Protein AF-A0A965RVK5-F1 (afdb_monomer)

Radius of gyration: 43.65 Å; Cα contacts (8 Å, |Δi|>4): 3429; chains: 1; bounding box: 87×87×124 Å

Foldseek 3Di:
DPPVVVVVVVVVVVVVCVVDQQPFQADPAPAPDDDPDDPDDDDDRAEAEWDDDLPWWTKHKHAAAAWDAQVSYFHKYFYDDNVDTDVQKIWFFQEPAAEADAPDKAAFPDRGFTFIDRDDHDTYTYHTHHHQKMWMKIWGDDNGTIIIHIHIDSDQAWTFNDWDWDQDFLRKIKIKTFTPWWGDPLKWKWKWKDQPPPQDIDIDTWDDTIGITIDIGDDDQHKMFIWMFIFSDDPVSLVVCCVVHNRCSVRNRGNTIRQRSNPGDIDTGDHEQKWKEACDAPCHSNIDYAHAQADPPGHPQNVVVVLHHHFEAMEMEGEEEHEFQQHHAREDDPRYDAYEYEYDAEYEYEYAYPALEERYHHALAERYEYEQPPPPRGGYEQEHQHAYQHAHQEHYEDEQQHEHYEYYRYEQAYQHAHAFPGHYAHYGQEEDHPWAGVEQYEYYNYEFAHDPPRAYLEHYEYDYDALDVRTGAHEHYEYEQYEQERHRDQEHEGEHYHAEGSYAHYEHEQYEAEYLDEYHHPYQYEYEHHAHHYQEHAYEAYNYEYFANDPVRHAGRHYEYAENHAYEHAHALHYYAPDAHEAANYEYWRYEYEYAYADDDVSAREEPHEHQEYHYAAQPPHAYEYYDQADAQRYEAEHQHLAAHEYEPHEYAYQEAYHHEQYEYWRYEYEHPYNYAYEYEHYEYNENHAAEYYNYEAHHPDACRDEYHHPYQQHAYEHYDYDQPYAHAYAAAHYEHENYEYAHHQDDQLSARYEDARARYAYEAHEAEHYEFAHYEYEHAAHQHEHEHERDDYAEDYEHENYEYEHYEYNYQEQNHEYEDYEYPEYEYEYAHYEYAYAAPYQAQHHHADFLQGQTGYEPYSAEYYQYEYAHYEFEYEDEHQAHAHEHEPHEHNDQAHAYEHFLYEFYYAYAYPNYQYAYESEEDEDAAQGHNYHAEHYEFEYHYHNYFHYHYPGDTQRDDVSVCVRRVHHPLYYYDDQCFPASPDPRGTRDGDPVDDDSSPPSGDDDPDDDD

Solvent-accessible surface area (backbone atoms only — not comparable to full-atom values): 45951 Å² total; per-residue (Å²): 136,73,73,67,62,56,56,54,54,53,50,52,54,58,52,54,61,67,72,57,68,75,48,57,55,48,82,75,65,52,77,61,63,93,76,97,76,68,102,71,82,82,95,73,87,34,65,42,61,63,42,76,46,70,79,65,30,25,37,41,53,37,41,36,78,55,68,39,58,46,88,73,45,46,40,32,34,32,41,66,46,96,91,55,66,37,64,64,46,28,30,25,10,71,42,72,84,24,66,48,56,68,76,40,84,35,52,64,86,42,56,61,19,42,28,43,36,68,86,70,61,29,63,21,26,35,47,65,42,51,50,64,25,28,44,36,39,22,34,49,70,53,88,38,64,12,37,28,18,37,40,68,37,85,52,83,82,50,36,45,72,45,78,48,76,43,77,37,72,51,38,10,35,40,36,42,37,32,36,73,45,59,61,55,97,64,50,41,43,34,39,40,35,23,67,58,92,55,79,50,69,49,76,42,71,44,53,70,59,66,38,47,32,37,35,72,48,72,60,49,100,46,51,34,39,31,37,38,34,28,19,72,61,53,73,68,59,47,53,52,40,28,72,74,69,33,73,64,36,60,62,39,48,48,70,21,36,32,28,70,60,52,76,38,44,71,52,70,40,71,73,52,29,29,26,30,24,15,72,24,44,84,35,39,70,39,51,44,60,23,73,34,54,20,42,80,88,62,7,49,25,49,47,51,63,68,41,50,47,45,9,35,51,32,37,35,37,34,61,43,69,32,75,43,54,32,73,39,55,31,46,56,57,93,43,38,66,30,39,42,36,34,41,56,36,69,31,40,41,31,33,61,20,54,82,33,34,24,41,40,36,28,46,19,28,48,36,37,33,43,37,8,73,65,51,96,66,18,25,28,35,40,32,16,58,40,73,33,62,43,58,37,16,23,23,36,32,33,19,42,32,19,24,51,25,35,44,28,38,28,36,41,17,10,13,15,50,37,38,68,94,50,59,28,7,21,38,22,40,44,40,70,27,90,64,38,17,39,22,48,27,36,42,27,53,23,42,36,35,34,32,80,89,37,50,9,7,22,41,30,26,35,35,24,61,32,71,43,78,89,34,25,11,21,26,57,28,36,40,35,46,27,40,41,36,44,56,43,45,43,72,43,32,18,18,41,35,30,38,26,50,9,37,26,53,32,39,41,29,48,28,37,38,28,27,78,56,78,44,61,41,78,34,52,32,46,39,29,39,38,33,31,45,14,62,66,22,30,39,38,41,30,48,28,38,38,32,5,30,39,96,85,72,44,68,52,19,38,37,34,33,26,54,51,12,27,44,24,50,36,28,34,64,17,25,7,72,88,50,55,27,37,39,27,39,28,39,39,32,25,31,37,41,31,38,44,33,24,21,50,76,97,47,24,29,36,25,51,34,36,31,53,32,35,20,38,39,32,10,77,88,35,36,27,35,39,34,27,48,80,50,80,72,20,26,36,40,40,24,55,23,67,48,53,26,29,36,31,48,31,36,35,42,16,56,38,55,37,40,46,16,42,29,38,34,15,5,36,41,39,36,32,82,31,62,10,26,45,35,40,29,37,39,33,46,68,41,45,23,32,38,41,34,35,48,26,33,38,30,15,86,40,78,58,9,29,30,42,43,40,76,16,51,71,16,24,36,28,37,34,38,43,51,56,89,30,72,33,38,35,38,43,31,49,27,40,33,28,18,37,30,20,48,38,12,49,25,60,81,95,46,22,8,25,27,37,35,34,41,31,26,61,16,45,54,34,36,43,30,47,27,39,32,32,44,36,36,33,66,31,55,61,52,38,36,22,34,32,39,34,36,39,28,40,33,42,72,23,39,41,29,47,29,38,34,34,50,48,30,52,53,22,64,20,50,68,13,32,39,28,38,34,34,35,69,29,27,28,36,39,38,31,49,28,38,29,39,38,37,46,87,23,51,42,24,26,7,34,61,88,48,61,88,59,79,40,8,42,19,34,30,33,36,55,44,42,40,32,36,40,35,49,27,41,26,40,28,33,39,54,18,47,32,50,48,7,18,35,22,17,29,37,33,46,48,44,69,50,47,33,36,47,30,38,26,38,22,25,9,47,28,24,47,64,71,26,72,24,45,21,19,12,36,33,49,37,41,62,60,56,29,50,46,59,44,50,34,23,30,35,34,27,52,74,19,51,48,41,35,44,26,35,43,70,82,38,83,25,81,41,66,72,56,39,31,62,53,42,60,46,39,84,64,39,48,78,50,74,65,62,48,71,36,67,84,44,99,75,60,32,77,52,68,43,93,86,56,89,56,71,74,87,77,50,62,69,95,55,106,63,80,92,130

Sequence (1013 aa):
MNSFKIKFFLSFFLLLQIVFGNMVFGQTPTVLYTSLTSTTPSPSNSRYTLNAMSGTFRQYRFQANQTVGSSGSTWAFHQGTTASPSYTNSWRPYTSNNLLSVNTYIPIGFANGARYNNNGGTDGQLPAITSGNYYTFNVSNNTGDNVMQLLETTYNPVTVSTVTQAVGSYGSRTITITTSTTPNASENIYVRYSTNSYTASTIVQATGSGTTWTATIPWQSSAVSFYVYTSNKTLSQINGDVTSYGQTAHDMSTLNLNNSGGSNYNWTPPTGAIIVTSSGGSAANTPTAYPAFNTASTGLFAVLNTGTVHQGTVTALVTADITETGSVALANSSNWTSLLVNPNGARTISGAAAAGAPLIDFNGADNVTFNGLNSGGNSLTISNTTVSPNSGTSTIQFRNDATSNTITNCTVLGSATMAVGTNGGNIFFGAGSATTGNDNNTISNCNIGPAGSNIPSKLMHFGGTSNTDPGTANSGNTINNNNFYDWFSAGSASAAIDINSGSTNFTISNNRFYQTATRTHTSGVTHSGIYMNNSSGYLTISGNTFGFSSSTGTGTYTFVGVSGSRFIPININGCGTATATSIQGNTIAGIAVSGAMSGTSSSSPFMGVYVSTGLTTIGNVTGNTIGSLSTTGSITYTTSSTSATDVHGMYNFGSSIWTANNNNLGSISCTNSSTGSIVFYGFRTGTSANFSASSNSIGGTISNSIQVSSSSTSSQVIGYGMNSTYPSPSTFTSNIIRNLTNNNGTGTTSSASVIGINLISTSVNHTIGQNQIFNLSNTNATAATIVTGIQITGSTANIVERNFIYGLTSSTTSASAEVNGIRVAGGTTTYRNNMIVLGAGISNAIGAVASNTGQTGINGFNGALGTDNFWHNSIYIGGTATAGTGASYAFNGTQTVNTRSFRNNIFVNARTNSGATGKHYAIKINGAPNPSGLTLNNNIYFTSGTGGVFGYASAADVANLAAWQTAVGQDANSYSSNPQFIAPTAATPDLHLSASNATLAEGNGSATAVTMI

Secondary structure (DSSP, 8-state):
--SHHHHHHHHHHHHHHHHS----B-PPP----S--------SSSSEEEPEEETTTEEEEEEE-SS-B-TTS-EEEEEEEETTEEEEEEEEE-SSTT-B--BT-EE-TT-TTSEEEESS---PEEPPPB-TT-EEEEEEE--SSEE-EEEEEESSPPPPEEEEEEEE-GGG-EEEEEEESSPPPTT-EEEEEEESSTTSS-EEEE-EEETTEEEEEEPP-SS-EEEEEEEESS-HHHHHHHHHHH-THHHHHT-SSEE-GGGT-EEE----SSEEEEEEESTTBT--EEES-SS-TTTSHHHHHHHTSSSEEEEEEEE-S-EE-----PEEP-TTEEEEEEEESSEEEEEE-PPTTSEEEEEEB--SEEEE---STT-EEEEEE---B-STT-EEEEEESS--S-EEESEEEEE-B-PPTTSS-EEEEE----SSS-S-S-EEES-EEEEBTTB--SEEEEE--S-S-TTTTSB-S-EEES-EEE----SSS-EEEEEE-TTB-SEEEES-EEE-SS-EE-SSS-EEEEEEE--TT--EEEES-EE-SSSTTS-S-EEEEE-TT-EEEEEEES---SSSPEEEES-EE-SEEEEES--B-GGG-SEEEEEE-SS-EEESSSS--EEE-SSSS-SEEEEE--SS-EEEEEEEE--SS-EEE-S-EEE-EEEEESSS--EEEEEEEE-SS--EEEES-EES-SSTTSEEEE-S-TT-EEEEEEE-TT----EEEES-EEEEEEES-----GGG-SEEEEEEE---S--EEES-EEEEEEE--SSS--EEEEEEEE-SSSEEEES-EEE--EE----TT-EEEEEEEEES-EEEES-EEEE-TT--EE-SPPP-TT---EEEEEEE-SS--EEES-EEEE--EE-EE---EEEEEE---SS-EEEES-EEEE--EESS----EEEEE--SSSS-TTEEEES-EEEE-STTEEEEEETTEEE-SHHHHHHHHS--TT-EE----EEETTSSS-EEEEPTTS--STTT----BSB---

Mean predicted aligned error: 11.01 Å

pLDDT: mean 90.8, std 13.3, range [31.05, 98.94]

Nearest PDB structures (foldseek):
  3wih-assembly2_B  TM=5.843E-01  e=8.163E-01  Homo sapiens
  5mya-assembly1_B  TM=3.873E-01  e=1.393E-01  Homo sapiens
  3se4-assembly1_C  TM=4.427E-01  e=4.595E-01  Homo sapiens
  4bqb-assembly1_A  TM=3.127E-01  e=8.163E-01  Mus musculus
  4bqb-assembly2_B  TM=3.110E-01  e=1.162E+00  Mus musculus

Structure (mmCIF, N/CA/C/O backbone):
data_AF-A0A965RVK5-F1
#
_entry.id   AF-A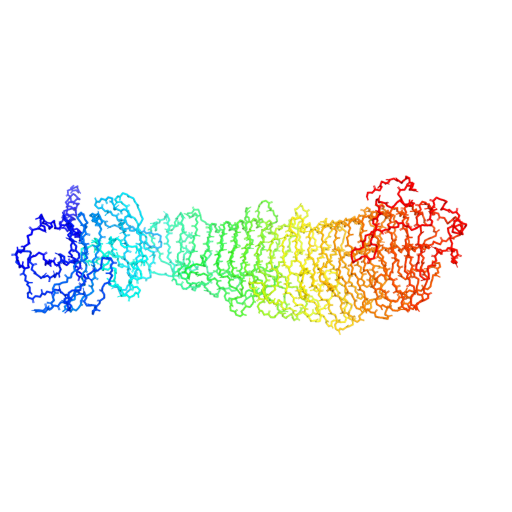0A965RVK5-F1
#
loop_
_atom_site.group_PDB
_atom_site.id
_atom_site.type_symbol
_atom_site.label_atom_id
_atom_site.label_alt_id
_atom_site.label_comp_id
_atom_site.label_asym_id
_atom_site.label_entity_id
_atom_site.label_seq_id
_atom_site.pdbx_PDB_ins_code
_atom_site.Cartn_x
_atom_site.Cartn_y
_atom_site.Cartn_z
_atom_site.occupancy
_atom_site.B_iso_or_equiv
_atom_site.auth_seq_id
_atom_site.auth_comp_id
_atom_site.auth_asym_id
_atom_site.auth_atom_id
_atom_site.pdbx_PDB_model_num
ATOM 1 N N . MET A 1 1 ? -27.140 16.514 76.977 1.00 42.62 1 MET A N 1
ATOM 2 C CA . MET A 1 1 ? -27.890 15.247 77.175 1.00 42.62 1 MET A CA 1
ATOM 3 C C . MET A 1 1 ? -27.865 14.281 75.966 1.00 42.62 1 MET A C 1
ATOM 5 O O . MET A 1 1 ? -28.632 13.330 75.963 1.00 42.62 1 MET A O 1
ATOM 9 N N . ASN A 1 2 ? -26.942 14.413 74.993 1.00 43.78 2 ASN A N 1
ATOM 10 C CA . ASN A 1 2 ? -26.933 13.592 73.758 1.00 43.78 2 ASN A CA 1
ATOM 11 C C . ASN A 1 2 ? -25.825 12.519 73.659 1.00 43.78 2 ASN A C 1
ATOM 13 O O . ASN A 1 2 ? -25.769 11.796 72.673 1.00 43.78 2 ASN A O 1
ATOM 17 N N . SER A 1 3 ? -24.978 12.351 74.681 1.00 38.91 3 SER A N 1
ATOM 18 C CA . SER A 1 3 ? -23.918 11.320 74.681 1.00 38.91 3 SER A CA 1
ATOM 19 C C . SER A 1 3 ? -24.412 9.937 75.155 1.00 38.91 3 SER A C 1
ATOM 21 O O . SER A 1 3 ? -23.838 8.905 74.815 1.00 38.91 3 SER A O 1
ATOM 23 N N . PHE A 1 4 ? -25.540 9.883 75.877 1.00 41.00 4 PHE A N 1
ATOM 24 C CA . PHE A 1 4 ? -26.053 8.635 76.461 1.00 41.00 4 PHE A CA 1
ATOM 25 C C . PHE A 1 4 ? -26.949 7.813 75.513 1.00 41.00 4 PHE A C 1
ATOM 27 O O . PHE A 1 4 ? -27.077 6.606 75.689 1.00 41.00 4 PHE A O 1
ATOM 34 N N . LYS A 1 5 ? -27.519 8.426 74.462 1.00 42.88 5 LYS A N 1
ATOM 35 C CA . LYS A 1 5 ? -28.355 7.716 73.471 1.00 42.88 5 LYS A CA 1
ATOM 36 C C . LYS A 1 5 ? -27.548 7.015 72.369 1.00 42.88 5 LYS A C 1
ATOM 38 O O . LYS A 1 5 ? -28.005 6.007 71.843 1.00 42.88 5 LYS A O 1
ATOM 43 N N . ILE A 1 6 ? -26.328 7.477 72.076 1.00 45.25 6 ILE A N 1
ATOM 44 C CA . ILE A 1 6 ? -25.462 6.874 71.044 1.00 45.25 6 ILE A CA 1
ATOM 45 C C . ILE A 1 6 ? -24.772 5.602 71.559 1.00 45.25 6 ILE A C 1
ATOM 47 O O . ILE A 1 6 ? -24.665 4.628 70.820 1.00 45.25 6 ILE A O 1
ATOM 51 N N . LYS A 1 7 ? -24.398 5.538 72.846 1.00 43.31 7 LYS A N 1
ATOM 52 C CA . LYS A 1 7 ? -23.832 4.311 73.438 1.00 43.31 7 LYS A CA 1
ATOM 53 C C . LYS A 1 7 ? -24.864 3.193 73.624 1.00 43.31 7 LYS A C 1
ATOM 55 O O . LYS A 1 7 ? -24.504 2.030 73.506 1.00 43.31 7 LYS A O 1
ATOM 60 N N . PHE A 1 8 ? -26.139 3.521 73.843 1.00 44.47 8 PHE A N 1
ATOM 61 C CA . PHE A 1 8 ? -27.191 2.504 73.961 1.00 44.47 8 PHE A CA 1
ATOM 62 C C . PHE A 1 8 ? -27.571 1.898 72.596 1.00 44.47 8 PHE A C 1
ATOM 64 O O . PHE A 1 8 ? -27.820 0.701 72.515 1.00 44.47 8 PHE A O 1
ATOM 71 N N . PHE A 1 9 ? -27.517 2.678 71.508 1.00 45.12 9 PHE A N 1
ATOM 72 C CA . PHE A 1 9 ? -27.747 2.170 70.147 1.00 45.12 9 PHE A CA 1
ATOM 73 C C . PHE A 1 9 ? -26.560 1.372 69.582 1.00 45.12 9 PHE A C 1
ATOM 75 O O . PHE A 1 9 ? -26.778 0.367 68.907 1.00 45.12 9 PHE A O 1
ATOM 82 N N . LEU A 1 10 ? -25.314 1.753 69.900 1.00 43.56 10 LEU A N 1
ATOM 83 C CA . LEU A 1 10 ? -24.128 0.992 69.482 1.00 43.56 10 LEU A CA 1
ATOM 84 C C . LEU A 1 10 ? -24.013 -0.349 70.222 1.00 43.56 10 LEU A C 1
ATOM 86 O O . LEU A 1 10 ? -23.681 -1.360 69.610 1.00 43.56 10 LEU A O 1
ATOM 90 N N . SER A 1 11 ? -24.356 -0.383 71.514 1.00 40.12 11 SER A N 1
ATOM 91 C CA . SER A 1 11 ? -24.375 -1.629 72.286 1.00 40.12 11 SER A CA 1
ATOM 92 C C . SER A 1 11 ? -25.546 -2.541 71.915 1.00 40.12 11 SER A C 1
ATOM 94 O O . SER A 1 11 ? -25.388 -3.752 71.989 1.00 40.12 11 SER A O 1
ATOM 96 N N . PHE A 1 12 ? -26.688 -2.014 71.455 1.00 40.47 12 PHE A N 1
ATOM 97 C CA . PHE A 1 12 ? -27.803 -2.851 70.985 1.00 40.47 12 PHE A CA 1
ATOM 98 C C . PHE A 1 12 ? -27.509 -3.508 69.623 1.00 40.47 12 PHE A C 1
ATOM 100 O O . PHE A 1 12 ? -27.890 -4.654 69.409 1.00 40.47 12 PHE A O 1
ATOM 107 N N . PHE A 1 13 ? -26.754 -2.846 68.733 1.00 40.56 13 PHE A N 1
ATOM 108 C CA . PHE A 1 13 ? -26.289 -3.449 67.473 1.00 40.56 13 PHE A CA 1
ATOM 109 C C . PHE A 1 13 ? -25.149 -4.457 67.679 1.00 40.56 13 PHE A C 1
ATOM 111 O O . PHE A 1 13 ? -25.153 -5.515 67.055 1.00 40.56 13 PHE A O 1
ATOM 118 N N . LEU A 1 14 ? -24.216 -4.178 68.597 1.00 37.78 14 LEU A N 1
ATOM 119 C CA . LEU A 1 14 ? -23.123 -5.104 68.911 1.00 37.78 14 LEU A CA 1
ATOM 120 C C . LEU A 1 14 ? -23.619 -6.347 69.673 1.00 37.78 14 LEU A C 1
ATOM 122 O O . LEU A 1 14 ? -23.088 -7.437 69.481 1.00 37.78 14 LEU A O 1
ATOM 126 N N . LEU A 1 15 ? -24.672 -6.212 70.489 1.00 32.53 15 LEU A N 1
ATOM 127 C CA . LEU A 1 15 ? -25.278 -7.337 71.207 1.00 32.53 15 LEU A CA 1
ATOM 128 C C . LEU A 1 15 ? -26.200 -8.181 70.307 1.00 32.53 15 LEU A C 1
ATOM 130 O O . LEU A 1 15 ? -26.266 -9.392 70.488 1.00 32.53 15 LEU A O 1
ATOM 134 N N . LEU A 1 16 ? -26.845 -7.598 69.286 1.00 31.58 16 LEU A N 1
ATOM 135 C CA . LEU A 1 16 ? -27.650 -8.365 68.322 1.00 31.58 16 LEU A CA 1
ATOM 136 C C . LEU A 1 16 ? -26.779 -9.201 67.362 1.00 31.58 16 LEU A C 1
ATOM 138 O O . LEU A 1 16 ? -27.186 -10.279 66.934 1.00 31.58 16 LEU A O 1
ATOM 142 N N . GLN A 1 17 ? -25.548 -8.757 67.089 1.00 33.16 17 GLN A N 1
ATOM 143 C CA . GLN A 1 17 ? -24.581 -9.476 66.249 1.00 33.16 17 GLN A CA 1
ATOM 144 C C . GLN A 1 17 ? -23.893 -10.653 66.970 1.00 33.16 17 GLN A C 1
ATOM 146 O O . GLN A 1 17 ? -23.306 -11.512 66.319 1.00 33.16 17 GLN A O 1
ATOM 151 N N . ILE A 1 18 ? -24.001 -10.723 68.302 1.00 34.28 18 ILE A N 1
ATOM 152 C CA . ILE A 1 18 ? -23.495 -11.839 69.121 1.00 34.28 18 ILE A CA 1
ATOM 153 C C . ILE A 1 18 ? -24.573 -12.925 69.329 1.00 34.28 18 ILE A C 1
ATOM 155 O O . ILE A 1 18 ? -24.240 -14.063 69.649 1.00 34.28 18 ILE A O 1
ATOM 159 N N . VAL A 1 19 ? -25.857 -12.622 69.090 1.00 32.78 19 VAL A N 1
ATOM 160 C CA . VAL A 1 19 ? -26.976 -13.564 69.320 1.00 32.78 19 VAL A CA 1
ATOM 161 C C . VAL A 1 19 ? -27.408 -14.323 68.055 1.00 32.78 19 VAL A C 1
ATOM 163 O O . VAL A 1 19 ? -27.968 -15.411 68.164 1.00 32.78 19 VAL A O 1
ATOM 166 N N . PHE A 1 20 ? -27.058 -13.851 66.856 1.00 35.81 20 PHE A N 1
ATOM 167 C CA . PHE A 1 20 ? -27.122 -14.664 65.635 1.00 35.81 20 PHE A CA 1
ATOM 168 C C . PHE A 1 20 ? -25.711 -15.066 65.223 1.00 35.81 20 PHE A C 1
ATOM 170 O O . PHE A 1 20 ? -25.083 -14.430 64.378 1.00 35.81 20 PHE A O 1
ATOM 177 N N . GLY A 1 21 ? -25.197 -16.133 65.839 1.00 33.69 21 GLY A N 1
ATOM 178 C CA . GLY A 1 21 ? -24.017 -16.806 65.314 1.00 33.69 21 GLY A CA 1
ATOM 179 C C . GLY A 1 21 ? -24.256 -17.126 63.839 1.00 33.69 21 GLY A C 1
ATOM 180 O O . GLY A 1 21 ? -25.223 -17.813 63.508 1.00 33.69 21 GLY A O 1
ATOM 181 N N . ASN A 1 22 ? -23.400 -16.608 62.951 1.00 36.88 22 ASN A N 1
ATOM 182 C CA . ASN A 1 22 ? -23.285 -17.129 61.594 1.00 36.88 22 ASN A CA 1
ATOM 183 C C . ASN A 1 22 ? -23.154 -18.646 61.739 1.00 36.88 22 ASN A C 1
ATOM 185 O O . ASN A 1 22 ? -22.153 -19.115 62.281 1.00 36.88 22 ASN A O 1
ATOM 189 N N . MET A 1 23 ? -24.180 -19.406 61.353 1.00 41.12 23 MET A N 1
ATOM 190 C CA . MET A 1 23 ? -24.117 -20.860 61.430 1.00 41.12 23 MET A CA 1
ATOM 191 C C . MET A 1 23 ? -23.065 -21.321 60.420 1.00 41.12 23 MET A C 1
ATOM 193 O O . MET A 1 23 ? -23.325 -21.428 59.223 1.00 41.12 23 MET A O 1
ATOM 197 N N . VAL A 1 24 ? -21.842 -21.517 60.910 1.00 45.25 24 VAL A N 1
ATOM 198 C CA . VAL A 1 24 ? -20.769 -22.205 60.204 1.00 45.25 24 VAL A CA 1
ATOM 199 C C . VAL A 1 24 ? -21.186 -23.671 60.151 1.00 45.25 24 VAL A C 1
ATOM 201 O O . VAL A 1 24 ? -21.175 -24.359 61.170 1.00 45.25 24 VAL A O 1
ATOM 204 N N . PHE A 1 25 ? -21.575 -24.162 58.974 1.00 47.72 25 PHE A N 1
ATOM 205 C CA . PHE A 1 25 ? -21.811 -25.589 58.750 1.00 47.72 25 PHE A CA 1
ATOM 206 C C . PHE A 1 25 ? -20.464 -26.272 58.487 1.00 47.72 25 PHE A C 1
ATOM 208 O O . PHE A 1 25 ? -20.132 -26.676 57.375 1.00 47.72 25 PHE A O 1
ATOM 215 N N . GLY A 1 26 ? -19.646 -26.336 59.534 1.00 44.81 26 GLY A N 1
ATOM 216 C CA . GLY A 1 26 ? -18.466 -27.184 59.603 1.00 44.81 26 GLY A CA 1
ATOM 217 C C . GLY A 1 26 ? -18.719 -28.210 60.690 1.00 44.81 26 GLY A C 1
ATOM 218 O O . GLY A 1 26 ? -18.795 -27.850 61.863 1.00 44.81 26 GLY A O 1
ATOM 219 N N . GLN A 1 27 ? -18.901 -29.476 60.318 1.00 45.66 27 GLN A N 1
ATOM 220 C CA . GLN A 1 27 ? -19.052 -30.519 61.320 1.00 45.66 27 GLN A CA 1
ATOM 221 C C . GLN A 1 27 ? -17.706 -30.685 62.035 1.00 45.66 27 GLN A C 1
ATOM 223 O O . GLN A 1 27 ? -16.706 -31.049 61.409 1.00 45.66 27 GLN A O 1
ATOM 228 N N . THR A 1 28 ? -17.664 -30.423 63.342 1.00 43.69 28 THR A N 1
ATOM 229 C CA . THR A 1 28 ? -16.547 -30.859 64.185 1.00 43.69 28 THR A CA 1
ATOM 230 C C . THR A 1 28 ? -16.459 -32.379 64.034 1.00 43.69 28 THR A C 1
ATOM 232 O O . THR A 1 28 ? -17.481 -33.042 64.253 1.00 43.69 28 THR A O 1
ATOM 235 N N . PRO A 1 29 ? -15.314 -32.954 63.616 1.00 48.53 29 PRO A N 1
ATOM 236 C CA . PRO A 1 29 ? -15.211 -34.391 63.422 1.00 48.53 29 PRO A CA 1
ATOM 237 C C . PRO A 1 29 ? -15.656 -35.091 64.700 1.00 48.53 29 PRO A C 1
ATOM 239 O O . PRO A 1 29 ? -15.109 -34.845 65.776 1.00 48.53 29 PRO A O 1
ATOM 242 N N . THR A 1 30 ? -16.670 -35.945 64.603 1.00 48.91 30 THR A N 1
ATOM 243 C CA . THR A 1 30 ? -16.951 -36.862 65.700 1.00 48.91 30 THR A CA 1
ATOM 244 C C . THR A 1 30 ? -15.832 -37.894 65.629 1.00 48.91 30 THR A C 1
ATOM 246 O O . THR A 1 30 ? -15.753 -38.645 64.658 1.00 48.91 30 THR A O 1
ATOM 249 N N . VAL A 1 31 ? -14.895 -37.873 66.579 1.00 41.22 31 VAL A N 1
ATOM 250 C CA . VAL A 1 31 ? -13.846 -38.899 66.655 1.00 41.22 31 VAL A CA 1
ATOM 251 C C . VAL A 1 31 ? -14.544 -40.224 66.947 1.00 41.22 31 VAL A C 1
ATOM 253 O O . VAL A 1 31 ? -14.919 -40.491 68.087 1.00 41.22 31 VAL A O 1
ATOM 256 N N . LEU A 1 32 ? -14.768 -41.043 65.917 1.00 41.88 32 LEU A N 1
ATOM 257 C CA . LEU A 1 32 ? -15.269 -42.398 66.098 1.00 41.88 32 LEU A CA 1
ATOM 258 C C . LEU A 1 32 ? -14.102 -43.359 66.345 1.00 41.88 32 LEU A C 1
ATOM 260 O O . LEU A 1 32 ? -13.489 -43.887 65.426 1.00 41.88 32 LEU A O 1
ATOM 264 N N . TYR A 1 33 ? -13.892 -43.570 67.645 1.00 48.12 33 TYR A N 1
ATOM 265 C CA . TYR A 1 33 ? -13.584 -44.840 68.309 1.00 48.12 33 TYR A CA 1
ATOM 266 C C . TYR A 1 33 ? -12.211 -45.477 68.155 1.00 48.12 33 TYR A C 1
ATOM 268 O O . TYR A 1 33 ? -11.884 -46.090 67.150 1.00 48.12 33 TYR A O 1
ATOM 276 N N . THR A 1 34 ? -11.480 -45.496 69.271 1.00 33.34 34 THR A N 1
ATOM 277 C CA . THR A 1 34 ? -10.462 -46.492 69.635 1.00 33.34 34 THR A CA 1
ATOM 278 C C . THR A 1 34 ? -10.967 -47.934 69.436 1.00 33.34 34 THR A C 1
ATOM 280 O O . THR A 1 34 ? -11.873 -48.377 70.137 1.00 33.34 34 THR A O 1
ATOM 283 N N . SER A 1 35 ? -10.302 -48.674 68.544 1.00 34.50 35 SER A N 1
ATOM 284 C CA . SER A 1 35 ? -10.353 -50.133 68.318 1.00 34.50 35 SER A CA 1
ATOM 285 C C . SER A 1 35 ? -11.392 -50.700 67.336 1.00 34.50 35 SER A C 1
ATOM 287 O O . SER A 1 35 ? -12.562 -50.892 67.648 1.00 34.50 35 SER A O 1
ATOM 289 N N . LEU A 1 36 ? -10.895 -51.077 66.151 1.00 40.62 36 LEU A N 1
ATOM 290 C CA . LEU A 1 36 ? -11.526 -51.958 65.161 1.00 40.62 36 LEU A CA 1
ATOM 291 C C . LEU A 1 36 ? -11.012 -53.399 65.341 1.00 40.62 36 LEU A C 1
ATOM 293 O O . LEU A 1 36 ? -10.662 -54.093 64.392 1.00 40.62 36 LEU A O 1
ATOM 297 N N . THR A 1 37 ? -10.957 -53.861 66.590 1.00 39.75 37 THR A N 1
ATOM 298 C CA . THR A 1 37 ? -10.610 -55.248 66.914 1.00 39.75 37 THR A CA 1
ATOM 299 C C . THR A 1 37 ? -11.601 -55.811 67.923 1.00 39.75 37 THR A C 1
ATOM 301 O O . THR A 1 37 ? -11.326 -55.866 69.118 1.00 39.75 37 THR A O 1
ATOM 304 N N . SER A 1 38 ? -12.742 -56.304 67.450 1.00 33.22 38 SER A N 1
ATOM 305 C CA . SER A 1 38 ? -13.263 -57.538 68.034 1.00 33.22 38 SER A CA 1
ATOM 306 C C . SER A 1 38 ? -13.780 -58.434 66.921 1.00 33.22 38 SER A C 1
ATOM 308 O O . SER A 1 38 ? -14.686 -58.110 66.153 1.00 33.22 38 SER A O 1
ATOM 310 N N . THR A 1 39 ? -13.137 -59.584 66.797 1.00 35.72 39 THR A N 1
ATOM 311 C CA . THR A 1 39 ? -13.582 -60.707 65.987 1.00 35.72 39 THR A CA 1
ATOM 312 C C . THR A 1 39 ? -14.854 -61.306 66.611 1.00 35.72 39 THR A C 1
ATOM 314 O O . THR A 1 39 ? -14.763 -62.362 67.229 1.00 35.72 39 THR A O 1
ATOM 317 N N . THR A 1 40 ? -16.009 -60.627 66.413 1.00 31.05 40 THR A N 1
ATOM 318 C CA . THR A 1 40 ? -17.448 -60.900 66.763 1.00 31.05 40 THR A CA 1
ATOM 319 C C . THR A 1 40 ? -18.044 -60.007 67.882 1.00 31.05 40 THR A C 1
ATOM 321 O O . THR A 1 40 ? -17.258 -59.606 68.746 1.00 31.05 40 THR A O 1
ATOM 324 N N . PRO A 1 41 ? -19.381 -59.698 67.956 1.00 43.25 41 PRO A N 1
ATOM 325 C CA . PRO A 1 41 ? -20.553 -59.957 67.067 1.00 43.25 41 PRO A CA 1
ATOM 326 C C . PRO A 1 41 ? -21.491 -58.723 66.776 1.00 43.25 41 PRO A C 1
ATOM 328 O O . PRO A 1 41 ? -21.500 -57.766 67.533 1.00 43.25 41 PRO A O 1
ATOM 331 N N . SER A 1 42 ? -22.391 -58.805 65.771 1.00 33.22 42 SER A N 1
ATOM 332 C CA . SER A 1 42 ? -23.605 -57.952 65.538 1.00 33.22 42 SER A CA 1
ATOM 333 C C . SER A 1 42 ? -23.421 -56.420 65.289 1.00 33.22 42 SER A C 1
ATOM 335 O O . SER A 1 42 ? -22.552 -55.784 65.873 1.00 33.22 42 SER A O 1
ATOM 337 N N . PRO A 1 43 ? -24.199 -55.771 64.390 1.00 41.78 43 PRO A N 1
ATOM 338 C CA . PRO A 1 43 ? -23.751 -54.584 63.662 1.00 41.78 43 PRO A CA 1
ATOM 339 C C . PRO A 1 43 ? -24.109 -53.275 64.380 1.00 41.78 43 PRO A C 1
ATOM 341 O O . PRO A 1 43 ? -25.217 -52.762 64.221 1.00 41.78 43 PRO A O 1
ATOM 344 N N . SER A 1 44 ? -23.174 -52.685 65.125 1.00 43.84 44 SER A N 1
ATOM 345 C CA . SER A 1 44 ? -23.342 -51.316 65.650 1.00 43.84 44 SER A CA 1
ATOM 346 C C . SER A 1 44 ? -22.334 -50.296 65.116 1.00 43.84 44 SER A C 1
ATOM 348 O O . SER A 1 44 ? -22.508 -49.107 65.359 1.00 43.84 44 SER A O 1
ATOM 350 N N . ASN A 1 45 ? -21.322 -50.715 64.349 1.00 49.56 45 ASN A N 1
ATOM 351 C CA . ASN A 1 45 ? -20.189 -49.840 64.000 1.00 49.56 45 ASN A CA 1
ATOM 352 C C . ASN A 1 45 ? -20.209 -49.347 62.537 1.00 49.56 45 ASN A C 1
ATOM 354 O O . ASN A 1 45 ? -19.315 -48.618 62.120 1.00 49.56 45 ASN A O 1
ATOM 358 N N . SER A 1 46 ? -21.236 -49.725 61.769 1.00 54.72 46 SER A N 1
ATOM 359 C CA . SER A 1 46 ? -21.403 -49.426 60.339 1.00 54.72 46 SER A CA 1
ATOM 360 C C . SER A 1 46 ? -22.470 -48.371 60.044 1.00 54.72 46 SER A C 1
ATOM 362 O O . SER A 1 46 ? -22.861 -48.201 58.893 1.00 54.72 46 SER A O 1
ATOM 364 N N . ARG A 1 47 ? -23.024 -47.699 61.063 1.00 70.69 47 ARG A N 1
ATOM 365 C CA . ARG A 1 47 ? -24.239 -46.888 60.902 1.00 70.69 47 ARG A CA 1
ATOM 366 C C . ARG A 1 47 ? -24.028 -45.448 61.348 1.00 70.69 47 ARG A C 1
ATOM 368 O O . ARG A 1 47 ? -23.714 -45.199 62.505 1.00 70.69 47 ARG A O 1
ATOM 375 N N . TYR A 1 48 ? -24.225 -44.510 60.427 1.00 75.19 48 TYR A N 1
ATOM 376 C CA . TYR A 1 48 ? -23.901 -43.099 60.610 1.00 75.19 48 TYR A CA 1
ATOM 377 C C . TYR A 1 48 ? -25.160 -42.227 60.666 1.00 75.19 48 TYR A C 1
ATOM 379 O O . TYR A 1 48 ? -26.119 -42.429 59.917 1.00 75.19 48 TYR A O 1
ATOM 387 N N . THR A 1 49 ? -25.152 -41.218 61.536 1.00 76.00 49 THR A N 1
ATOM 388 C CA . THR A 1 49 ? -26.211 -40.203 61.582 1.00 76.00 49 THR A CA 1
ATOM 389 C C . THR A 1 49 ? -25.887 -39.082 60.600 1.00 76.00 49 THR A C 1
ATOM 391 O O . THR A 1 49 ? -24.909 -38.359 60.777 1.00 76.00 49 THR A O 1
ATOM 394 N N . LEU A 1 50 ? -26.715 -38.921 59.568 1.00 79.00 50 LEU A N 1
ATOM 395 C CA . LEU A 1 50 ? -26.563 -37.856 58.578 1.00 79.00 50 LEU A CA 1
ATOM 396 C C . LEU A 1 50 ? -27.094 -36.522 59.113 1.00 79.00 50 LEU A C 1
ATOM 398 O O . LEU A 1 50 ? -28.294 -36.376 59.365 1.00 79.00 50 LEU A O 1
ATOM 402 N N . ASN A 1 51 ? -26.215 -35.527 59.214 1.00 78.94 51 ASN A N 1
ATOM 403 C CA . ASN A 1 51 ? -26.578 -34.179 59.641 1.00 78.94 51 ASN A CA 1
ATOM 404 C C . ASN A 1 51 ? -27.035 -33.357 58.442 1.00 78.94 51 ASN A C 1
ATOM 406 O O . ASN A 1 51 ? -26.432 -33.425 57.374 1.00 78.94 51 ASN A O 1
ATOM 410 N N . ALA A 1 52 ? -28.105 -32.581 58.608 1.00 77.88 52 ALA A N 1
ATOM 411 C CA . ALA A 1 52 ? -28.563 -31.683 57.559 1.00 77.88 52 ALA A CA 1
ATOM 412 C C . ALA A 1 52 ? -27.522 -30.579 57.319 1.00 77.88 52 ALA A C 1
ATOM 414 O O . ALA A 1 52 ? -27.166 -29.847 58.241 1.00 77.88 52 ALA A O 1
ATOM 415 N N . MET A 1 53 ? -27.071 -30.447 56.074 1.00 74.94 53 MET A N 1
ATOM 416 C CA . MET A 1 53 ? -26.235 -29.347 55.610 1.00 74.94 53 MET A CA 1
ATOM 417 C C . MET A 1 53 ? -27.143 -28.368 54.879 1.00 74.94 53 MET A C 1
ATOM 419 O O . MET A 1 53 ? -27.643 -28.678 53.799 1.00 74.94 53 MET A O 1
ATOM 423 N N . SER A 1 54 ? -27.439 -27.244 55.540 1.00 63.25 54 SER A N 1
ATOM 424 C CA . SER A 1 54 ? -28.190 -26.100 55.000 1.00 63.25 54 SER A CA 1
ATOM 425 C C . SER A 1 54 ? -29.508 -26.394 54.247 1.00 63.25 54 SER A C 1
ATOM 427 O O . SER A 1 54 ? -29.999 -25.545 53.509 1.00 63.25 54 SER A O 1
ATOM 429 N N . GLY A 1 55 ? -30.117 -27.567 54.460 1.00 62.75 55 GLY A N 1
ATOM 430 C CA . GLY A 1 55 ? -31.389 -27.989 53.861 1.00 62.75 55 GLY A CA 1
ATOM 431 C C . GLY A 1 55 ? -31.289 -28.710 52.506 1.00 62.75 55 GLY A C 1
ATOM 432 O O . GLY A 1 55 ? -32.253 -29.379 52.131 1.00 62.75 55 GLY A O 1
ATOM 433 N N . THR A 1 56 ? -30.151 -28.653 51.802 1.00 70.62 56 THR A N 1
ATOM 434 C CA . THR A 1 56 ? -29.993 -29.184 50.427 1.00 70.62 56 THR A CA 1
ATOM 435 C C . THR A 1 56 ? -29.433 -30.607 50.366 1.00 70.62 56 THR A C 1
ATOM 437 O O . THR A 1 56 ? -29.882 -31.419 49.555 1.00 70.62 56 THR A O 1
ATOM 440 N N . PHE A 1 57 ? -28.492 -30.955 51.243 1.00 88.00 57 PHE A N 1
ATOM 441 C CA . PHE A 1 57 ? -27.939 -32.306 51.351 1.00 88.00 57 PHE A CA 1
ATOM 442 C C . PHE A 1 57 ? -27.637 -32.649 52.810 1.00 88.00 57 PHE A C 1
ATOM 444 O O . PHE A 1 57 ? -27.863 -31.853 53.724 1.00 88.00 57 PHE A O 1
ATOM 451 N N . ARG A 1 58 ? -27.170 -33.868 53.056 1.00 86.94 58 ARG A N 1
ATOM 452 C CA . ARG A 1 58 ? -26.759 -34.316 54.379 1.00 86.94 58 ARG A CA 1
ATOM 453 C C . ARG A 1 58 ? -25.324 -34.798 54.364 1.00 86.94 58 ARG A C 1
ATOM 455 O O . ARG A 1 58 ? -24.881 -35.391 53.382 1.00 86.94 58 ARG A O 1
ATOM 462 N N . GLN A 1 59 ? -24.628 -34.570 55.470 1.00 88.69 59 GLN A N 1
ATOM 463 C CA . GLN A 1 59 ? -23.223 -34.909 55.604 1.00 88.69 59 GLN A CA 1
ATOM 464 C C . GLN A 1 59 ? -22.931 -35.673 56.890 1.00 88.69 59 GLN A C 1
ATOM 466 O O . GLN A 1 59 ? -23.569 -35.478 57.931 1.00 88.69 59 GLN A O 1
ATOM 471 N N . TYR A 1 60 ? -21.928 -36.536 56.803 1.00 86.06 60 TYR A N 1
ATOM 472 C CA . TYR A 1 60 ? -21.279 -37.124 57.958 1.00 86.06 60 TYR A CA 1
ATOM 473 C C . TYR A 1 60 ? -19.775 -37.252 57.719 1.00 86.06 60 TYR A C 1
ATOM 475 O O . TYR A 1 60 ? -19.359 -37.804 56.699 1.00 86.06 60 TYR A O 1
ATOM 483 N N . ARG A 1 61 ? -18.963 -36.769 58.664 1.00 86.69 61 ARG A N 1
ATOM 484 C CA . ARG A 1 61 ? -17.501 -36.895 58.642 1.00 86.69 61 ARG A CA 1
ATOM 485 C C . ARG A 1 61 ? -16.977 -37.669 59.847 1.00 86.69 61 ARG A C 1
ATOM 487 O O . ARG A 1 61 ? -17.359 -37.387 60.981 1.00 86.69 61 ARG A O 1
ATOM 494 N N . PHE A 1 62 ? -16.006 -38.546 59.599 1.00 83.06 62 PHE A N 1
ATOM 495 C CA . PHE A 1 62 ? -15.196 -39.185 60.637 1.00 83.06 62 PHE A CA 1
ATOM 496 C C . PHE A 1 62 ? -13.702 -39.154 60.286 1.00 83.06 62 PHE A C 1
ATOM 498 O O . PHE A 1 62 ? -13.333 -39.049 59.115 1.00 83.06 62 PHE A O 1
ATOM 505 N N . GLN A 1 63 ? -12.848 -39.251 61.308 1.00 86.88 63 GLN A N 1
ATOM 506 C CA . GLN A 1 63 ? -11.424 -39.549 61.153 1.00 86.88 63 GLN A CA 1
ATOM 507 C C . GLN A 1 63 ? -11.196 -41.025 61.479 1.00 86.88 63 GLN A C 1
ATOM 509 O O . GLN A 1 63 ? -11.634 -41.497 62.528 1.00 86.88 63 GLN A O 1
ATOM 514 N N . ALA A 1 64 ? -10.509 -41.747 60.603 1.00 81.62 64 ALA A N 1
ATOM 515 C CA . ALA A 1 64 ? -10.081 -43.108 60.877 1.00 81.62 64 ALA A CA 1
ATOM 516 C C . ALA A 1 64 ? -8.889 -43.103 61.841 1.00 81.62 64 ALA A C 1
ATOM 518 O O . ALA A 1 64 ? -7.961 -42.313 61.692 1.00 81.62 64 ALA A O 1
ATOM 519 N N . ASN A 1 65 ? -8.872 -44.014 62.806 1.00 75.44 65 ASN A N 1
ATOM 520 C CA . ASN A 1 65 ? -7.751 -44.186 63.735 1.00 75.44 65 ASN A CA 1
ATOM 521 C C . ASN A 1 65 ? -7.063 -45.555 63.615 1.00 75.44 65 ASN A C 1
ATOM 523 O O . ASN A 1 65 ? -6.153 -45.855 64.386 1.00 75.44 65 ASN A O 1
ATOM 527 N N . GLN A 1 66 ? -7.533 -46.389 62.683 1.00 75.00 66 GLN A N 1
ATOM 528 C CA . GLN A 1 66 ? -6.965 -47.680 62.319 1.00 75.00 66 GLN A CA 1
ATOM 529 C C . GLN A 1 66 ? -7.151 -47.915 60.822 1.00 75.00 66 GLN A C 1
ATOM 531 O O . GLN A 1 66 ? -8.077 -47.386 60.206 1.00 75.00 66 GLN A O 1
ATOM 536 N N . THR A 1 67 ? -6.255 -48.712 60.246 1.00 81.31 67 THR A N 1
ATOM 537 C CA . THR A 1 67 ? -6.323 -49.123 58.843 1.00 81.31 67 THR A CA 1
ATOM 538 C C . THR A 1 67 ? -7.157 -50.398 58.721 1.00 81.31 67 THR A C 1
ATOM 540 O O . THR A 1 67 ? -6.903 -51.360 59.443 1.00 81.31 67 THR A O 1
ATOM 543 N N . VAL A 1 68 ? -8.128 -50.425 57.804 1.00 79.75 68 VAL A N 1
ATOM 544 C CA . VAL A 1 68 ? -9.020 -51.572 57.561 1.00 79.75 68 VAL A CA 1
ATOM 545 C C . VAL A 1 68 ? -9.083 -51.884 56.067 1.00 79.75 68 VAL A C 1
ATOM 547 O O . VAL A 1 68 ? -9.258 -50.985 55.247 1.00 79.75 68 VAL A O 1
ATOM 550 N N . GLY A 1 69 ? -8.961 -53.163 55.699 1.00 76.06 69 GLY A N 1
ATOM 551 C CA . GLY A 1 69 ? -9.151 -53.617 54.316 1.00 76.06 69 GLY A CA 1
ATOM 552 C C . GLY A 1 69 ? -10.602 -53.467 53.834 1.00 76.06 69 GLY A C 1
ATOM 553 O O . GLY A 1 69 ? -11.526 -53.372 54.638 1.00 76.06 69 GLY A O 1
ATOM 554 N N . SER A 1 70 ? -10.820 -53.498 52.518 1.00 71.31 70 SER A N 1
ATOM 555 C CA . SER A 1 70 ? -12.129 -53.253 51.876 1.00 71.31 70 SER A CA 1
ATOM 556 C C . SER A 1 70 ? -13.261 -54.210 52.288 1.00 71.31 70 SER A C 1
ATOM 558 O O . SER A 1 70 ? -14.432 -53.895 52.105 1.00 71.31 70 SER A O 1
ATOM 560 N N . SER A 1 71 ? -12.948 -55.372 52.867 1.00 65.12 71 SER A N 1
ATOM 561 C CA . SER A 1 71 ? -13.936 -56.335 53.375 1.00 65.12 71 SER A CA 1
ATOM 562 C C . SER A 1 71 ? -14.272 -56.167 54.864 1.00 65.12 71 SER A C 1
ATOM 564 O O . SER A 1 71 ? -15.119 -56.899 55.370 1.00 65.12 71 SER A O 1
ATOM 566 N N . GLY A 1 72 ? -13.593 -55.264 55.584 1.00 64.75 72 GLY A N 1
ATOM 567 C CA . GLY A 1 72 ? -13.670 -55.160 57.047 1.00 64.75 72 GLY A CA 1
ATOM 568 C C . GLY A 1 72 ? -14.604 -54.076 57.595 1.00 64.75 72 GLY A C 1
ATOM 569 O O . GLY A 1 72 ? -14.869 -54.082 58.795 1.00 64.75 72 GLY A O 1
ATOM 570 N N . SER A 1 73 ? -15.123 -53.178 56.749 1.00 73.25 73 SER A N 1
ATOM 571 C CA . SER A 1 73 ? -15.966 -52.051 57.178 1.00 73.25 73 SER A CA 1
ATOM 572 C C . SER A 1 73 ? -17.152 -51.836 56.238 1.00 73.25 73 SER A C 1
ATOM 574 O O . SER A 1 73 ? -17.001 -51.841 55.014 1.00 73.25 73 SER A O 1
ATOM 576 N N . THR A 1 74 ? -18.333 -51.601 56.808 1.00 78.75 74 THR A N 1
ATOM 577 C CA . THR A 1 74 ? -19.564 -51.319 56.058 1.00 78.75 74 THR A CA 1
ATOM 578 C C . THR A 1 74 ? -20.179 -49.975 56.445 1.00 78.75 74 THR A C 1
ATOM 580 O O . THR A 1 74 ? -19.811 -49.385 57.459 1.00 78.75 74 THR A O 1
ATOM 583 N N . TRP A 1 75 ? -21.114 -49.480 55.633 1.00 82.81 75 TRP A N 1
ATOM 584 C CA . TRP A 1 75 ? -21.842 -48.237 55.857 1.00 82.81 75 TRP A CA 1
ATOM 585 C C . TRP A 1 75 ? -23.353 -48.401 55.683 1.00 82.81 75 TRP A C 1
ATOM 587 O O . TRP A 1 75 ? -23.846 -49.131 54.823 1.00 82.81 75 TRP A O 1
ATOM 597 N N . ALA A 1 76 ? -24.090 -47.652 56.487 1.00 81.88 76 ALA A N 1
ATOM 598 C CA . ALA A 1 76 ? -25.514 -47.398 56.383 1.00 81.88 76 ALA A CA 1
ATOM 599 C C . ALA A 1 76 ? -25.810 -46.078 57.101 1.00 81.88 76 ALA A C 1
ATOM 601 O O . ALA A 1 76 ? -25.091 -45.701 58.025 1.00 81.88 76 ALA A O 1
ATOM 602 N N . PHE A 1 77 ? -26.882 -45.382 56.734 1.00 83.00 77 PHE A N 1
ATOM 603 C CA . PHE A 1 77 ? -27.289 -44.166 57.443 1.00 83.00 77 PHE A CA 1
ATOM 604 C C . PHE A 1 77 ? -28.633 -44.342 58.145 1.00 83.00 77 PHE A C 1
ATOM 606 O O . PHE A 1 77 ? -29.500 -45.068 57.654 1.00 83.00 77 PHE A O 1
ATOM 613 N N . HIS A 1 78 ? -28.811 -43.678 59.286 1.00 77.62 78 HIS A N 1
ATOM 614 C CA . HIS A 1 78 ? -30.045 -43.709 60.074 1.00 77.62 78 HIS A CA 1
ATOM 615 C C . HIS A 1 78 ? -30.479 -42.305 60.511 1.00 77.62 78 HIS A C 1
ATOM 617 O O . HIS A 1 78 ? -29.704 -41.348 60.443 1.00 77.62 78 HIS A O 1
ATOM 623 N N . GLN A 1 79 ? -31.732 -42.186 60.957 1.00 74.12 79 GLN A N 1
ATOM 624 C CA . GLN A 1 79 ? -32.263 -40.975 61.592 1.00 74.12 79 GLN A CA 1
ATOM 625 C C . GLN A 1 79 ? -32.132 -41.067 63.124 1.00 74.12 79 GLN A C 1
ATOM 627 O O . GLN A 1 79 ? -31.784 -42.118 63.661 1.00 74.12 79 GLN A O 1
ATOM 632 N N . GLY A 1 80 ? -32.416 -39.984 63.849 1.00 68.12 80 GLY A N 1
ATOM 633 C CA . GLY A 1 80 ? -32.255 -39.924 65.311 1.00 68.12 80 GLY A CA 1
ATOM 634 C C . GLY A 1 80 ? -30.846 -39.510 65.739 1.00 68.12 80 GLY A C 1
ATOM 635 O O . GLY A 1 80 ? -30.056 -39.059 64.917 1.00 68.12 80 GLY A O 1
ATOM 636 N N . THR A 1 81 ? -30.538 -39.615 67.030 1.00 65.12 81 THR A N 1
ATOM 637 C CA . THR A 1 81 ? -29.202 -39.300 67.566 1.00 65.12 81 THR A CA 1
ATOM 638 C C . THR A 1 81 ? -28.392 -40.579 67.737 1.00 65.12 81 THR A C 1
ATOM 640 O O . THR A 1 81 ? -28.952 -41.671 67.782 1.00 65.12 81 THR A O 1
ATOM 643 N N . THR A 1 82 ? -27.076 -40.468 67.916 1.00 59.03 82 THR A N 1
ATOM 644 C CA . THR A 1 82 ? -26.224 -41.621 68.256 1.00 59.03 82 THR A CA 1
ATOM 645 C C . THR A 1 82 ? -26.703 -42.350 69.522 1.00 59.03 82 THR A C 1
ATOM 647 O O . THR A 1 82 ? -26.540 -43.559 69.632 1.00 59.03 82 THR A O 1
ATOM 650 N N . ALA A 1 83 ? -27.328 -41.631 70.463 1.00 61.47 83 ALA A N 1
ATOM 651 C CA . ALA A 1 83 ? -27.868 -42.186 71.706 1.00 61.47 83 ALA A CA 1
ATOM 652 C C . ALA A 1 83 ? -29.269 -42.816 71.553 1.00 61.47 83 ALA A C 1
ATOM 654 O O . ALA A 1 83 ? -29.698 -43.564 72.426 1.00 61.47 83 ALA A O 1
ATOM 655 N N . SER A 1 84 ? -29.989 -42.509 70.471 1.00 67.69 84 SER A N 1
ATOM 656 C CA . SER A 1 84 ? -31.310 -43.066 70.162 1.00 67.69 84 SER A CA 1
ATOM 657 C C . SER A 1 84 ? -31.494 -43.142 68.638 1.00 67.69 84 SER A C 1
ATOM 659 O O . SER A 1 84 ? -32.147 -42.279 68.034 1.00 67.69 84 SER A O 1
ATOM 661 N N . PRO A 1 85 ? -30.840 -44.118 67.978 1.00 69.81 85 PRO A N 1
ATOM 662 C CA . PRO A 1 85 ? -30.919 -44.268 66.535 1.00 69.81 85 PRO A CA 1
ATOM 663 C C . PRO A 1 85 ? -32.298 -44.805 66.127 1.00 69.81 85 PRO A C 1
ATOM 665 O O . PRO A 1 85 ? -32.747 -45.845 66.602 1.00 69.81 85 PRO A O 1
ATOM 668 N N . SER A 1 86 ? -32.963 -44.118 65.198 1.00 74.19 86 SER A N 1
ATOM 669 C CA . SER A 1 86 ? -34.176 -44.596 64.534 1.00 74.19 86 SER A CA 1
ATOM 670 C C . SER A 1 86 ? -33.814 -45.197 63.181 1.00 74.19 86 SER A C 1
ATOM 672 O O . SER A 1 86 ? -33.449 -44.489 62.239 1.00 74.19 86 SER A O 1
ATOM 674 N N . TYR A 1 87 ? -33.934 -46.520 63.088 1.00 72.94 87 TYR A N 1
ATOM 675 C CA . TYR A 1 87 ? -33.727 -47.276 61.849 1.00 72.94 87 TYR A CA 1
ATOM 676 C C . TYR A 1 87 ? -35.001 -47.446 61.020 1.00 72.94 87 TYR A C 1
ATOM 678 O O . TYR A 1 87 ? -34.943 -48.062 59.961 1.00 72.94 87 TYR A O 1
ATOM 686 N N . THR A 1 88 ? -36.124 -46.882 61.478 1.00 73.06 88 THR A N 1
ATOM 687 C CA . THR A 1 88 ? -37.412 -46.900 60.764 1.00 73.06 88 THR A CA 1
ATOM 688 C C . THR A 1 88 ? -37.272 -46.369 59.342 1.00 73.06 88 THR A C 1
ATOM 690 O O . THR A 1 88 ? -37.936 -46.860 58.444 1.00 73.06 88 THR A O 1
ATOM 693 N N . ASN A 1 89 ? -36.373 -45.401 59.152 1.00 74.44 89 ASN A N 1
ATOM 694 C CA . ASN A 1 89 ? -35.945 -44.899 57.858 1.00 74.44 89 ASN A CA 1
ATOM 695 C C . ASN A 1 89 ? -34.417 -45.025 57.787 1.00 74.44 89 ASN A C 1
ATOM 697 O O . ASN A 1 89 ? -33.715 -44.509 58.665 1.00 74.44 89 ASN A O 1
ATOM 701 N N . SER A 1 90 ? -33.890 -45.692 56.763 1.00 78.75 90 SER A N 1
ATOM 702 C CA . SER A 1 90 ? -32.445 -45.867 56.584 1.00 78.75 90 SER A CA 1
ATOM 703 C C . SER A 1 90 ? -32.011 -45.629 55.143 1.00 78.75 90 SER A C 1
ATOM 705 O O . SER A 1 90 ? -32.810 -45.789 54.222 1.00 78.75 90 SER A O 1
ATOM 707 N N . TRP A 1 91 ? -30.747 -45.240 54.954 1.00 86.06 91 TRP A N 1
ATOM 708 C CA . TRP A 1 91 ? -30.142 -45.116 53.627 1.00 86.06 91 TRP A CA 1
ATOM 709 C C . TRP A 1 91 ? -29.068 -46.183 53.433 1.00 86.06 91 TRP A C 1
ATOM 711 O O . TRP A 1 91 ? -28.066 -46.182 54.156 1.00 86.06 91 TRP A O 1
ATOM 721 N N . ARG A 1 92 ? -29.292 -47.099 52.484 1.00 84.19 92 ARG A N 1
ATOM 722 C CA . ARG A 1 92 ? -28.421 -48.255 52.191 1.00 84.19 92 ARG A CA 1
ATOM 723 C C . ARG A 1 92 ? -28.443 -48.614 50.694 1.00 84.19 92 ARG A C 1
ATOM 725 O O . ARG A 1 92 ? -29.395 -48.225 50.018 1.00 84.19 92 ARG A O 1
ATOM 732 N N . PRO A 1 93 ? -27.451 -49.365 50.186 1.00 84.88 93 PRO A N 1
ATOM 733 C CA . PRO A 1 93 ? -27.458 -49.942 48.839 1.00 84.88 93 PRO A CA 1
ATOM 734 C C . PRO A 1 93 ? -28.625 -50.880 48.523 1.00 84.88 93 PRO A C 1
ATOM 736 O O . PRO A 1 93 ? -29.268 -51.448 49.411 1.00 84.88 93 PRO A O 1
ATOM 739 N N . TYR A 1 94 ? -28.831 -51.099 47.221 1.00 77.88 94 TYR A N 1
ATOM 740 C CA . TYR A 1 94 ? -29.837 -52.012 46.671 1.00 77.88 94 TYR A CA 1
ATOM 741 C C . TYR A 1 94 ? -29.514 -53.493 46.901 1.00 77.88 94 TYR A C 1
ATOM 743 O O . TYR A 1 94 ? -30.414 -54.285 47.178 1.00 77.88 94 TYR A O 1
ATOM 751 N N . THR A 1 95 ? -28.241 -53.864 46.766 1.00 81.00 95 THR A N 1
ATOM 752 C CA . THR A 1 95 ? -27.752 -55.247 46.862 1.00 81.00 95 THR A CA 1
ATOM 753 C C . THR A 1 95 ? -26.521 -55.337 47.768 1.00 81.00 95 THR A C 1
ATOM 755 O O . THR A 1 95 ? -25.885 -54.327 48.083 1.00 81.00 95 THR A O 1
ATOM 758 N N . SER A 1 96 ? -26.168 -56.549 48.200 1.00 78.12 96 SER A N 1
ATOM 759 C CA . SER A 1 96 ? -24.964 -56.800 49.005 1.00 78.12 96 SER A CA 1
ATOM 760 C C . SER A 1 96 ? -23.675 -56.625 48.195 1.00 78.12 96 SER A C 1
ATOM 762 O O . SER A 1 96 ? -23.696 -56.726 46.971 1.00 78.12 96 SER A O 1
ATOM 764 N N . ASN A 1 97 ? -22.540 -56.446 48.883 1.00 73.94 97 ASN A N 1
ATOM 765 C CA . ASN A 1 97 ? -21.180 -56.386 48.309 1.00 73.94 97 ASN A CA 1
ATOM 766 C C . ASN A 1 97 ? -20.916 -55.213 47.345 1.00 73.94 97 ASN A C 1
ATOM 768 O O . ASN A 1 97 ? -20.057 -55.283 46.469 1.00 73.94 97 ASN A O 1
ATOM 772 N N . ASN A 1 98 ? -21.653 -54.119 47.510 1.00 80.75 98 ASN A N 1
ATOM 773 C CA . ASN A 1 98 ? -21.458 -52.893 46.750 1.00 80.75 98 ASN A CA 1
ATOM 774 C C . ASN A 1 98 ? -20.338 -52.041 47.367 1.00 80.75 98 ASN A C 1
ATOM 776 O O . ASN A 1 98 ? -20.574 -51.299 48.324 1.00 80.75 98 ASN A O 1
ATOM 780 N N . LEU A 1 99 ? -19.123 -52.169 46.825 1.00 86.69 99 LEU A N 1
ATOM 781 C CA . LEU A 1 99 ? -17.945 -51.410 47.249 1.00 86.69 99 LEU A CA 1
ATOM 782 C C . LEU A 1 99 ? -18.029 -49.946 46.786 1.00 86.69 99 LEU A C 1
ATOM 784 O O . LEU A 1 99 ? -18.265 -49.664 45.608 1.00 86.69 99 LEU A O 1
ATOM 788 N N . LEU A 1 100 ? -17.822 -49.006 47.710 1.00 88.31 100 LEU A N 1
ATOM 789 C CA . LEU A 1 100 ? -17.670 -47.589 47.383 1.00 88.31 100 LEU A CA 1
ATOM 790 C C . LEU A 1 100 ? -16.258 -47.273 46.881 1.00 88.31 100 LEU A C 1
ATOM 792 O O . LEU A 1 100 ? -15.270 -47.833 47.351 1.00 88.31 100 LEU A O 1
ATOM 796 N N . SER A 1 101 ? -16.166 -46.298 45.981 1.00 90.62 101 SER A N 1
ATOM 797 C CA . SER A 1 101 ? -14.905 -45.662 45.595 1.00 90.62 101 SER A CA 1
ATOM 798 C C . SER A 1 101 ? -14.849 -44.252 46.169 1.00 90.62 101 SER A C 1
ATOM 800 O O . SER A 1 101 ? -15.824 -43.501 46.093 1.00 90.62 101 SER A O 1
ATOM 802 N N . VAL A 1 102 ? -13.705 -43.881 46.742 1.00 92.19 102 VAL A N 1
ATOM 803 C CA . VAL A 1 102 ? -13.484 -42.510 47.211 1.00 92.19 102 VAL A CA 1
ATOM 804 C C . VAL A 1 102 ? -13.459 -41.535 46.032 1.00 92.19 102 VAL A C 1
ATOM 806 O O . VAL A 1 102 ? -13.098 -41.890 44.908 1.00 92.19 102 VAL A O 1
ATOM 809 N N . ASN A 1 103 ? -13.848 -40.290 46.289 1.00 94.50 103 ASN A N 1
ATOM 810 C CA . ASN A 1 103 ? -13.794 -39.148 45.373 1.00 94.50 103 ASN A CA 1
ATOM 811 C C . ASN A 1 103 ? -14.564 -39.337 44.052 1.00 94.50 103 ASN A C 1
ATOM 813 O O . ASN A 1 103 ? -14.362 -38.577 43.100 1.00 94.50 103 ASN A O 1
ATOM 817 N N . THR A 1 104 ? -15.469 -40.315 44.013 1.00 93.06 104 THR A N 1
ATOM 818 C CA . THR A 1 104 ? -16.256 -40.701 42.838 1.00 93.06 104 THR A CA 1
ATOM 819 C C . THR A 1 104 ? -17.728 -40.386 43.079 1.00 93.06 104 THR A C 1
ATOM 821 O O . THR A 1 104 ? -18.283 -40.793 44.100 1.00 93.06 104 THR A O 1
ATOM 824 N N . TYR A 1 105 ? -18.350 -39.652 42.155 1.00 93.25 105 TYR A N 1
ATOM 825 C CA . TYR A 1 105 ? -19.769 -39.314 42.232 1.00 93.25 105 TYR A CA 1
ATOM 826 C C . TYR A 1 105 ? -20.632 -40.549 41.955 1.00 93.25 105 TYR A C 1
ATOM 828 O O . TYR A 1 105 ? -20.388 -41.277 40.993 1.00 93.25 105 TYR A O 1
ATOM 836 N N . ILE A 1 106 ? -21.652 -40.776 42.782 1.00 92.12 106 ILE A N 1
ATOM 837 C CA . ILE A 1 106 ? -22.565 -41.915 42.662 1.00 92.12 106 ILE A CA 1
ATOM 838 C C . ILE A 1 106 ? -23.964 -41.388 42.310 1.00 92.12 106 ILE A C 1
ATOM 840 O O . ILE A 1 106 ? -24.587 -40.725 43.148 1.00 92.12 106 ILE A O 1
ATOM 844 N N . PRO A 1 107 ? -24.467 -41.653 41.088 1.00 89.31 107 PRO A N 1
ATOM 845 C CA . PRO A 1 107 ? -25.766 -41.166 40.632 1.00 89.31 107 PRO A CA 1
ATOM 846 C C . PRO A 1 107 ? -26.939 -41.980 41.204 1.00 89.31 107 PRO A C 1
ATOM 848 O O . PRO A 1 107 ? -26.768 -43.050 41.791 1.00 89.31 107 PRO A O 1
ATOM 851 N N . ILE A 1 108 ? -28.159 -41.479 40.989 1.00 85.69 108 ILE A N 1
ATOM 852 C CA . ILE A 1 108 ? -29.404 -42.193 41.316 1.00 85.69 108 ILE A CA 1
ATOM 853 C C . ILE A 1 108 ? -29.448 -43.534 40.568 1.00 85.69 108 ILE A C 1
ATOM 855 O O . ILE A 1 108 ? -29.067 -43.613 39.402 1.00 85.69 108 ILE A O 1
ATOM 859 N N . GLY A 1 109 ? -29.930 -44.585 41.237 1.00 75.50 109 GLY A N 1
ATOM 860 C CA . GLY A 1 109 ? -30.104 -45.916 40.647 1.00 75.50 109 GLY A CA 1
ATOM 861 C C . GLY A 1 109 ? -28.827 -46.758 40.544 1.00 75.50 109 GLY A C 1
ATOM 862 O O . GLY A 1 109 ? -28.896 -47.904 40.104 1.00 75.50 109 GLY A O 1
ATOM 863 N N . PHE A 1 110 ? -27.666 -46.243 40.967 1.00 79.50 110 PHE A N 1
ATOM 864 C CA . PHE A 1 110 ? -26.452 -47.054 41.050 1.00 79.50 110 PHE A CA 1
ATOM 865 C C . PHE A 1 110 ? -26.546 -48.054 42.210 1.00 79.50 110 PHE A C 1
ATOM 867 O O . PHE A 1 110 ? -27.047 -47.730 43.290 1.00 79.50 110 PHE A O 1
ATOM 874 N N . ALA A 1 111 ? -26.044 -49.276 42.005 1.00 78.75 111 ALA A N 1
ATOM 875 C CA . ALA A 1 111 ? -26.217 -50.373 42.961 1.00 78.75 111 ALA A CA 1
ATOM 876 C C . ALA A 1 111 ? -25.654 -50.049 44.359 1.00 78.75 111 ALA A C 1
ATOM 878 O O . ALA A 1 111 ? -26.243 -50.451 45.362 1.00 78.75 111 ALA A O 1
ATOM 879 N N . ASN A 1 112 ? -24.574 -49.261 44.419 1.00 77.06 112 ASN A N 1
ATOM 880 C CA . ASN A 1 112 ? -23.901 -48.813 45.640 1.00 77.06 112 ASN A CA 1
ATOM 881 C C . ASN A 1 112 ? -24.397 -47.456 46.189 1.00 77.06 112 ASN A C 1
ATOM 883 O O . ASN A 1 112 ? -23.763 -46.912 47.087 1.00 77.06 112 ASN A O 1
ATOM 887 N N . GLY A 1 113 ? -25.499 -46.903 45.670 1.00 82.31 113 GLY A N 1
ATOM 888 C CA . GLY A 1 113 ? -26.050 -45.612 46.093 1.00 82.31 113 GLY A CA 1
ATOM 889 C C . GLY A 1 113 ? -26.836 -45.649 47.410 1.00 82.31 113 GLY A C 1
ATOM 890 O O . GLY A 1 113 ? -27.247 -46.701 47.902 1.00 82.31 113 GLY A O 1
ATOM 891 N N . ALA A 1 114 ? -27.076 -44.471 47.990 1.00 86.25 114 ALA A N 1
ATOM 892 C CA . ALA A 1 114 ? -27.803 -44.306 49.248 1.00 86.25 114 ALA A CA 1
ATOM 893 C C . ALA A 1 114 ? -29.327 -44.257 49.019 1.00 86.25 114 ALA A C 1
ATOM 895 O O . ALA A 1 114 ? -29.920 -43.193 48.841 1.00 86.25 114 ALA A O 1
ATOM 896 N N . ARG A 1 115 ? -30.009 -45.404 49.055 1.00 85.25 115 ARG A N 1
ATOM 897 C CA . ARG A 1 115 ? -31.472 -45.455 48.904 1.00 85.25 115 ARG A CA 1
ATOM 898 C C . ARG A 1 115 ? -32.192 -45.272 50.231 1.00 85.25 115 ARG A C 1
ATOM 900 O O . ARG A 1 115 ? -32.006 -46.092 51.126 1.00 85.25 115 ARG A O 1
ATOM 907 N N . TYR A 1 116 ? -33.071 -44.273 50.321 1.00 84.69 116 TYR A N 1
ATOM 908 C CA . TYR A 1 116 ? -33.999 -44.130 51.443 1.00 84.69 116 TYR A CA 1
ATOM 909 C C . TYR A 1 116 ? -35.052 -45.242 51.416 1.00 84.69 116 TYR A C 1
ATOM 911 O O . TYR A 1 116 ? -35.748 -45.423 50.414 1.00 84.69 116 TYR A O 1
ATOM 919 N N . ASN A 1 117 ? -35.182 -46.000 52.502 1.00 79.12 117 ASN A N 1
ATOM 920 C CA . ASN A 1 117 ? -36.219 -47.020 52.631 1.00 79.12 117 ASN A CA 1
ATOM 921 C C . ASN A 1 117 ? -36.591 -47.307 54.097 1.00 79.12 117 ASN A C 1
ATOM 923 O O . ASN A 1 117 ? -35.850 -46.948 55.017 1.00 79.12 117 ASN A O 1
ATOM 927 N N . ASN A 1 118 ? -37.721 -48.002 54.289 1.00 72.06 118 ASN A N 1
ATOM 928 C CA . ASN A 1 118 ? -38.324 -48.219 55.608 1.00 72.06 118 ASN A CA 1
ATOM 929 C C . ASN A 1 118 ? -38.133 -49.629 56.206 1.00 72.06 118 ASN A C 1
ATOM 931 O O . ASN A 1 118 ? -38.787 -49.912 57.202 1.00 72.06 118 ASN A O 1
ATOM 935 N N . ASN A 1 119 ? -37.327 -50.518 55.588 1.00 63.62 119 ASN A N 1
ATOM 936 C CA . ASN A 1 119 ? -36.900 -51.845 56.116 1.00 63.62 119 ASN A CA 1
ATOM 937 C C . ASN A 1 119 ? -36.174 -52.741 55.064 1.00 63.62 119 ASN A C 1
ATOM 939 O O . ASN A 1 119 ? -36.138 -53.961 55.214 1.00 63.62 119 ASN A O 1
ATOM 943 N N . GLY A 1 120 ? -35.619 -52.189 53.975 1.00 69.69 120 GLY A N 1
ATOM 944 C CA . GLY A 1 120 ? -35.019 -52.957 52.865 1.00 69.69 120 GLY A CA 1
ATOM 945 C C . GLY A 1 120 ? -33.534 -52.648 52.604 1.00 69.69 120 GLY A C 1
ATOM 946 O O . GLY A 1 120 ? -33.016 -51.621 53.026 1.00 69.69 120 GLY A O 1
ATOM 947 N N . GLY A 1 121 ? -32.831 -53.524 51.878 1.00 73.50 121 GLY A N 1
ATOM 948 C CA . GLY A 1 121 ? -31.425 -53.327 51.476 1.00 73.50 121 GLY A CA 1
ATOM 949 C C . GLY A 1 121 ? -30.381 -53.901 52.447 1.00 73.50 121 GLY A C 1
ATOM 950 O O . GLY A 1 121 ? -30.707 -54.472 53.487 1.00 73.50 121 GLY A O 1
ATOM 951 N N . THR A 1 122 ? -29.103 -53.764 52.091 1.00 79.50 122 THR A N 1
ATOM 952 C CA . THR A 1 122 ? -27.949 -54.324 52.827 1.00 79.50 122 THR A CA 1
ATOM 953 C C . THR A 1 122 ? -26.911 -53.245 53.093 1.00 79.50 122 THR A C 1
ATOM 955 O O . THR A 1 122 ? -26.747 -52.375 52.247 1.00 79.50 122 THR A O 1
ATOM 958 N N . ASP A 1 123 ? -26.193 -53.301 54.218 1.00 80.56 123 ASP A N 1
ATOM 959 C CA . ASP A 1 123 ? -25.103 -52.355 54.503 1.00 80.56 123 ASP A CA 1
ATOM 960 C C . ASP A 1 123 ? -24.069 -52.376 53.352 1.00 80.56 123 ASP A C 1
ATOM 962 O O . ASP A 1 123 ? -23.677 -53.444 52.870 1.00 80.56 123 ASP A O 1
ATOM 966 N N . GLY A 1 124 ? -23.660 -51.199 52.878 1.00 81.44 124 GLY A N 1
ATOM 967 C CA . GLY A 1 124 ? -22.702 -51.067 51.780 1.00 81.44 124 GLY A CA 1
ATOM 968 C C . GLY A 1 124 ? -21.266 -51.270 52.236 1.00 81.44 124 GLY A C 1
ATOM 969 O O . GLY A 1 124 ? -20.976 -51.131 53.416 1.00 81.44 124 GLY A O 1
ATOM 970 N N . GLN A 1 125 ? -20.347 -51.587 51.325 1.00 85.31 125 GLN A N 1
ATOM 971 C CA . GLN A 1 125 ? -18.938 -51.795 51.675 1.00 85.31 125 GLN A CA 1
ATOM 972 C C . GLN A 1 125 ? -18.130 -50.512 51.492 1.00 85.31 125 GLN A C 1
ATOM 974 O O . GLN A 1 125 ? -18.289 -49.798 50.498 1.00 85.31 125 GLN A O 1
ATOM 979 N N . LEU A 1 126 ? -17.262 -50.213 52.458 1.00 84.19 126 LEU A N 1
ATOM 980 C CA . LEU A 1 126 ? -16.319 -49.104 52.356 1.00 84.19 126 LEU A CA 1
ATOM 981 C C . LEU A 1 126 ? -15.062 -49.506 51.579 1.00 84.19 126 LEU A C 1
ATOM 983 O O . LEU A 1 126 ? -14.659 -50.668 51.635 1.00 84.19 126 LEU A O 1
ATOM 987 N N . PRO A 1 127 ? -14.411 -48.556 50.883 1.00 88.00 127 PRO A N 1
ATOM 988 C CA . PRO A 1 127 ? -13.064 -48.766 50.366 1.00 88.00 127 PRO A CA 1
ATOM 989 C C . PRO A 1 127 ? -12.095 -49.069 51.515 1.00 88.00 127 PRO A C 1
ATOM 991 O O . PRO A 1 127 ? -12.434 -48.904 52.688 1.00 88.00 127 PRO A O 1
ATOM 994 N N . ALA A 1 128 ? -10.873 -49.492 51.182 1.00 88.06 128 ALA A N 1
ATOM 995 C CA . ALA A 1 128 ? -9.821 -49.613 52.185 1.00 88.06 128 ALA A CA 1
ATOM 996 C C . ALA A 1 128 ? -9.671 -48.281 52.945 1.00 88.06 128 ALA A C 1
ATOM 998 O O . ALA A 1 128 ? -9.475 -47.230 52.336 1.00 88.06 128 ALA A O 1
ATOM 999 N N . ILE A 1 129 ? -9.804 -48.339 54.268 1.00 85.62 129 ILE A N 1
ATOM 1000 C CA . ILE A 1 129 ? -9.736 -47.187 55.165 1.00 85.62 129 ILE A CA 1
ATOM 1001 C C . ILE A 1 129 ? -8.325 -47.114 55.734 1.00 85.62 129 ILE A C 1
ATOM 1003 O O . ILE A 1 129 ? -7.792 -48.124 56.186 1.00 85.62 129 ILE A O 1
ATOM 1007 N N . THR A 1 130 ? -7.726 -45.927 55.745 1.00 89.62 130 THR A N 1
ATOM 1008 C CA . THR A 1 130 ? -6.362 -45.701 56.236 1.00 89.62 130 THR A CA 1
ATOM 1009 C C . THR A 1 130 ? -6.387 -44.902 57.531 1.00 89.62 130 THR A C 1
ATOM 1011 O O . THR A 1 130 ? -7.036 -43.859 57.609 1.00 89.62 130 THR A O 1
ATOM 1014 N N . SER A 1 131 ? -5.652 -45.365 58.547 1.00 86.69 131 SER A N 1
ATOM 1015 C CA . SER A 1 131 ? -5.502 -44.639 59.812 1.00 86.69 131 SER A CA 1
ATOM 1016 C C . SER A 1 131 ? -4.977 -43.217 59.590 1.00 86.69 131 SER A C 1
ATOM 1018 O O . SER A 1 131 ? -3.999 -43.015 58.876 1.00 86.69 131 SER A O 1
ATOM 1020 N N . GLY A 1 132 ? -5.596 -42.238 60.243 1.00 84.62 132 GLY A N 1
ATOM 1021 C CA . GLY A 1 132 ? -5.263 -40.818 60.158 1.00 84.62 132 GLY A CA 1
ATOM 1022 C C . GLY A 1 132 ? -6.065 -40.044 59.109 1.00 84.62 132 GLY A C 1
ATOM 1023 O O . GLY A 1 132 ? -6.246 -38.838 59.292 1.00 84.62 132 GLY A O 1
ATOM 1024 N N . ASN A 1 133 ? -6.592 -40.716 58.077 1.00 90.50 133 ASN A N 1
ATOM 1025 C CA . ASN A 1 133 ? -7.393 -40.084 57.027 1.00 90.50 133 ASN A CA 1
ATOM 1026 C C . ASN A 1 133 ? -8.802 -39.730 57.518 1.00 90.50 133 ASN A C 1
ATOM 1028 O O . ASN A 1 133 ? -9.348 -40.331 58.445 1.00 90.50 133 ASN A O 1
ATOM 1032 N N . TYR A 1 134 ? -9.404 -38.751 56.856 1.00 91.12 134 TYR A N 1
ATOM 1033 C CA . TYR A 1 134 ? -10.756 -38.278 57.091 1.00 91.12 134 TYR A CA 1
ATOM 1034 C C . TYR A 1 134 ? -11.638 -38.670 55.917 1.00 91.12 134 TYR A C 1
ATOM 1036 O O . TYR A 1 134 ? -11.247 -38.554 54.756 1.00 91.12 134 TYR A O 1
ATOM 1044 N N . TYR A 1 135 ? -12.853 -39.089 56.237 1.00 89.94 135 TYR A N 1
ATOM 1045 C CA . TYR A 1 135 ? -13.828 -39.574 55.275 1.00 89.94 135 TYR A CA 1
ATOM 1046 C C . TYR A 1 135 ? -15.124 -38.796 55.465 1.00 89.94 135 TYR A C 1
ATOM 1048 O O . TYR A 1 135 ? -15.681 -38.761 56.564 1.00 89.94 135 TYR A O 1
ATOM 1056 N N . THR A 1 136 ? -15.579 -38.132 54.405 1.00 91.38 136 THR A N 1
ATOM 1057 C CA . THR A 1 136 ? -16.782 -37.291 54.411 1.00 91.38 136 THR A CA 1
ATOM 1058 C C . THR A 1 136 ? -17.806 -37.867 53.445 1.00 91.38 136 THR A C 1
ATOM 1060 O O . THR A 1 136 ? -17.582 -37.871 52.237 1.00 91.38 136 THR A O 1
ATOM 1063 N N . PHE A 1 137 ? -18.936 -38.336 53.966 1.00 91.12 137 PHE A N 1
ATOM 1064 C CA . PHE A 1 137 ? -20.093 -38.696 53.154 1.00 91.12 137 PHE A CA 1
ATOM 1065 C C . PHE A 1 137 ? -20.936 -37.471 52.879 1.00 91.12 137 PHE A C 1
ATOM 1067 O O . PHE A 1 137 ? -21.377 -36.825 53.825 1.00 91.12 137 PHE A O 1
ATOM 1074 N N . ASN A 1 138 ? -21.238 -37.236 51.611 1.00 92.38 138 ASN A N 1
ATOM 1075 C CA . ASN A 1 138 ? -22.303 -36.342 51.184 1.00 92.38 138 ASN A CA 1
ATOM 1076 C C . ASN A 1 138 ? -23.404 -37.181 50.544 1.00 92.38 138 ASN A C 1
ATOM 1078 O O . ASN A 1 138 ? -23.115 -38.050 49.723 1.00 92.38 138 ASN A O 1
ATOM 1082 N N . VAL A 1 139 ? -24.652 -36.941 50.937 1.00 90.38 139 VAL A N 1
ATOM 1083 C CA . VAL A 1 139 ? -25.834 -37.651 50.431 1.00 90.38 139 VAL A CA 1
ATOM 1084 C C . VAL A 1 139 ? -26.936 -36.628 50.182 1.00 90.38 139 VAL A C 1
ATOM 1086 O O . VAL A 1 139 ? -27.185 -35.790 51.049 1.00 90.38 139 VAL A O 1
ATOM 1089 N N . SER A 1 140 ? -27.605 -36.659 49.027 1.00 89.44 140 SER A N 1
ATOM 1090 C CA . SER A 1 140 ? -28.740 -35.754 48.783 1.00 89.44 140 SER A CA 1
ATOM 1091 C C . SER A 1 140 ? -29.865 -35.943 49.811 1.00 89.44 140 SER A C 1
ATOM 1093 O O . SER A 1 140 ? -29.962 -36.972 50.477 1.00 89.44 140 SER A O 1
ATOM 1095 N N . ASN A 1 141 ? -30.721 -34.935 49.974 1.00 84.12 141 ASN A N 1
ATOM 1096 C CA . ASN A 1 141 ? -31.785 -34.936 50.980 1.00 84.12 141 ASN A CA 1
ATOM 1097 C C . ASN A 1 141 ? -33.155 -35.349 50.396 1.00 84.12 141 ASN A C 1
ATOM 1099 O O . ASN A 1 141 ? -34.138 -34.636 50.583 1.00 84.12 141 ASN A O 1
ATOM 1103 N N . ASN A 1 142 ? -33.229 -36.484 49.687 1.00 79.62 142 ASN A N 1
ATOM 1104 C CA . ASN A 1 142 ? -34.472 -36.993 49.088 1.00 79.62 142 ASN A CA 1
ATOM 1105 C C . ASN A 1 142 ? -35.080 -38.147 49.906 1.00 79.62 142 ASN A C 1
ATOM 1107 O O . ASN A 1 142 ? -34.374 -38.918 50.560 1.00 79.62 142 ASN A O 1
ATOM 1111 N N . THR A 1 143 ? -36.401 -38.315 49.797 1.00 77.19 143 THR A N 1
ATOM 1112 C CA . THR A 1 143 ? -37.175 -39.431 50.379 1.00 77.19 143 THR A CA 1
ATOM 1113 C C . THR A 1 143 ? -37.176 -40.700 49.510 1.00 77.19 143 THR A C 1
ATOM 1115 O O . THR A 1 143 ? -37.905 -41.643 49.801 1.00 77.19 143 THR A O 1
ATOM 1118 N N . GLY A 1 144 ? -36.371 -40.738 48.444 1.00 80.19 144 GLY A N 1
ATOM 1119 C CA . GLY A 1 144 ? -36.188 -41.888 47.551 1.00 80.19 144 GLY A CA 1
ATOM 1120 C C . GLY A 1 144 ? -34.710 -42.242 47.377 1.00 80.19 144 GLY A C 1
ATOM 1121 O O . GLY A 1 144 ? -33.925 -42.166 48.324 1.00 80.19 144 GLY A O 1
ATOM 1122 N N . ASP A 1 145 ? -34.312 -42.618 46.165 1.00 86.38 145 ASP A N 1
ATOM 1123 C CA . ASP A 1 145 ? -32.899 -42.805 45.834 1.00 86.38 145 ASP A CA 1
ATOM 1124 C C . ASP A 1 145 ? -32.132 -41.486 45.914 1.00 86.38 145 ASP A C 1
ATOM 1126 O O . ASP A 1 145 ? -32.613 -40.436 45.475 1.00 86.38 145 ASP A O 1
ATOM 1130 N N . ASN A 1 146 ? -30.922 -41.547 46.466 1.00 88.44 146 ASN A N 1
ATOM 1131 C CA . ASN A 1 146 ? -30.063 -40.383 46.612 1.00 88.44 146 ASN A CA 1
ATOM 1132 C C . ASN A 1 146 ? -28.800 -40.525 45.784 1.00 88.44 146 ASN A C 1
ATOM 1134 O O . ASN A 1 146 ? -28.255 -41.618 45.624 1.00 88.44 146 ASN A O 1
ATOM 1138 N N . VAL A 1 147 ? -28.320 -39.375 45.328 1.00 91.25 147 VAL A N 1
ATOM 1139 C CA . VAL A 1 147 ? -26.936 -39.244 44.888 1.00 91.25 147 VAL A CA 1
ATOM 1140 C C . VAL A 1 147 ? -26.045 -39.159 46.116 1.00 91.25 147 VAL A C 1
ATOM 1142 O O . VAL A 1 147 ? -26.468 -38.672 47.172 1.00 91.25 147 VAL A O 1
ATOM 1145 N N . MET A 1 148 ? -24.820 -39.651 45.993 1.00 92.31 148 MET A N 1
ATOM 1146 C CA . MET A 1 148 ? -23.868 -39.613 47.093 1.00 92.31 148 MET A CA 1
ATOM 1147 C C . MET A 1 148 ? -22.428 -39.535 46.611 1.00 92.31 148 MET A C 1
ATOM 1149 O O . MET A 1 148 ? -22.119 -39.824 45.457 1.00 92.31 148 MET A O 1
ATOM 1153 N N . GLN A 1 149 ? -21.535 -39.186 47.526 1.00 93.88 149 GLN A N 1
ATOM 1154 C CA . GLN A 1 149 ? -20.101 -39.269 47.307 1.00 93.88 149 GLN A CA 1
ATOM 1155 C C . GLN A 1 149 ? -19.371 -39.412 48.640 1.00 93.88 149 GLN A C 1
ATOM 1157 O O . GLN A 1 149 ? -19.743 -38.794 49.639 1.00 93.88 149 GLN A O 1
ATOM 1162 N N . LEU A 1 150 ? -18.324 -40.235 48.639 1.00 92.88 150 LEU A N 1
ATOM 1163 C CA . LEU A 1 150 ? -17.398 -40.388 49.755 1.00 92.88 150 LEU A CA 1
ATOM 1164 C C . LEU A 1 150 ? -16.108 -39.641 49.426 1.00 92.88 150 LEU A C 1
ATOM 1166 O O . LEU A 1 150 ? -15.376 -40.058 48.535 1.00 92.88 150 LEU A O 1
ATOM 1170 N N . LEU A 1 151 ? -15.824 -38.545 50.122 1.00 95.62 151 LEU A N 1
ATOM 1171 C CA . LEU A 1 151 ? -14.582 -37.787 49.968 1.00 95.62 151 LEU A CA 1
ATOM 1172 C C . LEU A 1 151 ? -13.541 -38.269 50.975 1.00 95.62 151 LEU A C 1
ATOM 1174 O O . LEU A 1 151 ? -13.867 -38.437 52.149 1.00 95.62 151 LEU A O 1
ATOM 1178 N N . GLU A 1 152 ? -12.298 -38.438 50.532 1.00 95.25 152 GLU A N 1
ATOM 1179 C CA . GLU A 1 152 ? -11.168 -38.819 51.387 1.00 95.25 152 GLU A CA 1
ATOM 1180 C C . GLU A 1 152 ? -10.097 -37.725 51.424 1.00 95.25 152 GLU A C 1
ATOM 1182 O O . GLU A 1 152 ? -9.657 -37.237 50.379 1.00 95.25 152 GLU A O 1
ATOM 1187 N N . THR A 1 153 ? -9.638 -37.371 52.626 1.00 95.44 153 THR A N 1
ATOM 1188 C CA . THR A 1 153 ? -8.533 -36.427 52.838 1.00 95.44 153 THR A CA 1
ATOM 1189 C C . THR A 1 153 ? -7.525 -36.959 53.854 1.00 95.44 153 THR A C 1
ATOM 1191 O O . THR A 1 153 ? -7.887 -37.575 54.850 1.00 95.44 153 THR A O 1
ATOM 1194 N N . THR A 1 154 ? -6.239 -36.674 53.652 1.00 94.94 154 THR A N 1
ATOM 1195 C CA . THR A 1 154 ? -5.158 -36.989 54.614 1.00 94.94 154 THR A CA 1
ATOM 1196 C C . THR A 1 154 ? -5.011 -35.928 55.713 1.00 94.94 154 THR A C 1
ATOM 1198 O O . THR A 1 154 ? -4.100 -35.968 56.535 1.00 94.94 154 THR A O 1
ATOM 1201 N N . TYR A 1 155 ? -5.903 -34.942 55.709 1.00 93.00 155 TYR A N 1
ATOM 1202 C CA . TYR A 1 155 ? -5.900 -33.764 56.562 1.00 93.00 155 TYR A CA 1
ATOM 1203 C C . TYR A 1 155 ? -7.320 -33.490 57.053 1.00 93.00 155 TYR A C 1
ATOM 1205 O O . TYR A 1 155 ? -8.292 -33.860 56.388 1.00 93.00 155 TYR A O 1
ATOM 1213 N N . ASN A 1 156 ? -7.436 -32.813 58.196 1.00 90.12 156 ASN A N 1
ATOM 1214 C CA . ASN A 1 156 ? -8.721 -32.321 58.678 1.00 90.12 156 ASN A CA 1
ATOM 1215 C C . ASN A 1 156 ? -9.145 -31.113 57.827 1.00 90.12 156 ASN A C 1
ATOM 1217 O O . ASN A 1 156 ? -8.415 -30.118 57.840 1.00 90.12 156 ASN A O 1
ATOM 1221 N N . PRO A 1 157 ? -10.272 -31.170 57.097 1.00 92.31 157 PRO A N 1
ATOM 1222 C CA . PRO A 1 157 ? -10.702 -30.061 56.255 1.00 92.31 157 PRO A CA 1
ATOM 1223 C C . PRO A 1 157 ? -10.948 -28.785 57.063 1.00 92.31 157 PRO A C 1
ATOM 1225 O O . PRO A 1 157 ? -11.614 -28.817 58.105 1.00 92.31 157 PRO A O 1
ATOM 1228 N N . VAL A 1 158 ? -10.453 -27.649 56.577 1.00 91.75 158 VAL A N 1
ATOM 1229 C CA . VAL A 1 158 ? -10.602 -26.367 57.278 1.00 91.75 158 VAL A CA 1
ATOM 1230 C C . VAL A 1 158 ? -12.039 -25.865 57.230 1.00 91.75 158 VAL A C 1
ATOM 1232 O O . VAL A 1 158 ? -12.730 -25.980 56.218 1.00 91.75 158 VAL A O 1
ATOM 1235 N N . THR A 1 159 ? -12.506 -25.256 58.317 1.00 90.06 159 THR A N 1
ATOM 1236 C CA . THR A 1 159 ? -13.818 -24.595 58.309 1.00 90.06 159 THR A CA 1
ATOM 1237 C C . THR A 1 159 ? -13.709 -23.218 57.657 1.00 90.06 159 THR A C 1
ATOM 1239 O O . THR A 1 159 ? -12.701 -22.528 57.822 1.00 90.06 159 THR A O 1
ATOM 1242 N N . VAL A 1 160 ? -14.749 -22.805 56.928 1.00 90.62 160 VAL A N 1
ATOM 1243 C CA . VAL A 1 160 ? -14.862 -21.447 56.378 1.00 90.62 160 VAL A CA 1
ATOM 1244 C C . VAL A 1 160 ? -15.504 -20.557 57.441 1.00 90.62 160 VAL A C 1
ATOM 1246 O O . VAL A 1 160 ? -16.728 -20.529 57.590 1.00 90.62 160 VAL A O 1
ATOM 1249 N N . SER A 1 161 ? -14.669 -19.872 58.221 1.00 89.19 161 SER A N 1
ATOM 1250 C CA . SER A 1 161 ? -15.080 -19.140 59.421 1.00 89.19 161 SER A CA 1
ATOM 1251 C C . SER A 1 161 ? -15.829 -17.854 59.089 1.00 89.19 161 SER A C 1
ATOM 1253 O O . SER A 1 161 ? -16.852 -17.565 59.710 1.00 89.19 161 SER A O 1
ATOM 1255 N N . THR A 1 162 ? -15.375 -17.105 58.084 1.00 91.88 162 THR A N 1
ATOM 1256 C CA . THR A 1 162 ? -16.067 -15.902 57.611 1.00 91.88 162 THR A CA 1
ATOM 1257 C C . THR A 1 162 ? -16.042 -15.808 56.092 1.00 91.88 162 THR A C 1
ATOM 1259 O O . THR A 1 162 ? -15.095 -16.223 55.422 1.00 91.88 162 THR A O 1
ATOM 1262 N N . VAL A 1 163 ? -17.114 -15.241 55.547 1.00 94.62 163 VAL A N 1
ATOM 1263 C CA . VAL A 1 163 ? -17.210 -14.837 54.147 1.00 94.62 163 VAL A CA 1
ATOM 1264 C C . VAL A 1 163 ? -17.741 -13.415 54.143 1.00 94.62 163 VAL A C 1
ATOM 1266 O O . VAL A 1 163 ? -18.804 -13.129 54.697 1.00 94.62 163 VAL A O 1
ATOM 1269 N N . THR A 1 164 ? -16.980 -12.515 53.538 1.00 94.75 164 THR A N 1
ATOM 1270 C CA . THR A 1 164 ? -17.362 -11.118 53.339 1.00 94.75 164 THR A CA 1
ATOM 1271 C C . THR A 1 164 ? -17.294 -10.787 51.857 1.00 94.75 164 THR A C 1
ATOM 1273 O O . THR A 1 164 ? -16.585 -11.441 51.095 1.00 94.75 164 THR A O 1
ATOM 1276 N N . GLN A 1 165 ? -18.060 -9.786 51.431 1.00 92.94 165 GLN A N 1
ATOM 1277 C CA . GLN A 1 165 ? -18.072 -9.336 50.045 1.00 92.94 165 GLN A CA 1
ATOM 1278 C C . GLN A 1 165 ? -17.859 -7.829 49.972 1.00 92.94 165 GLN A C 1
ATOM 1280 O O . GLN A 1 165 ? -18.506 -7.067 50.691 1.00 92.94 165 GLN A O 1
ATOM 1285 N N . ALA A 1 166 ? -16.990 -7.399 49.066 1.00 91.62 166 ALA A N 1
ATOM 1286 C CA . ALA A 1 166 ? -16.771 -5.996 48.742 1.00 91.62 166 ALA A CA 1
ATOM 1287 C C . ALA A 1 166 ? -17.256 -5.713 47.317 1.00 91.62 166 ALA A C 1
ATOM 1289 O O . ALA A 1 166 ? -17.189 -6.582 46.444 1.00 91.62 166 ALA A O 1
ATOM 1290 N N . VAL A 1 167 ? -17.799 -4.512 47.094 1.00 88.00 167 VAL A N 1
ATOM 1291 C CA . VAL A 1 167 ? -18.151 -4.051 45.744 1.00 88.00 167 VAL A CA 1
ATOM 1292 C C . VAL A 1 167 ? -16.855 -3.904 44.949 1.00 88.00 167 VAL A C 1
ATOM 1294 O O . VAL A 1 167 ? -15.937 -3.222 45.396 1.00 88.00 167 VAL A O 1
ATOM 1297 N N . GLY A 1 168 ? -16.779 -4.570 43.802 1.00 86.19 168 GLY A N 1
ATOM 1298 C CA . GLY A 1 168 ? -15.714 -4.404 42.820 1.00 86.19 168 GLY A CA 1
ATOM 1299 C C . GLY A 1 168 ? -16.172 -3.566 41.626 1.00 86.19 168 GLY A C 1
ATOM 1300 O O . GLY A 1 168 ? -17.305 -3.075 41.574 1.00 86.19 168 GLY A O 1
ATOM 1301 N N . SER A 1 169 ? -15.300 -3.440 40.625 1.00 84.06 169 SER A N 1
ATOM 1302 C CA . SER A 1 169 ? -15.599 -2.709 39.388 1.00 84.06 169 SER A CA 1
ATOM 1303 C C . SER A 1 169 ? -16.881 -3.214 38.723 1.00 84.06 169 SER A C 1
ATOM 1305 O O . SER A 1 169 ? -17.193 -4.408 38.760 1.00 84.06 169 SER A O 1
ATOM 1307 N N . TYR A 1 170 ? -17.648 -2.295 38.140 1.00 86.62 170 TYR A N 1
ATOM 1308 C CA . TYR A 1 170 ? -18.940 -2.548 37.489 1.00 86.62 170 TYR A CA 1
ATOM 1309 C C . TYR A 1 170 ? -20.017 -3.210 38.365 1.00 86.62 170 TYR A C 1
ATOM 1311 O O . TYR A 1 170 ? -21.033 -3.644 37.844 1.00 86.62 170 TYR A O 1
ATOM 1319 N N . GLY A 1 171 ? -19.832 -3.336 39.682 1.00 85.31 171 GLY A N 1
ATOM 1320 C CA . GLY A 1 171 ? -20.756 -4.094 40.537 1.00 85.31 171 GLY A CA 1
ATOM 1321 C C . GLY A 1 171 ? -20.501 -5.602 40.558 1.00 85.31 171 GLY A C 1
ATOM 1322 O O . GLY A 1 171 ? -21.364 -6.367 40.999 1.00 85.31 171 GLY A O 1
ATOM 1323 N N . SER A 1 172 ? -19.308 -6.021 40.122 1.00 90.12 172 SER A N 1
ATOM 1324 C CA . SER A 1 172 ? -18.727 -7.315 40.498 1.00 90.12 172 SER A CA 1
ATOM 1325 C C . SER A 1 172 ? -18.536 -7.409 42.019 1.00 90.12 172 SER A C 1
ATOM 1327 O O . SER A 1 172 ? -18.634 -6.410 42.741 1.00 90.12 172 SER A O 1
ATOM 1329 N N . ARG A 1 173 ? -18.268 -8.614 42.530 1.00 92.69 173 ARG A N 1
ATOM 1330 C CA . ARG A 1 173 ? -17.994 -8.830 43.955 1.00 92.69 173 ARG A CA 1
ATOM 1331 C C . ARG A 1 173 ? -16.675 -9.542 44.160 1.00 92.69 173 ARG A C 1
ATOM 1333 O O . ARG A 1 173 ? -16.485 -10.650 43.665 1.00 92.69 173 ARG A O 1
ATOM 1340 N N . THR A 1 174 ? -15.805 -8.925 44.952 1.00 94.56 174 THR A N 1
ATOM 1341 C CA . THR A 1 174 ? -14.656 -9.615 45.538 1.00 94.56 174 THR A CA 1
ATOM 1342 C C . THR A 1 174 ? -15.114 -10.264 46.830 1.00 94.56 174 THR A C 1
ATOM 1344 O O . THR A 1 174 ? -15.581 -9.585 47.746 1.00 94.56 174 THR A O 1
ATOM 1347 N N . ILE A 1 175 ? -15.013 -11.585 46.876 1.00 96.75 175 ILE A N 1
ATOM 1348 C CA . ILE A 1 175 ? -15.382 -12.417 48.011 1.00 96.75 175 ILE A CA 1
ATOM 1349 C C . ILE A 1 175 ? -14.115 -12.692 48.807 1.00 96.75 175 ILE A C 1
ATOM 1351 O O . ILE A 1 175 ? -13.204 -13.338 48.294 1.00 96.75 175 ILE A O 1
ATOM 1355 N N . THR A 1 176 ? -14.062 -12.207 50.044 1.00 96.81 176 THR A N 1
ATOM 1356 C CA . THR A 1 176 ? -12.971 -12.476 50.985 1.00 96.81 176 THR A CA 1
ATOM 1357 C C . THR A 1 176 ? -13.406 -13.571 51.941 1.00 96.81 176 THR A C 1
ATOM 1359 O O . THR A 1 176 ? -14.450 -13.477 52.590 1.00 96.81 176 THR A O 1
ATOM 1362 N N . ILE A 1 177 ? -12.590 -14.610 52.015 1.00 97.19 177 ILE A N 1
ATOM 1363 C CA . ILE A 1 177 ? -12.871 -15.865 52.693 1.00 97.19 177 ILE A CA 1
ATOM 1364 C C . ILE A 1 177 ? -11.805 -16.043 53.766 1.00 97.19 177 ILE A C 1
ATOM 1366 O O . ILE A 1 177 ? -10.612 -16.019 53.459 1.00 97.19 177 ILE A O 1
ATOM 1370 N N . THR A 1 178 ? -12.223 -16.243 55.011 1.00 96.31 178 THR A N 1
ATOM 1371 C CA . THR A 1 178 ? -11.319 -16.630 56.094 1.00 96.31 178 THR A CA 1
ATOM 1372 C C . THR A 1 178 ? -11.576 -18.076 56.483 1.00 96.31 178 THR A C 1
ATOM 1374 O O . THR A 1 178 ? -12.723 -18.495 56.654 1.00 96.31 178 THR A O 1
ATOM 1377 N N . THR A 1 179 ? -10.506 -18.850 56.617 1.00 94.88 179 THR A N 1
ATOM 1378 C CA . THR A 1 179 ? -10.546 -20.235 57.092 1.00 94.88 179 THR A CA 1
ATOM 1379 C C . THR A 1 179 ? -10.075 -20.330 58.543 1.00 94.88 179 THR A C 1
ATOM 1381 O O . THR A 1 179 ? -9.375 -19.448 59.040 1.00 94.88 179 THR A O 1
ATOM 1384 N N . SER A 1 180 ? -10.456 -21.393 59.258 1.00 92.38 180 SER A N 1
ATOM 1385 C CA . SER A 1 180 ? -10.050 -21.594 60.663 1.00 92.38 180 SER A CA 1
ATOM 1386 C C . SER A 1 180 ? -8.540 -21.735 60.853 1.00 92.38 180 SER A C 1
ATOM 1388 O O . SER A 1 180 ? -8.006 -21.339 61.883 1.00 92.38 180 SER A O 1
ATOM 1390 N N . THR A 1 181 ? -7.862 -22.312 59.865 1.00 93.00 181 THR A N 1
ATOM 1391 C CA . THR A 1 181 ? -6.408 -22.500 59.795 1.00 93.00 181 THR A CA 1
ATOM 1392 C C . THR A 1 181 ? -5.980 -22.442 58.331 1.00 93.00 181 THR A C 1
ATOM 1394 O O . THR A 1 181 ? -6.832 -22.417 57.438 1.00 93.00 181 THR A O 1
ATOM 1397 N N . THR A 1 182 ? -4.675 -22.429 58.064 1.00 95.44 182 THR A N 1
ATOM 1398 C CA . THR A 1 182 ? -4.160 -22.560 56.695 1.00 95.44 182 THR A CA 1
ATOM 1399 C C . THR A 1 182 ? -4.662 -23.869 56.066 1.00 95.44 182 THR A C 1
ATOM 1401 O O . THR A 1 182 ? -4.431 -24.924 56.666 1.00 95.44 182 THR A O 1
ATOM 1404 N N . PRO A 1 183 ? -5.354 -23.831 54.908 1.00 94.94 183 PRO A N 1
ATOM 1405 C CA . PRO A 1 183 ? -5.784 -25.038 54.203 1.00 94.94 183 PRO A CA 1
ATOM 1406 C C . PRO A 1 183 ? -4.595 -25.902 53.782 1.00 94.94 183 PRO A C 1
ATOM 1408 O O . PRO A 1 183 ? -3.507 -25.391 53.502 1.00 94.94 183 PRO A O 1
ATOM 1411 N N . ASN A 1 184 ? -4.801 -27.217 53.704 1.00 96.00 184 ASN A N 1
ATOM 1412 C CA . ASN A 1 184 ? -3.813 -28.100 53.090 1.00 96.00 184 ASN A CA 1
ATOM 1413 C C . ASN A 1 184 ? -3.671 -27.763 51.594 1.00 96.00 184 ASN A C 1
ATOM 1415 O O . ASN A 1 184 ? -4.641 -27.359 50.961 1.00 96.00 184 ASN A O 1
ATOM 1419 N N . ALA A 1 185 ? -2.496 -27.988 51.000 1.00 93.50 185 ALA A N 1
ATOM 1420 C CA . ALA A 1 185 ? -2.273 -27.751 49.569 1.00 93.50 185 ALA A CA 1
ATOM 1421 C C . ALA A 1 185 ? -3.224 -28.548 48.651 1.00 93.50 185 ALA A C 1
ATOM 1423 O O . ALA A 1 185 ? -3.451 -28.149 47.514 1.00 93.50 185 ALA A O 1
ATOM 1424 N N . SER A 1 186 ? -3.778 -29.663 49.139 1.00 94.62 186 SER A N 1
ATOM 1425 C CA . SER A 1 186 ? -4.778 -30.466 48.422 1.00 94.62 186 SER A CA 1
ATOM 1426 C C . SER A 1 186 ? -6.231 -30.059 48.721 1.00 94.62 186 SER A C 1
ATOM 1428 O O . SER A 1 186 ? -7.150 -30.659 48.168 1.00 94.62 186 SER A O 1
ATOM 1430 N N . GLU A 1 187 ? -6.465 -29.058 49.578 1.00 96.62 187 GLU A N 1
ATOM 1431 C CA . GLU A 1 187 ? -7.796 -28.525 49.876 1.00 96.62 187 GLU A CA 1
ATOM 1432 C C . GLU A 1 187 ? -8.066 -27.250 49.074 1.00 96.62 187 GLU A C 1
ATOM 1434 O O . GLU A 1 187 ? -7.501 -26.189 49.329 1.00 96.62 187 GLU A O 1
ATOM 1439 N N . ASN A 1 188 ? -8.971 -27.351 48.106 1.00 97.50 188 ASN A N 1
ATOM 1440 C CA . ASN A 1 188 ? -9.404 -26.238 47.278 1.00 97.50 188 ASN A CA 1
ATOM 1441 C C . ASN A 1 188 ? -10.580 -25.505 47.927 1.00 97.50 188 ASN A C 1
ATOM 1443 O O . ASN A 1 188 ? -11.437 -26.120 48.562 1.00 97.50 188 ASN A O 1
ATOM 1447 N N . ILE A 1 189 ? -10.660 -24.195 47.706 1.00 97.56 189 ILE A N 1
ATOM 1448 C CA . ILE A 1 189 ? -11.769 -23.349 48.153 1.00 97.56 189 ILE A CA 1
ATOM 1449 C C . ILE A 1 189 ? -12.484 -22.814 46.915 1.00 97.56 189 ILE A C 1
ATOM 1451 O O . ILE A 1 189 ? -11.851 -22.236 46.031 1.00 97.56 189 ILE A O 1
ATOM 1455 N N . TYR A 1 190 ? -13.802 -22.984 46.860 1.00 98.00 190 TYR A N 1
ATOM 1456 C CA . TYR A 1 190 ? -14.636 -22.572 45.739 1.00 98.00 190 TYR A CA 1
ATOM 1457 C C . TYR A 1 190 ? -15.736 -21.619 46.185 1.00 98.00 190 TYR A C 1
ATOM 1459 O O . TYR A 1 190 ? -16.403 -21.836 47.194 1.00 98.00 190 TYR A O 1
ATOM 1467 N N . VAL A 1 191 ? -15.964 -20.588 45.378 1.00 97.62 191 VAL A N 1
ATOM 1468 C CA . VAL A 1 191 ? -17.160 -19.749 45.442 1.00 97.62 191 VAL A CA 1
ATOM 1469 C C . VAL A 1 191 ? -18.123 -20.225 44.368 1.00 97.62 191 VAL A C 1
ATOM 1471 O O . VAL A 1 191 ? -17.819 -20.105 43.183 1.00 97.62 191 VAL A O 1
ATOM 1474 N N . ARG A 1 192 ? -19.280 -20.755 44.771 1.00 95.81 192 ARG A N 1
ATOM 1475 C CA . ARG A 1 192 ? -20.360 -21.153 43.859 1.00 95.81 192 ARG A CA 1
ATOM 1476 C C . ARG A 1 192 ? -21.405 -20.058 43.807 1.00 95.81 192 ARG A C 1
ATOM 1478 O O . ARG A 1 192 ? -21.961 -19.708 44.846 1.00 95.81 192 ARG A O 1
ATOM 1485 N N . TYR A 1 193 ? -21.718 -19.564 42.617 1.00 96.31 193 TYR A N 1
ATOM 1486 C CA . TYR A 1 193 ? -22.721 -18.522 42.427 1.00 96.31 193 TYR A CA 1
ATOM 1487 C C . TYR A 1 193 ? -23.725 -18.872 41.328 1.00 96.31 193 TYR A C 1
ATOM 1489 O O . TYR A 1 193 ? -23.455 -19.683 40.443 1.00 96.31 193 TYR A O 1
ATOM 1497 N N . SER A 1 194 ? -24.902 -18.261 41.408 1.00 95.31 194 SER A N 1
ATOM 1498 C CA . SER A 1 194 ? -26.026 -18.480 40.503 1.00 95.31 194 SER A CA 1
ATOM 1499 C C . SER A 1 194 ? -26.857 -17.205 40.354 1.00 95.31 194 SER A C 1
ATOM 1501 O O . SER A 1 194 ? -27.022 -16.450 41.312 1.00 95.31 194 SER A O 1
ATOM 1503 N N . THR A 1 195 ? -27.463 -17.035 39.180 1.00 94.94 195 THR A N 1
ATOM 1504 C CA . THR A 1 195 ? -28.449 -15.985 38.869 1.00 94.94 195 THR A CA 1
ATOM 1505 C C . THR A 1 195 ? -29.880 -16.513 38.709 1.00 94.94 195 THR A C 1
ATOM 1507 O O . THR A 1 195 ? -30.795 -15.736 38.460 1.00 94.94 195 THR A O 1
ATOM 1510 N N . ASN A 1 196 ? -30.100 -17.827 38.843 1.00 93.19 196 ASN A N 1
ATOM 1511 C CA . ASN A 1 196 ? -31.379 -18.489 38.548 1.00 93.19 196 ASN A CA 1
ATOM 1512 C C . ASN A 1 196 ? -31.757 -19.557 39.594 1.00 93.19 196 ASN A C 1
ATOM 1514 O O . ASN A 1 196 ? -32.183 -20.669 39.261 1.00 93.19 196 ASN A O 1
ATOM 1518 N N . SER A 1 197 ? -31.569 -19.225 40.874 1.00 89.81 197 SER A N 1
ATOM 1519 C CA . SER A 1 197 ? -31.894 -20.114 42.001 1.00 89.81 197 SER A CA 1
ATOM 1520 C C . SER A 1 197 ? -31.228 -21.499 41.915 1.00 89.81 197 SER A C 1
ATOM 1522 O O . SER A 1 197 ? -31.813 -22.498 42.315 1.00 89.81 197 SER A O 1
ATOM 1524 N N . TYR A 1 198 ? -29.997 -21.554 41.393 1.00 90.44 198 TYR A N 1
ATOM 1525 C CA . TYR A 1 198 ? -29.151 -22.742 41.242 1.00 90.44 198 TYR A CA 1
ATOM 1526 C C . TYR A 1 198 ? -29.687 -23.811 40.281 1.00 90.44 198 TYR A C 1
ATOM 1528 O O . TYR A 1 198 ? -29.171 -24.929 40.262 1.00 90.44 198 TYR A O 1
ATOM 1536 N N . THR A 1 199 ? -30.638 -23.455 39.406 1.00 91.81 199 THR A N 1
ATOM 1537 C CA . THR A 1 199 ? -30.976 -24.287 38.234 1.00 91.81 199 THR A CA 1
ATOM 1538 C C . THR A 1 199 ? -29.739 -24.480 37.348 1.00 91.81 199 THR A C 1
ATOM 1540 O O . THR A 1 199 ? -29.498 -25.564 36.822 1.00 91.81 199 THR A O 1
ATOM 1543 N N . ALA A 1 200 ? -28.912 -23.435 37.242 1.00 92.50 200 ALA A N 1
ATOM 1544 C CA . ALA A 1 200 ? -27.531 -23.505 36.787 1.00 92.50 200 ALA A CA 1
ATOM 1545 C C . ALA A 1 200 ? -26.639 -22.720 37.759 1.00 92.50 200 ALA A C 1
ATOM 1547 O O . ALA A 1 200 ? -27.095 -21.811 38.449 1.00 92.50 200 ALA A O 1
ATOM 1548 N N . SER A 1 201 ? -25.357 -23.059 37.836 1.00 94.38 201 SER A N 1
ATOM 1549 C CA . SER A 1 201 ? -24.413 -22.314 38.668 1.00 94.38 201 SER A CA 1
ATOM 1550 C C . SER A 1 201 ? -22.993 -22.430 38.137 1.00 94.38 201 SER A C 1
ATOM 1552 O O . SER A 1 201 ? -22.689 -23.333 37.358 1.00 94.38 201 SER A O 1
ATOM 1554 N N . THR A 1 202 ? -22.139 -21.522 38.592 1.00 94.31 202 THR A N 1
ATOM 1555 C CA . THR A 1 202 ? -20.724 -21.458 38.228 1.00 94.31 202 THR A CA 1
ATOM 1556 C C . THR A 1 202 ? -19.882 -21.468 39.496 1.00 94.31 202 THR A C 1
ATOM 1558 O O . THR A 1 202 ? -20.269 -20.874 40.504 1.00 94.31 202 THR A O 1
ATOM 1561 N N . ILE A 1 203 ? -18.714 -22.112 39.446 1.00 95.81 203 ILE A N 1
ATOM 1562 C CA . ILE A 1 203 ? -17.715 -22.060 40.518 1.00 95.81 203 ILE A CA 1
ATOM 1563 C C . ILE A 1 203 ? -16.471 -21.287 40.090 1.00 95.81 203 ILE A C 1
ATOM 1565 O O . ILE A 1 203 ? -15.998 -21.414 38.963 1.00 95.81 203 ILE A O 1
ATOM 1569 N N . VAL A 1 204 ? -15.930 -20.506 41.021 1.00 96.81 204 VAL A N 1
ATOM 1570 C CA . VAL A 1 204 ? -14.636 -19.827 40.901 1.00 96.81 204 VAL A CA 1
ATOM 1571 C C . VAL A 1 204 ? -13.735 -20.346 42.010 1.00 96.81 204 VAL A C 1
ATOM 1573 O O . VAL A 1 204 ? -14.145 -20.384 43.171 1.00 96.81 204 VAL A O 1
ATOM 1576 N N . GLN A 1 205 ? -12.519 -20.762 41.664 1.00 97.44 205 GLN A N 1
ATOM 1577 C CA . GLN A 1 205 ? -11.524 -21.152 42.659 1.00 97.44 205 GLN A CA 1
ATOM 1578 C C . GLN A 1 205 ? -10.960 -19.909 43.347 1.00 97.44 205 GLN A C 1
ATOM 1580 O O . GLN A 1 205 ? -10.544 -18.968 42.673 1.00 97.44 205 GLN A O 1
ATOM 1585 N N . ALA A 1 206 ? -10.940 -19.909 44.676 1.00 97.31 206 ALA A N 1
ATOM 1586 C CA . ALA A 1 206 ? -10.319 -18.843 45.442 1.00 97.31 206 ALA A CA 1
ATOM 1587 C C . ALA A 1 206 ? -8.795 -19.003 45.476 1.00 97.31 206 ALA A C 1
ATOM 1589 O O . ALA A 1 206 ? -8.266 -20.114 45.531 1.00 97.31 206 ALA A O 1
ATOM 1590 N N . THR A 1 207 ? -8.092 -17.876 45.494 1.00 96.50 207 THR A N 1
ATOM 1591 C CA . THR A 1 207 ? -6.633 -17.791 45.604 1.00 96.50 207 THR A CA 1
ATOM 1592 C C . THR A 1 207 ? -6.248 -16.987 46.839 1.00 96.50 207 THR A C 1
ATOM 1594 O O . THR A 1 207 ? -6.903 -15.994 47.167 1.00 96.50 207 THR A O 1
ATOM 1597 N N . GLY A 1 208 ? -5.191 -17.398 47.535 1.00 93.62 208 GLY A N 1
ATOM 1598 C CA . GLY A 1 208 ? -4.764 -16.771 48.781 1.00 93.62 208 GLY A CA 1
ATOM 1599 C C . GLY A 1 208 ? -3.634 -17.528 49.464 1.00 93.62 208 GLY A C 1
ATOM 1600 O O . GLY A 1 208 ? -3.041 -18.439 48.886 1.00 93.62 208 GLY A O 1
ATOM 1601 N N . SER A 1 209 ? -3.327 -17.130 50.695 1.00 91.50 209 SER A N 1
ATOM 1602 C CA . SER A 1 209 ? -2.320 -17.778 51.533 1.00 91.50 209 SER A CA 1
ATOM 1603 C C . SER A 1 209 ? -2.668 -17.636 53.014 1.00 91.50 209 SER A C 1
ATOM 1605 O O . SER A 1 209 ? -3.459 -16.777 53.417 1.00 91.50 209 SER A O 1
ATOM 1607 N N . GLY A 1 210 ? -2.098 -18.516 53.842 1.00 95.00 210 GLY A N 1
ATOM 1608 C CA . GLY A 1 210 ? -2.467 -18.596 55.252 1.00 95.00 210 GLY A CA 1
ATOM 1609 C C . GLY A 1 210 ? -3.968 -18.855 55.403 1.00 95.00 210 GLY A C 1
ATOM 1610 O O . GLY A 1 210 ? -4.524 -19.755 54.771 1.00 95.00 210 GLY A O 1
ATOM 1611 N N . THR A 1 211 ? -4.633 -18.041 56.217 1.00 95.88 211 THR A N 1
ATOM 1612 C CA . THR A 1 211 ? -6.070 -18.152 56.497 1.00 95.88 211 THR A CA 1
ATOM 1613 C C . THR A 1 211 ? -6.954 -17.265 55.621 1.00 95.88 211 THR A C 1
ATOM 1615 O O . THR A 1 211 ? -8.169 -17.334 55.772 1.00 95.88 211 THR A O 1
ATOM 1618 N N . THR A 1 212 ? -6.401 -16.450 54.713 1.00 96.75 212 THR A N 1
ATOM 1619 C CA . THR A 1 212 ? -7.172 -15.458 53.939 1.00 96.75 212 THR A CA 1
ATOM 1620 C C . THR A 1 212 ? -7.104 -15.737 52.443 1.00 96.75 212 THR A C 1
ATOM 1622 O O . THR A 1 212 ? -6.029 -15.802 51.847 1.00 96.75 212 THR A O 1
ATOM 1625 N N . TRP A 1 213 ? -8.278 -15.857 51.829 1.00 97.50 213 TRP A N 1
ATOM 1626 C CA . TRP A 1 213 ? -8.462 -16.241 50.434 1.00 97.50 213 TRP A CA 1
ATOM 1627 C C . TRP A 1 213 ? -9.448 -15.308 49.743 1.00 97.50 213 TRP A C 1
ATOM 1629 O O . TRP A 1 213 ? -10.319 -14.724 50.385 1.00 97.50 213 TRP A O 1
ATOM 1639 N N . THR A 1 214 ? -9.315 -15.157 48.428 1.00 97.31 214 THR A N 1
ATOM 1640 C CA . THR A 1 214 ? -10.162 -14.259 47.638 1.00 97.31 214 THR A CA 1
ATOM 1641 C C . THR A 1 214 ? -10.615 -14.902 46.336 1.00 97.31 214 THR A C 1
ATOM 1643 O O . THR A 1 214 ? -9.876 -15.672 45.728 1.00 97.31 214 THR A O 1
ATOM 1646 N N . ALA A 1 215 ? -11.829 -14.580 45.900 1.00 97.25 215 ALA A N 1
ATOM 1647 C CA . ALA A 1 215 ? -12.339 -14.903 44.569 1.00 97.25 215 ALA A CA 1
ATOM 1648 C C . ALA A 1 215 ? -13.205 -13.750 44.055 1.00 97.25 215 ALA A C 1
ATOM 1650 O O . ALA A 1 215 ? -13.849 -13.064 44.847 1.00 97.25 215 ALA A O 1
ATOM 1651 N N . THR A 1 216 ? -13.272 -13.555 42.741 1.00 95.19 216 THR A N 1
ATOM 1652 C CA . THR A 1 216 ? -14.112 -12.510 42.141 1.00 95.19 216 THR A CA 1
ATOM 1653 C C . THR A 1 216 ? -15.263 -13.136 41.371 1.00 95.19 216 THR A C 1
ATOM 1655 O O . THR A 1 216 ? -15.046 -13.945 40.471 1.00 95.19 216 THR A O 1
ATOM 1658 N N . ILE A 1 217 ? -16.490 -12.726 41.694 1.00 94.81 217 ILE A N 1
ATOM 1659 C CA . ILE A 1 217 ? -17.655 -12.988 40.852 1.00 94.81 217 ILE A CA 1
ATOM 1660 C C . ILE A 1 217 ? -17.832 -11.773 39.926 1.00 94.81 217 ILE A C 1
ATOM 1662 O O . ILE A 1 217 ? -18.025 -10.660 40.433 1.00 94.81 217 ILE A O 1
ATOM 1666 N N . PRO A 1 218 ? -17.747 -11.937 38.591 1.00 90.88 218 PRO A N 1
ATOM 1667 C CA . PRO A 1 218 ? -17.921 -10.829 37.654 1.00 90.88 218 PRO A CA 1
ATOM 1668 C C . PRO A 1 218 ? -19.356 -10.288 37.700 1.00 90.88 218 PRO A C 1
ATOM 1670 O O . PRO A 1 218 ? -20.263 -10.967 38.188 1.00 90.88 218 PRO A O 1
ATOM 1673 N N . TRP A 1 219 ? -19.572 -9.074 37.179 1.00 91.00 219 TRP A N 1
ATOM 1674 C CA . TRP A 1 219 ? -20.917 -8.495 37.074 1.00 91.00 219 TRP A CA 1
ATOM 1675 C C . TRP A 1 219 ? -21.885 -9.463 36.378 1.00 91.00 219 TRP A C 1
ATOM 1677 O O . TRP A 1 219 ? -21.507 -10.167 35.441 1.00 91.00 219 TRP A O 1
ATOM 1687 N N . GLN A 1 220 ? -23.128 -9.483 36.854 1.00 90.75 220 GLN A N 1
ATOM 1688 C CA . GLN A 1 220 ? -24.217 -10.289 36.314 1.00 90.75 220 GLN A CA 1
ATOM 1689 C C . GLN A 1 220 ? -25.409 -9.383 36.000 1.00 90.75 220 GLN A C 1
ATOM 1691 O O . GLN A 1 220 ? -25.636 -8.390 36.686 1.00 90.75 220 GLN A O 1
ATOM 1696 N N . SER A 1 221 ? -26.218 -9.757 35.014 1.00 86.88 221 SER A N 1
ATOM 1697 C CA . SER A 1 221 ? -27.417 -9.004 34.614 1.00 86.88 221 SER A CA 1
ATOM 1698 C C . SER A 1 221 ? -28.624 -9.208 35.536 1.00 86.88 221 SER A C 1
ATOM 1700 O O . SER A 1 221 ? -29.714 -8.713 35.262 1.00 86.88 221 SER A O 1
ATOM 1702 N N . SER A 1 222 ? -28.478 -9.988 36.603 1.00 90.44 222 SER A N 1
ATOM 1703 C CA . SER A 1 222 ? -29.561 -10.382 37.506 1.00 90.44 222 SER A CA 1
ATOM 1704 C C . SER A 1 222 ? -29.033 -10.556 38.924 1.00 90.44 222 SER A C 1
ATOM 1706 O O . SER A 1 222 ? -27.821 -10.609 39.140 1.00 90.44 222 SER A O 1
ATOM 1708 N N . ALA A 1 223 ? -29.949 -10.641 39.892 1.00 93.44 223 ALA A N 1
ATOM 1709 C CA . ALA A 1 223 ? -29.598 -10.896 41.283 1.00 93.44 223 ALA A CA 1
ATOM 1710 C C . ALA A 1 223 ? -28.753 -12.171 41.400 1.00 93.44 223 ALA A C 1
ATOM 1712 O O . ALA A 1 223 ? -29.086 -13.207 40.823 1.00 93.44 223 ALA A O 1
ATOM 1713 N N . VAL A 1 224 ? -27.656 -12.078 42.146 1.00 95.25 224 VAL A N 1
ATOM 1714 C CA . VAL A 1 224 ? -26.721 -13.182 42.332 1.00 95.25 224 VAL A CA 1
ATOM 1715 C C . VAL A 1 224 ? -26.870 -13.723 43.739 1.00 95.25 224 VAL A C 1
ATOM 1717 O O . VAL A 1 224 ? -26.867 -12.965 44.708 1.00 95.25 224 VAL A O 1
ATOM 1720 N N . SER A 1 225 ? -26.958 -15.042 43.845 1.00 95.31 225 SER A N 1
ATOM 1721 C CA . SER A 1 225 ? -26.822 -15.784 45.093 1.00 95.31 225 SER A CA 1
ATOM 1722 C C . SER A 1 225 ? -25.526 -16.589 45.048 1.00 95.31 225 SER A C 1
ATOM 1724 O O . SER A 1 225 ? -25.201 -17.160 44.005 1.00 95.31 225 SER A O 1
ATOM 1726 N N . PHE A 1 226 ? -24.759 -16.610 46.138 1.00 96.00 226 PHE A N 1
ATOM 1727 C CA . PHE A 1 226 ? -23.516 -17.369 46.231 1.00 96.00 226 PHE A CA 1
ATOM 1728 C C . PHE A 1 226 ? -23.267 -17.954 47.624 1.00 96.00 226 PHE A C 1
ATOM 1730 O O . PHE A 1 226 ? -23.788 -17.487 48.638 1.00 96.00 226 PHE A O 1
ATOM 1737 N N . TYR A 1 227 ? -22.412 -18.967 47.674 1.00 93.69 227 TYR A N 1
ATOM 1738 C CA . TYR A 1 227 ? -21.843 -19.498 48.907 1.00 93.69 227 TYR A CA 1
ATOM 1739 C C . TYR A 1 227 ? -20.439 -20.045 48.654 1.00 93.69 227 TYR A C 1
ATOM 1741 O O . TYR A 1 227 ? -19.995 -20.157 47.508 1.00 93.69 227 TYR A O 1
ATOM 1749 N N . VAL A 1 228 ? -19.730 -20.363 49.733 1.00 95.81 228 VAL A N 1
ATOM 1750 C CA . VAL A 1 228 ? -18.350 -20.851 49.676 1.00 95.81 228 VAL A CA 1
ATOM 1751 C C . VAL A 1 228 ? -18.297 -22.271 50.205 1.00 95.81 228 VAL A C 1
ATOM 1753 O O . VAL A 1 228 ? -18.914 -22.563 51.229 1.00 95.81 228 VAL A O 1
ATOM 1756 N N . TYR A 1 229 ? -17.558 -23.148 49.533 1.00 94.50 229 TYR A N 1
ATOM 1757 C CA . TYR A 1 229 ? -17.288 -24.491 50.031 1.00 94.50 229 TYR A CA 1
ATOM 1758 C C . TYR A 1 229 ? -15.845 -24.922 49.770 1.00 94.50 229 TYR A C 1
ATOM 1760 O O . TYR A 1 229 ? -15.200 -24.430 48.844 1.00 94.50 229 TYR A O 1
ATOM 1768 N N . THR A 1 230 ? -15.329 -25.835 50.591 1.00 95.69 230 THR A N 1
ATOM 1769 C CA . THR A 1 230 ? -14.022 -26.469 50.382 1.00 95.69 230 THR A CA 1
ATOM 1770 C C . THR A 1 230 ? -14.179 -27.853 49.767 1.00 95.69 230 THR A C 1
ATOM 1772 O O . THR A 1 230 ? -15.202 -28.511 49.953 1.00 95.69 230 THR A O 1
ATOM 1775 N N . SER A 1 231 ? -13.190 -28.305 49.000 1.00 96.56 231 SER A N 1
ATOM 1776 C CA . SER A 1 231 ? -13.194 -29.619 48.357 1.00 96.56 231 SER A CA 1
ATOM 1777 C C . SER A 1 231 ? -11.779 -30.146 48.171 1.00 96.56 231 SER A C 1
ATOM 1779 O O . SER A 1 231 ? -10.855 -29.385 47.903 1.00 96.56 231 SER A O 1
ATOM 1781 N N . ASN A 1 232 ? -11.606 -31.461 48.244 1.00 96.75 232 ASN A N 1
ATOM 1782 C CA . ASN A 1 232 ? -10.373 -32.127 47.820 1.00 96.75 232 ASN A CA 1
ATOM 1783 C C . ASN A 1 232 ? -10.330 -32.383 46.302 1.00 96.75 232 ASN A C 1
ATOM 1785 O O . ASN A 1 232 ? -9.310 -32.824 45.778 1.00 96.75 232 ASN A O 1
ATOM 1789 N N . LYS A 1 233 ? -11.430 -32.126 45.582 1.00 97.25 233 LYS A N 1
ATOM 1790 C CA . LYS A 1 233 ? -11.492 -32.251 44.123 1.00 97.25 233 LYS A CA 1
ATOM 1791 C C . LYS A 1 233 ? -11.055 -30.957 43.455 1.00 97.25 233 LYS A C 1
ATOM 1793 O O . LYS A 1 233 ? -11.316 -29.865 43.955 1.00 97.25 233 LYS A O 1
ATOM 1798 N N . THR A 1 234 ? -10.401 -31.101 42.309 1.00 96.75 234 THR A N 1
ATOM 1799 C CA . THR A 1 234 ? -9.995 -29.983 41.452 1.00 96.75 234 THR A CA 1
ATOM 1800 C C . THR A 1 234 ? -11.183 -29.407 40.677 1.00 96.75 234 THR A C 1
ATOM 1802 O O . THR A 1 234 ? -12.196 -30.081 40.466 1.00 96.75 234 THR A O 1
ATOM 1805 N N . LEU A 1 235 ? -11.022 -28.182 40.165 1.00 95.50 235 LEU A N 1
ATOM 1806 C CA . LEU A 1 235 ? -12.031 -27.486 39.359 1.00 95.50 235 LEU A CA 1
ATOM 1807 C C . LEU A 1 235 ? -12.463 -28.320 38.140 1.00 95.50 235 LEU A C 1
ATOM 1809 O O . LEU A 1 235 ? -13.651 -28.417 37.841 1.00 95.50 235 LEU A O 1
ATOM 1813 N N . SER A 1 236 ? -11.500 -28.964 37.473 1.00 96.56 236 SER A N 1
ATOM 1814 C CA . SER A 1 236 ? -11.747 -29.826 36.310 1.00 96.56 236 SER A CA 1
ATOM 1815 C C . SER A 1 236 ? -12.588 -31.055 36.669 1.00 96.56 236 SER A C 1
ATOM 1817 O O . SER A 1 236 ? -13.568 -31.351 35.989 1.00 96.56 236 SER A O 1
ATOM 1819 N N . GLN A 1 237 ? -12.268 -31.732 37.778 1.00 96.50 237 GLN A N 1
ATOM 1820 C CA . GLN A 1 237 ? -13.021 -32.908 38.226 1.00 96.50 237 GLN A CA 1
ATOM 1821 C C . GLN A 1 237 ? -14.466 -32.556 38.591 1.00 96.50 237 GLN A C 1
ATOM 1823 O O . GLN A 1 237 ? -15.381 -33.270 38.195 1.00 96.50 237 GLN A O 1
ATOM 1828 N N . ILE A 1 238 ? -14.681 -31.449 39.311 1.00 96.56 238 ILE A N 1
ATOM 1829 C CA . ILE A 1 238 ? -16.032 -31.010 39.689 1.00 96.56 238 ILE A CA 1
ATOM 1830 C C . ILE A 1 238 ? -16.837 -30.629 38.441 1.00 96.56 238 ILE A C 1
ATOM 1832 O O . ILE A 1 238 ? -17.969 -31.076 38.293 1.00 96.56 238 ILE A O 1
ATOM 1836 N N . ASN A 1 239 ? -16.261 -29.856 37.515 1.00 95.19 239 ASN A N 1
ATOM 1837 C CA . ASN A 1 239 ? -16.951 -29.487 36.274 1.00 95.19 239 ASN A CA 1
ATOM 1838 C C . ASN A 1 239 ? -17.276 -30.712 35.399 1.00 95.19 239 ASN A C 1
ATOM 1840 O O . ASN A 1 239 ? -18.333 -30.746 34.766 1.00 95.19 239 ASN A O 1
ATOM 1844 N N . GLY A 1 240 ? -16.410 -31.732 35.389 1.00 96.25 240 GLY A N 1
ATOM 1845 C CA . GLY A 1 240 ? -16.676 -33.013 34.730 1.00 96.25 240 GLY A CA 1
ATOM 1846 C C . GLY A 1 240 ? -17.873 -33.752 35.336 1.00 96.25 240 GLY A C 1
ATOM 1847 O O . GLY A 1 240 ? -18.765 -34.187 34.602 1.00 96.25 240 GLY A O 1
ATOM 1848 N N . ASP A 1 241 ? -17.946 -33.819 36.669 1.00 95.38 241 ASP A N 1
ATOM 1849 C CA . ASP A 1 241 ? -19.085 -34.419 37.371 1.00 95.38 241 ASP A CA 1
ATOM 1850 C C . ASP A 1 241 ? -20.378 -33.624 37.125 1.00 95.38 241 ASP A C 1
ATOM 1852 O O . ASP A 1 241 ? -21.418 -34.215 36.860 1.00 95.38 241 ASP A O 1
ATOM 1856 N N . VAL A 1 242 ? -20.328 -32.287 37.140 1.00 95.56 242 VAL A N 1
ATOM 1857 C CA . VAL A 1 242 ? -21.498 -31.424 36.875 1.00 95.56 242 VAL A CA 1
ATOM 1858 C C . VAL A 1 242 ? -22.007 -31.589 35.447 1.00 95.56 242 VAL A C 1
ATOM 1860 O O . VAL A 1 242 ? -23.215 -31.640 35.227 1.00 95.56 242 VAL A O 1
ATOM 1863 N N . THR A 1 243 ? -21.100 -31.712 34.476 1.00 95.69 243 THR A N 1
ATOM 1864 C CA . THR A 1 243 ? -21.460 -31.968 33.073 1.00 95.69 243 THR A CA 1
ATOM 1865 C C . THR A 1 243 ? -22.153 -33.322 32.920 1.00 95.69 243 THR A C 1
ATOM 1867 O O . THR A 1 243 ? -23.099 -33.444 32.147 1.00 95.69 243 THR A O 1
ATOM 1870 N N . SER A 1 244 ? -21.706 -34.330 33.673 1.00 95.12 244 SER A N 1
ATOM 1871 C CA . SER A 1 244 ? -22.205 -35.706 33.566 1.00 95.12 244 SER A CA 1
ATOM 1872 C C . SER A 1 244 ? -23.482 -35.953 34.376 1.00 95.12 244 SER A C 1
ATOM 1874 O O . SER A 1 244 ? -24.343 -36.719 33.953 1.00 95.12 244 SER A O 1
ATOM 1876 N N . TYR A 1 245 ? -23.608 -35.316 35.543 1.00 92.38 245 TYR A N 1
ATOM 1877 C CA . TYR A 1 245 ? -24.610 -35.660 36.560 1.00 92.38 245 TYR A CA 1
ATOM 1878 C C . TYR A 1 245 ? -25.441 -34.466 37.053 1.00 92.38 245 TYR A C 1
ATOM 1880 O O . TYR A 1 245 ? -26.350 -34.634 37.866 1.00 92.38 245 TYR A O 1
ATOM 1888 N N . GLY A 1 246 ? -25.172 -33.256 36.560 1.00 92.75 246 GLY A N 1
ATOM 1889 C CA . GLY A 1 246 ? -25.920 -32.050 36.898 1.00 92.75 246 GLY A CA 1
ATOM 1890 C C . GLY A 1 246 ? -25.464 -31.348 38.182 1.00 92.75 246 GLY A C 1
ATOM 1891 O O . GLY A 1 246 ? -24.424 -31.629 38.776 1.00 92.75 246 GLY A O 1
ATOM 1892 N N . GLN A 1 247 ? -26.263 -30.370 38.615 1.00 92.25 247 GLN A N 1
ATOM 1893 C CA . GLN A 1 247 ? -25.868 -29.361 39.608 1.00 92.25 247 GLN A CA 1
ATOM 1894 C C . GLN A 1 247 ? -25.647 -29.894 41.035 1.00 92.25 247 GLN A C 1
ATOM 1896 O O . GLN A 1 247 ? -24.994 -29.221 41.834 1.00 92.25 247 GLN A O 1
ATOM 1901 N N . THR A 1 248 ? -26.146 -31.086 41.369 1.00 90.75 248 THR A N 1
ATOM 1902 C CA . THR A 1 248 ? -25.947 -31.712 42.690 1.00 90.75 248 THR A CA 1
ATOM 1903 C C . THR A 1 248 ? -24.511 -32.214 42.895 1.00 90.75 248 THR A C 1
ATOM 1905 O O . THR A 1 248 ? -24.097 -32.441 44.030 1.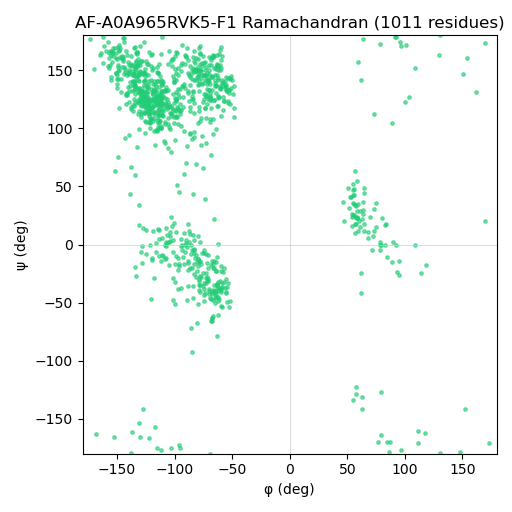00 90.75 248 THR A O 1
ATOM 1908 N N . ALA A 1 249 ? -23.713 -32.339 41.826 1.00 94.19 249 ALA A N 1
ATOM 1909 C CA . ALA A 1 249 ? -22.293 -32.702 41.892 1.00 94.19 249 ALA A CA 1
ATOM 1910 C C . ALA A 1 249 ? -21.434 -31.716 42.696 1.00 94.19 249 ALA A C 1
ATOM 1912 O O . ALA A 1 249 ? -20.483 -32.129 43.366 1.00 94.19 249 ALA A O 1
ATOM 1913 N N . HIS A 1 250 ? -21.797 -30.431 42.705 1.00 93.69 250 HIS A N 1
ATOM 1914 C CA . HIS A 1 250 ? -21.153 -29.443 43.571 1.00 93.69 250 HIS A CA 1
ATOM 1915 C C . HIS A 1 250 ? -21.336 -29.790 45.054 1.00 93.69 250 HIS A C 1
ATOM 1917 O O . HIS A 1 250 ? -20.369 -29.816 45.816 1.00 93.69 250 HIS A O 1
ATOM 1923 N N . ASP A 1 251 ? -22.565 -30.120 45.450 1.00 91.69 251 ASP A N 1
ATOM 1924 C CA . ASP A 1 251 ? -22.904 -30.436 46.839 1.00 91.69 251 ASP A CA 1
ATOM 1925 C C . ASP A 1 251 ? -22.231 -31.744 47.274 1.00 91.69 251 ASP A C 1
ATOM 1927 O O . ASP A 1 251 ? -21.639 -31.823 48.349 1.00 91.69 251 ASP A O 1
ATOM 1931 N N . MET A 1 252 ? -22.201 -32.750 46.394 1.00 93.94 252 MET A N 1
ATOM 1932 C CA . MET A 1 252 ? -21.517 -34.023 46.660 1.00 93.94 252 MET A CA 1
ATOM 1933 C C . MET A 1 252 ? -19.989 -33.888 46.759 1.00 93.94 252 MET A C 1
ATOM 1935 O O . MET A 1 252 ? -19.334 -34.714 47.394 1.00 93.94 252 MET A O 1
ATOM 1939 N N . SER A 1 253 ? -19.418 -32.812 46.219 1.00 95.69 253 SER A N 1
ATOM 1940 C CA . SER A 1 253 ? -17.986 -32.504 46.307 1.00 95.69 253 SER A CA 1
ATOM 1941 C C . SER A 1 253 ? -17.607 -31.657 47.530 1.00 95.69 253 SER A C 1
ATOM 1943 O O . SER A 1 253 ? -16.445 -31.277 47.669 1.00 95.69 253 SER A O 1
ATOM 1945 N N . THR A 1 254 ? -18.551 -31.348 48.422 1.00 94.00 254 THR A N 1
ATOM 1946 C CA . THR A 1 254 ? -18.341 -30.414 49.537 1.00 94.00 254 THR A CA 1
ATOM 1947 C C . THR A 1 254 ? -17.697 -31.079 50.759 1.00 94.00 254 THR A C 1
ATOM 1949 O O . THR A 1 254 ? -18.227 -32.038 51.311 1.00 94.00 254 THR A O 1
ATOM 1952 N N . LEU A 1 255 ? -16.580 -30.535 51.244 1.00 93.50 255 LEU A N 1
ATOM 1953 C CA . LEU A 1 255 ? -16.026 -30.845 52.562 1.00 93.50 255 LEU A CA 1
ATOM 1954 C C . LEU A 1 255 ? -16.681 -29.944 53.614 1.00 93.50 255 LEU A C 1
ATOM 1956 O O . LEU A 1 255 ? -17.508 -30.425 54.380 1.00 93.50 255 LEU A O 1
ATOM 1960 N N . ASN A 1 256 ? -16.367 -28.652 53.656 1.00 90.38 256 ASN A N 1
ATOM 1961 C CA . ASN A 1 256 ? -17.043 -27.683 54.530 1.00 90.38 256 ASN A CA 1
ATOM 1962 C C . ASN A 1 256 ? -17.724 -26.603 53.691 1.00 90.38 256 ASN A C 1
ATOM 1964 O O . ASN A 1 256 ? -17.245 -26.296 52.603 1.00 90.38 256 ASN A O 1
ATOM 1968 N N . LEU A 1 257 ? -18.806 -25.998 54.192 1.00 90.31 257 LEU A N 1
ATOM 1969 C CA . LEU A 1 257 ? -19.466 -24.880 53.513 1.00 90.31 257 LEU A CA 1
ATOM 1970 C C . LEU A 1 257 ? -19.799 -23.735 54.463 1.00 90.31 257 LEU A C 1
ATOM 1972 O O . LEU A 1 257 ? -20.068 -23.931 55.648 1.00 90.31 257 LEU A O 1
ATOM 1976 N N . ASN A 1 258 ? -19.842 -22.532 53.907 1.00 90.62 258 ASN A N 1
ATOM 1977 C CA . ASN A 1 258 ? -20.418 -21.365 54.547 1.00 90.62 258 ASN A CA 1
ATOM 1978 C C . ASN A 1 258 ? -21.370 -20.678 53.569 1.00 90.62 258 ASN A C 1
ATOM 1980 O O . ASN A 1 258 ? -20.966 -20.167 52.521 1.00 90.62 258 ASN A O 1
ATOM 1984 N N . ASN A 1 259 ? -22.649 -20.685 53.931 1.00 89.06 259 ASN A N 1
ATOM 1985 C CA . ASN A 1 259 ? -23.731 -20.152 53.123 1.00 89.06 259 ASN A CA 1
ATOM 1986 C C . ASN A 1 259 ? -24.658 -19.217 53.918 1.00 89.06 259 ASN A C 1
ATOM 1988 O O . ASN A 1 259 ? -25.866 -19.192 53.692 1.00 89.06 259 ASN A O 1
ATOM 1992 N N . SER A 1 260 ? -24.101 -18.460 54.869 1.00 86.50 260 SER A N 1
ATOM 1993 C CA . SER A 1 260 ? -24.859 -17.495 55.682 1.00 86.50 260 SER A CA 1
ATOM 1994 C C . SER A 1 260 ? -26.056 -18.127 56.418 1.00 86.50 260 SER A C 1
ATOM 1996 O O . SER A 1 260 ? -27.161 -17.593 56.441 1.00 86.50 260 SER A O 1
ATOM 1998 N N . GLY A 1 261 ? -25.860 -19.316 56.996 1.00 79.25 261 GLY A N 1
ATOM 1999 C CA . GLY A 1 261 ? -26.894 -19.991 57.784 1.00 79.25 261 GLY A CA 1
ATOM 2000 C C . GLY A 1 261 ? -28.095 -20.518 56.991 1.00 79.25 261 GLY A C 1
ATOM 2001 O O . GLY A 1 261 ? -29.153 -20.717 57.578 1.00 79.25 261 GLY A O 1
ATOM 2002 N N . GLY A 1 262 ? -27.939 -20.771 55.687 1.00 80.81 262 GLY A N 1
ATOM 2003 C CA . GLY A 1 262 ? -28.975 -21.369 54.833 1.00 80.81 262 GLY A CA 1
ATOM 2004 C C . GLY A 1 262 ? -29.515 -20.440 53.748 1.00 80.81 262 GLY A C 1
ATOM 2005 O O . GLY A 1 262 ? -29.953 -20.921 52.709 1.00 80.81 262 GLY A O 1
ATOM 2006 N N . SER A 1 263 ? -29.431 -19.124 53.944 1.00 84.25 263 SER A N 1
ATOM 2007 C CA . SER A 1 263 ? -30.004 -18.131 53.020 1.00 84.25 263 SER A CA 1
ATOM 2008 C C . SER A 1 263 ? -29.148 -17.853 51.782 1.00 84.25 263 SER A C 1
ATOM 2010 O O . SER A 1 263 ? -29.631 -17.224 50.841 1.00 84.25 263 SER A O 1
ATOM 2012 N N . ASN A 1 264 ? -27.891 -18.309 51.782 1.00 91.25 264 ASN A N 1
ATOM 2013 C CA . ASN A 1 264 ? -26.827 -17.894 50.870 1.00 91.25 264 ASN A CA 1
ATOM 2014 C C . ASN A 1 264 ? -26.530 -16.386 50.948 1.00 91.25 264 ASN A C 1
ATOM 2016 O O . ASN A 1 264 ? -27.353 -15.555 51.339 1.00 91.25 264 ASN A O 1
ATOM 2020 N N . TYR A 1 265 ? -25.322 -16.010 50.546 1.00 94.25 265 TYR A N 1
ATOM 2021 C CA . TYR A 1 265 ? -24.995 -14.607 50.336 1.00 94.25 265 TYR A CA 1
ATOM 2022 C C . TYR A 1 265 ? -25.649 -14.135 49.042 1.00 94.25 265 TYR A C 1
ATOM 2024 O O . TYR A 1 265 ? -25.781 -14.904 48.090 1.00 94.25 265 TYR A O 1
ATOM 2032 N N . ASN A 1 266 ? -26.075 -12.878 48.986 1.00 94.19 266 ASN A N 1
ATOM 2033 C CA . ASN A 1 266 ? -26.684 -12.330 47.784 1.00 94.19 266 ASN A CA 1
ATOM 2034 C C . ASN A 1 266 ? -26.337 -10.855 47.582 1.00 94.19 266 ASN A C 1
ATOM 2036 O O . ASN A 1 266 ? -25.947 -10.148 48.517 1.00 94.19 266 ASN A O 1
ATOM 2040 N N . TRP A 1 267 ? -26.448 -10.410 46.335 1.00 93.56 267 TRP A N 1
ATOM 2041 C CA . TRP A 1 267 ? -26.535 -8.999 45.987 1.00 93.56 267 TRP A CA 1
ATOM 2042 C C . TRP A 1 267 ? -27.268 -8.838 44.657 1.00 93.56 267 TRP A C 1
ATOM 2044 O O . TRP A 1 267 ? -27.279 -9.740 43.818 1.00 93.56 267 TRP A O 1
ATOM 2054 N N . THR A 1 268 ? -27.835 -7.655 44.448 1.00 90.69 268 THR A N 1
ATOM 2055 C CA . THR A 1 268 ? -28.394 -7.260 43.156 1.00 90.69 268 THR A CA 1
ATOM 2056 C C . THR A 1 268 ? -27.411 -6.306 42.483 1.00 90.69 268 THR A C 1
ATOM 2058 O O . THR A 1 268 ? -27.172 -5.219 43.017 1.00 90.69 268 THR A O 1
ATOM 2061 N N . PRO A 1 269 ? -26.784 -6.700 41.361 1.00 88.50 269 PRO A N 1
ATOM 2062 C CA . PRO A 1 269 ? -25.974 -5.791 40.562 1.00 88.50 269 PRO A CA 1
ATOM 2063 C C . PRO A 1 269 ? -26.824 -4.636 40.006 1.00 88.50 269 PRO A C 1
ATOM 2065 O O . PRO A 1 269 ? -28.029 -4.806 39.799 1.00 88.50 269 PRO A O 1
ATOM 2068 N N . PRO A 1 270 ? -26.224 -3.470 39.720 1.00 86.44 270 PRO A N 1
ATOM 2069 C CA . PRO A 1 270 ? -26.928 -2.415 39.006 1.00 86.44 270 PRO A CA 1
ATOM 2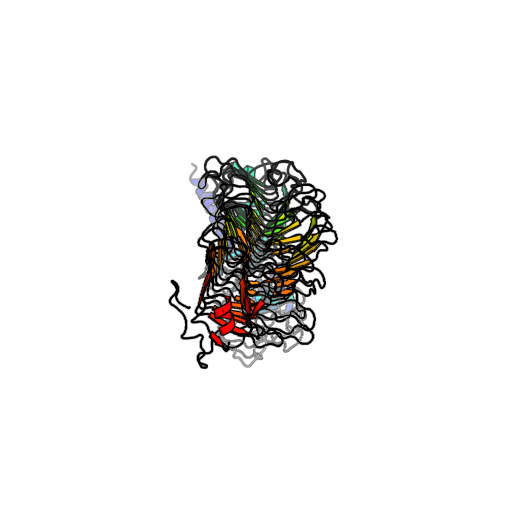070 C C . PRO A 1 270 ? -27.274 -2.876 37.590 1.00 86.44 270 PRO A C 1
ATOM 2072 O O . PRO A 1 270 ? -26.512 -3.615 36.960 1.00 86.44 270 PRO A O 1
ATOM 2075 N N . THR A 1 271 ? -28.424 -2.417 37.100 1.00 85.56 271 THR A N 1
ATOM 2076 C CA . THR A 1 271 ? -28.947 -2.731 35.767 1.00 85.56 271 THR A CA 1
ATOM 2077 C C . THR A 1 271 ? -28.996 -1.470 34.913 1.00 85.56 271 THR A C 1
ATOM 2079 O O . THR A 1 271 ? -29.319 -0.389 35.400 1.00 85.56 271 THR A O 1
ATOM 2082 N N . GLY A 1 272 ? -28.649 -1.604 33.636 1.00 89.12 272 GLY A N 1
ATOM 2083 C CA . GLY A 1 272 ? -28.650 -0.512 32.668 1.00 89.12 272 GLY A CA 1
ATOM 2084 C C . GLY A 1 272 ? -27.656 -0.760 31.543 1.00 89.12 272 GLY A C 1
ATOM 2085 O O . GLY A 1 272 ? -26.746 -1.572 31.687 1.00 89.12 272 GLY A O 1
ATOM 2086 N N . ALA A 1 273 ? -27.839 -0.062 30.424 1.00 94.62 273 ALA A N 1
ATOM 2087 C CA . ALA A 1 273 ? -27.052 -0.264 29.211 1.00 94.62 273 ALA A CA 1
ATOM 2088 C C . ALA A 1 273 ? -25.547 -0.036 29.418 1.00 94.62 273 ALA A C 1
ATOM 2090 O O . ALA A 1 273 ? -24.736 -0.790 28.879 1.00 94.62 273 ALA A O 1
ATOM 2091 N N . ILE A 1 274 ? -25.180 0.952 30.236 1.00 96.88 274 ILE A N 1
ATOM 2092 C CA . ILE A 1 274 ? -23.798 1.242 30.615 1.00 96.88 274 ILE A CA 1
ATOM 2093 C C . ILE A 1 274 ? -23.692 1.224 32.136 1.00 96.88 274 ILE A C 1
ATOM 2095 O O . ILE A 1 274 ? -24.406 1.969 32.803 1.00 96.88 274 ILE A O 1
ATOM 2099 N N . ILE A 1 275 ? -22.786 0.418 32.688 1.00 96.56 275 ILE A N 1
ATOM 2100 C CA . ILE A 1 275 ? -22.487 0.387 34.125 1.00 96.56 275 ILE A CA 1
ATOM 2101 C C . ILE A 1 275 ? -21.115 1.004 34.368 1.00 96.56 275 ILE A C 1
ATOM 2103 O O . ILE A 1 275 ? -20.118 0.531 33.828 1.00 96.56 275 ILE A O 1
ATOM 2107 N N . VAL A 1 276 ? -21.054 2.047 35.190 1.00 96.25 276 VAL A N 1
ATOM 2108 C CA . VAL A 1 276 ? -19.858 2.872 35.376 1.00 96.25 276 VAL A CA 1
ATOM 2109 C C . VAL A 1 276 ? -19.365 2.801 36.808 1.00 96.25 276 VAL A C 1
ATOM 2111 O O . VAL A 1 276 ? -20.144 2.956 37.743 1.00 96.25 276 VAL A O 1
ATOM 2114 N N . THR A 1 277 ? -18.060 2.616 36.982 1.00 95.00 277 THR A N 1
ATOM 2115 C CA . THR A 1 277 ? -17.363 2.735 38.267 1.00 95.00 277 THR A CA 1
ATOM 2116 C C . THR A 1 277 ? -16.196 3.704 38.154 1.00 95.00 277 THR A C 1
ATOM 2118 O O . THR A 1 277 ? -15.479 3.691 37.153 1.00 95.00 277 THR A O 1
ATOM 2121 N N . SER A 1 278 ? -15.981 4.521 39.186 1.00 95.44 278 SER A N 1
ATOM 2122 C CA . SER A 1 278 ? -14.885 5.493 39.245 1.00 95.44 278 SER A CA 1
ATOM 2123 C C . SER A 1 278 ? -14.126 5.435 40.570 1.00 95.44 278 SER A C 1
ATOM 2125 O O . SER A 1 278 ? -14.692 5.041 41.590 1.00 95.44 278 SER A O 1
ATOM 2127 N N . SER A 1 279 ? -12.854 5.843 40.576 1.00 95.25 279 SER A N 1
ATOM 2128 C CA . SER A 1 279 ? -12.035 5.876 41.799 1.00 95.25 279 SER A CA 1
ATOM 2129 C C . SER A 1 279 ? -12.298 7.104 42.681 1.00 95.25 279 SER A C 1
ATOM 2131 O O . SER A 1 279 ? -11.948 7.096 43.859 1.00 95.25 279 SER A O 1
ATOM 2133 N N . GLY A 1 280 ? -12.906 8.157 42.127 1.00 94.69 280 GLY A N 1
ATOM 2134 C CA . GLY A 1 280 ? -13.285 9.380 42.833 1.00 94.69 280 GLY A CA 1
ATOM 2135 C C . GLY A 1 280 ? -14.672 9.895 42.434 1.00 94.69 280 GLY A C 1
ATOM 2136 O O . GLY A 1 280 ? -15.352 9.308 41.584 1.00 94.69 280 GLY A O 1
ATOM 2137 N N . GLY A 1 281 ? -15.065 11.018 43.040 1.00 95.31 281 GLY A N 1
ATOM 2138 C CA . GLY A 1 281 ? -16.363 11.669 42.841 1.00 95.31 281 GLY A CA 1
ATOM 2139 C C . GLY A 1 281 ? -17.421 11.221 43.844 1.00 95.31 281 GLY A C 1
ATOM 2140 O O . GLY A 1 281 ? -17.160 10.384 44.709 1.00 95.31 281 GLY A O 1
ATOM 2141 N N . SER A 1 282 ? -18.627 11.781 43.748 1.00 95.50 282 SER A N 1
ATOM 2142 C CA . SER A 1 282 ? -19.723 11.409 44.658 1.00 95.50 282 SER A CA 1
ATOM 2143 C C . SER A 1 282 ? -20.192 9.957 44.483 1.00 95.50 282 SER A C 1
ATOM 2145 O O . SER A 1 282 ? -20.753 9.394 45.418 1.00 95.50 282 SER A O 1
ATOM 2147 N N . ALA A 1 283 ? -19.912 9.333 43.332 1.00 92.25 283 ALA A N 1
ATOM 2148 C CA . ALA A 1 283 ? -20.147 7.913 43.067 1.00 92.25 283 ALA A CA 1
ATOM 2149 C C . ALA A 1 283 ? -18.857 7.065 43.119 1.00 92.25 283 ALA A C 1
ATOM 2151 O O . ALA A 1 283 ? -18.793 5.993 42.514 1.00 92.25 283 ALA A O 1
ATOM 2152 N N . ALA A 1 284 ? -17.813 7.517 43.830 1.00 92.44 284 ALA A N 1
ATOM 2153 C CA . ALA A 1 284 ? -16.578 6.748 43.990 1.00 92.44 284 ALA A CA 1
ATOM 2154 C C . ALA A 1 284 ? -16.865 5.324 44.498 1.00 92.44 284 ALA A C 1
ATOM 2156 O O . ALA A 1 284 ? -17.596 5.131 45.473 1.00 92.44 284 ALA A O 1
ATOM 2157 N N . ASN A 1 285 ? -16.291 4.324 43.825 1.00 88.31 285 ASN A N 1
ATOM 2158 C CA . ASN A 1 285 ? -16.466 2.892 44.102 1.00 88.31 285 ASN A CA 1
ATOM 2159 C C . ASN A 1 285 ? -17.934 2.419 44.142 1.00 88.31 285 ASN A C 1
ATOM 2161 O O . ASN A 1 285 ? -18.226 1.329 44.635 1.00 88.31 285 ASN A O 1
ATOM 2165 N N . THR A 1 286 ? -18.856 3.225 43.612 1.00 90.75 286 THR A N 1
ATOM 2166 C CA . THR A 1 286 ? -20.288 2.943 43.570 1.00 90.75 286 THR A CA 1
ATOM 2167 C C . THR A 1 286 ? -20.697 2.790 42.109 1.00 90.75 286 THR A C 1
ATOM 2169 O O . THR A 1 286 ? -20.632 3.759 41.355 1.00 90.75 286 THR A O 1
ATOM 2172 N N . PRO A 1 287 ? -21.075 1.580 41.668 1.00 92.06 287 PRO A N 1
ATOM 2173 C CA . PRO A 1 287 ? -21.452 1.368 40.284 1.00 92.06 287 PRO A CA 1
ATOM 2174 C C . PRO A 1 287 ? -22.781 2.061 39.954 1.00 92.06 287 PRO A C 1
ATOM 2176 O O . PRO A 1 287 ? -23.792 1.817 40.615 1.00 92.06 287 PRO A O 1
ATOM 2179 N N . THR A 1 288 ? -22.780 2.880 38.905 1.00 94.12 288 THR A N 1
ATOM 2180 C CA . THR A 1 288 ? -23.924 3.698 38.473 1.00 94.12 288 THR A CA 1
ATOM 2181 C C . THR A 1 288 ? -24.305 3.356 37.038 1.00 94.12 288 THR A C 1
ATOM 2183 O O . THR A 1 288 ? -23.433 3.126 36.202 1.00 94.12 288 THR A O 1
ATOM 2186 N N . ALA A 1 289 ? -25.604 3.305 36.746 1.00 94.25 289 ALA A N 1
ATOM 2187 C CA . ALA A 1 289 ? -26.119 2.946 35.431 1.00 94.25 289 ALA A CA 1
ATOM 2188 C C . ALA A 1 289 ? -26.487 4.176 34.590 1.00 94.25 289 ALA A C 1
ATOM 2190 O O . ALA A 1 289 ? -27.080 5.123 35.106 1.00 94.25 289 ALA A O 1
ATOM 2191 N N . TYR A 1 290 ? -26.208 4.115 33.287 1.00 95.31 290 TYR A N 1
ATOM 2192 C CA . TYR A 1 290 ? -26.605 5.121 32.301 1.00 95.31 290 TYR A CA 1
ATOM 2193 C C . TYR A 1 290 ? -27.262 4.463 31.079 1.00 95.31 290 TYR A C 1
ATOM 2195 O O . TYR A 1 290 ? -26.886 3.346 30.705 1.00 95.31 290 TYR A O 1
ATOM 2203 N N . PRO A 1 291 ? -28.245 5.130 30.446 1.00 94.50 291 PRO A N 1
ATOM 2204 C CA . PRO A 1 291 ? -28.957 4.582 29.292 1.00 94.50 291 PRO A CA 1
ATOM 2205 C C . PRO A 1 291 ? -28.158 4.672 27.982 1.00 94.50 291 PRO A C 1
ATOM 2207 O O . PRO A 1 291 ? -28.377 3.858 27.092 1.00 94.50 291 PRO A O 1
ATOM 2210 N N . ALA A 1 292 ? -27.257 5.652 27.861 1.00 95.81 292 ALA A N 1
ATOM 2211 C CA . ALA A 1 292 ? -26.492 5.954 26.650 1.00 95.81 292 ALA A CA 1
ATOM 2212 C C . ALA A 1 292 ? -25.247 6.799 26.980 1.00 95.81 292 ALA A C 1
ATOM 2214 O O . ALA A 1 292 ? -25.100 7.305 28.099 1.00 95.81 292 ALA A O 1
ATOM 2215 N N . PHE A 1 293 ? -24.359 6.988 26.008 1.00 97.25 293 PHE A N 1
ATOM 2216 C CA . PHE A 1 293 ? -23.189 7.854 26.117 1.00 97.25 293 PHE A CA 1
ATOM 2217 C C . PHE A 1 293 ? -23.555 9.326 25.925 1.00 97.25 293 PHE A C 1
ATOM 2219 O O . PHE A 1 293 ? -23.210 10.143 26.779 1.00 97.25 293 PHE A O 1
ATOM 2226 N N . ASN A 1 294 ? -24.268 9.681 24.849 1.00 93.81 294 ASN A N 1
ATOM 2227 C CA . ASN A 1 294 ? -24.373 11.074 24.392 1.00 93.81 294 ASN A CA 1
ATOM 2228 C C . ASN A 1 294 ? -25.777 11.698 24.480 1.00 93.81 294 ASN A C 1
ATOM 2230 O O . ASN A 1 294 ? -26.009 12.777 23.931 1.00 93.81 294 ASN A O 1
ATOM 2234 N N . THR A 1 295 ? -26.713 11.065 25.192 1.00 89.44 295 THR A N 1
ATOM 2235 C CA . THR A 1 295 ? -28.033 11.663 25.448 1.00 89.44 295 THR A CA 1
ATOM 2236 C C . THR A 1 295 ? -27.908 12.883 26.364 1.00 89.44 295 THR A C 1
ATOM 2238 O O . THR A 1 295 ? -27.254 12.833 27.409 1.00 89.44 295 THR A O 1
ATOM 2241 N N . ALA A 1 296 ? -28.563 13.988 26.003 1.00 87.44 296 ALA A N 1
ATOM 2242 C CA . ALA A 1 296 ? -28.557 15.207 26.806 1.00 87.44 296 ALA A CA 1
ATOM 2243 C C . ALA A 1 296 ? -29.053 14.943 28.238 1.00 87.44 296 ALA A C 1
ATOM 2245 O O . ALA A 1 296 ? -30.050 14.248 28.440 1.00 87.44 296 ALA A O 1
ATOM 2246 N N . SER A 1 297 ? -28.374 15.521 29.234 1.00 85.06 297 SER A N 1
ATOM 2247 C CA . SER A 1 297 ? -28.658 15.453 30.685 1.00 85.06 297 SER A CA 1
ATOM 2248 C C . SER A 1 297 ? -28.601 14.078 31.373 1.00 85.06 297 SER A C 1
ATOM 2250 O O . SER A 1 297 ? -28.354 14.034 32.573 1.00 85.06 297 SER A O 1
ATOM 2252 N N . THR A 1 298 ? -28.788 12.971 30.651 1.00 89.75 298 THR A N 1
ATOM 2253 C CA . THR A 1 298 ? -28.863 11.611 31.227 1.00 89.75 298 THR A CA 1
ATOM 2254 C C . THR A 1 298 ? -27.781 10.662 30.715 1.00 89.75 298 THR A C 1
ATOM 2256 O O . THR A 1 298 ? -27.584 9.598 31.297 1.00 89.75 298 THR A O 1
ATOM 2259 N N . GLY A 1 299 ? -27.071 11.029 29.645 1.00 94.50 299 GLY A N 1
ATOM 2260 C CA . GLY A 1 299 ? -25.969 10.247 29.097 1.00 94.50 299 GLY A CA 1
ATOM 2261 C C . GLY A 1 299 ? -24.675 10.397 29.896 1.00 94.50 299 GLY A C 1
ATOM 2262 O O . GLY A 1 299 ? -24.433 11.420 30.544 1.00 94.50 299 GLY A O 1
ATOM 2263 N N . LEU A 1 300 ? -23.811 9.385 29.803 1.00 96.56 300 LEU A N 1
ATOM 2264 C CA . LEU A 1 300 ? -22.531 9.348 30.513 1.00 96.56 300 LEU A CA 1
ATOM 2265 C C . LEU A 1 300 ? -21.649 10.575 30.222 1.00 96.56 300 LEU A C 1
ATOM 2267 O O . LEU A 1 300 ? -21.049 11.126 31.142 1.00 96.56 300 LEU A O 1
ATOM 2271 N N . PHE A 1 301 ? -21.581 11.044 28.973 1.00 97.19 301 PHE A N 1
ATOM 2272 C CA . PHE A 1 301 ? -20.738 12.190 28.611 1.00 97.19 301 PHE A CA 1
ATOM 2273 C C . PHE A 1 301 ? -21.215 13.485 29.264 1.00 97.19 301 PHE A C 1
ATOM 2275 O O . PHE A 1 301 ? -20.396 14.241 29.781 1.00 97.19 301 PHE A O 1
ATOM 2282 N N . ALA A 1 302 ? -22.530 13.714 29.334 1.00 95.31 302 ALA A N 1
ATOM 2283 C CA . ALA A 1 302 ? -23.073 14.872 30.039 1.00 95.31 302 ALA A CA 1
ATOM 2284 C C . ALA A 1 302 ? -22.660 14.861 31.519 1.00 95.31 302 ALA A C 1
ATOM 2286 O O . ALA A 1 302 ? -22.276 15.896 32.055 1.00 95.31 302 ALA A O 1
ATOM 2287 N N . VAL A 1 303 ? -22.675 13.685 32.156 1.00 95.44 303 VAL A N 1
ATOM 2288 C CA . VAL A 1 303 ? -22.276 13.521 33.559 1.00 95.44 303 VAL A CA 1
ATOM 2289 C C . VAL A 1 303 ? -20.776 13.730 33.758 1.00 95.44 303 VAL A C 1
ATOM 2291 O O . VAL A 1 303 ? -20.386 14.477 34.660 1.00 95.44 303 VAL A O 1
ATOM 2294 N N . LEU A 1 304 ? -19.933 13.132 32.912 1.00 96.81 304 LEU A N 1
ATOM 2295 C CA . LEU A 1 304 ? -18.476 13.297 32.977 1.00 96.81 304 LEU A CA 1
ATOM 2296 C C . LEU A 1 304 ? -18.049 14.750 32.761 1.00 96.81 304 LEU A C 1
ATOM 2298 O O . LEU A 1 304 ? -17.170 15.234 33.471 1.00 96.81 304 LEU A O 1
ATOM 2302 N N . ASN A 1 305 ? -18.726 15.473 31.867 1.00 95.69 305 ASN A N 1
ATOM 2303 C CA . ASN A 1 305 ? -18.460 16.889 31.615 1.00 95.69 305 ASN A CA 1
ATOM 2304 C C . ASN A 1 305 ? -18.749 17.782 32.833 1.00 95.69 305 ASN A C 1
ATOM 2306 O O . ASN A 1 305 ? -18.177 18.864 32.932 1.00 95.69 305 ASN A O 1
ATOM 2310 N N . THR A 1 306 ? -19.595 17.351 33.781 1.00 93.25 306 THR A N 1
ATOM 2311 C CA . THR A 1 306 ? -19.789 18.101 35.037 1.00 93.25 306 THR A CA 1
ATOM 2312 C C . THR A 1 306 ? -18.624 17.943 36.013 1.00 93.25 306 THR A C 1
ATOM 2314 O O . THR A 1 306 ? -18.457 18.784 36.890 1.00 93.25 306 THR A O 1
ATOM 2317 N N . GLY A 1 307 ? -17.850 16.853 35.914 1.00 91.06 307 GLY A N 1
ATOM 2318 C CA . GLY A 1 307 ? -16.725 16.568 36.807 1.00 91.06 307 GLY A CA 1
ATOM 2319 C C . GLY A 1 307 ? -17.088 16.251 38.263 1.00 91.06 307 GLY A C 1
ATOM 2320 O O . GLY A 1 307 ? -16.206 16.219 39.116 1.00 91.06 307 GLY A O 1
ATOM 2321 N N . THR A 1 308 ? -18.366 16.029 38.584 1.00 92.94 308 THR A N 1
ATOM 2322 C CA . THR A 1 308 ? -18.817 15.875 39.982 1.00 92.94 308 THR A CA 1
ATOM 2323 C C . THR A 1 308 ? -19.013 14.415 40.399 1.00 92.94 308 THR A C 1
ATOM 2325 O O . THR A 1 308 ? -18.476 13.984 41.423 1.00 92.94 308 THR A O 1
ATOM 2328 N N . VAL A 1 309 ? -19.762 13.645 39.602 1.00 95.38 309 VAL A N 1
ATOM 2329 C CA . VAL A 1 309 ? -20.210 12.283 39.947 1.00 95.38 309 VAL A CA 1
ATOM 2330 C C . VAL A 1 309 ? -19.082 11.263 39.850 1.00 95.38 309 VAL A C 1
ATOM 2332 O O . VAL A 1 309 ? -18.866 10.491 40.784 1.00 95.38 309 VAL A O 1
ATOM 2335 N N . HIS A 1 310 ? -18.348 11.290 38.740 1.00 95.44 310 HIS A N 1
ATOM 2336 C CA . HIS A 1 310 ? -17.239 10.386 38.466 1.00 95.44 310 HIS A CA 1
ATOM 2337 C C . HIS A 1 310 ? -15.951 11.193 38.304 1.00 95.44 310 HIS A C 1
ATOM 2339 O O . HIS A 1 310 ? -15.889 12.103 37.480 1.00 95.44 310 HIS A O 1
ATOM 2345 N N . GLN A 1 311 ? -14.941 10.859 39.106 1.00 95.94 311 GLN A N 1
ATOM 2346 C CA . GLN A 1 311 ? -13.611 11.475 39.101 1.00 95.94 311 GLN A CA 1
ATOM 2347 C C . GLN A 1 311 ? -12.523 10.391 39.154 1.00 95.94 311 GLN A C 1
ATOM 2349 O O . GLN A 1 311 ? -12.813 9.219 39.412 1.00 95.94 311 GLN A O 1
ATOM 2354 N N . GLY A 1 312 ? -11.263 10.775 38.954 1.00 96.00 312 GLY A N 1
ATOM 2355 C CA . GLY A 1 312 ? -10.136 9.843 38.880 1.00 96.00 312 GLY A CA 1
ATOM 2356 C C . GLY A 1 312 ? -10.262 8.864 37.707 1.00 96.00 312 GLY A C 1
ATOM 2357 O O . GLY A 1 312 ? -10.702 9.247 36.626 1.00 96.00 312 GLY A O 1
ATOM 2358 N N . THR A 1 313 ? -9.881 7.601 37.897 1.00 96.12 313 THR A N 1
ATOM 2359 C CA . THR A 1 313 ? -10.010 6.572 36.855 1.00 96.12 313 THR A CA 1
ATOM 2360 C C . THR A 1 313 ? -11.470 6.166 36.715 1.00 96.12 313 THR A C 1
ATOM 2362 O O . THR A 1 313 ? -12.079 5.735 37.695 1.00 96.12 313 THR A O 1
ATOM 2365 N N . VAL A 1 314 ? -12.019 6.257 35.504 1.00 97.25 314 VAL A N 1
ATOM 2366 C CA . VAL A 1 314 ? -13.394 5.874 35.178 1.00 97.25 314 VAL A CA 1
ATOM 2367 C C . VAL A 1 314 ? -13.388 4.636 34.290 1.00 97.25 314 VAL A C 1
ATOM 2369 O O . VAL A 1 314 ? -12.606 4.495 33.354 1.00 97.25 314 VAL A O 1
ATOM 2372 N N . THR A 1 315 ? -14.293 3.716 34.584 1.00 96.94 315 THR A N 1
ATOM 2373 C CA . THR A 1 315 ? -14.478 2.472 33.842 1.00 96.94 315 THR A CA 1
ATOM 2374 C C . THR A 1 315 ? -15.957 2.310 33.521 1.00 96.94 315 THR A C 1
ATOM 2376 O O . THR A 1 315 ? -16.792 2.505 34.400 1.00 96.94 315 THR A O 1
ATOM 2379 N N . ALA A 1 316 ? -16.288 1.943 32.288 1.00 97.44 316 ALA A N 1
ATOM 2380 C CA . ALA A 1 316 ? -17.643 1.727 31.802 1.00 97.44 316 ALA A CA 1
ATOM 2381 C C . ALA A 1 316 ? -17.770 0.345 31.143 1.00 97.44 316 ALA A C 1
ATOM 2383 O O . ALA A 1 316 ? -16.985 -0.019 30.268 1.00 97.44 316 ALA A O 1
ATOM 2384 N N . LEU A 1 317 ? -18.782 -0.416 31.552 1.00 96.88 317 LEU A N 1
ATOM 2385 C CA . LEU A 1 317 ? -19.139 -1.707 30.977 1.00 96.88 317 LEU A CA 1
ATOM 2386 C C . LEU A 1 317 ? -20.426 -1.563 30.166 1.00 96.88 317 LEU A C 1
ATOM 2388 O O . LEU A 1 317 ? -21.469 -1.221 30.723 1.00 96.88 317 LEU A O 1
ATOM 2392 N N . VAL A 1 318 ? -20.365 -1.846 28.867 1.00 97.62 318 VAL A N 1
ATOM 2393 C CA . VAL A 1 318 ? -21.535 -1.883 27.982 1.00 97.62 318 VAL A CA 1
ATOM 2394 C C . VAL A 1 318 ? -22.202 -3.246 28.125 1.00 97.62 318 VAL A C 1
ATOM 2396 O O . VAL A 1 318 ? -21.624 -4.268 27.757 1.00 97.62 318 VAL A O 1
ATOM 2399 N N . THR A 1 319 ? -23.412 -3.279 28.678 1.00 95.88 319 THR A N 1
ATOM 2400 C CA . THR A 1 319 ? -24.120 -4.526 29.008 1.00 95.88 319 THR A CA 1
ATOM 2401 C C . THR A 1 319 ? -25.332 -4.802 28.122 1.00 95.88 319 THR A C 1
ATOM 2403 O O . THR A 1 319 ? -25.810 -5.937 28.116 1.00 95.88 319 THR A O 1
ATOM 2406 N N . ALA A 1 320 ? -25.751 -3.839 27.298 1.00 96.38 320 ALA A N 1
ATOM 2407 C CA . ALA A 1 320 ? -26.794 -3.975 26.280 1.00 96.38 320 ALA A CA 1
ATOM 2408 C C . ALA A 1 320 ? -26.429 -3.184 25.013 1.00 96.38 320 ALA A C 1
ATOM 2410 O O . ALA A 1 320 ? -25.506 -2.370 25.046 1.00 96.38 320 ALA A O 1
ATOM 2411 N N . ASP A 1 321 ? -27.132 -3.437 23.908 1.00 97.94 321 ASP A N 1
ATOM 2412 C CA . ASP A 1 321 ? -27.018 -2.602 22.709 1.00 97.94 321 ASP A CA 1
ATOM 2413 C C . ASP A 1 321 ? -27.583 -1.202 22.981 1.00 97.94 321 ASP A C 1
ATOM 2415 O O . ASP A 1 321 ? -28.553 -1.039 23.725 1.00 97.94 321 ASP A O 1
ATOM 2419 N N . ILE A 1 322 ? -26.959 -0.189 22.386 1.00 97.56 322 ILE A N 1
ATOM 2420 C CA . ILE A 1 322 ? -27.215 1.222 22.668 1.00 97.56 322 ILE A CA 1
ATOM 2421 C C . ILE A 1 322 ? -27.580 1.942 21.379 1.00 97.56 322 ILE A C 1
ATOM 2423 O O . ILE A 1 322 ? -26.907 1.795 20.355 1.00 97.56 322 ILE A O 1
ATOM 2427 N N . THR A 1 323 ? -28.638 2.750 21.453 1.00 95.81 323 THR A N 1
ATOM 2428 C CA . THR A 1 323 ? -28.979 3.715 20.407 1.00 95.81 323 THR A CA 1
ATOM 2429 C C . THR A 1 323 ? -28.472 5.100 20.799 1.00 95.81 323 THR A C 1
ATOM 2431 O O . THR A 1 323 ? -28.836 5.609 21.854 1.00 95.81 323 THR A O 1
ATOM 2434 N N . GLU A 1 324 ? -27.651 5.709 19.951 1.00 94.88 324 GLU A N 1
ATOM 2435 C CA . GLU A 1 324 ? -27.045 7.027 20.160 1.00 94.88 324 GLU A CA 1
ATOM 2436 C C . GLU A 1 324 ? -27.557 8.045 19.133 1.00 94.88 324 GLU A C 1
ATOM 2438 O O . GLU A 1 324 ? -27.806 7.709 17.976 1.00 94.88 324 GLU A O 1
ATOM 2443 N N . THR A 1 325 ? -27.661 9.316 19.529 1.00 86.38 325 THR A N 1
ATOM 2444 C CA . THR A 1 325 ? -28.091 10.413 18.637 1.00 86.38 325 THR A CA 1
ATOM 2445 C C . THR A 1 325 ? -26.958 11.366 18.256 1.00 86.38 325 THR A C 1
ATOM 2447 O O . THR A 1 325 ? -27.128 12.179 17.348 1.00 86.38 325 THR A O 1
ATOM 2450 N N . GLY A 1 326 ? -25.803 11.282 18.926 1.00 82.69 326 GLY A N 1
ATOM 2451 C CA . GLY A 1 326 ? -24.635 12.136 18.667 1.00 82.69 326 GLY A CA 1
ATOM 2452 C C . GLY A 1 326 ? -24.731 13.527 19.300 1.00 82.69 326 GLY A C 1
ATOM 2453 O O . GLY A 1 326 ? -24.130 14.470 18.800 1.00 82.69 326 GLY A O 1
ATOM 2454 N N . SER A 1 327 ? -25.537 13.704 20.354 1.00 87.56 327 SER A N 1
ATOM 2455 C CA . SER A 1 327 ? -25.959 15.045 20.801 1.00 87.56 327 SER A CA 1
ATOM 2456 C C . SER A 1 327 ? -25.028 15.733 21.806 1.00 87.56 327 SER A C 1
ATOM 2458 O O . SER A 1 327 ? -25.074 16.955 21.929 1.00 87.56 327 SER A O 1
ATOM 2460 N N . VAL A 1 328 ? -24.202 14.984 22.539 1.00 95.75 328 VAL A N 1
ATOM 2461 C CA . VAL A 1 328 ? -23.288 15.517 23.564 1.00 95.75 328 VAL A CA 1
ATOM 2462 C C . VAL A 1 328 ? -21.875 15.005 23.313 1.00 95.75 328 VAL A C 1
ATOM 2464 O O . VAL A 1 328 ? -21.660 13.798 23.261 1.00 95.75 328 VAL A O 1
ATOM 2467 N N . ALA A 1 329 ? -20.913 15.920 23.201 1.00 96.69 329 ALA A N 1
ATOM 2468 C CA . ALA A 1 329 ? -19.491 15.596 23.115 1.00 96.69 329 ALA A CA 1
ATOM 2469 C C . ALA A 1 329 ? -18.886 15.337 24.499 1.00 96.69 329 ALA A C 1
ATOM 2471 O O . ALA A 1 329 ? -19.312 15.950 25.479 1.00 96.69 329 ALA A O 1
ATOM 2472 N N . LEU A 1 330 ? -17.862 14.491 24.582 1.00 97.38 330 LEU A N 1
ATOM 2473 C CA . LEU A 1 330 ? -17.030 14.361 25.776 1.00 97.38 330 LEU A CA 1
ATOM 2474 C C . LEU A 1 330 ? -15.962 15.459 25.755 1.00 97.38 330 LEU A C 1
ATOM 2476 O O . LEU A 1 330 ? -15.202 15.556 24.794 1.00 97.38 330 LEU A O 1
ATOM 2480 N N . ALA A 1 331 ? -15.937 16.300 26.784 1.00 94.81 331 ALA A N 1
ATOM 2481 C CA . ALA A 1 331 ? -14.991 17.402 26.914 1.00 94.81 331 ALA A CA 1
ATOM 2482 C C . ALA A 1 331 ? -13.716 16.974 27.659 1.00 94.81 331 ALA A C 1
ATOM 2484 O O . ALA A 1 331 ? -13.741 15.996 28.412 1.00 94.81 331 ALA A O 1
ATOM 2485 N N . ASN A 1 332 ? -12.632 17.747 27.523 1.00 89.44 332 ASN A N 1
ATOM 2486 C CA . ASN A 1 332 ? -11.503 17.631 28.450 1.00 89.44 332 ASN A CA 1
ATOM 2487 C C . ASN A 1 332 ? -11.967 17.892 29.894 1.00 89.44 332 ASN A C 1
ATOM 2489 O O . ASN A 1 332 ? -12.775 18.791 30.144 1.00 89.44 332 ASN A O 1
ATOM 2493 N N . SER A 1 333 ? -11.438 17.143 30.860 1.00 89.25 333 SER A N 1
ATOM 2494 C CA . SER A 1 333 ? -11.686 17.379 32.279 1.00 89.25 333 SER A CA 1
ATOM 2495 C C . SER A 1 333 ? -10.467 17.014 33.111 1.00 89.25 333 SER A C 1
ATOM 2497 O O . SER A 1 333 ? -9.969 15.901 33.031 1.00 89.25 333 SER A O 1
ATOM 2499 N N . SER A 1 334 ? -10.062 17.905 34.013 1.00 91.38 334 SER A N 1
ATOM 2500 C CA . SER A 1 334 ? -9.058 17.595 35.037 1.00 91.38 334 SER A CA 1
ATOM 2501 C C . SER A 1 334 ? -9.607 16.745 36.191 1.00 91.38 334 SER A C 1
ATOM 2503 O O . SER A 1 334 ? -8.847 16.321 37.060 1.00 91.38 334 SER A O 1
ATOM 2505 N N . ASN A 1 335 ? -10.923 16.506 36.231 1.00 92.56 335 ASN A N 1
ATOM 2506 C CA . ASN A 1 335 ? -11.571 15.781 37.325 1.00 92.56 335 ASN A CA 1
ATOM 2507 C C . ASN A 1 335 ? -11.441 14.260 37.181 1.00 92.56 335 ASN A C 1
ATOM 2509 O O . ASN A 1 335 ? -11.445 13.545 38.181 1.00 92.56 335 ASN A O 1
ATOM 2513 N N . TRP A 1 336 ? -11.319 13.742 35.961 1.00 94.69 336 TRP A N 1
ATOM 2514 C CA . TRP A 1 336 ? -11.071 12.326 35.703 1.00 94.69 336 TRP A CA 1
ATOM 2515 C C . TRP A 1 336 ? -9.758 12.149 34.937 1.00 94.69 336 TRP A C 1
ATOM 2517 O O . TRP A 1 336 ? -9.320 13.042 34.226 1.00 94.69 336 TRP A O 1
ATOM 2527 N N . THR A 1 337 ? -9.084 11.017 35.143 1.00 95.38 337 THR A N 1
ATOM 2528 C CA . THR A 1 337 ? -7.734 10.754 34.613 1.00 95.38 337 THR A CA 1
ATOM 2529 C C . THR A 1 337 ? -7.746 9.869 33.376 1.00 95.38 337 THR A C 1
ATOM 2531 O O . THR A 1 337 ? -6.835 9.938 32.560 1.00 95.38 337 THR A O 1
ATOM 2534 N N . SER A 1 338 ? -8.742 8.990 33.259 1.00 97.19 338 SER A N 1
ATOM 2535 C CA . SER A 1 338 ? -8.941 8.107 32.107 1.00 97.19 338 SER A CA 1
ATOM 2536 C C . SER A 1 338 ? -10.367 7.568 32.083 1.00 97.19 338 SER A C 1
ATOM 2538 O O . SER A 1 338 ? -11.014 7.468 33.131 1.00 97.19 338 SER A O 1
ATOM 2540 N N . LEU A 1 339 ? -10.832 7.181 30.895 1.00 98.19 339 LEU A N 1
ATOM 2541 C CA . LEU A 1 339 ? -12.084 6.455 30.695 1.00 98.19 339 LEU A CA 1
ATOM 2542 C C . LEU A 1 339 ? -11.802 5.164 29.924 1.00 98.19 339 LEU A C 1
ATOM 2544 O O . LEU A 1 339 ? -11.392 5.222 28.772 1.00 98.19 339 LEU A O 1
ATOM 2548 N N . LEU A 1 340 ? -12.069 4.004 30.522 1.00 98.50 340 LEU A N 1
ATOM 2549 C CA . LEU A 1 340 ? -12.025 2.709 29.833 1.00 98.50 340 LEU A CA 1
ATOM 2550 C C . LEU A 1 340 ? -13.439 2.189 29.574 1.00 98.50 340 LEU A C 1
ATOM 2552 O O . LEU A 1 340 ? -14.190 1.973 30.520 1.00 98.50 340 LEU A O 1
ATOM 2556 N N . VAL A 1 341 ? -13.775 1.924 28.316 1.00 98.62 341 VAL A N 1
ATOM 2557 C CA . VAL A 1 341 ? -15.047 1.348 27.876 1.00 98.62 341 VAL A CA 1
ATOM 2558 C C . VAL A 1 341 ? -14.816 -0.067 27.351 1.00 98.62 341 VAL A C 1
ATOM 2560 O O . VAL A 1 341 ? -14.098 -0.250 26.369 1.00 98.62 341 VAL A O 1
ATOM 2563 N N . ASN A 1 342 ? -15.465 -1.052 27.974 1.00 97.50 342 ASN A N 1
ATOM 2564 C CA . ASN A 1 342 ? -15.432 -2.459 27.564 1.00 97.50 342 ASN A CA 1
ATOM 2565 C C . ASN A 1 342 ? -16.854 -2.999 27.339 1.00 97.50 342 ASN A C 1
ATOM 2567 O O . ASN A 1 342 ? -17.768 -2.615 28.071 1.00 97.50 342 ASN A O 1
ATOM 2571 N N . PRO A 1 343 ? -17.073 -3.929 26.397 1.00 97.19 343 PRO A N 1
ATOM 2572 C CA . PRO A 1 343 ? -18.332 -4.654 26.286 1.00 97.19 343 PRO A CA 1
ATOM 2573 C C . PRO A 1 343 ? -18.400 -5.847 27.255 1.00 97.19 343 PRO A C 1
ATOM 2575 O O . PRO A 1 343 ? -17.382 -6.415 27.653 1.00 97.19 343 PRO A O 1
ATOM 2578 N N . ASN A 1 344 ? -19.621 -6.256 27.597 1.00 94.12 344 ASN A N 1
ATOM 2579 C CA . ASN A 1 344 ? -19.937 -7.549 28.197 1.00 94.12 344 ASN A CA 1
ATOM 2580 C C . ASN A 1 344 ? -20.772 -8.361 27.197 1.00 94.12 344 ASN A C 1
ATOM 2582 O O . ASN A 1 344 ? -21.943 -8.064 26.987 1.00 94.12 344 ASN A O 1
ATOM 2586 N N . GLY A 1 345 ? -20.171 -9.365 26.563 1.00 94.38 345 GLY A N 1
ATOM 2587 C CA . GLY A 1 345 ? -20.726 -10.044 25.392 1.00 94.38 345 GLY A CA 1
ATOM 2588 C C . GLY A 1 345 ? -20.576 -9.226 24.104 1.00 94.38 345 GLY A C 1
ATOM 2589 O O . GLY A 1 345 ? -19.862 -8.225 24.061 1.00 94.38 345 GLY A O 1
ATOM 2590 N N . ALA A 1 346 ? -21.229 -9.666 23.031 1.00 97.50 346 ALA A N 1
ATOM 2591 C CA . ALA A 1 346 ? -21.284 -8.915 21.780 1.00 97.50 346 ALA A CA 1
ATOM 2592 C C . ALA A 1 346 ? -22.247 -7.733 21.920 1.00 97.50 346 ALA A C 1
ATOM 2594 O O . ALA A 1 346 ? -23.409 -7.939 22.277 1.00 97.50 346 ALA A O 1
ATOM 2595 N N . ARG A 1 347 ? -21.763 -6.511 21.686 1.00 98.12 347 ARG A N 1
ATOM 2596 C CA . ARG A 1 347 ? -22.528 -5.276 21.887 1.00 98.12 347 ARG A CA 1
ATOM 2597 C C . ARG A 1 347 ? -22.375 -4.307 20.729 1.00 98.12 347 ARG A C 1
ATOM 2599 O O . ARG A 1 347 ? -21.308 -4.207 20.123 1.00 98.12 347 ARG A O 1
ATOM 2606 N N . THR A 1 348 ? -23.439 -3.563 20.469 1.00 98.44 348 THR A N 1
ATOM 2607 C CA . THR A 1 348 ? -23.515 -2.557 19.414 1.00 98.44 348 THR A CA 1
ATOM 2608 C C . THR A 1 348 ? -23.926 -1.209 19.988 1.00 98.44 348 THR A C 1
ATOM 2610 O O . THR A 1 348 ? -24.961 -1.088 20.631 1.00 98.44 348 THR A O 1
ATOM 2613 N N . ILE A 1 349 ? -23.135 -0.180 19.708 1.00 98.44 349 ILE A N 1
ATOM 2614 C CA . ILE A 1 349 ? -23.468 1.232 19.892 1.00 98.44 349 ILE A CA 1
ATOM 2615 C C . ILE A 1 349 ? -23.779 1.774 18.500 1.00 98.44 349 ILE A C 1
ATOM 2617 O O . ILE A 1 349 ? -22.901 1.805 17.640 1.00 98.44 349 ILE A O 1
ATOM 2621 N N . SER A 1 350 ? -25.019 2.159 18.223 1.00 97.56 350 SER A N 1
ATOM 2622 C CA . SER A 1 350 ? -25.403 2.568 16.868 1.00 97.56 350 SER A CA 1
ATOM 2623 C C . SER A 1 350 ? -26.429 3.682 16.839 1.00 97.56 350 SER A C 1
ATOM 2625 O O . SER A 1 350 ? -27.115 3.928 17.819 1.00 97.56 350 SER A O 1
ATOM 2627 N N . GLY A 1 351 ? -26.550 4.361 15.706 1.00 96.25 351 GLY A N 1
ATOM 2628 C CA . GLY A 1 351 ? -27.607 5.340 15.504 1.00 96.25 351 GLY A CA 1
ATOM 2629 C C . GLY A 1 351 ? -27.413 6.166 14.246 1.00 96.25 351 GLY A C 1
ATOM 2630 O O . GLY A 1 351 ? -26.387 6.067 13.571 1.00 96.25 351 GLY A O 1
ATOM 2631 N N . ALA A 1 352 ? -28.419 6.981 13.943 1.00 95.69 352 ALA A N 1
ATOM 2632 C CA . ALA A 1 352 ? -28.370 7.964 12.872 1.00 95.69 352 ALA A CA 1
ATOM 2633 C C . ALA A 1 352 ? -28.071 9.339 13.483 1.00 95.69 352 ALA A C 1
ATOM 2635 O O . ALA A 1 352 ? -28.987 10.067 13.870 1.00 95.69 352 ALA A O 1
ATOM 2636 N N . ALA A 1 353 ? -26.787 9.683 13.606 1.00 95.75 353 ALA A N 1
ATOM 2637 C CA . ALA A 1 353 ? -26.390 11.019 14.052 1.00 95.75 353 ALA A CA 1
ATOM 2638 C C . ALA A 1 353 ? -26.862 12.085 13.047 1.00 95.75 353 ALA A C 1
ATOM 2640 O O . ALA A 1 353 ? -27.018 11.802 11.856 1.00 95.75 353 ALA A O 1
ATOM 2641 N N . ALA A 1 354 ? -27.068 13.326 13.489 1.00 96.69 354 ALA A N 1
ATOM 2642 C CA . ALA A 1 354 ? -27.436 14.406 12.574 1.00 96.69 354 ALA A CA 1
ATOM 2643 C C . ALA A 1 354 ? -26.402 14.552 11.436 1.00 96.69 354 ALA A C 1
ATOM 2645 O O . ALA A 1 354 ? -25.196 14.437 11.653 1.00 96.69 354 ALA A O 1
ATOM 2646 N N . ALA A 1 355 ? -26.861 14.809 10.209 1.00 97.12 355 ALA A N 1
ATOM 2647 C CA . ALA A 1 355 ? -25.964 15.027 9.077 1.00 97.12 355 ALA A CA 1
ATOM 2648 C C . ALA A 1 355 ? -25.010 16.201 9.362 1.00 97.12 355 ALA A C 1
ATOM 2650 O O . ALA A 1 355 ? -25.454 17.301 9.682 1.00 97.12 355 ALA A O 1
ATOM 2651 N N . GLY A 1 356 ? -23.707 15.971 9.212 1.00 96.69 356 GLY A N 1
ATOM 2652 C CA . GLY A 1 356 ? -22.653 16.919 9.577 1.00 96.69 356 GLY A CA 1
ATOM 2653 C C . GLY A 1 356 ? -22.137 16.790 11.016 1.00 96.69 356 GLY A C 1
ATOM 2654 O O . GLY A 1 356 ? -21.261 17.557 11.402 1.00 96.69 356 GLY A O 1
ATOM 2655 N N . ALA A 1 357 ? -22.632 15.822 11.794 1.00 96.31 357 ALA A N 1
ATOM 2656 C CA . ALA A 1 357 ? -22.181 15.554 13.157 1.00 96.31 357 ALA A CA 1
ATOM 2657 C C . ALA A 1 357 ? -21.619 14.124 13.331 1.00 96.31 357 ALA A C 1
ATOM 2659 O O . ALA A 1 357 ? -21.994 13.202 12.591 1.00 96.31 357 ALA A O 1
ATOM 2660 N N . PRO A 1 358 ? -20.716 13.922 14.306 1.00 97.44 358 PRO A N 1
ATOM 2661 C CA . PRO A 1 358 ? -20.263 12.599 14.734 1.00 97.44 358 PRO A CA 1
ATOM 2662 C C . PRO A 1 358 ? -21.313 11.840 15.565 1.00 97.44 358 PRO A C 1
ATOM 2664 O O . PRO A 1 358 ? -22.154 12.447 16.226 1.00 97.44 358 PRO A O 1
ATOM 2667 N N . LEU A 1 359 ? -21.221 10.504 15.608 1.00 97.94 359 LEU A N 1
ATOM 2668 C CA . LEU A 1 359 ? -21.956 9.691 16.591 1.00 97.94 359 LEU A CA 1
ATOM 2669 C C . LEU A 1 359 ? -21.282 9.740 17.975 1.00 97.94 359 LEU A C 1
ATOM 2671 O O . LEU A 1 359 ? -21.964 9.855 18.985 1.00 97.94 359 LEU A O 1
ATOM 2675 N N . ILE A 1 360 ? -19.951 9.684 18.031 1.00 98.44 360 ILE A N 1
ATOM 2676 C CA . ILE A 1 360 ? -19.140 9.847 19.246 1.00 98.44 360 ILE A CA 1
ATOM 2677 C C . ILE A 1 360 ? -18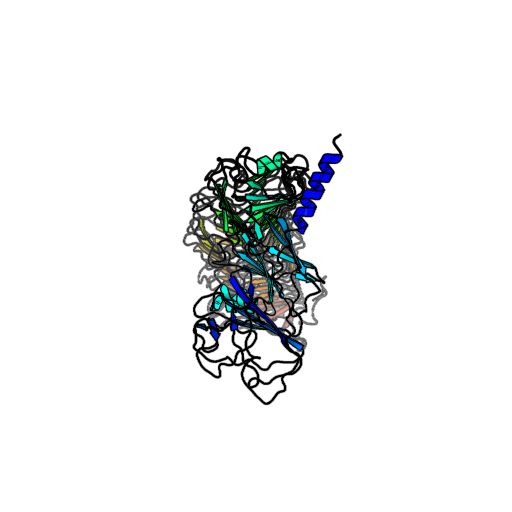.159 11.003 19.014 1.00 98.44 360 ILE A C 1
ATOM 2679 O O . ILE A 1 360 ? -17.379 10.950 18.067 1.00 98.44 360 ILE A O 1
ATOM 2683 N N . ASP A 1 361 ? -18.191 12.039 19.855 1.00 97.81 361 ASP A N 1
ATOM 2684 C CA . ASP A 1 361 ? -17.349 13.241 19.722 1.00 97.81 361 ASP A CA 1
ATOM 2685 C C . ASP A 1 361 ? -16.424 13.401 20.932 1.00 97.81 361 ASP A C 1
ATOM 2687 O O . ASP A 1 361 ? -16.892 13.643 22.048 1.00 97.81 361 ASP A O 1
ATOM 2691 N N . PHE A 1 362 ? -15.118 13.281 20.707 1.00 97.81 362 PHE A N 1
ATOM 2692 C CA . PHE A 1 362 ? -14.079 13.627 21.666 1.00 97.81 362 PHE A CA 1
ATOM 2693 C C . PHE A 1 362 ? -13.610 15.055 21.397 1.00 97.81 362 PHE A C 1
ATOM 2695 O O . PHE A 1 362 ? -12.842 15.329 20.475 1.00 97.81 362 PHE A O 1
ATOM 2702 N N . ASN A 1 363 ? -14.090 15.970 22.232 1.00 95.94 363 ASN A N 1
ATOM 2703 C CA . ASN A 1 363 ? -13.834 17.399 22.159 1.00 95.94 363 ASN A CA 1
ATOM 2704 C C . ASN A 1 363 ? -12.802 17.801 23.223 1.00 95.94 363 ASN A C 1
ATOM 2706 O O . ASN A 1 363 ? -13.159 18.277 24.301 1.00 95.94 363 ASN A O 1
ATOM 2710 N N . GLY A 1 364 ? -11.529 17.556 22.926 1.00 95.06 364 GLY A N 1
ATOM 2711 C CA . GLY A 1 364 ? -10.413 17.689 23.862 1.00 95.06 364 GLY A CA 1
ATOM 2712 C C . GLY A 1 364 ? -10.361 16.593 24.920 1.00 95.06 364 GLY A C 1
ATOM 2713 O O . GLY A 1 364 ? -9.665 16.737 25.911 1.00 95.06 364 GLY A O 1
ATOM 2714 N N . ALA A 1 365 ? -11.146 15.523 24.776 1.00 96.31 365 ALA A N 1
ATOM 2715 C CA . ALA A 1 365 ? -11.103 14.420 25.725 1.00 96.31 365 ALA A CA 1
ATOM 2716 C C . ALA A 1 365 ? -9.783 13.651 25.588 1.00 96.31 365 ALA A C 1
ATOM 2718 O O . ALA A 1 365 ? -9.413 13.265 24.477 1.00 96.31 365 ALA A O 1
ATOM 2719 N N . ASP A 1 366 ? -9.144 13.381 26.725 1.00 96.62 366 ASP A N 1
ATOM 2720 C CA . ASP A 1 366 ? -7.846 12.714 26.794 1.00 96.62 366 ASP A CA 1
ATOM 2721 C C . ASP A 1 366 ? -7.948 11.357 27.491 1.00 96.62 366 ASP A C 1
ATOM 2723 O O . ASP A 1 366 ? -8.796 11.153 28.360 1.00 96.62 366 ASP A O 1
ATOM 2727 N N . ASN A 1 367 ? -7.049 10.425 27.166 1.00 97.56 367 ASN A N 1
ATOM 2728 C CA . ASN A 1 367 ? -6.943 9.120 27.840 1.00 97.56 367 ASN A CA 1
ATOM 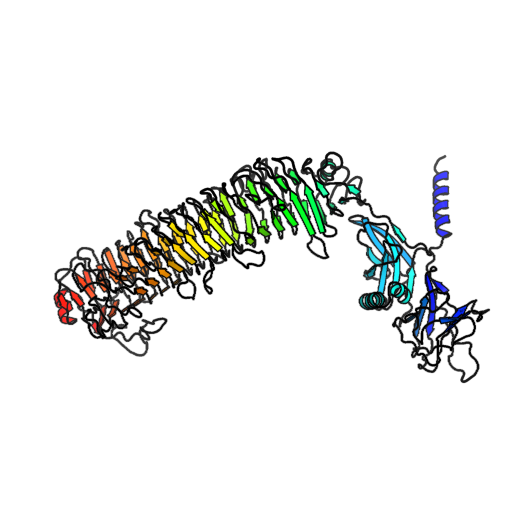2729 C C . ASN A 1 367 ? -8.246 8.288 27.831 1.00 97.56 367 ASN A C 1
ATOM 2731 O O . ASN A 1 367 ? -8.548 7.549 28.780 1.00 97.56 367 ASN A O 1
ATOM 2735 N N . VAL A 1 368 ? -9.031 8.391 26.757 1.00 98.69 368 VAL A N 1
ATOM 2736 C CA . VAL A 1 368 ? -10.238 7.589 26.542 1.00 98.69 368 VAL A CA 1
ATOM 2737 C C . VAL A 1 368 ? -9.892 6.337 25.749 1.00 98.69 368 VAL A C 1
ATOM 2739 O O . VAL A 1 368 ? -9.328 6.406 24.663 1.00 98.69 368 VAL A O 1
ATOM 2742 N N . THR A 1 369 ? -10.263 5.171 26.268 1.00 98.81 369 THR A N 1
ATOM 2743 C CA . THR A 1 369 ? -10.083 3.876 25.613 1.00 98.81 369 THR A CA 1
ATOM 2744 C C . THR A 1 369 ? -11.427 3.208 25.360 1.00 98.81 369 THR A C 1
ATOM 2746 O O . THR A 1 369 ? -12.132 2.876 26.307 1.00 98.81 369 THR A O 1
ATOM 2749 N N . PHE A 1 370 ? -11.753 2.927 24.099 1.00 98.81 370 PHE A N 1
ATOM 2750 C CA . PHE A 1 370 ? -12.787 1.957 23.732 1.00 98.81 370 PHE A CA 1
ATOM 2751 C C . PHE A 1 370 ? -12.097 0.660 23.322 1.00 98.81 370 PHE A C 1
ATOM 2753 O O . PHE A 1 370 ? -11.367 0.638 22.330 1.00 98.81 370 PHE A O 1
ATOM 2760 N N . ASN A 1 371 ? -12.318 -0.414 24.080 1.00 98.75 371 ASN A N 1
ATOM 2761 C CA . ASN A 1 371 ? -11.716 -1.715 23.823 1.00 98.75 371 ASN A CA 1
ATOM 2762 C C . ASN A 1 371 ? -12.797 -2.781 23.635 1.00 98.75 371 ASN A C 1
ATOM 2764 O O . ASN A 1 371 ? -13.497 -3.144 24.576 1.00 98.75 371 ASN A O 1
ATOM 2768 N N . GLY A 1 372 ? -12.912 -3.324 22.423 1.00 98.19 372 GLY A N 1
ATOM 2769 C CA . GLY A 1 372 ? -13.878 -4.383 22.123 1.00 98.19 372 GLY A CA 1
ATOM 2770 C C . GLY A 1 372 ? -13.531 -5.758 22.706 1.00 98.19 372 GLY A C 1
ATOM 2771 O O . GLY A 1 372 ? -14.376 -6.649 22.664 1.00 98.19 372 GLY A O 1
ATOM 2772 N N . LEU A 1 373 ? -12.329 -5.931 23.276 1.00 96.12 373 LEU A N 1
ATOM 2773 C CA . LEU A 1 373 ? -11.751 -7.155 23.863 1.00 96.12 373 LEU A CA 1
ATOM 2774 C C . LEU A 1 373 ? -11.566 -8.344 22.900 1.00 96.12 373 LEU A C 1
ATOM 2776 O O . LEU A 1 373 ? -10.547 -9.025 22.996 1.00 96.12 373 LEU A O 1
ATOM 2780 N N . ASN A 1 374 ? -12.532 -8.619 22.016 1.00 91.62 374 ASN A N 1
ATOM 2781 C CA . ASN A 1 374 ? -12.546 -9.704 21.021 1.00 91.62 374 ASN A CA 1
ATOM 2782 C C . ASN A 1 374 ? -12.122 -11.079 21.566 1.00 91.62 374 ASN A C 1
ATOM 2784 O O . ASN A 1 374 ? -11.454 -11.866 20.897 1.00 91.62 374 ASN A O 1
ATOM 2788 N N . SER A 1 375 ? -12.505 -11.379 22.805 1.00 92.44 375 SER A N 1
ATOM 2789 C CA . SER A 1 375 ? -12.179 -12.628 23.496 1.00 92.44 375 SER A CA 1
ATOM 2790 C C . SER A 1 375 ? -13.301 -13.015 24.457 1.00 92.44 375 SER A C 1
ATOM 2792 O O . SER A 1 375 ? -14.031 -12.157 24.957 1.00 92.44 375 SER A O 1
ATOM 2794 N N . GLY A 1 376 ? -13.493 -14.319 24.687 1.00 87.88 376 GLY A N 1
ATOM 2795 C CA . GLY A 1 376 ? -14.533 -14.820 25.599 1.00 87.88 376 GLY A CA 1
ATOM 2796 C C . GLY A 1 376 ? -15.970 -14.454 25.195 1.00 87.88 376 GLY A C 1
ATOM 2797 O O . GLY A 1 376 ? -16.815 -14.289 26.066 1.00 87.88 376 GLY A O 1
ATOM 2798 N N . GLY A 1 377 ? -16.240 -14.278 23.893 1.00 92.25 377 GLY A N 1
ATOM 2799 C CA . GLY A 1 377 ? -17.549 -13.862 23.364 1.00 92.25 377 GLY A CA 1
ATOM 2800 C C . GLY A 1 377 ? -17.813 -12.349 23.392 1.00 92.25 377 GLY A C 1
ATOM 2801 O O . GLY A 1 377 ? -18.873 -11.910 22.949 1.00 92.25 377 GLY A O 1
ATOM 2802 N N . ASN A 1 378 ? -16.865 -11.546 23.885 1.00 95.94 378 ASN A N 1
ATOM 2803 C CA . ASN A 1 378 ? -16.961 -10.088 23.886 1.00 95.94 378 ASN A CA 1
ATOM 2804 C C . ASN A 1 378 ? -16.635 -9.510 22.505 1.00 95.94 378 ASN A C 1
ATOM 2806 O O . ASN A 1 378 ? -15.678 -9.945 21.867 1.00 95.94 378 ASN A O 1
ATOM 2810 N N . SER A 1 379 ? -17.408 -8.519 22.063 1.00 98.25 379 SER A N 1
ATOM 2811 C CA . SER A 1 379 ? -17.088 -7.678 20.901 1.00 98.25 379 SER A CA 1
ATOM 2812 C C . SER A 1 379 ? -17.832 -6.348 21.002 1.00 98.25 379 SER A C 1
ATOM 2814 O O . SER A 1 379 ? -18.902 -6.286 21.611 1.00 98.25 379 SER A O 1
ATOM 2816 N N . LEU A 1 380 ? -17.276 -5.285 20.415 1.00 98.81 380 LEU A N 1
ATOM 2817 C CA . LEU A 1 380 ? -17.913 -3.968 20.379 1.00 98.81 380 LEU A CA 1
ATOM 2818 C C . LEU A 1 380 ? -17.988 -3.436 18.948 1.00 98.81 380 LEU A C 1
ATOM 2820 O O . LEU A 1 380 ? -16.960 -3.239 18.298 1.00 98.81 380 LEU A O 1
ATOM 2824 N N . THR A 1 381 ? -19.206 -3.171 18.485 1.00 98.81 381 THR A N 1
ATOM 2825 C CA . THR A 1 381 ? -19.480 -2.473 17.225 1.00 98.81 381 THR A CA 1
ATOM 2826 C C . THR A 1 381 ? -19.942 -1.049 17.514 1.00 98.81 381 THR A C 1
ATOM 2828 O O . THR A 1 381 ? -20.808 -0.850 18.358 1.00 98.81 381 THR A O 1
ATOM 2831 N N . ILE A 1 382 ? -19.391 -0.060 16.814 1.00 98.88 382 ILE A N 1
ATOM 2832 C CA . ILE A 1 382 ? -19.794 1.349 16.867 1.00 98.88 382 ILE A CA 1
ATOM 2833 C C . ILE A 1 382 ? -20.199 1.748 15.447 1.00 98.88 382 ILE A C 1
ATOM 2835 O O . ILE A 1 382 ? -19.367 1.674 14.545 1.00 98.88 382 ILE A O 1
ATOM 2839 N N . SER A 1 383 ? -21.462 2.111 15.216 1.00 98.56 383 SER A N 1
ATOM 2840 C CA . SER A 1 383 ? -22.020 2.224 13.861 1.00 98.56 383 SER A CA 1
ATOM 2841 C C . SER A 1 383 ? -22.865 3.478 13.646 1.00 98.56 383 SER A C 1
ATOM 2843 O O . SER A 1 383 ? -23.960 3.582 14.198 1.00 98.56 383 SER A O 1
ATOM 2845 N N . ASN A 1 384 ? -22.421 4.381 12.766 1.00 98.31 384 ASN A N 1
ATOM 2846 C CA . ASN A 1 384 ? -23.239 5.500 12.290 1.00 98.31 384 ASN A CA 1
ATOM 2847 C C . ASN A 1 384 ? -23.905 5.171 10.941 1.00 98.31 384 ASN A C 1
ATOM 2849 O O . ASN A 1 384 ? -23.236 4.978 9.921 1.00 98.31 384 ASN A O 1
ATOM 2853 N N . THR A 1 385 ? -25.237 5.139 10.924 1.00 97.44 385 THR A N 1
ATOM 2854 C CA . THR A 1 385 ? -26.038 4.804 9.735 1.00 97.44 385 THR A CA 1
ATOM 2855 C C . THR A 1 385 ? -26.384 6.012 8.858 1.00 97.44 385 THR A C 1
ATOM 2857 O O . THR A 1 385 ? -26.989 5.842 7.800 1.00 97.44 385 THR A O 1
ATOM 2860 N N . THR A 1 386 ? -25.991 7.228 9.251 1.00 97.56 386 THR A N 1
ATOM 2861 C CA . THR A 1 386 ? -26.300 8.463 8.516 1.00 97.56 386 THR A CA 1
ATOM 2862 C C . THR A 1 386 ? -25.552 8.550 7.189 1.00 97.56 386 THR A C 1
ATOM 2864 O O . THR A 1 386 ? -24.360 8.859 7.140 1.00 97.56 386 THR A O 1
ATOM 2867 N N . VAL A 1 387 ? -26.279 8.329 6.092 1.00 98.00 387 VAL A N 1
ATOM 2868 C CA . VAL A 1 387 ? -25.792 8.538 4.722 1.00 98.00 387 VAL A CA 1
ATOM 2869 C C . VAL A 1 387 ? -25.822 10.028 4.404 1.00 98.00 387 VAL A C 1
ATOM 2871 O O . VAL A 1 387 ? -26.889 10.603 4.196 1.00 98.00 387 VAL A O 1
ATOM 2874 N N . SER A 1 388 ? -24.662 10.681 4.371 1.00 97.50 388 SER A N 1
ATOM 2875 C CA . SER A 1 388 ? -24.604 12.115 4.078 1.00 97.50 388 SER A CA 1
ATOM 2876 C C . SER A 1 388 ? -23.256 12.548 3.502 1.00 97.50 388 SER A C 1
ATOM 2878 O O . SER A 1 388 ? -22.222 12.047 3.954 1.00 97.50 388 SER A O 1
ATOM 2880 N N . PRO A 1 389 ? -23.248 13.512 2.556 1.00 97.00 389 PRO A N 1
ATOM 2881 C CA . PRO A 1 389 ? -22.048 14.209 2.110 1.00 97.00 389 PRO A CA 1
ATOM 2882 C C . PRO A 1 389 ? -21.716 15.442 2.976 1.00 97.00 389 PRO A C 1
ATOM 2884 O O . PRO A 1 389 ? -20.772 16.168 2.669 1.00 97.00 389 PRO A O 1
ATOM 2887 N N . ASN A 1 390 ? -22.485 15.735 4.030 1.00 97.69 390 ASN A N 1
ATOM 2888 C CA . ASN A 1 390 ? -22.264 16.934 4.835 1.00 97.69 390 ASN A CA 1
ATOM 2889 C C . ASN A 1 390 ? -20.958 16.820 5.628 1.00 97.69 390 ASN A C 1
ATOM 2891 O O . ASN A 1 390 ? -20.728 15.828 6.329 1.00 97.69 390 ASN A O 1
ATOM 2895 N N . SER A 1 391 ? -20.134 17.866 5.534 1.00 97.19 391 SER A N 1
ATOM 2896 C CA . SER A 1 391 ? -18.882 18.018 6.281 1.00 97.19 391 SER A CA 1
ATOM 2897 C C . SER A 1 391 ? -19.093 17.748 7.774 1.00 97.19 391 SER A C 1
ATOM 2899 O O . SER A 1 391 ? -20.016 18.301 8.364 1.00 97.19 391 SER A O 1
ATOM 2901 N N . GLY A 1 392 ? -18.259 16.889 8.367 1.00 96.00 392 GLY A N 1
ATOM 2902 C CA . GLY A 1 392 ? -18.324 16.506 9.785 1.00 96.00 392 GLY A CA 1
ATOM 2903 C C . GLY A 1 392 ? -19.098 15.215 10.082 1.00 96.00 392 GLY A C 1
ATOM 2904 O O . GLY A 1 392 ? -18.915 14.640 11.156 1.00 96.00 392 GLY A O 1
ATOM 2905 N N . THR A 1 393 ? -19.887 14.692 9.130 1.00 98.06 393 THR A N 1
ATOM 2906 C CA . THR A 1 393 ? -20.578 13.398 9.300 1.00 98.06 393 THR A CA 1
ATOM 2907 C C . THR A 1 393 ? -19.556 12.298 9.577 1.00 98.06 393 THR A C 1
ATOM 2909 O O . THR A 1 393 ? -18.713 12.000 8.723 1.00 98.06 393 THR A O 1
ATOM 2912 N N . SER A 1 394 ? -19.615 11.702 10.768 1.00 98.31 394 SER A N 1
ATOM 2913 C CA . SER A 1 394 ? -18.641 10.688 11.174 1.00 98.31 394 SER A CA 1
ATOM 2914 C C . SER A 1 394 ? -19.139 9.725 12.246 1.00 98.31 394 SER A C 1
ATOM 2916 O O . SER A 1 394 ? -20.193 9.930 12.841 1.00 98.31 394 SER A O 1
ATOM 2918 N N . THR A 1 395 ? -18.432 8.615 12.469 1.00 98.75 395 THR A N 1
ATOM 2919 C CA . THR A 1 395 ? -18.781 7.677 13.557 1.00 98.75 395 THR A CA 1
ATOM 2920 C C . THR A 1 395 ? -18.082 8.074 14.848 1.00 98.75 395 THR A C 1
ATOM 2922 O O . THR A 1 395 ? -18.732 8.181 15.881 1.00 98.75 395 THR A O 1
ATOM 2925 N N . ILE A 1 396 ? -16.783 8.354 14.781 1.00 98.81 396 ILE A N 1
ATOM 2926 C CA . ILE A 1 396 ? -15.980 8.829 15.910 1.00 98.81 396 ILE A CA 1
ATOM 2927 C C . ILE A 1 396 ? -15.193 10.056 15.452 1.00 98.81 396 ILE A C 1
ATOM 2929 O O . ILE A 1 396 ? -14.532 9.998 14.414 1.00 98.81 396 ILE A O 1
ATOM 2933 N N . GLN A 1 397 ? -15.242 11.140 16.222 1.00 98.31 397 GLN A N 1
ATOM 2934 C CA . GLN A 1 397 ? -14.470 12.354 15.979 1.00 98.31 397 GLN A CA 1
ATOM 2935 C C . GLN A 1 397 ? -13.507 12.653 17.132 1.00 98.31 397 GLN A C 1
ATOM 2937 O O . GLN A 1 397 ? -13.864 12.506 18.296 1.00 98.31 397 GLN A O 1
ATOM 2942 N N . PHE A 1 398 ? -12.310 13.121 16.780 1.00 98.38 398 PHE A N 1
ATOM 2943 C CA . PHE A 1 398 ? -11.304 13.713 17.659 1.00 98.38 398 PHE A CA 1
ATOM 2944 C C . PHE A 1 398 ? -11.106 15.169 17.238 1.00 98.38 398 PHE A C 1
ATOM 2946 O O . PHE A 1 398 ? -10.867 15.437 16.057 1.00 98.38 398 PHE A O 1
ATOM 2953 N N . ARG A 1 399 ? -11.229 16.118 18.161 1.00 96.00 399 ARG A N 1
ATOM 2954 C CA . ARG A 1 399 ? -10.991 17.544 17.895 1.00 96.00 399 ARG A CA 1
ATOM 2955 C C . ARG A 1 399 ? -10.572 18.275 19.162 1.00 96.00 399 ARG A C 1
ATOM 2957 O O . ARG A 1 399 ? -10.846 17.799 20.258 1.00 96.00 399 ARG A O 1
ATOM 2964 N N . ASN A 1 400 ? -10.032 19.482 18.992 1.00 94.25 400 ASN A N 1
ATOM 2965 C CA . ASN A 1 400 ? -9.644 20.377 20.084 1.00 94.25 400 ASN A CA 1
ATOM 2966 C C . ASN A 1 400 ? -8.673 19.734 21.086 1.00 94.25 400 ASN A C 1
ATOM 2968 O O . ASN A 1 400 ? -8.930 19.799 22.283 1.00 94.25 400 ASN A O 1
ATOM 2972 N N . ASP A 1 401 ? -7.570 19.165 20.587 1.00 94.12 401 ASP A N 1
ATOM 2973 C CA . ASP A 1 401 ? -6.533 18.517 21.407 1.00 94.12 401 ASP A CA 1
ATOM 2974 C C . ASP A 1 401 ? -7.046 17.274 22.149 1.00 94.12 401 ASP A C 1
ATOM 2976 O O . ASP A 1 401 ? -6.832 17.109 23.340 1.00 94.12 401 ASP A O 1
ATOM 2980 N N . ALA A 1 402 ? -7.801 16.416 21.457 1.00 96.62 402 ALA A N 1
ATOM 2981 C CA . ALA A 1 402 ? -8.133 15.101 21.991 1.00 96.62 402 ALA A CA 1
ATOM 2982 C C . ALA A 1 402 ? -6.906 14.192 21.845 1.00 96.62 402 ALA A C 1
ATOM 2984 O O . ALA A 1 402 ? -6.563 13.789 20.727 1.00 96.62 402 ALA A O 1
ATOM 2985 N N . THR A 1 403 ? -6.261 13.868 22.962 1.00 95.75 403 THR A N 1
ATOM 2986 C CA . THR A 1 403 ? -4.905 13.317 22.984 1.00 95.75 403 THR A CA 1
ATOM 2987 C C . THR A 1 403 ? -4.808 12.013 23.790 1.00 95.75 403 THR A C 1
ATOM 2989 O O . THR A 1 403 ? -5.505 11.778 24.777 1.00 95.75 403 THR A O 1
ATOM 2992 N N . SER A 1 404 ? -3.915 11.111 23.367 1.00 97.12 404 SER A N 1
ATOM 2993 C CA . SER A 1 404 ? -3.669 9.813 24.034 1.00 97.12 404 SER A CA 1
ATOM 2994 C C . SER A 1 404 ? -4.901 8.899 24.153 1.00 97.12 404 SER A C 1
ATOM 2996 O O . SER A 1 404 ? -5.006 8.071 25.060 1.00 97.12 404 SER A O 1
ATOM 2998 N N . ASN A 1 405 ? -5.849 9.014 23.224 1.00 98.75 405 ASN A N 1
ATOM 2999 C CA . ASN A 1 405 ? -7.020 8.145 23.172 1.00 98.75 405 ASN A CA 1
ATOM 3000 C C . ASN A 1 405 ? -6.735 6.860 22.390 1.00 98.75 405 ASN A C 1
ATOM 3002 O O . ASN A 1 405 ? -5.904 6.828 21.484 1.00 98.75 405 ASN A O 1
ATOM 3006 N N . THR A 1 406 ? -7.461 5.788 22.701 1.00 98.88 406 THR A N 1
ATOM 3007 C CA . THR A 1 406 ? -7.303 4.475 22.069 1.00 98.88 406 THR A CA 1
ATOM 3008 C C . THR A 1 406 ? -8.644 3.894 21.629 1.00 98.88 406 THR A C 1
ATOM 3010 O O . THR A 1 406 ? -9.538 3.678 22.440 1.00 98.88 406 THR A O 1
ATOM 3013 N N . ILE A 1 407 ? -8.770 3.545 20.350 1.00 98.94 407 ILE A N 1
ATOM 3014 C CA . ILE A 1 407 ? -9.853 2.693 19.843 1.00 98.94 407 ILE A CA 1
ATOM 3015 C C . ILE A 1 407 ? -9.225 1.370 19.425 1.00 98.94 407 ILE A C 1
ATOM 3017 O O . ILE A 1 407 ? -8.441 1.330 18.473 1.00 98.94 407 ILE A O 1
ATOM 3021 N N . THR A 1 408 ? -9.529 0.291 20.148 1.00 98.88 408 THR A N 1
ATOM 3022 C CA . THR A 1 408 ? -8.903 -1.010 19.903 1.00 98.88 408 THR A CA 1
ATOM 3023 C C . THR A 1 408 ? -9.875 -2.178 19.927 1.00 98.88 408 THR A C 1
ATOM 3025 O O . THR A 1 408 ? -10.841 -2.183 20.685 1.00 98.88 408 THR A O 1
ATOM 3028 N N . ASN A 1 409 ? -9.620 -3.193 19.099 1.00 98.75 409 ASN A N 1
ATOM 3029 C CA . ASN A 1 409 ? -10.438 -4.409 19.015 1.00 98.75 409 ASN A CA 1
ATOM 3030 C C . ASN A 1 409 ? -11.924 -4.132 18.696 1.00 98.75 409 ASN A C 1
ATOM 3032 O O . ASN A 1 409 ? -12.788 -4.937 19.030 1.00 98.75 409 ASN A O 1
ATOM 3036 N N . CYS A 1 410 ? -12.245 -3.000 18.069 1.00 98.88 410 CYS A N 1
ATOM 3037 C CA . CYS A 1 410 ? -13.619 -2.594 17.773 1.00 98.88 410 CYS A CA 1
ATOM 3038 C C . CYS A 1 410 ? -13.979 -2.835 16.303 1.00 98.88 410 CYS A C 1
ATOM 3040 O O . CYS A 1 410 ? -13.121 -2.873 15.423 1.00 98.88 410 CYS A O 1
ATOM 3042 N N . THR A 1 411 ? -15.273 -2.914 16.011 1.00 98.88 411 THR A N 1
ATOM 3043 C CA . THR A 1 411 ? -15.793 -2.760 14.647 1.00 98.88 411 THR A CA 1
ATOM 3044 C C . THR A 1 411 ? -16.386 -1.357 14.513 1.00 98.88 411 THR A C 1
ATOM 3046 O O . THR A 1 411 ? -17.311 -1.022 15.242 1.00 98.88 411 THR A O 1
ATOM 3049 N N . VAL A 1 412 ? -15.851 -0.513 13.627 1.00 98.94 412 VAL A N 1
ATOM 3050 C CA . VAL A 1 412 ? -16.269 0.889 13.444 1.00 98.94 412 VAL A CA 1
ATOM 3051 C C . VAL A 1 412 ? -16.878 1.076 12.056 1.00 98.94 412 VAL A C 1
ATOM 3053 O O . VAL A 1 412 ? -16.173 1.081 11.042 1.00 98.94 412 VAL A O 1
ATOM 3056 N N . LEU A 1 413 ? -18.197 1.236 12.009 1.00 98.88 413 LEU A N 1
ATOM 3057 C CA . LEU A 1 413 ? -18.979 1.264 10.777 1.00 98.88 413 LEU A CA 1
ATOM 3058 C C . LEU A 1 413 ? -19.567 2.649 10.516 1.00 98.88 413 LEU A C 1
ATOM 3060 O O . LEU A 1 413 ? -20.064 3.298 11.432 1.00 98.88 413 LEU A O 1
ATOM 3064 N N . GLY A 1 414 ? -19.548 3.091 9.263 1.00 98.38 414 GLY A N 1
ATOM 3065 C CA . GLY A 1 414 ? -20.002 4.426 8.882 1.00 98.38 414 GLY A CA 1
ATOM 3066 C C . GLY A 1 414 ? -20.611 4.472 7.486 1.00 98.38 414 GLY A C 1
ATOM 3067 O O . GLY A 1 414 ? -20.493 3.528 6.711 1.00 98.38 414 GLY A O 1
ATOM 3068 N N . SER A 1 415 ? -21.277 5.588 7.184 1.00 98.31 415 SER A N 1
ATOM 3069 C CA . SER A 1 415 ? -22.042 5.801 5.942 1.00 98.31 415 SER A CA 1
ATOM 3070 C C . SER A 1 415 ? -21.711 7.137 5.244 1.00 98.31 415 SER A C 1
ATOM 3072 O O . SER A 1 415 ? -22.477 7.627 4.420 1.00 98.31 415 SER A O 1
ATOM 3074 N N . ALA A 1 416 ? -20.589 7.770 5.597 1.00 97.44 416 ALA A N 1
ATOM 3075 C CA . ALA A 1 416 ? -20.190 9.097 5.120 1.00 97.44 416 ALA A CA 1
ATOM 3076 C C . ALA A 1 416 ? -19.813 9.101 3.620 1.00 97.44 416 ALA A C 1
ATOM 3078 O O . ALA A 1 416 ? -18.962 8.320 3.204 1.00 97.44 416 ALA A O 1
ATOM 3079 N N . THR A 1 417 ? -20.392 9.996 2.803 1.00 97.44 417 THR A N 1
ATOM 3080 C CA . THR A 1 417 ? -20.268 9.947 1.323 1.00 97.44 417 THR A CA 1
ATOM 3081 C C . THR A 1 417 ? -19.487 11.102 0.676 1.00 97.44 417 THR A C 1
ATOM 3083 O O . THR A 1 417 ? -19.398 11.183 -0.551 1.00 97.44 417 THR A O 1
ATOM 3086 N N . MET A 1 418 ? -18.889 12.003 1.460 1.00 97.06 418 MET A N 1
ATOM 3087 C CA . MET A 1 418 ? -18.156 13.165 0.937 1.00 97.06 418 MET A CA 1
ATOM 3088 C C . MET A 1 418 ? -16.770 12.804 0.398 1.00 97.06 418 MET A C 1
ATOM 3090 O O . MET A 1 418 ? -16.079 11.949 0.954 1.00 97.06 418 MET A O 1
ATOM 3094 N N . ALA A 1 419 ? -16.342 13.461 -0.679 1.00 95.88 419 ALA A N 1
ATOM 3095 C CA . ALA A 1 419 ? -15.074 13.171 -1.352 1.00 95.88 419 ALA A CA 1
ATOM 3096 C C . ALA A 1 419 ? -13.845 13.398 -0.447 1.00 95.88 419 ALA A C 1
ATOM 3098 O O . ALA A 1 419 ? -13.930 14.057 0.596 1.00 95.88 419 ALA A O 1
ATOM 3099 N N . VAL A 1 420 ? -12.691 12.857 -0.849 1.00 96.19 420 VAL A N 1
ATOM 3100 C CA . VAL A 1 420 ? -11.395 13.157 -0.206 1.00 96.19 420 VAL A CA 1
ATOM 3101 C C . VAL A 1 420 ? -11.161 14.672 -0.106 1.00 96.19 420 VAL A C 1
ATOM 3103 O O . VAL A 1 420 ? -11.577 15.428 -0.984 1.00 96.19 420 VAL A O 1
ATOM 3106 N N . GLY A 1 421 ? -10.551 15.123 0.989 1.00 94.94 421 GLY A N 1
ATOM 3107 C CA . GLY A 1 421 ? -10.322 16.540 1.298 1.00 94.94 421 GLY A CA 1
ATOM 3108 C C . GLY A 1 421 ? -11.492 17.272 1.974 1.00 94.94 421 GLY A C 1
ATOM 3109 O O . GLY A 1 421 ? -11.298 18.374 2.473 1.00 94.94 421 GLY A O 1
ATOM 3110 N N . THR A 1 422 ? -12.694 16.685 2.040 1.00 96.00 422 THR A N 1
ATOM 3111 C CA . THR A 1 422 ? -13.823 17.233 2.827 1.00 96.00 422 THR A CA 1
ATOM 3112 C C . THR A 1 422 ? -13.935 16.519 4.173 1.00 96.00 422 THR A C 1
ATOM 3114 O O . THR A 1 422 ? -13.971 15.290 4.193 1.00 96.00 422 THR A O 1
ATOM 3117 N N . ASN A 1 423 ? -14.056 17.255 5.279 1.00 96.75 423 ASN A N 1
ATOM 3118 C CA . ASN A 1 423 ? -14.102 16.694 6.637 1.00 96.75 423 ASN A CA 1
ATOM 3119 C C . ASN A 1 423 ? -15.208 15.634 6.819 1.00 96.75 423 ASN A C 1
ATOM 3121 O O . ASN A 1 423 ? -16.348 15.839 6.397 1.00 96.75 423 ASN A O 1
ATOM 3125 N N . GLY A 1 424 ? -14.898 14.532 7.504 1.00 96.81 424 GLY A N 1
ATOM 3126 C CA . GLY A 1 424 ? -15.831 13.430 7.791 1.00 96.81 424 GLY A CA 1
ATOM 3127 C C . GLY A 1 424 ? -15.249 12.056 7.448 1.00 96.81 424 GLY A C 1
ATOM 3128 O O . GLY A 1 424 ? -14.114 11.959 6.999 1.00 96.81 424 GLY A O 1
ATOM 3129 N N . GLY A 1 425 ? -16.015 10.986 7.649 1.00 97.75 425 GLY A N 1
ATOM 3130 C CA . GLY A 1 425 ? -15.557 9.592 7.495 1.00 97.75 425 GLY A CA 1
ATOM 3131 C C . GLY A 1 425 ? -15.930 8.751 8.714 1.00 97.75 425 GLY A C 1
ATOM 3132 O O . GLY A 1 425 ? -16.525 9.265 9.651 1.00 97.75 425 GLY A O 1
ATOM 3133 N N . ASN A 1 426 ? -15.602 7.463 8.764 1.00 98.69 426 ASN A N 1
ATOM 3134 C CA . ASN A 1 426 ? -15.915 6.666 9.957 1.00 98.69 426 ASN A CA 1
ATOM 3135 C C . ASN A 1 426 ? -15.170 7.206 11.185 1.00 98.69 426 ASN A C 1
ATOM 3137 O O . ASN A 1 426 ? -15.788 7.441 12.220 1.00 98.69 426 ASN A O 1
ATOM 3141 N N . ILE A 1 427 ? -13.868 7.452 11.051 1.00 98.88 427 ILE A N 1
ATOM 3142 C CA . ILE A 1 427 ? -13.030 8.039 12.098 1.00 98.88 427 ILE A CA 1
ATOM 3143 C C . ILE A 1 427 ? -12.450 9.358 11.585 1.00 98.88 427 ILE A C 1
ATOM 3145 O O . ILE A 1 427 ? -11.804 9.391 10.540 1.00 98.88 427 ILE A O 1
ATOM 3149 N N . PHE A 1 428 ? -12.676 10.449 12.307 1.00 98.44 428 PHE A N 1
ATOM 3150 C CA . PHE A 1 428 ? -12.306 11.790 11.869 1.00 98.44 428 PHE A CA 1
ATOM 3151 C C . PHE A 1 428 ? -11.460 12.515 12.921 1.00 98.44 428 PHE A C 1
ATOM 3153 O O . PHE A 1 428 ? -11.929 12.786 14.018 1.00 98.44 428 PHE A O 1
ATOM 3160 N N . PHE A 1 429 ? -10.236 12.891 12.561 1.00 98.00 429 PHE A N 1
ATOM 3161 C CA . PHE A 1 429 ? -9.396 13.814 13.324 1.00 98.00 429 PHE A CA 1
ATOM 3162 C C . PHE A 1 429 ? -9.497 15.215 12.719 1.00 98.00 429 PHE A C 1
ATOM 3164 O O . PHE A 1 429 ? -9.053 15.443 11.590 1.00 98.00 429 PHE A O 1
ATOM 3171 N N . GLY A 1 430 ? -10.127 16.128 13.453 1.00 95.31 430 GLY A N 1
ATOM 3172 C CA . GLY A 1 430 ? -10.421 17.492 13.028 1.00 95.31 430 GLY A CA 1
ATOM 3173 C C . GLY A 1 430 ? -9.395 18.533 13.470 1.00 95.31 430 GLY A C 1
ATOM 3174 O O . GLY A 1 430 ? -8.356 18.224 14.047 1.00 95.31 430 GLY A O 1
ATOM 3175 N N . ALA A 1 431 ? -9.714 19.793 13.178 1.00 89.56 431 ALA A N 1
ATOM 3176 C CA . ALA A 1 431 ? -8.948 20.969 13.584 1.00 89.56 431 ALA A CA 1
ATOM 3177 C C . ALA A 1 431 ? -9.537 21.597 14.866 1.00 89.56 431 ALA A C 1
ATOM 3179 O O . ALA A 1 431 ? -10.449 21.038 15.477 1.00 89.56 431 ALA A O 1
ATOM 3180 N N . GLY A 1 432 ? -9.033 22.772 15.257 1.00 84.62 432 GLY A N 1
ATOM 3181 C CA . GLY A 1 432 ? -9.556 23.568 16.381 1.00 84.62 432 GLY A CA 1
ATOM 3182 C C . GLY A 1 432 ? -8.654 23.596 17.619 1.00 84.62 432 GLY A C 1
ATOM 3183 O O . GLY A 1 432 ? -8.943 24.287 18.591 1.00 84.62 432 GLY A O 1
ATOM 3184 N N . SER A 1 433 ? -7.517 22.909 17.552 1.00 84.50 433 SER A N 1
ATOM 3185 C CA . SER A 1 433 ? -6.450 22.955 18.547 1.00 84.50 433 SER A CA 1
ATOM 3186 C C . SER A 1 433 ? -5.826 24.347 18.695 1.00 84.50 433 SER A C 1
ATOM 3188 O O . SER A 1 433 ? -5.378 24.923 17.700 1.00 84.50 433 SER A O 1
ATOM 3190 N N . ALA A 1 434 ? -5.757 24.856 19.931 1.00 83.50 434 ALA A N 1
ATOM 3191 C CA . ALA A 1 434 ? -5.148 26.151 20.257 1.00 83.50 434 ALA A CA 1
ATOM 3192 C C . ALA A 1 434 ? -3.638 26.058 20.552 1.00 83.50 434 ALA A C 1
ATOM 3194 O O . ALA A 1 434 ? -2.892 26.966 20.190 1.00 83.50 434 ALA A O 1
ATOM 3195 N N . THR A 1 435 ? -3.189 24.969 21.184 1.00 87.75 435 THR A N 1
ATOM 3196 C CA . THR A 1 435 ? -1.789 24.751 21.604 1.00 87.75 435 THR A CA 1
ATOM 3197 C C . THR A 1 435 ? -1.173 23.509 20.968 1.00 87.75 435 THR A C 1
ATOM 3199 O O . THR A 1 435 ? -0.075 23.585 20.420 1.00 87.75 435 THR A O 1
ATOM 3202 N N . THR A 1 436 ? -1.904 22.398 21.003 1.00 92.12 436 THR A N 1
ATOM 3203 C CA . THR A 1 436 ? -1.449 21.036 20.681 1.00 92.12 436 THR A CA 1
ATOM 3204 C C . THR A 1 436 ? -2.490 20.330 19.823 1.00 92.12 436 THR A C 1
ATOM 3206 O O . THR A 1 436 ? -3.685 20.583 19.991 1.00 92.12 436 THR A O 1
ATOM 3209 N N . GLY A 1 437 ? -2.062 19.556 18.825 1.00 94.19 437 GLY A N 1
ATOM 3210 C CA . GLY A 1 437 ? -2.950 18.845 17.907 1.00 94.19 437 GLY A CA 1
ATOM 3211 C C . GLY A 1 437 ? -3.706 17.708 18.586 1.00 94.19 437 GLY A C 1
ATOM 3212 O O . GLY A 1 437 ? -3.558 17.464 19.772 1.00 94.19 437 GLY A O 1
ATOM 3213 N N . ASN A 1 438 ? -4.544 16.991 17.841 1.00 96.88 438 ASN A N 1
ATOM 3214 C CA . ASN A 1 438 ? -5.091 15.731 18.348 1.00 96.88 438 ASN A CA 1
ATOM 3215 C C . ASN A 1 438 ? -3.996 14.671 18.248 1.00 96.88 438 ASN A C 1
ATOM 3217 O O . ASN A 1 438 ? -3.835 14.050 17.189 1.00 96.88 438 ASN A O 1
ATOM 3221 N N . ASP A 1 439 ? -3.240 14.498 19.327 1.00 96.31 439 ASP A N 1
ATOM 3222 C CA . ASP A 1 439 ? -1.927 13.867 19.267 1.00 96.31 439 ASP A CA 1
ATOM 3223 C C . ASP A 1 439 ? -1.886 12.522 19.994 1.00 96.31 439 ASP A C 1
ATOM 3225 O O . ASP A 1 439 ? -2.656 12.235 20.912 1.00 96.31 439 ASP A O 1
ATOM 3229 N N . ASN A 1 440 ? -0.948 11.663 19.594 1.00 97.31 440 ASN A N 1
ATOM 3230 C CA . ASN A 1 440 ? -0.658 10.395 20.280 1.00 97.31 440 ASN A CA 1
ATOM 3231 C C . ASN A 1 440 ? -1.868 9.451 20.438 1.00 97.31 440 ASN A C 1
ATOM 3233 O O . ASN A 1 440 ? -1.898 8.606 21.334 1.00 97.31 440 ASN A O 1
ATOM 3237 N N . ASN A 1 441 ? -2.874 9.562 19.571 1.00 98.69 441 ASN A N 1
ATOM 3238 C CA . ASN A 1 441 ? -4.019 8.663 19.578 1.00 98.69 441 ASN A CA 1
ATOM 3239 C C . ASN A 1 441 ? -3.694 7.366 18.829 1.00 98.69 441 ASN A C 1
ATOM 3241 O O . ASN A 1 441 ? -2.925 7.347 17.865 1.00 98.69 441 ASN A O 1
ATOM 3245 N N . THR A 1 442 ? -4.319 6.267 19.246 1.00 98.88 442 THR A N 1
ATOM 3246 C CA . THR A 1 442 ? -4.103 4.934 18.678 1.00 98.88 442 THR A CA 1
ATOM 3247 C C . THR A 1 442 ? -5.405 4.324 18.175 1.00 98.88 442 THR A C 1
ATOM 3249 O O . THR A 1 442 ? -6.348 4.121 18.935 1.00 98.88 442 THR A O 1
ATOM 3252 N N . ILE A 1 443 ? -5.433 3.935 16.902 1.00 98.94 443 ILE A N 1
ATOM 3253 C CA . ILE A 1 443 ? -6.484 3.098 16.315 1.00 98.94 443 ILE A CA 1
ATOM 3254 C C . ILE A 1 443 ? -5.861 1.747 15.970 1.00 98.94 443 ILE A C 1
ATOM 3256 O O . ILE A 1 443 ? -4.967 1.682 15.119 1.00 98.94 443 ILE A O 1
ATOM 3260 N N . SER A 1 444 ? -6.283 0.664 16.631 1.00 98.88 444 SER A N 1
ATOM 3261 C CA . SER A 1 444 ? -5.635 -0.641 16.446 1.00 98.88 444 SER A CA 1
ATOM 3262 C C . SER A 1 444 ? -6.546 -1.859 16.471 1.00 98.88 444 SER A C 1
ATOM 3264 O O . SER A 1 444 ? -7.520 -1.902 17.209 1.00 98.88 444 SER A O 1
ATOM 3266 N N . ASN A 1 445 ? -6.204 -2.903 15.713 1.00 98.81 445 ASN A N 1
ATOM 3267 C CA . ASN A 1 445 ? -6.947 -4.173 15.706 1.00 98.81 445 ASN A CA 1
ATOM 3268 C C . ASN A 1 445 ? -8.452 -4.012 15.395 1.00 98.81 445 ASN A C 1
ATOM 3270 O O . ASN A 1 445 ? -9.268 -4.827 15.832 1.00 98.81 445 ASN A O 1
ATOM 3274 N N . CYS A 1 446 ? -8.834 -2.947 14.686 1.00 98.94 446 CYS A N 1
ATOM 3275 C CA . CYS A 1 446 ? -10.227 -2.641 14.385 1.00 98.94 446 CYS A CA 1
ATOM 3276 C C . CYS A 1 446 ? -10.639 -3.125 12.990 1.00 98.94 446 CYS A C 1
ATOM 3278 O O . CYS A 1 446 ? -9.833 -3.153 12.060 1.00 98.94 446 CYS A O 1
ATOM 3280 N N . ASN A 1 447 ? -11.927 -3.426 12.824 1.00 98.88 447 ASN A N 1
ATOM 3281 C CA . ASN A 1 447 ? -12.568 -3.583 11.517 1.00 98.88 447 ASN A CA 1
ATOM 3282 C C . ASN A 1 447 ? -13.284 -2.277 11.158 1.00 98.88 447 ASN A C 1
ATOM 3284 O O . ASN A 1 447 ? -14.197 -1.878 11.872 1.00 98.88 447 ASN A O 1
ATOM 3288 N N . ILE A 1 448 ? -12.898 -1.613 10.070 1.00 98.94 448 ILE A N 1
ATOM 3289 C CA . ILE A 1 448 ? -13.410 -0.293 9.685 1.00 98.94 448 ILE A CA 1
ATOM 3290 C C . ILE A 1 448 ? -14.017 -0.387 8.281 1.00 98.94 448 ILE A C 1
ATOM 3292 O O . ILE A 1 448 ? -13.300 -0.681 7.325 1.00 98.94 448 ILE A O 1
ATOM 3296 N N . GLY A 1 449 ? -15.327 -0.156 8.163 1.00 98.75 449 GLY A N 1
ATOM 3297 C CA . GLY A 1 449 ? -16.063 -0.380 6.912 1.00 98.75 449 GLY A CA 1
ATOM 3298 C C . GLY A 1 449 ? -17.483 0.204 6.890 1.00 98.75 449 GLY A C 1
ATOM 3299 O O . GLY A 1 449 ? -17.803 1.079 7.697 1.00 98.75 449 GLY A O 1
ATOM 3300 N N . PRO A 1 450 ? -18.348 -0.220 5.959 1.00 98.69 450 PRO A N 1
ATOM 3301 C CA . PRO A 1 450 ? -19.689 0.333 5.795 1.00 98.69 450 PRO A CA 1
ATOM 3302 C C . PRO A 1 450 ? -20.656 -0.076 6.909 1.00 98.69 450 PRO A C 1
ATOM 3304 O O . PRO A 1 450 ? -20.636 -1.208 7.390 1.00 98.69 450 PRO A O 1
ATOM 3307 N N . ALA A 1 451 ? -21.568 0.826 7.275 1.00 98.31 451 ALA A N 1
ATOM 3308 C CA . ALA A 1 451 ? -22.738 0.458 8.068 1.00 98.31 451 ALA A CA 1
ATOM 3309 C C . ALA A 1 451 ? -23.803 -0.166 7.150 1.00 98.31 451 ALA A C 1
ATOM 3311 O O . ALA A 1 451 ? -24.482 0.523 6.386 1.00 98.31 451 ALA A O 1
ATOM 3312 N N . GLY A 1 452 ? -23.941 -1.493 7.206 1.00 95.12 452 GLY A N 1
ATOM 3313 C CA . GLY A 1 452 ? -24.826 -2.231 6.304 1.00 95.12 452 GLY A CA 1
ATOM 3314 C C . GLY A 1 452 ? -24.380 -2.095 4.843 1.00 95.12 452 GLY A C 1
ATOM 3315 O O . GLY A 1 452 ? -23.210 -2.281 4.527 1.00 95.12 452 GLY A O 1
ATOM 3316 N N . SER A 1 453 ? -25.306 -1.760 3.942 1.00 94.31 453 SER A N 1
ATOM 3317 C CA . SER A 1 453 ? -25.024 -1.548 2.512 1.00 94.31 453 SER A CA 1
ATOM 3318 C C . SER A 1 453 ? -24.553 -0.128 2.166 1.00 94.31 453 SER A C 1
ATOM 3320 O O . SER A 1 453 ? -24.324 0.173 0.994 1.00 94.31 453 SER A O 1
ATOM 3322 N N . ASN A 1 454 ? -24.445 0.763 3.152 1.00 95.12 454 ASN A N 1
ATOM 3323 C CA . ASN A 1 454 ? -24.117 2.168 2.935 1.00 95.12 454 ASN A CA 1
ATOM 3324 C C . ASN A 1 454 ? -22.604 2.345 2.818 1.00 95.12 454 ASN A C 1
ATOM 3326 O O . ASN A 1 454 ? -21.908 2.494 3.818 1.00 95.12 454 ASN A O 1
ATOM 3330 N N . ILE A 1 455 ? -22.095 2.307 1.589 1.00 97.62 455 ILE A N 1
ATOM 3331 C CA . ILE A 1 455 ? -20.657 2.367 1.325 1.00 97.62 455 ILE A CA 1
ATOM 3332 C C . ILE A 1 455 ? -20.123 3.790 1.556 1.00 97.62 455 ILE A C 1
ATOM 3334 O O . ILE A 1 455 ? -20.533 4.708 0.838 1.00 97.62 455 ILE A O 1
ATOM 3338 N N . PRO A 1 456 ? -19.203 3.999 2.515 1.00 98.31 456 PRO A N 1
ATOM 3339 C CA . PRO A 1 456 ? -18.580 5.292 2.714 1.00 98.31 456 PRO A CA 1
ATOM 3340 C C . PRO A 1 456 ? -17.559 5.580 1.608 1.00 98.31 456 PRO A C 1
ATOM 3342 O O . PRO A 1 456 ? -16.851 4.692 1.134 1.00 98.31 456 PRO A O 1
ATOM 3345 N N . SER A 1 457 ? -17.420 6.843 1.216 1.00 98.12 457 SER A N 1
ATOM 3346 C CA . SER A 1 457 ? -16.390 7.282 0.258 1.00 98.12 457 SER A CA 1
ATOM 3347 C C . SER A 1 457 ? -14.986 7.289 0.873 1.00 98.12 457 SER A C 1
ATOM 3349 O O . SER A 1 457 ? -13.993 7.183 0.148 1.00 98.12 457 SER A O 1
ATOM 3351 N N . LYS A 1 458 ? -14.900 7.421 2.202 1.00 98.12 458 LYS A N 1
ATOM 3352 C CA . LYS A 1 458 ? -13.666 7.317 2.981 1.00 98.12 458 LYS A CA 1
ATOM 3353 C C . LYS A 1 458 ? -13.910 6.824 4.400 1.00 98.12 458 LYS A C 1
ATOM 3355 O O . LYS A 1 458 ? -14.945 7.121 4.992 1.00 98.12 458 LYS A O 1
ATOM 3360 N N . LEU A 1 459 ? -12.945 6.090 4.950 1.00 98.81 459 LEU A N 1
ATOM 3361 C CA . LEU A 1 459 ? -13.068 5.469 6.273 1.00 98.81 459 LEU A CA 1
ATOM 3362 C C . LEU A 1 459 ? -12.420 6.313 7.363 1.00 98.81 459 LEU A C 1
ATOM 3364 O O . LEU A 1 459 ? -12.959 6.415 8.459 1.00 98.81 459 LEU A O 1
ATOM 3368 N N . MET A 1 460 ? -11.289 6.942 7.070 1.00 98.69 460 MET A N 1
ATOM 3369 C CA . MET A 1 460 ? -10.581 7.780 8.022 1.00 98.69 460 MET A CA 1
ATOM 3370 C C . MET A 1 460 ? -10.152 9.088 7.371 1.00 98.69 460 MET A C 1
ATOM 3372 O O . MET A 1 460 ? -9.664 9.083 6.242 1.00 98.69 460 MET A O 1
ATOM 3376 N N . HIS A 1 461 ? -10.327 10.196 8.085 1.00 98.38 461 HIS A N 1
ATOM 3377 C CA . HIS A 1 461 ? -9.909 11.518 7.633 1.00 98.38 461 HIS A CA 1
ATOM 3378 C C . HIS A 1 461 ? -9.112 12.239 8.713 1.00 98.38 461 HIS A C 1
ATOM 3380 O O . HIS A 1 461 ? -9.478 12.211 9.888 1.00 98.38 461 HIS A O 1
ATOM 3386 N N . PHE A 1 462 ? -8.069 12.939 8.283 1.00 97.19 462 PHE A N 1
ATOM 3387 C CA . PHE A 1 462 ? -7.242 13.792 9.118 1.00 97.19 462 PHE A CA 1
ATOM 3388 C C . PHE A 1 462 ? -7.107 15.174 8.482 1.00 97.19 462 PHE A C 1
ATOM 3390 O O . PHE A 1 462 ? -6.625 15.296 7.354 1.00 97.19 462 PHE A O 1
ATOM 3397 N N . GLY A 1 463 ? -7.498 16.206 9.223 1.00 94.25 463 GLY A N 1
ATOM 3398 C CA . GLY A 1 463 ? -7.273 17.603 8.871 1.00 94.25 463 GLY A CA 1
ATOM 3399 C C . GLY A 1 463 ? -7.106 18.420 10.144 1.00 94.25 463 GLY A C 1
ATOM 3400 O O . GLY A 1 463 ? -8.025 18.463 10.955 1.00 94.25 463 GLY A O 1
ATOM 3401 N N . GLY A 1 464 ? -5.935 19.025 10.342 1.00 90.06 464 GLY A N 1
ATOM 3402 C CA . GLY A 1 464 ? -5.600 19.749 11.577 1.00 90.06 464 GLY A CA 1
ATOM 3403 C C . GLY A 1 464 ? -5.470 21.259 11.390 1.00 90.06 464 GLY A C 1
ATOM 3404 O O . GLY A 1 464 ? -5.692 21.788 10.301 1.00 90.06 464 GLY A O 1
ATOM 3405 N N . THR A 1 465 ? -5.109 21.965 12.465 1.00 91.69 465 THR A N 1
ATOM 3406 C CA . THR A 1 465 ? -5.076 23.439 12.494 1.00 91.69 465 THR A CA 1
ATOM 3407 C C . THR A 1 465 ? -3.883 24.028 11.730 1.00 91.69 465 THR A C 1
ATOM 3409 O O . THR A 1 465 ? -4.042 25.005 11.001 1.00 91.69 465 THR A O 1
ATOM 3412 N N . SER A 1 466 ? -2.681 23.464 11.886 1.00 91.69 466 SER A N 1
ATOM 3413 C CA . SER A 1 466 ? -1.460 23.905 11.188 1.00 91.69 466 SER A CA 1
ATOM 3414 C C . SER A 1 466 ? -0.479 22.746 11.007 1.00 91.69 466 SER A C 1
ATOM 3416 O O . SER A 1 466 ? -0.671 21.701 11.608 1.00 91.69 466 SER A O 1
ATOM 3418 N N . ASN A 1 467 ? 0.581 22.913 10.210 1.00 90.38 467 ASN A N 1
ATOM 3419 C CA . ASN A 1 467 ? 1.622 21.888 10.015 1.00 90.38 467 ASN A CA 1
ATOM 3420 C C . ASN A 1 467 ? 2.773 21.946 11.039 1.00 90.38 467 ASN A C 1
ATOM 3422 O O . ASN A 1 467 ? 3.806 21.315 10.825 1.00 90.38 467 ASN A O 1
ATOM 3426 N N . THR A 1 468 ? 2.632 22.717 12.117 1.00 91.44 468 THR A N 1
ATOM 3427 C CA . THR A 1 468 ? 3.679 22.873 13.134 1.00 91.44 468 THR A CA 1
ATOM 3428 C C . THR A 1 468 ? 3.699 21.669 14.079 1.00 91.44 468 THR A C 1
ATOM 3430 O O . THR A 1 468 ? 2.745 21.469 14.828 1.00 91.44 468 THR A O 1
ATOM 3433 N N . ASP A 1 469 ? 4.792 20.902 14.055 1.00 90.12 469 ASP A N 1
ATOM 3434 C CA . ASP A 1 469 ? 5.045 19.728 14.904 1.00 90.12 469 ASP A CA 1
ATOM 3435 C C . ASP A 1 469 ? 6.435 19.851 15.571 1.00 90.12 469 ASP A C 1
ATOM 3437 O O . ASP A 1 469 ? 7.433 19.947 14.845 1.00 90.12 469 ASP A O 1
ATOM 3441 N N . PRO A 1 470 ? 6.529 19.888 16.918 1.00 89.12 470 PRO A N 1
ATOM 3442 C CA . PRO A 1 470 ? 5.415 19.875 17.873 1.00 89.12 470 PRO A CA 1
ATOM 3443 C C . PRO A 1 470 ? 4.624 21.194 17.846 1.00 89.12 470 PRO A C 1
ATOM 3445 O O . PRO A 1 470 ? 5.190 22.265 17.620 1.00 89.12 470 PRO A O 1
ATOM 3448 N N . GLY A 1 471 ? 3.314 21.132 18.084 1.00 91.38 471 GLY A N 1
ATOM 3449 C CA . GLY A 1 471 ? 2.431 22.297 18.031 1.00 91.38 471 GLY A CA 1
ATOM 3450 C C . GLY A 1 471 ? 1.005 21.900 17.674 1.00 91.38 471 GLY A C 1
ATOM 3451 O O . GLY A 1 471 ? 0.523 20.867 18.109 1.00 91.38 471 GLY A O 1
ATOM 3452 N N . THR A 1 472 ? 0.320 22.705 16.864 1.00 93.94 472 THR A N 1
ATOM 3453 C CA . THR A 1 472 ? -1.109 22.512 16.552 1.00 93.94 472 THR A CA 1
ATOM 3454 C C . THR A 1 472 ? -1.390 21.568 15.374 1.00 93.94 472 THR A C 1
ATOM 3456 O O . THR A 1 472 ? -2.533 21.500 14.905 1.00 93.94 472 THR A O 1
ATOM 3459 N N . ALA A 1 473 ? -0.373 20.871 14.859 1.00 95.06 473 ALA A N 1
ATOM 3460 C CA . ALA A 1 473 ? -0.568 19.769 13.922 1.00 95.06 473 ALA A CA 1
ATOM 3461 C C . ALA A 1 473 ? -1.049 18.532 14.666 1.00 95.06 473 ALA A C 1
ATOM 3463 O O . ALA A 1 473 ? -0.476 18.201 15.689 1.00 95.06 473 ALA A O 1
ATOM 3464 N N . ASN A 1 474 ? -2.017 17.805 14.105 1.00 96.38 474 ASN A N 1
ATOM 3465 C CA . ASN A 1 474 ? -2.281 16.442 14.556 1.00 96.38 474 ASN A CA 1
ATOM 3466 C C . ASN A 1 474 ? -1.011 15.620 14.289 1.00 96.38 474 ASN A C 1
ATOM 3468 O O . ASN A 1 474 ? -0.602 15.505 13.125 1.00 96.38 474 ASN A O 1
ATOM 3472 N N . SER A 1 475 ? -0.393 15.058 15.327 1.00 96.19 475 SER A N 1
ATOM 3473 C CA . SER A 1 475 ? 0.887 14.356 15.242 1.00 96.19 475 SER A CA 1
ATOM 3474 C C . SER A 1 475 ? 1.011 13.161 16.196 1.00 96.19 475 SER A C 1
ATOM 3476 O O . SER A 1 475 ? 0.184 12.932 17.075 1.00 96.19 475 SER A O 1
ATOM 3478 N N . GLY A 1 476 ? 1.972 12.269 15.938 1.00 96.19 476 GLY A N 1
ATOM 3479 C CA . GLY A 1 476 ? 2.216 11.086 16.777 1.00 96.19 476 GLY A CA 1
ATOM 3480 C C . GLY A 1 476 ? 1.110 10.018 16.756 1.00 96.19 476 GLY A C 1
ATOM 3481 O O . GLY A 1 476 ? 1.187 9.034 17.491 1.00 96.19 476 GLY A O 1
ATOM 3482 N N . ASN A 1 477 ? 0.077 10.169 15.922 1.00 98.31 477 ASN A N 1
ATOM 3483 C CA . ASN A 1 477 ? -1.026 9.212 15.854 1.00 98.31 477 ASN A CA 1
ATOM 3484 C C . ASN A 1 477 ? -0.596 7.884 15.207 1.00 98.31 477 ASN A C 1
ATOM 3486 O O . ASN A 1 477 ? 0.147 7.850 14.219 1.00 98.31 477 ASN A O 1
ATOM 3490 N N . THR A 1 478 ? -1.114 6.779 15.746 1.00 98.81 478 THR A N 1
ATOM 3491 C CA . THR A 1 478 ? -0.796 5.410 15.320 1.00 98.81 478 THR A CA 1
ATOM 3492 C C . THR A 1 478 ? -2.034 4.682 14.803 1.00 98.81 478 THR A C 1
ATOM 3494 O O . THR A 1 478 ? -3.033 4.532 15.503 1.00 98.81 478 THR A O 1
ATOM 3497 N N . ILE A 1 479 ? -1.950 4.174 13.575 1.00 98.94 479 ILE A N 1
ATOM 3498 C CA . ILE A 1 479 ? -2.976 3.382 12.901 1.00 98.94 479 ILE A CA 1
ATOM 3499 C C . ILE A 1 479 ? -2.361 2.010 12.624 1.00 98.94 479 ILE A C 1
ATOM 3501 O O . ILE A 1 479 ? -1.621 1.854 11.652 1.00 98.94 479 ILE A O 1
ATOM 3505 N N . ASN A 1 480 ? -2.626 1.024 13.486 1.00 98.88 480 ASN A N 1
ATOM 3506 C CA . ASN A 1 480 ? -1.907 -0.253 13.470 1.00 98.88 480 ASN A CA 1
ATOM 3507 C C . ASN A 1 480 ? -2.807 -1.498 13.413 1.00 98.88 480 ASN A C 1
ATOM 3509 O O . ASN A 1 480 ? -3.695 -1.665 14.241 1.00 98.88 480 ASN A O 1
ATOM 3513 N N . ASN A 1 481 ? -2.503 -2.441 12.520 1.00 98.81 481 ASN A N 1
ATOM 3514 C CA . ASN A 1 481 ? -3.158 -3.756 12.452 1.00 98.81 481 ASN A CA 1
ATOM 3515 C C . ASN A 1 481 ? -4.693 -3.696 12.298 1.00 98.81 481 ASN A C 1
ATOM 3517 O O . ASN A 1 481 ? -5.419 -4.518 12.852 1.00 98.81 481 ASN A O 1
ATOM 3521 N N . ASN A 1 482 ? -5.206 -2.707 11.566 1.00 98.94 482 ASN A N 1
ATOM 3522 C CA . ASN A 1 482 ? -6.634 -2.579 11.274 1.00 98.94 482 ASN A CA 1
ATOM 3523 C C . ASN A 1 482 ? -6.992 -3.212 9.922 1.00 98.94 482 ASN A C 1
ATOM 3525 O O . ASN A 1 482 ? -6.175 -3.267 9.001 1.00 98.94 482 ASN A O 1
ATOM 3529 N N . ASN A 1 483 ? -8.248 -3.625 9.783 1.00 98.94 483 ASN A N 1
ATOM 3530 C CA . ASN A 1 483 ? -8.861 -4.029 8.524 1.00 98.94 483 ASN A CA 1
ATOM 3531 C C . ASN A 1 483 ? -9.711 -2.872 7.981 1.00 98.94 483 ASN A C 1
ATOM 3533 O O . ASN A 1 483 ? -10.775 -2.589 8.525 1.00 98.94 483 ASN A O 1
ATOM 3537 N N . PHE A 1 484 ? -9.270 -2.238 6.900 1.00 98.94 484 PHE A N 1
ATOM 3538 C CA . PHE A 1 484 ? -10.040 -1.270 6.122 1.00 98.94 484 PHE A CA 1
ATOM 3539 C C . PHE A 1 484 ? -10.701 -1.992 4.951 1.00 98.94 484 PHE A C 1
ATOM 3541 O O . PHE A 1 484 ? -10.008 -2.597 4.127 1.00 98.94 484 PHE A O 1
ATOM 3548 N N . TYR A 1 485 ? -12.028 -1.940 4.877 1.00 98.81 485 TYR A N 1
ATOM 3549 C CA . TYR A 1 485 ? -12.775 -2.630 3.833 1.00 98.81 485 TYR A CA 1
ATOM 3550 C C . TYR A 1 485 ? -13.939 -1.804 3.313 1.00 98.81 485 TYR A C 1
ATOM 3552 O O . TYR A 1 485 ? -14.551 -1.030 4.044 1.00 98.81 485 TYR A O 1
ATOM 3560 N N . ASP A 1 486 ? -14.233 -1.976 2.028 1.00 98.56 486 ASP A N 1
ATOM 3561 C CA . ASP A 1 486 ? -15.459 -1.476 1.412 1.00 98.56 486 ASP A CA 1
ATOM 3562 C C . ASP A 1 486 ? -15.674 0.038 1.513 1.00 98.56 486 ASP A C 1
ATOM 3564 O O . ASP A 1 486 ? -16.723 0.505 1.945 1.00 98.56 486 ASP A O 1
ATOM 3568 N N . TRP A 1 487 ? -14.686 0.808 1.043 1.00 98.56 487 TRP A N 1
ATOM 3569 C CA . TRP A 1 487 ? -14.808 2.250 0.802 1.00 98.56 487 TRP A CA 1
ATOM 3570 C C . TRP A 1 487 ? -14.866 2.543 -0.694 1.00 98.56 487 TRP A C 1
ATOM 3572 O O . TRP A 1 487 ? -14.057 2.018 -1.463 1.00 98.56 487 TRP A O 1
ATOM 3582 N N . PHE A 1 488 ? -15.816 3.360 -1.140 1.00 98.62 488 PHE A N 1
ATOM 3583 C CA . PHE A 1 488 ? -15.987 3.648 -2.559 1.00 98.62 488 PHE A CA 1
ATOM 3584 C C . PHE A 1 488 ? -16.966 4.798 -2.827 1.00 98.62 488 PHE A C 1
ATOM 3586 O O . PHE A 1 488 ? -17.939 4.990 -2.106 1.00 98.62 488 PHE A O 1
ATOM 3593 N N . SER A 1 489 ? -16.760 5.516 -3.931 1.00 97.56 489 SER A N 1
ATOM 3594 C CA . SER A 1 489 ? -17.794 6.338 -4.562 1.00 97.56 489 SER A CA 1
ATOM 3595 C C . SER A 1 489 ? -17.688 6.206 -6.077 1.00 97.56 489 SER A C 1
ATOM 3597 O O . SER A 1 489 ? -16.595 6.252 -6.633 1.00 97.56 489 SER A O 1
ATOM 3599 N N . ALA A 1 490 ? -18.824 6.038 -6.757 1.00 97.62 490 ALA A N 1
ATOM 3600 C CA . ALA A 1 490 ? -18.841 5.830 -8.203 1.00 97.62 490 ALA A CA 1
ATOM 3601 C C . ALA A 1 490 ? -18.499 7.104 -8.994 1.00 97.62 490 ALA A C 1
ATOM 3603 O O . ALA A 1 490 ? -17.962 7.013 -10.098 1.00 97.62 490 ALA A O 1
ATOM 3604 N N . GLY A 1 491 ? -18.843 8.282 -8.467 1.00 96.94 491 GLY A N 1
ATOM 3605 C CA . GLY A 1 491 ? -18.702 9.568 -9.163 1.00 96.94 491 GLY A CA 1
ATOM 3606 C C . GLY A 1 491 ? -17.673 10.521 -8.552 1.00 96.94 491 GLY A C 1
ATOM 3607 O O . GLY A 1 491 ? -17.351 11.527 -9.177 1.00 96.94 491 GLY A O 1
ATOM 3608 N N . SER A 1 492 ? -17.151 10.211 -7.361 1.00 97.00 492 SER A N 1
ATOM 3609 C CA . SER A 1 492 ? -16.258 11.084 -6.590 1.00 97.00 492 SER A CA 1
ATOM 3610 C C . SER A 1 492 ? -15.009 10.339 -6.132 1.00 97.00 492 SER A C 1
ATOM 3612 O O . SER A 1 492 ? -15.025 9.124 -5.948 1.00 97.00 492 SER A O 1
ATOM 3614 N N . ALA A 1 493 ? -13.923 11.076 -5.899 1.00 97.88 493 ALA A N 1
ATOM 3615 C CA . ALA A 1 493 ? -12.694 10.486 -5.387 1.00 97.88 493 ALA A CA 1
ATOM 3616 C C . ALA A 1 493 ? -12.890 9.865 -3.989 1.00 97.88 493 ALA A C 1
ATOM 3618 O O . ALA A 1 493 ? -13.619 10.408 -3.153 1.00 97.88 493 ALA A O 1
ATOM 3619 N N . SER A 1 494 ? -12.223 8.737 -3.741 1.00 98.62 494 SER A N 1
ATOM 3620 C CA . SER A 1 494 ? -12.350 7.933 -2.516 1.00 98.62 494 SER A CA 1
ATOM 3621 C C . SER A 1 494 ? -10.987 7.477 -1.989 1.00 98.62 494 SER A C 1
ATOM 3623 O O . SER A 1 494 ? -10.061 7.235 -2.765 1.00 98.62 494 SER A O 1
ATOM 3625 N N . ALA A 1 495 ? -10.854 7.363 -0.666 1.00 98.62 495 ALA A N 1
ATOM 3626 C CA . ALA A 1 495 ? -9.646 6.856 -0.011 1.00 98.62 495 ALA A CA 1
ATOM 3627 C C . ALA A 1 495 ? -9.984 6.155 1.308 1.00 98.62 495 ALA A C 1
ATOM 3629 O O . ALA A 1 495 ? -10.852 6.636 2.027 1.00 98.62 495 ALA A O 1
ATOM 3630 N N . ALA A 1 496 ? -9.310 5.059 1.669 1.00 98.88 496 ALA A N 1
ATOM 3631 C CA . ALA A 1 496 ? -9.533 4.457 2.986 1.00 98.88 496 ALA A CA 1
ATOM 3632 C C . ALA A 1 496 ? -9.045 5.410 4.081 1.00 98.88 496 ALA A C 1
ATOM 3634 O O . ALA A 1 496 ? -9.780 5.690 5.025 1.00 98.88 496 ALA A O 1
ATOM 3635 N N . ILE A 1 497 ? -7.835 5.946 3.912 1.00 98.88 497 ILE A N 1
ATOM 3636 C CA . ILE A 1 497 ? -7.238 6.949 4.791 1.00 98.88 497 ILE A CA 1
ATOM 3637 C C . ILE A 1 497 ? -6.932 8.206 3.971 1.00 98.88 497 ILE A C 1
ATOM 3639 O O . ILE A 1 497 ? -6.163 8.153 3.012 1.00 98.88 497 ILE A O 1
ATOM 3643 N N . ASP A 1 498 ? -7.532 9.326 4.362 1.00 98.56 498 ASP A N 1
ATOM 3644 C CA . ASP A 1 498 ? -7.416 10.645 3.736 1.00 98.56 498 ASP A CA 1
ATOM 3645 C C . ASP A 1 498 ? -6.711 11.623 4.692 1.00 98.56 498 ASP A C 1
ATOM 3647 O O . ASP A 1 498 ? -7.281 12.039 5.699 1.00 98.56 498 ASP A O 1
ATOM 3651 N N . ILE A 1 499 ? -5.457 11.970 4.401 1.00 97.75 499 ILE A N 1
ATOM 3652 C CA . ILE A 1 499 ? -4.603 12.822 5.240 1.00 97.75 499 ILE A CA 1
ATOM 3653 C C . ILE A 1 499 ? -4.392 14.149 4.532 1.00 97.75 499 ILE A C 1
ATOM 3655 O O . ILE A 1 499 ? -3.818 14.186 3.446 1.00 97.75 499 ILE A O 1
ATOM 3659 N N . ASN A 1 500 ? -4.809 15.243 5.156 1.00 96.19 500 ASN A N 1
ATOM 3660 C CA . ASN A 1 500 ? -4.709 16.587 4.599 1.00 96.19 500 ASN A CA 1
ATOM 3661 C C . ASN A 1 500 ? -3.768 17.465 5.434 1.00 96.19 500 ASN A C 1
ATOM 3663 O O . ASN A 1 500 ? -3.092 17.000 6.356 1.00 96.19 500 ASN A O 1
ATOM 3667 N N . SER A 1 501 ? -3.689 18.746 5.071 1.00 93.75 501 SER A N 1
ATOM 3668 C CA . SER A 1 501 ? -2.927 19.743 5.820 1.00 93.75 501 SER A CA 1
ATOM 3669 C C . SER A 1 501 ? -3.292 19.734 7.308 1.00 93.75 501 SER A C 1
ATOM 3671 O O . SER A 1 501 ? -4.433 19.504 7.708 1.00 93.75 501 SER A O 1
ATOM 3673 N N . GLY A 1 502 ? -2.290 19.998 8.132 1.00 93.38 502 GLY A N 1
ATOM 3674 C CA . GLY A 1 502 ? -2.368 19.981 9.582 1.00 93.38 502 GLY A CA 1
ATOM 3675 C C . GLY A 1 502 ? -2.234 18.600 10.216 1.00 93.38 502 GLY A C 1
ATOM 3676 O O . GLY A 1 502 ? -2.634 18.405 11.357 1.00 93.38 502 GLY A O 1
ATOM 3677 N N . SER A 1 503 ? -1.729 17.611 9.478 1.00 95.25 503 SER A N 1
ATOM 3678 C CA . SER A 1 503 ? -1.549 16.239 9.965 1.00 95.25 503 SER A CA 1
ATOM 3679 C C . SER A 1 503 ? -0.207 15.669 9.508 1.00 95.25 503 SER A C 1
ATOM 3681 O O . SER A 1 503 ? 0.060 15.587 8.308 1.00 95.25 503 SER A O 1
ATOM 3683 N N . THR A 1 504 ? 0.663 15.322 10.454 1.00 95.50 504 THR A N 1
ATOM 3684 C CA . THR A 1 504 ? 2.056 14.913 10.202 1.00 95.50 504 THR A CA 1
ATOM 3685 C C . THR A 1 504 ? 2.523 13.888 11.233 1.00 95.50 504 THR A C 1
ATOM 3687 O O . THR A 1 504 ? 1.850 13.669 12.226 1.00 95.50 504 THR A O 1
ATOM 3690 N N . ASN A 1 505 ? 3.675 13.256 11.023 1.00 95.50 505 ASN A N 1
ATOM 3691 C CA . ASN A 1 505 ? 4.296 12.329 11.967 1.00 95.50 505 ASN A CA 1
ATOM 3692 C C . ASN A 1 505 ? 3.373 11.173 12.397 1.00 95.50 505 ASN A C 1
ATOM 3694 O O . ASN A 1 505 ? 3.274 10.829 13.574 1.00 95.50 505 ASN A O 1
ATOM 3698 N N . PHE A 1 506 ? 2.645 10.590 11.443 1.00 95.81 506 PHE A N 1
ATOM 3699 C CA . PHE A 1 506 ? 1.805 9.422 11.719 1.00 95.81 506 PHE A CA 1
ATOM 3700 C C . PHE A 1 506 ? 2.532 8.126 11.412 1.00 95.81 506 PHE A C 1
ATOM 3702 O O . PHE A 1 506 ? 3.312 8.040 10.460 1.00 95.81 506 PHE A O 1
ATOM 3709 N N . THR A 1 507 ? 2.176 7.091 12.166 1.00 98.69 507 THR A N 1
ATOM 3710 C CA . THR A 1 507 ? 2.544 5.709 11.866 1.00 98.69 507 THR A CA 1
ATOM 3711 C C . THR A 1 507 ? 1.319 4.957 11.364 1.00 98.69 507 THR A C 1
ATOM 3713 O O . THR A 1 507 ? 0.356 4.769 12.099 1.00 98.69 507 THR A O 1
ATOM 3716 N N . ILE A 1 508 ? 1.357 4.504 10.112 1.00 98.94 508 ILE A N 1
ATOM 3717 C CA . ILE A 1 508 ? 0.328 3.664 9.493 1.00 98.94 508 ILE A CA 1
ATOM 3718 C C . ILE A 1 508 ? 0.969 2.313 9.220 1.00 98.94 508 ILE A C 1
ATOM 3720 O O . ILE A 1 508 ? 1.727 2.171 8.255 1.00 98.94 508 ILE A O 1
ATOM 3724 N N . SER A 1 509 ? 0.702 1.334 10.082 1.00 98.88 509 SER A N 1
ATOM 3725 C CA . SER A 1 509 ? 1.423 0.067 10.071 1.00 98.88 509 SER A CA 1
ATOM 3726 C C . SER A 1 509 ? 0.554 -1.186 10.114 1.00 98.88 509 SER A C 1
ATOM 3728 O O . SER A 1 509 ? -0.487 -1.236 10.760 1.00 98.88 509 SER A O 1
ATOM 3730 N N . ASN A 1 510 ? 0.990 -2.242 9.427 1.00 98.81 510 ASN A N 1
ATOM 3731 C CA . ASN A 1 510 ? 0.390 -3.583 9.492 1.00 98.81 510 ASN A CA 1
ATOM 3732 C C . ASN A 1 510 ? -1.111 -3.652 9.143 1.00 98.81 510 ASN A C 1
ATOM 3734 O O . ASN A 1 510 ? -1.781 -4.626 9.483 1.00 98.81 510 ASN A O 1
ATOM 3738 N N . ASN A 1 511 ? -1.670 -2.632 8.487 1.00 98.94 511 ASN A N 1
ATOM 3739 C CA . ASN A 1 511 ? -3.089 -2.593 8.148 1.00 98.94 511 ASN A CA 1
ATOM 3740 C C . ASN A 1 511 ? -3.371 -3.371 6.858 1.00 98.94 511 ASN A C 1
ATOM 3742 O O . ASN A 1 511 ? -2.493 -3.541 6.008 1.00 98.94 511 ASN A O 1
ATOM 3746 N N . ARG A 1 512 ? -4.621 -3.801 6.681 1.00 98.88 512 ARG A N 1
ATOM 3747 C CA . ARG A 1 512 ? -5.119 -4.441 5.456 1.00 98.88 512 ARG A CA 1
ATOM 3748 C C . ARG A 1 512 ? -6.158 -3.561 4.773 1.00 98.88 512 ARG A C 1
ATOM 3750 O O . ARG A 1 512 ? -7.054 -3.063 5.442 1.00 98.88 512 ARG A O 1
ATOM 3757 N N . PHE A 1 513 ? -6.057 -3.421 3.455 1.00 98.94 513 PHE A N 1
ATOM 3758 C CA . PHE A 1 513 ? -6.931 -2.600 2.615 1.00 98.94 513 PHE A CA 1
ATOM 3759 C C . PHE A 1 513 ? -7.504 -3.456 1.480 1.00 98.94 513 PHE A C 1
ATOM 3761 O O . PHE A 1 513 ? -6.776 -3.772 0.537 1.00 98.94 513 PHE A O 1
ATOM 3768 N N . TYR A 1 514 ? -8.786 -3.823 1.552 1.00 98.88 514 TYR A N 1
ATOM 3769 C CA . TYR A 1 514 ? -9.409 -4.761 0.604 1.00 98.88 514 TYR A CA 1
ATOM 3770 C C . TYR A 1 514 ? -10.848 -4.377 0.227 1.00 98.88 514 TYR A C 1
ATOM 3772 O O . TYR A 1 514 ? -11.491 -3.578 0.904 1.00 98.88 514 TYR A O 1
ATOM 3780 N N . GLN A 1 515 ? -11.368 -4.954 -0.859 1.00 98.62 515 GLN A N 1
ATOM 3781 C CA . GLN A 1 515 ? -12.772 -4.797 -1.263 1.00 98.62 515 GLN A CA 1
ATOM 3782 C C . GLN A 1 515 ? -13.443 -6.153 -1.367 1.00 98.62 515 GLN A C 1
ATOM 3784 O O . GLN A 1 515 ? -12.972 -7.023 -2.093 1.00 98.62 515 GLN A O 1
ATOM 3789 N N . THR A 1 516 ? -14.576 -6.323 -0.700 1.00 98.00 516 THR A N 1
ATOM 3790 C CA . THR A 1 516 ? -15.333 -7.580 -0.730 1.00 98.00 516 THR A CA 1
ATOM 3791 C C . THR A 1 516 ? -16.166 -7.737 -2.006 1.00 98.00 516 THR A C 1
ATOM 3793 O O . THR A 1 516 ? -16.600 -8.840 -2.331 1.00 98.00 516 THR A O 1
ATOM 3796 N N . ALA A 1 517 ? -16.359 -6.649 -2.759 1.00 97.81 517 ALA A N 1
ATOM 3797 C CA . ALA A 1 517 ? -17.133 -6.609 -3.995 1.00 97.81 517 ALA A CA 1
ATOM 3798 C C . ALA A 1 517 ? -16.449 -5.767 -5.084 1.00 97.81 517 ALA A C 1
ATOM 3800 O O . ALA A 1 517 ? -15.586 -4.932 -4.807 1.00 97.81 517 ALA A O 1
ATOM 3801 N N . THR A 1 518 ? -16.875 -5.958 -6.336 1.00 98.44 518 THR A N 1
ATOM 3802 C CA . THR A 1 518 ? -16.384 -5.170 -7.478 1.00 98.44 518 THR A CA 1
ATOM 3803 C C . THR A 1 518 ? -16.757 -3.696 -7.332 1.00 98.44 518 THR A C 1
ATOM 3805 O O . THR A 1 518 ? -17.890 -3.363 -6.978 1.00 98.44 518 THR A O 1
ATOM 3808 N N . ARG A 1 519 ? -15.809 -2.806 -7.640 1.00 98.25 519 ARG A N 1
ATOM 3809 C CA . ARG A 1 519 ? -15.992 -1.350 -7.603 1.00 98.25 519 ARG A CA 1
ATOM 3810 C C . ARG A 1 519 ? -15.955 -0.759 -9.008 1.00 98.25 519 ARG A C 1
ATOM 3812 O O . ARG A 1 519 ? -14.983 -0.968 -9.722 1.00 98.25 519 ARG A O 1
ATOM 3819 N N . THR A 1 520 ? -16.997 -0.024 -9.399 1.00 98.44 520 THR A N 1
ATOM 3820 C CA . THR A 1 520 ? -17.169 0.488 -10.771 1.00 98.44 520 THR A CA 1
ATOM 3821 C C . THR A 1 520 ? -17.374 1.996 -10.781 1.00 98.44 520 THR A C 1
ATOM 3823 O O . THR A 1 520 ? -18.386 2.489 -10.281 1.00 98.44 520 THR A O 1
ATOM 3826 N N . HIS A 1 521 ? -16.415 2.743 -11.329 1.00 98.38 521 HIS A N 1
ATOM 3827 C CA . HIS A 1 521 ? -16.557 4.186 -11.510 1.00 98.38 521 HIS A CA 1
ATOM 3828 C C . HIS A 1 521 ? -17.526 4.517 -12.650 1.00 98.38 521 HIS A C 1
ATOM 3830 O O . HIS A 1 521 ? -17.627 3.812 -13.649 1.00 98.38 521 HIS A O 1
ATOM 3836 N N . THR A 1 522 ? -18.180 5.662 -12.500 1.00 98.06 522 THR A N 1
ATOM 3837 C CA . THR A 1 522 ? -19.026 6.324 -13.505 1.00 98.06 522 THR A CA 1
ATOM 3838 C C . THR A 1 522 ? -18.414 7.637 -14.005 1.00 98.06 522 THR A C 1
ATOM 3840 O O . THR A 1 522 ? -18.807 8.127 -15.058 1.00 98.06 522 THR A O 1
ATOM 3843 N N . SER A 1 523 ? -17.402 8.159 -13.299 1.00 97.31 523 SER A N 1
ATOM 3844 C CA . SER A 1 523 ? -16.657 9.379 -13.638 1.00 97.31 523 SER A CA 1
ATOM 3845 C C . SER A 1 523 ? -15.147 9.160 -13.508 1.00 97.31 523 SER A C 1
ATOM 3847 O O . SER A 1 523 ? -14.692 8.279 -12.778 1.00 97.31 523 SER A O 1
ATOM 3849 N N . GLY A 1 524 ? -14.349 9.978 -14.198 1.00 97.12 524 GLY A N 1
ATOM 3850 C CA . GLY A 1 524 ? -12.889 9.952 -14.100 1.00 97.12 524 GLY A CA 1
ATOM 3851 C C . GLY A 1 524 ? -12.384 10.522 -12.774 1.00 97.12 524 GLY A C 1
ATOM 3852 O O . GLY A 1 524 ? -12.119 11.717 -12.680 1.00 97.12 524 GLY A O 1
ATOM 3853 N N . VAL A 1 525 ? -12.277 9.678 -11.745 1.00 97.44 525 VAL A N 1
ATOM 3854 C CA . VAL A 1 525 ? -11.846 10.069 -10.391 1.00 97.44 525 VAL A CA 1
ATOM 3855 C C . VAL A 1 525 ? -10.790 9.125 -9.814 1.00 97.44 525 VAL A C 1
ATOM 3857 O O . VAL A 1 525 ? -10.558 8.026 -10.325 1.00 97.44 525 VAL A O 1
ATOM 3860 N N . THR A 1 526 ? -10.131 9.565 -8.740 1.00 98.06 526 THR A N 1
ATOM 3861 C CA . THR A 1 526 ? -9.076 8.806 -8.056 1.00 98.06 526 THR A CA 1
ATOM 3862 C C . THR A 1 526 ? -9.643 7.939 -6.935 1.00 98.06 526 THR A C 1
ATOM 3864 O O . THR A 1 526 ? -10.409 8.418 -6.100 1.00 98.06 526 THR A O 1
ATOM 3867 N N . HIS A 1 527 ? -9.203 6.688 -6.877 1.00 98.75 527 HIS A N 1
ATOM 3868 C CA . HIS A 1 527 ? -9.440 5.761 -5.782 1.00 98.75 527 HIS A CA 1
ATOM 3869 C C . HIS A 1 527 ? -8.103 5.349 -5.149 1.00 98.75 527 HIS A C 1
ATOM 3871 O O . HIS A 1 527 ? -7.223 4.841 -5.851 1.00 98.75 527 HIS A O 1
ATOM 3877 N N . SER A 1 528 ? -7.960 5.540 -3.835 1.00 98.81 528 SER A N 1
ATOM 3878 C CA . SER A 1 528 ? -6.723 5.238 -3.104 1.00 98.81 528 SER A CA 1
ATOM 3879 C C . SER A 1 528 ? -6.948 4.362 -1.870 1.00 98.81 528 SER A C 1
ATOM 3881 O O . SER A 1 528 ? -8.035 4.332 -1.299 1.00 98.81 528 SER A O 1
ATOM 3883 N N . GLY A 1 529 ? -5.900 3.677 -1.410 1.00 98.75 529 GLY A N 1
ATOM 3884 C CA . GLY A 1 529 ? -5.862 3.131 -0.051 1.00 98.75 529 GLY A CA 1
ATOM 3885 C C . GLY A 1 529 ? -5.486 4.236 0.934 1.00 98.75 529 GLY A C 1
ATOM 3886 O O . GLY A 1 529 ? -6.320 4.706 1.703 1.00 98.75 529 GLY A O 1
ATOM 3887 N N . ILE A 1 530 ? -4.248 4.717 0.832 1.00 98.88 530 ILE A N 1
ATOM 3888 C CA . ILE A 1 530 ? -3.751 5.886 1.564 1.00 98.88 530 ILE A CA 1
ATOM 3889 C C . ILE A 1 530 ? -3.623 7.051 0.587 1.00 98.88 530 ILE A C 1
ATOM 3891 O O . ILE A 1 530 ? -2.942 6.938 -0.433 1.00 98.88 530 ILE A O 1
ATOM 3895 N N . TYR A 1 531 ? -4.256 8.173 0.908 1.00 98.62 531 TYR A N 1
ATOM 3896 C CA . TYR A 1 531 ? -4.117 9.438 0.202 1.00 98.62 531 TYR A CA 1
ATOM 3897 C C . TYR A 1 531 ? -3.558 10.490 1.157 1.00 98.62 531 TYR A C 1
ATOM 3899 O O . TYR A 1 531 ? -4.179 10.805 2.167 1.00 98.62 531 TYR A O 1
ATOM 3907 N N . MET A 1 532 ? -2.382 11.023 0.837 1.00 97.12 532 MET A N 1
ATOM 3908 C CA . MET A 1 532 ? -1.749 12.114 1.570 1.00 97.12 532 MET A CA 1
ATOM 3909 C C . MET A 1 532 ? -1.714 13.371 0.709 1.00 97.12 532 MET A C 1
ATOM 3911 O O . MET A 1 532 ? -1.244 13.338 -0.423 1.00 97.12 532 MET A O 1
ATOM 3915 N N . ASN A 1 533 ? -2.156 14.485 1.272 1.00 95.81 533 ASN A N 1
ATOM 3916 C CA . ASN A 1 533 ? -2.159 15.804 0.663 1.00 95.81 533 ASN A CA 1
ATOM 3917 C C . ASN A 1 533 ? -1.713 16.847 1.697 1.00 95.81 533 ASN A C 1
ATOM 3919 O O . ASN A 1 533 ? -2.500 17.676 2.157 1.00 95.81 533 ASN A O 1
ATOM 3923 N N . ASN A 1 534 ? -0.446 16.761 2.110 1.00 93.56 534 ASN A N 1
ATOM 3924 C CA . ASN A 1 534 ? 0.149 17.695 3.058 1.00 93.56 534 ASN A CA 1
ATOM 3925 C C . ASN A 1 534 ? 1.612 17.989 2.702 1.00 93.56 534 ASN A C 1
ATOM 3927 O O . ASN A 1 534 ? 2.518 17.326 3.196 1.00 93.56 534 ASN A O 1
ATOM 3931 N N . SER A 1 535 ? 1.858 19.034 1.910 1.00 92.00 535 SER A N 1
ATOM 3932 C CA . SER A 1 535 ? 3.195 19.431 1.433 1.00 92.00 535 SER A CA 1
ATOM 3933 C C . SER A 1 535 ? 4.205 19.839 2.518 1.00 92.00 535 SER A C 1
ATOM 3935 O O . SER A 1 535 ? 5.333 20.193 2.185 1.00 92.00 535 SER A O 1
ATOM 3937 N N . SER A 1 536 ? 3.838 19.814 3.801 1.00 91.12 536 SER A N 1
ATOM 3938 C CA . SER A 1 536 ? 4.763 20.030 4.923 1.00 91.12 536 SER A CA 1
ATOM 3939 C C . SER A 1 536 ? 4.845 18.836 5.878 1.00 91.12 536 SER A C 1
ATOM 3941 O O . SER A 1 536 ? 5.737 18.808 6.720 1.00 91.12 536 SER A O 1
ATOM 3943 N N . GLY A 1 537 ? 3.944 17.857 5.756 1.00 93.44 537 GLY A N 1
ATOM 3944 C CA . GLY A 1 537 ? 3.875 16.706 6.652 1.00 93.44 537 GLY A CA 1
ATOM 3945 C C . GLY A 1 537 ? 4.716 15.519 6.187 1.00 93.44 537 GLY A C 1
ATOM 3946 O O . GLY A 1 537 ? 5.070 15.409 5.015 1.00 93.44 537 GLY A O 1
ATOM 3947 N N . TYR A 1 538 ? 5.003 14.594 7.094 1.00 95.75 538 TYR A N 1
ATOM 3948 C CA . TYR A 1 538 ? 5.689 13.333 6.798 1.00 95.75 538 TYR A CA 1
ATOM 3949 C C . TYR A 1 538 ? 4.982 12.158 7.479 1.00 95.75 538 TYR A C 1
ATOM 3951 O O . TYR A 1 538 ? 4.316 12.346 8.493 1.00 95.75 538 TYR A O 1
ATOM 3959 N N . LEU A 1 539 ? 5.104 10.950 6.923 1.00 97.62 539 LEU A N 1
ATOM 3960 C CA . LEU A 1 539 ? 4.491 9.731 7.472 1.00 97.62 539 LEU A CA 1
ATOM 3961 C C . LEU A 1 539 ? 5.499 8.583 7.552 1.00 97.62 539 LEU A C 1
ATOM 3963 O O . LEU A 1 539 ? 6.474 8.541 6.803 1.00 97.62 539 LEU A O 1
ATOM 3967 N N . THR A 1 540 ? 5.186 7.598 8.389 1.00 98.56 540 THR A N 1
ATOM 3968 C CA . THR A 1 540 ? 5.733 6.241 8.308 1.00 98.56 540 THR A CA 1
ATOM 3969 C C . THR A 1 540 ? 4.629 5.289 7.861 1.00 98.56 540 THR A C 1
ATOM 3971 O O . THR A 1 540 ? 3.652 5.086 8.576 1.00 98.56 540 THR A O 1
ATOM 3974 N N . ILE A 1 541 ? 4.779 4.693 6.678 1.00 98.88 541 ILE A N 1
ATOM 3975 C CA . ILE A 1 541 ? 3.840 3.730 6.091 1.00 98.88 541 ILE A CA 1
ATOM 3976 C C . ILE A 1 541 ? 4.553 2.382 6.003 1.00 98.88 541 ILE A C 1
ATOM 3978 O O . ILE A 1 541 ? 5.414 2.200 5.135 1.00 98.88 541 ILE A O 1
ATOM 3982 N N . SER A 1 542 ? 4.231 1.437 6.893 1.00 98.88 542 SER A N 1
ATOM 3983 C CA . SER A 1 542 ? 4.995 0.188 6.993 1.00 98.88 542 SER A CA 1
ATOM 3984 C C . SER A 1 542 ? 4.192 -1.103 7.141 1.00 98.88 542 SER A C 1
ATOM 3986 O O . SER A 1 542 ? 3.208 -1.169 7.861 1.00 98.88 542 SER A O 1
ATOM 3988 N N . GLY A 1 543 ? 4.605 -2.179 6.469 1.00 98.75 543 GLY A N 1
ATOM 3989 C CA . GLY A 1 543 ? 3.996 -3.507 6.661 1.00 98.75 543 GLY A CA 1
ATOM 3990 C C . GLY A 1 543 ? 2.518 -3.620 6.254 1.00 98.75 543 GLY A C 1
ATOM 3991 O O . GLY A 1 543 ? 1.863 -4.605 6.587 1.00 98.75 543 GLY A O 1
ATOM 3992 N N . ASN A 1 544 ? 1.954 -2.625 5.562 1.00 98.94 544 ASN A N 1
ATOM 3993 C CA . ASN A 1 544 ? 0.551 -2.649 5.157 1.00 98.94 544 ASN A CA 1
ATOM 3994 C C . ASN A 1 544 ? 0.346 -3.548 3.934 1.00 98.94 544 ASN A C 1
ATOM 3996 O O . ASN A 1 544 ? 1.227 -3.661 3.083 1.00 98.94 544 ASN A O 1
ATOM 4000 N N . THR A 1 545 ? -0.839 -4.144 3.814 1.00 98.88 545 THR A N 1
ATOM 4001 C CA . THR A 1 545 ? -1.241 -4.975 2.673 1.00 98.88 545 THR A CA 1
ATOM 4002 C C . THR A 1 545 ? -2.410 -4.338 1.927 1.00 98.88 545 THR A C 1
ATOM 4004 O O . THR A 1 545 ? -3.456 -4.089 2.521 1.00 98.88 545 THR A O 1
ATOM 4007 N N . PHE A 1 546 ? -2.256 -4.113 0.623 1.00 98.88 546 PHE A N 1
ATOM 4008 C CA . PHE A 1 546 ? -3.274 -3.551 -0.264 1.00 98.88 546 PHE A CA 1
ATOM 4009 C C . PHE A 1 546 ? -3.683 -4.560 -1.335 1.00 98.88 546 PHE A C 1
ATOM 4011 O O . PHE A 1 546 ? -2.822 -5.131 -2.006 1.00 98.88 546 PHE A O 1
ATOM 4018 N N . GLY A 1 547 ? -4.992 -4.703 -1.533 1.00 98.44 547 GLY A N 1
ATOM 4019 C CA . GLY A 1 547 ? -5.601 -5.604 -2.507 1.00 98.44 547 GLY A CA 1
ATOM 4020 C C . GLY A 1 547 ? -6.349 -6.761 -1.847 1.00 98.44 547 GLY A C 1
ATOM 4021 O O . GLY A 1 547 ? -6.700 -6.671 -0.673 1.00 98.44 547 GLY A O 1
ATOM 4022 N N . PHE A 1 548 ? -6.594 -7.837 -2.602 1.00 98.50 548 PHE A N 1
ATOM 4023 C CA . PHE A 1 548 ? -7.428 -8.978 -2.191 1.00 98.50 548 PHE A CA 1
ATOM 4024 C C . PHE A 1 548 ? -8.906 -8.624 -1.941 1.00 98.50 548 PHE A C 1
ATOM 4026 O O . PHE A 1 548 ? -9.318 -7.467 -2.051 1.00 98.50 548 PHE A O 1
ATOM 4033 N N . SER A 1 549 ? -9.718 -9.637 -1.620 1.00 98.25 549 SER A N 1
ATOM 4034 C CA . SER A 1 549 ? -11.142 -9.463 -1.302 1.00 98.25 549 SER A CA 1
ATOM 4035 C C . SER A 1 549 ? -11.530 -9.894 0.113 1.00 98.25 549 SER A C 1
ATOM 4037 O O . SER A 1 549 ? -12.715 -9.994 0.428 1.00 98.25 549 SER A O 1
ATOM 4039 N N . SER A 1 550 ? -10.547 -10.156 0.977 1.00 97.56 550 SER A N 1
ATOM 4040 C CA . SER A 1 550 ? -10.766 -10.537 2.373 1.00 97.56 550 SER A CA 1
ATOM 4041 C C . SER A 1 550 ? -9.614 -10.107 3.285 1.00 97.56 550 SER A C 1
ATOM 4043 O O . SER A 1 550 ? -8.472 -9.926 2.853 1.00 97.56 550 SER A O 1
ATOM 4045 N N . SER A 1 551 ? -9.895 -10.053 4.588 1.00 95.62 551 SER A N 1
ATOM 4046 C CA . SER A 1 551 ? -8.904 -9.801 5.645 1.00 95.62 551 SER A CA 1
ATOM 4047 C C . SER A 1 551 ? -7.848 -10.905 5.793 1.00 95.62 551 SER A C 1
ATOM 4049 O O . SER A 1 551 ? -6.814 -10.686 6.418 1.00 95.62 551 SER A O 1
ATOM 4051 N N . THR A 1 552 ? -8.060 -12.083 5.205 1.00 95.25 552 THR A N 1
ATOM 4052 C CA . THR A 1 552 ? -7.089 -13.190 5.195 1.00 95.25 552 THR A CA 1
ATOM 4053 C C . THR A 1 552 ? -6.035 -13.061 4.093 1.00 95.25 552 THR A C 1
ATOM 4055 O O . THR A 1 552 ? -5.131 -13.889 4.035 1.00 95.25 552 THR A O 1
ATOM 4058 N N . GLY A 1 553 ? -6.121 -12.042 3.225 1.00 93.75 553 GLY A N 1
ATOM 4059 C CA . GLY A 1 553 ? -5.203 -11.875 2.092 1.00 93.75 553 GLY A CA 1
ATOM 4060 C C . GLY A 1 553 ? -5.481 -12.855 0.949 1.00 93.75 553 GLY A C 1
ATOM 4061 O O . GLY A 1 553 ? -4.553 -13.355 0.321 1.00 93.75 553 GLY A O 1
ATOM 4062 N N . THR A 1 554 ? -6.757 -13.169 0.704 1.00 95.44 554 THR A N 1
ATOM 4063 C CA . THR A 1 554 ? -7.198 -14.083 -0.364 1.00 95.44 554 THR A CA 1
ATOM 4064 C C . THR A 1 554 ? -8.221 -13.420 -1.288 1.00 95.44 554 THR A C 1
ATOM 4066 O O . THR A 1 554 ? -8.901 -12.472 -0.898 1.00 95.44 554 THR A O 1
ATOM 4069 N N . GLY A 1 555 ? -8.355 -13.933 -2.513 1.00 97.12 555 GLY A N 1
ATOM 4070 C CA . GLY A 1 555 ? -9.241 -13.364 -3.535 1.00 97.12 555 GLY A CA 1
ATOM 4071 C C . GLY A 1 555 ? -8.643 -12.140 -4.233 1.00 97.12 555 GLY A C 1
ATOM 4072 O O . GLY A 1 555 ? -7.434 -11.918 -4.180 1.00 97.12 555 GLY A O 1
ATOM 4073 N N . THR A 1 556 ? -9.474 -11.355 -4.922 1.00 98.12 556 THR A N 1
ATOM 4074 C CA . THR A 1 556 ? -9.006 -10.282 -5.815 1.00 98.12 556 THR A CA 1
ATOM 4075 C C . THR A 1 556 ? -9.803 -9.002 -5.617 1.00 98.12 556 THR A C 1
ATOM 4077 O O . THR A 1 556 ? -11.023 -8.987 -5.777 1.00 98.12 556 THR A O 1
ATOM 4080 N N . TYR A 1 557 ? -9.099 -7.904 -5.349 1.00 98.62 557 TYR A N 1
ATOM 4081 C CA . TYR A 1 557 ? -9.662 -6.564 -5.425 1.00 98.62 557 TYR A CA 1
ATOM 4082 C C . TYR A 1 557 ? -9.981 -6.278 -6.898 1.00 98.62 557 TYR A C 1
ATOM 4084 O O . TYR A 1 557 ? -9.074 -6.025 -7.690 1.00 98.62 557 TYR A O 1
ATOM 4092 N N . THR A 1 558 ? -11.268 -6.255 -7.255 1.00 98.56 558 THR A N 1
ATOM 4093 C CA . THR A 1 558 ? -11.725 -5.962 -8.626 1.00 98.56 558 THR A CA 1
ATOM 4094 C C . THR A 1 558 ? -12.220 -4.520 -8.768 1.00 98.56 558 THR A C 1
ATOM 4096 O O . THR A 1 558 ? -13.156 -4.101 -8.083 1.00 98.56 558 THR A O 1
ATOM 4099 N N . PHE A 1 559 ? -11.610 -3.765 -9.680 1.00 98.75 559 PHE A N 1
ATOM 4100 C CA . PHE A 1 559 ? -11.909 -2.362 -9.957 1.00 98.75 559 PHE A CA 1
ATOM 4101 C C . PHE A 1 559 ? -12.137 -2.131 -11.460 1.00 98.75 559 PHE A C 1
ATOM 4103 O O . PHE A 1 559 ? -11.348 -2.562 -12.303 1.00 98.75 559 PHE A O 1
ATOM 4110 N N . VAL A 1 560 ? -13.213 -1.428 -11.804 1.00 98.75 560 VAL A N 1
ATOM 4111 C CA . VAL A 1 560 ? -13.612 -1.097 -13.176 1.00 98.75 560 VAL A CA 1
ATOM 4112 C C . VAL A 1 560 ? -13.678 0.421 -13.308 1.00 98.75 560 VAL A C 1
ATOM 4114 O O . VAL A 1 560 ? -14.514 1.071 -12.681 1.00 98.75 560 VAL A O 1
ATOM 4117 N N . GLY A 1 561 ? -12.790 0.999 -14.108 1.00 98.38 561 GLY A N 1
ATOM 4118 C CA . GLY A 1 561 ? -12.716 2.438 -14.329 1.00 98.38 561 GLY A CA 1
ATOM 4119 C C . GLY A 1 561 ? -13.262 2.886 -15.683 1.00 98.38 561 GLY A C 1
ATOM 4120 O O . GLY A 1 561 ? -13.441 2.109 -16.621 1.00 98.38 561 GLY A O 1
ATOM 4121 N N . VAL A 1 562 ? -13.459 4.194 -15.796 1.00 97.88 562 VAL A N 1
ATOM 4122 C CA . VAL A 1 562 ? -13.731 4.904 -17.055 1.00 97.88 562 VAL A CA 1
ATOM 4123 C C . VAL A 1 562 ? -12.536 5.789 -17.427 1.00 97.88 562 VAL A C 1
ATOM 4125 O O . VAL A 1 562 ? -11.556 5.861 -16.680 1.00 97.88 562 VAL A O 1
ATOM 4128 N N . SER A 1 563 ? -12.598 6.486 -18.563 1.00 96.31 563 SER A N 1
ATOM 4129 C CA . SER A 1 563 ? -11.562 7.459 -18.939 1.00 96.31 563 SER A CA 1
ATOM 4130 C C . SER A 1 563 ? -11.322 8.479 -17.812 1.00 96.31 563 SER A C 1
ATOM 4132 O O . SER A 1 563 ? -12.269 8.979 -17.205 1.00 96.31 563 SER A O 1
ATOM 4134 N N . GLY A 1 564 ? -10.052 8.736 -17.484 1.00 96.12 564 GLY A N 1
ATOM 4135 C CA . GLY A 1 564 ? -9.641 9.601 -16.371 1.00 96.12 564 GLY A CA 1
ATOM 4136 C C . GLY A 1 564 ? -9.713 8.973 -14.971 1.00 96.12 564 GLY A C 1
ATOM 4137 O O . GLY A 1 564 ? -9.287 9.609 -14.010 1.00 96.12 564 GLY A O 1
ATOM 4138 N N . SER A 1 565 ? -10.224 7.744 -14.817 1.00 98.31 565 SER A N 1
ATOM 4139 C CA . SER A 1 565 ? -10.163 7.035 -13.530 1.00 98.31 565 SER A CA 1
ATOM 4140 C C . SER A 1 565 ? -8.722 6.677 -13.165 1.00 98.31 565 SER A C 1
ATOM 4142 O O . SER A 1 565 ? -7.931 6.329 -14.040 1.00 98.31 565 SER A O 1
ATOM 4144 N N . ARG A 1 566 ? -8.391 6.712 -11.869 1.00 98.25 566 ARG A N 1
ATOM 4145 C CA . ARG A 1 566 ? -7.058 6.361 -11.350 1.00 98.25 566 ARG A CA 1
ATOM 4146 C C . ARG A 1 566 ? -7.175 5.464 -10.122 1.00 98.25 566 ARG A C 1
ATOM 4148 O O . ARG A 1 566 ? -7.923 5.789 -9.207 1.00 98.25 566 ARG A O 1
ATOM 4155 N N . PHE A 1 567 ? -6.412 4.377 -10.084 1.00 98.69 567 PHE A N 1
ATOM 4156 C CA . PHE A 1 567 ? -6.299 3.464 -8.948 1.00 98.69 567 PHE A CA 1
ATOM 4157 C C . PHE A 1 567 ? -4.878 3.521 -8.377 1.00 98.69 567 PHE A C 1
ATOM 4159 O O . PHE A 1 567 ? -3.915 3.183 -9.070 1.00 98.69 567 PHE A O 1
ATOM 4166 N N . ILE A 1 568 ? -4.742 3.988 -7.133 1.00 98.81 568 ILE A N 1
ATOM 4167 C CA . ILE A 1 568 ? -3.440 4.283 -6.521 1.00 98.81 568 ILE A CA 1
ATOM 4168 C C . ILE A 1 568 ? -3.422 3.823 -5.054 1.00 98.81 568 ILE A C 1
ATOM 4170 O O . ILE A 1 568 ? -3.838 4.580 -4.177 1.00 98.81 568 ILE A O 1
ATOM 4174 N N . PRO A 1 569 ? -2.940 2.607 -4.735 1.00 98.81 569 PRO A N 1
ATOM 4175 C CA . PRO A 1 569 ? -2.916 2.097 -3.362 1.00 98.81 569 PRO A CA 1
ATOM 4176 C C . PRO A 1 569 ? -2.261 3.047 -2.353 1.00 98.81 569 PRO A C 1
ATOM 4178 O O . PRO A 1 569 ? -2.867 3.339 -1.321 1.00 98.81 569 PRO A O 1
ATOM 4181 N N . ILE A 1 570 ? -1.072 3.573 -2.674 1.00 98.94 570 ILE A N 1
ATOM 4182 C CA . ILE A 1 570 ? -0.369 4.582 -1.870 1.00 98.94 570 ILE A CA 1
ATOM 4183 C C . ILE A 1 570 ? -0.159 5.834 -2.723 1.00 98.94 570 ILE A C 1
ATOM 4185 O O . ILE A 1 570 ? 0.654 5.843 -3.650 1.00 98.94 570 ILE A O 1
ATOM 4189 N N . ASN A 1 571 ? -0.896 6.893 -2.402 1.00 98.69 571 ASN A N 1
ATOM 4190 C CA . ASN A 1 571 ? -0.893 8.157 -3.122 1.00 98.69 571 ASN A CA 1
ATOM 4191 C C . ASN A 1 571 ? -0.362 9.284 -2.229 1.00 98.69 571 ASN A C 1
ATOM 4193 O O . ASN A 1 571 ? -1.100 9.856 -1.426 1.00 98.69 571 ASN A O 1
ATOM 4197 N N . ILE A 1 572 ? 0.917 9.614 -2.387 1.00 97.94 572 ILE A N 1
ATOM 4198 C CA . ILE A 1 572 ? 1.542 10.781 -1.768 1.00 97.94 572 ILE A CA 1
ATOM 4199 C C . ILE A 1 572 ? 1.366 11.961 -2.723 1.00 97.94 572 ILE A C 1
ATOM 4201 O O . ILE A 1 572 ? 2.238 12.266 -3.533 1.00 97.94 572 ILE A O 1
ATOM 4205 N N . ASN A 1 573 ? 0.216 12.626 -2.640 1.00 95.75 573 ASN A N 1
ATOM 4206 C CA . ASN A 1 573 ? -0.095 13.821 -3.424 1.00 95.75 573 ASN A CA 1
ATOM 4207 C C . ASN A 1 573 ? 0.544 15.108 -2.852 1.00 95.75 573 ASN A C 1
ATOM 4209 O O . ASN A 1 573 ? 0.308 16.205 -3.356 1.00 95.75 573 ASN A O 1
ATOM 4213 N N . GLY A 1 574 ? 1.393 14.964 -1.837 1.00 93.06 574 GLY A N 1
ATOM 4214 C CA . GLY A 1 574 ? 2.300 15.983 -1.334 1.00 93.06 574 GLY A CA 1
ATOM 4215 C C . GLY A 1 574 ? 2.769 15.636 0.073 1.00 93.06 574 GLY A C 1
ATOM 4216 O O . GLY A 1 574 ? 1.943 15.321 0.928 1.00 93.06 574 GLY A O 1
ATOM 4217 N N . CYS A 1 575 ? 4.079 15.711 0.300 1.00 94.56 575 CYS A N 1
ATOM 4218 C CA . CYS A 1 575 ? 4.708 15.621 1.617 1.00 94.56 575 CYS A CA 1
ATOM 4219 C C . CYS A 1 575 ? 5.794 16.701 1.782 1.00 94.56 575 CYS A C 1
ATOM 4221 O O . CYS A 1 575 ? 6.167 17.372 0.816 1.00 94.56 575 CYS A O 1
ATOM 4223 N N . GLY A 1 576 ? 6.297 16.874 3.004 1.00 94.44 576 GLY A N 1
ATOM 4224 C CA . GLY A 1 576 ? 7.386 17.789 3.336 1.00 94.44 576 GLY A CA 1
ATOM 4225 C C . GLY A 1 576 ? 8.711 17.440 2.652 1.00 94.44 576 GLY A C 1
ATOM 4226 O O . GLY A 1 576 ? 8.917 16.331 2.157 1.00 94.44 576 GLY A O 1
ATOM 4227 N N . THR A 1 577 ? 9.627 18.411 2.628 1.00 94.38 577 THR A N 1
ATOM 4228 C CA . THR A 1 577 ? 10.973 18.269 2.042 1.00 94.38 577 THR A CA 1
ATOM 4229 C C . THR A 1 577 ? 12.094 18.198 3.080 1.00 94.38 577 THR A C 1
ATOM 4231 O O . THR A 1 577 ? 13.224 17.890 2.715 1.00 94.38 577 THR A O 1
ATOM 4234 N N . ALA A 1 578 ? 11.805 18.498 4.352 1.00 93.44 578 ALA A N 1
ATOM 4235 C CA . ALA A 1 578 ? 12.785 18.468 5.442 1.00 93.44 578 ALA A CA 1
ATOM 4236 C C . ALA A 1 578 ? 12.949 17.057 6.030 1.00 93.44 578 ALA A C 1
ATOM 4238 O O . ALA A 1 578 ? 14.067 16.572 6.179 1.00 93.44 578 ALA A O 1
ATOM 4239 N N . THR A 1 579 ? 11.826 16.385 6.295 1.00 95.06 579 THR A N 1
ATOM 4240 C CA . THR A 1 579 ? 11.772 15.007 6.796 1.00 95.06 579 THR A CA 1
ATOM 4241 C C . THR A 1 579 ? 11.116 14.126 5.746 1.00 95.06 579 THR A C 1
ATOM 4243 O O . THR A 1 579 ? 10.057 14.465 5.218 1.00 95.06 579 THR A O 1
ATOM 4246 N N . ALA A 1 580 ? 11.749 13.000 5.422 1.00 96.00 580 ALA A N 1
ATOM 4247 C CA . ALA A 1 580 ? 11.237 12.090 4.410 1.00 96.00 580 ALA A CA 1
ATOM 4248 C C . ALA A 1 580 ? 9.995 11.338 4.906 1.00 96.00 580 ALA A C 1
ATOM 4250 O O . ALA A 1 580 ? 9.990 10.811 6.018 1.00 96.00 580 ALA A O 1
ATOM 4251 N N . THR A 1 581 ? 8.986 11.195 4.046 1.00 97.94 581 THR A N 1
ATOM 4252 C CA . THR A 1 581 ? 7.968 10.154 4.240 1.00 97.94 581 THR A CA 1
ATOM 4253 C C . THR A 1 581 ? 8.588 8.787 3.952 1.00 97.94 581 THR A C 1
ATOM 4255 O O . THR A 1 581 ? 9.143 8.565 2.873 1.00 97.94 581 THR A O 1
ATOM 4258 N N . SER A 1 582 ? 8.495 7.877 4.919 1.00 98.44 582 SER A N 1
ATOM 4259 C CA . SER A 1 582 ? 9.098 6.543 4.883 1.00 98.44 582 SER A CA 1
ATOM 4260 C C . SER A 1 582 ? 8.065 5.491 4.478 1.00 98.44 582 SER A C 1
ATOM 4262 O O . SER A 1 582 ? 7.022 5.371 5.119 1.00 98.44 582 SER A O 1
ATOM 4264 N N . ILE A 1 583 ? 8.349 4.711 3.431 1.00 98.88 583 ILE A N 1
ATOM 4265 C CA . ILE A 1 583 ? 7.452 3.672 2.895 1.00 98.88 583 ILE A CA 1
ATOM 4266 C C . ILE A 1 583 ? 8.204 2.334 2.871 1.00 98.88 583 ILE A C 1
ATOM 4268 O O . ILE A 1 583 ? 9.081 2.133 2.030 1.00 98.88 583 ILE A O 1
ATOM 4272 N N . GLN A 1 584 ? 7.896 1.420 3.797 1.00 98.75 584 GLN A N 1
ATOM 4273 C CA . GLN A 1 584 ? 8.724 0.229 4.070 1.00 98.75 584 GLN A CA 1
ATOM 4274 C C . GLN A 1 584 ? 7.902 -1.061 4.188 1.00 98.75 584 GLN A C 1
ATOM 4276 O O . GLN A 1 584 ? 6.896 -1.099 4.883 1.00 98.75 584 GLN A O 1
ATOM 4281 N N . GLY A 1 585 ? 8.343 -2.164 3.587 1.00 98.75 585 GLY A N 1
ATOM 4282 C CA . GLY A 1 585 ? 7.765 -3.491 3.835 1.00 98.75 585 GLY A CA 1
ATOM 4283 C C . GLY A 1 585 ? 6.282 -3.650 3.476 1.00 98.75 585 GLY A C 1
ATOM 4284 O O . GLY A 1 585 ? 5.652 -4.598 3.935 1.00 98.75 585 GLY A O 1
ATOM 4285 N N . ASN A 1 586 ? 5.693 -2.735 2.701 1.00 98.88 586 ASN A N 1
ATOM 4286 C CA . ASN A 1 586 ? 4.293 -2.835 2.293 1.00 98.88 586 ASN A CA 1
ATOM 4287 C C . ASN A 1 586 ? 4.136 -3.854 1.156 1.00 98.88 586 ASN A C 1
ATOM 4289 O O . ASN A 1 586 ? 5.038 -4.017 0.334 1.00 98.88 586 ASN A O 1
ATOM 4293 N N . THR A 1 587 ? 2.975 -4.501 1.083 1.00 98.75 587 THR A N 1
ATOM 4294 C CA . THR A 1 587 ? 2.594 -5.441 0.021 1.00 98.75 587 THR A CA 1
ATOM 4295 C C . THR A 1 587 ? 1.402 -4.895 -0.760 1.00 98.75 587 THR A C 1
ATOM 4297 O O . THR A 1 587 ? 0.378 -4.567 -0.174 1.00 98.75 587 THR A O 1
ATOM 4300 N N . ILE A 1 588 ? 1.503 -4.818 -2.085 1.00 98.88 588 ILE A N 1
ATOM 4301 C CA . ILE A 1 588 ? 0.411 -4.448 -2.997 1.00 98.88 588 ILE A CA 1
ATOM 4302 C C . ILE A 1 588 ? 0.204 -5.629 -3.945 1.00 98.88 588 ILE A C 1
ATOM 4304 O O . ILE A 1 588 ? 1.062 -5.867 -4.785 1.00 98.88 588 ILE A O 1
ATOM 4308 N N . ALA A 1 589 ? -0.878 -6.395 -3.813 1.00 98.44 589 ALA A N 1
ATOM 4309 C CA . ALA A 1 589 ? -1.063 -7.660 -4.536 1.00 98.44 589 ALA A CA 1
ATOM 4310 C C . ALA A 1 589 ? -2.545 -8.052 -4.652 1.00 98.44 589 ALA A C 1
ATOM 4312 O O . ALA A 1 589 ? -3.386 -7.523 -3.939 1.00 98.44 589 ALA A O 1
ATOM 4313 N N . GLY A 1 590 ? -2.882 -8.994 -5.536 1.00 98.38 590 GLY A N 1
ATOM 4314 C CA . GLY A 1 590 ? -4.255 -9.487 -5.695 1.00 98.38 590 GLY A CA 1
ATOM 4315 C C . GLY A 1 590 ? -5.226 -8.414 -6.197 1.00 98.38 590 GLY A C 1
ATOM 4316 O O . GLY A 1 590 ? -6.284 -8.217 -5.598 1.00 98.38 590 GLY A O 1
ATOM 4317 N N . ILE A 1 591 ? -4.859 -7.694 -7.263 1.00 98.88 591 ILE A N 1
ATOM 4318 C CA . ILE A 1 591 ? -5.623 -6.566 -7.827 1.00 98.88 591 ILE A CA 1
ATOM 4319 C C . ILE A 1 591 ? -5.933 -6.814 -9.309 1.00 98.88 591 ILE A C 1
ATOM 4321 O O . ILE A 1 591 ? -5.055 -7.182 -10.088 1.00 98.88 591 ILE A O 1
ATOM 4325 N N . ALA A 1 592 ? -7.171 -6.543 -9.714 1.00 98.69 592 ALA A N 1
ATOM 4326 C CA . ALA A 1 592 ? -7.602 -6.532 -11.105 1.00 98.69 592 ALA A CA 1
ATOM 4327 C C . ALA A 1 592 ? -8.250 -5.188 -11.453 1.00 98.69 592 ALA A C 1
ATOM 4329 O O . ALA A 1 592 ? -9.294 -4.832 -10.909 1.00 98.69 592 ALA A O 1
ATOM 4330 N N . VAL A 1 593 ? -7.626 -4.450 -12.371 1.00 98.69 593 VAL A N 1
ATOM 4331 C CA . VAL A 1 593 ? -8.100 -3.166 -12.900 1.00 98.69 593 VAL A CA 1
ATOM 4332 C C . VAL A 1 593 ? -8.550 -3.356 -14.347 1.00 98.69 593 VAL A C 1
ATOM 4334 O O . VAL A 1 593 ? -7.837 -3.955 -15.154 1.00 98.69 593 VAL A O 1
ATOM 4337 N N . SER A 1 594 ? -9.733 -2.848 -14.686 1.00 98.50 594 SER A N 1
ATOM 4338 C CA . SER A 1 594 ? -10.333 -2.985 -16.019 1.00 98.50 594 SER A CA 1
ATOM 4339 C C . SER A 1 594 ? -11.116 -1.739 -16.457 1.00 98.50 594 SER A C 1
ATOM 4341 O O . SER A 1 594 ? -11.300 -0.810 -15.670 1.00 98.50 594 SER A O 1
ATOM 4343 N N . GLY A 1 595 ? -11.602 -1.725 -17.702 1.00 98.00 595 GLY A N 1
ATOM 4344 C CA . GLY A 1 595 ? -12.496 -0.696 -18.249 1.00 98.00 595 GLY A CA 1
ATOM 4345 C C . GLY A 1 595 ? -11.853 0.183 -19.327 1.00 98.00 595 GLY A C 1
ATOM 4346 O O . GLY A 1 595 ? -10.752 -0.088 -19.793 1.00 98.00 595 GLY A O 1
ATOM 4347 N N . ALA A 1 596 ? -12.521 1.257 -19.750 1.00 96.94 596 ALA A N 1
ATOM 4348 C CA . ALA A 1 596 ? -12.023 2.155 -20.804 1.00 96.94 596 ALA A CA 1
ATOM 4349 C C . ALA A 1 596 ? -11.049 3.219 -20.252 1.00 96.94 596 ALA A C 1
ATOM 4351 O O . ALA A 1 596 ? -11.157 4.408 -20.553 1.00 96.94 596 ALA A O 1
ATOM 4352 N N . MET A 1 597 ? -10.133 2.802 -19.377 1.00 97.69 597 MET A N 1
ATOM 4353 C CA . MET A 1 597 ? -9.206 3.692 -18.681 1.00 97.69 597 MET A CA 1
ATOM 4354 C C . MET A 1 597 ? -8.037 4.090 -19.587 1.00 97.69 597 MET A C 1
ATOM 4356 O O . MET A 1 597 ? -7.501 3.260 -20.318 1.00 97.69 597 MET A O 1
ATOM 4360 N N . SER A 1 598 ? -7.609 5.347 -19.506 1.00 97.25 598 SER A N 1
ATOM 4361 C CA . SER A 1 598 ? -6.408 5.847 -20.184 1.00 97.25 598 SER A CA 1
ATOM 4362 C C . SER A 1 598 ? -5.858 7.088 -19.501 1.00 97.25 598 SER A C 1
ATOM 4364 O O . SER A 1 598 ? -6.589 7.765 -18.777 1.00 97.25 598 SER A O 1
ATOM 4366 N N . GLY A 1 599 ? -4.589 7.386 -19.766 1.00 97.56 599 GLY A N 1
ATOM 4367 C CA . GLY A 1 599 ? -3.853 8.497 -19.171 1.00 97.56 599 GLY A CA 1
ATOM 4368 C C . GLY A 1 599 ? -2.365 8.175 -19.066 1.00 97.56 599 GLY A C 1
ATOM 4369 O O . GLY A 1 599 ? -1.983 7.022 -18.868 1.00 97.56 599 GLY A O 1
ATOM 4370 N N . THR A 1 600 ? -1.519 9.189 -19.205 1.00 95.50 600 THR A N 1
ATOM 4371 C CA . THR A 1 600 ? -0.055 9.072 -19.136 1.00 95.50 600 THR A CA 1
ATOM 4372 C C . THR A 1 600 ? 0.500 9.925 -17.999 1.00 95.50 600 THR A C 1
ATOM 4374 O O . THR A 1 600 ? -0.174 10.828 -17.487 1.00 95.50 600 THR A O 1
ATOM 4377 N N . SER A 1 601 ? 1.745 9.678 -17.592 1.00 93.44 601 SER A N 1
ATOM 4378 C CA . SER A 1 601 ? 2.413 10.459 -16.550 1.00 93.44 601 SER A CA 1
ATOM 4379 C C . SER A 1 601 ? 1.591 10.485 -15.248 1.00 93.44 601 SER A C 1
ATOM 4381 O O . SER A 1 601 ? 1.072 9.460 -14.809 1.00 93.44 601 SER A O 1
ATOM 4383 N N . SER A 1 602 ? 1.418 11.653 -14.625 1.00 93.19 602 SER A N 1
ATOM 4384 C CA . SER A 1 602 ? 0.605 11.823 -13.415 1.00 93.19 602 SER A CA 1
ATOM 4385 C C . SER A 1 602 ? -0.880 11.507 -13.608 1.00 93.19 602 SER A C 1
ATOM 4387 O O . SER A 1 602 ? -1.584 11.392 -12.615 1.00 93.19 602 SER A O 1
ATOM 4389 N N . SER A 1 603 ? -1.372 11.332 -14.838 1.00 96.06 603 SER A N 1
ATOM 4390 C CA . SER A 1 603 ? -2.746 10.886 -15.113 1.00 96.06 603 SER A CA 1
ATOM 4391 C C . SER A 1 603 ? -2.876 9.372 -15.311 1.00 96.06 603 SER A C 1
ATOM 4393 O O . SER A 1 603 ? -3.966 8.902 -15.623 1.00 96.06 603 SER A O 1
ATOM 4395 N N . SER A 1 604 ? -1.791 8.607 -15.120 1.00 97.06 604 SER A N 1
ATOM 4396 C CA . SER A 1 604 ? -1.797 7.151 -15.277 1.00 97.06 604 SER A CA 1
ATOM 4397 C C . SER A 1 604 ? -2.940 6.494 -14.482 1.00 97.06 604 SER A C 1
ATOM 4399 O O . SER A 1 604 ? -3.157 6.827 -13.309 1.00 97.06 604 SER A O 1
ATOM 4401 N N . PRO A 1 605 ? -3.678 5.553 -15.095 1.00 97.62 605 PRO A N 1
ATOM 4402 C CA . PRO A 1 605 ? -4.791 4.876 -14.447 1.00 97.62 605 PRO A CA 1
ATOM 4403 C C . PRO A 1 605 ? -4.374 3.897 -13.347 1.00 97.62 605 PRO A C 1
ATOM 4405 O O . PRO A 1 605 ? -5.205 3.585 -12.496 1.00 97.62 605 PRO A O 1
ATOM 4408 N N . PHE A 1 606 ? -3.125 3.422 -13.331 1.00 98.50 606 PHE A N 1
ATOM 4409 C CA . PHE A 1 606 ? -2.614 2.555 -12.270 1.00 98.50 606 PHE A CA 1
ATOM 4410 C C . PHE A 1 606 ? -1.181 2.924 -11.878 1.00 98.50 606 PHE A C 1
ATOM 4412 O O . PHE A 1 606 ? -0.259 2.868 -12.694 1.00 98.50 606 PHE A O 1
ATOM 4419 N N . MET A 1 607 ? -1.000 3.233 -10.595 1.00 98.44 607 MET A N 1
ATOM 4420 C CA . MET A 1 607 ? 0.300 3.444 -9.956 1.00 98.44 607 MET A CA 1
ATOM 4421 C C . MET A 1 607 ? 0.305 2.701 -8.624 1.00 98.44 607 MET A C 1
ATOM 4423 O O . MET A 1 607 ? -0.500 3.032 -7.761 1.00 98.44 607 MET A O 1
ATOM 4427 N N . GLY A 1 608 ? 1.204 1.732 -8.428 1.00 98.44 608 GLY A N 1
ATOM 4428 C CA . GLY A 1 608 ? 1.320 1.037 -7.138 1.00 98.44 608 GLY A CA 1
ATOM 4429 C C . GLY A 1 608 ? 1.657 2.009 -6.001 1.00 98.44 608 GLY A C 1
ATOM 4430 O O . GLY A 1 608 ? 0.932 2.100 -5.010 1.00 98.44 608 GLY A O 1
ATOM 4431 N N . VAL A 1 609 ? 2.717 2.797 -6.197 1.00 98.75 609 VAL A N 1
ATOM 4432 C CA . VAL A 1 609 ? 3.061 3.945 -5.345 1.00 98.75 609 VAL A CA 1
ATOM 4433 C C . VAL A 1 609 ? 3.230 5.184 -6.214 1.00 98.75 609 VAL A C 1
ATOM 4435 O O . VAL A 1 609 ? 3.996 5.163 -7.180 1.00 98.75 609 VAL A O 1
ATOM 4438 N N . TYR A 1 610 ? 2.541 6.267 -5.863 1.00 98.50 610 TYR A N 1
ATOM 4439 C CA . TYR A 1 610 ? 2.678 7.561 -6.525 1.00 98.50 610 TYR A CA 1
ATOM 4440 C C . TYR A 1 610 ? 3.163 8.624 -5.541 1.00 98.50 610 TYR A C 1
ATOM 4442 O O . TYR A 1 610 ? 2.611 8.758 -4.452 1.00 98.50 610 TYR A O 1
ATOM 4450 N N . VAL A 1 611 ? 4.169 9.394 -5.950 1.00 96.81 611 VAL A N 1
ATOM 4451 C CA . VAL A 1 611 ? 4.663 10.580 -5.246 1.00 96.81 611 VAL A CA 1
ATOM 4452 C C . VAL A 1 611 ? 4.553 11.760 -6.202 1.00 96.81 611 VAL A C 1
ATOM 4454 O O . VAL A 1 611 ? 5.247 11.795 -7.214 1.00 96.81 611 VAL A O 1
ATOM 4457 N N . SER A 1 612 ? 3.674 12.721 -5.926 1.00 95.44 612 SER A N 1
ATOM 4458 C CA . SER A 1 612 ? 3.527 13.913 -6.769 1.00 95.44 612 SER A CA 1
ATOM 4459 C C . SER A 1 612 ? 4.631 14.938 -6.498 1.00 95.44 612 SER A C 1
ATOM 4461 O O . SER A 1 612 ? 5.139 15.557 -7.431 1.00 95.44 612 SER A O 1
ATOM 4463 N N . THR A 1 613 ? 5.001 15.106 -5.225 1.00 93.19 613 THR A N 1
ATOM 4464 C CA . THR A 1 613 ? 6.026 16.027 -4.726 1.00 93.19 613 THR A CA 1
ATOM 4465 C C . THR A 1 613 ? 6.443 15.664 -3.295 1.00 93.19 613 THR A C 1
ATOM 4467 O O . THR A 1 613 ? 5.727 14.937 -2.605 1.00 93.19 613 THR A O 1
ATOM 4470 N N . GLY A 1 614 ? 7.574 16.210 -2.843 1.00 93.88 614 GLY A N 1
ATOM 4471 C CA . GLY A 1 614 ? 8.111 16.027 -1.495 1.00 93.88 614 GLY A CA 1
ATOM 4472 C C . GLY A 1 614 ? 9.179 14.936 -1.380 1.00 93.88 614 GLY A C 1
ATOM 4473 O O . GLY A 1 614 ? 9.451 14.185 -2.321 1.00 93.88 614 GLY A O 1
ATOM 4474 N N . LEU A 1 615 ? 9.822 14.875 -0.211 1.00 95.38 615 LEU A N 1
ATOM 4475 C CA . LEU A 1 615 ? 10.923 13.959 0.077 1.00 95.38 615 LEU A CA 1
ATOM 4476 C C . LEU A 1 615 ? 10.391 12.593 0.536 1.00 95.38 615 LEU A C 1
ATOM 4478 O O . LEU A 1 615 ? 9.649 12.501 1.514 1.00 95.38 615 LEU A O 1
ATOM 4482 N N . THR A 1 616 ? 10.808 11.518 -0.137 1.00 96.38 616 THR A N 1
ATOM 4483 C CA . THR A 1 616 ? 10.389 10.145 0.191 1.00 96.38 616 THR A CA 1
ATOM 4484 C C . THR A 1 616 ? 11.559 9.164 0.199 1.00 96.38 616 THR A C 1
ATOM 4486 O O . THR A 1 616 ? 12.486 9.257 -0.611 1.00 96.38 616 THR A O 1
ATOM 4489 N N . THR A 1 617 ? 11.495 8.191 1.107 1.00 97.19 617 THR A N 1
ATOM 4490 C CA . THR A 1 617 ? 12.402 7.040 1.172 1.00 97.19 617 THR A CA 1
ATOM 4491 C C . THR A 1 617 ? 11.589 5.752 1.102 1.00 97.19 617 THR A C 1
ATOM 4493 O O . THR A 1 617 ? 10.707 5.505 1.923 1.00 97.19 617 THR A O 1
ATOM 4496 N N . ILE A 1 618 ? 11.856 4.930 0.086 1.00 98.19 618 ILE A N 1
ATOM 4497 C CA . ILE A 1 618 ? 11.039 3.758 -0.237 1.00 98.19 618 ILE A CA 1
ATOM 4498 C C . ILE A 1 618 ? 11.904 2.497 -0.213 1.00 98.19 618 ILE A C 1
ATOM 4500 O O . ILE A 1 618 ? 12.760 2.292 -1.071 1.00 98.19 618 ILE A O 1
ATOM 4504 N N . GLY A 1 619 ? 11.685 1.634 0.773 1.00 98.25 619 GLY A N 1
ATOM 4505 C CA . GLY A 1 619 ? 12.312 0.313 0.859 1.00 98.25 619 GLY A CA 1
ATOM 4506 C C . GLY A 1 619 ? 13.768 0.279 1.347 1.00 98.25 619 GLY A C 1
ATOM 4507 O O . GLY A 1 619 ? 14.368 -0.791 1.447 1.00 98.25 619 GLY A O 1
ATOM 4508 N N . ASN A 1 620 ? 14.363 1.423 1.700 1.00 95.81 620 ASN A N 1
ATOM 4509 C CA . ASN A 1 620 ? 15.753 1.486 2.165 1.00 95.81 620 ASN A CA 1
ATOM 4510 C C . ASN A 1 620 ? 16.011 0.737 3.483 1.00 95.81 620 ASN A C 1
ATOM 4512 O O . ASN A 1 620 ? 17.153 0.353 3.718 1.00 95.81 620 ASN A O 1
ATOM 4516 N N . VAL A 1 621 ? 14.985 0.520 4.313 1.00 97.31 621 VAL A N 1
ATOM 4517 C CA . VAL A 1 621 ? 15.078 -0.305 5.533 1.00 97.31 621 VAL A CA 1
ATOM 4518 C C . VAL A 1 621 ? 14.490 -1.693 5.291 1.00 97.31 621 VAL A C 1
ATOM 4520 O O . VAL A 1 621 ? 15.104 -2.704 5.618 1.00 97.31 621 VAL A O 1
ATOM 4523 N N . THR A 1 622 ? 13.295 -1.760 4.704 1.00 98.19 622 THR A N 1
ATOM 4524 C CA . THR A 1 622 ? 12.631 -3.025 4.368 1.00 98.19 622 THR A CA 1
ATOM 4525 C C . THR A 1 622 ? 11.922 -2.867 3.036 1.00 98.19 622 THR A C 1
ATOM 4527 O O . THR A 1 622 ? 11.049 -2.013 2.901 1.00 98.19 622 THR A O 1
ATOM 4530 N N . GLY A 1 623 ? 12.283 -3.692 2.055 1.00 98.19 623 GLY A N 1
ATOM 4531 C CA . GLY A 1 623 ? 11.748 -3.624 0.697 1.00 98.19 623 GLY A CA 1
ATOM 4532 C C . GLY A 1 623 ? 10.230 -3.766 0.623 1.00 98.19 623 GLY A C 1
ATOM 4533 O O . GLY A 1 623 ? 9.653 -4.644 1.262 1.00 98.19 623 GLY A O 1
ATOM 4534 N N . ASN A 1 624 ? 9.577 -2.929 -0.184 1.00 98.81 624 ASN A N 1
ATOM 4535 C CA . ASN A 1 624 ? 8.158 -3.100 -0.502 1.00 98.81 624 ASN A CA 1
ATOM 4536 C C . ASN A 1 624 ? 7.990 -4.154 -1.605 1.00 98.81 624 ASN A C 1
ATOM 4538 O O . ASN A 1 624 ? 8.852 -4.289 -2.473 1.00 98.81 624 ASN A O 1
ATOM 4542 N N . THR A 1 625 ? 6.865 -4.865 -1.600 1.00 98.69 625 THR A N 1
ATOM 4543 C CA . THR A 1 625 ? 6.494 -5.837 -2.635 1.00 98.69 625 THR A CA 1
ATOM 4544 C C . THR A 1 625 ? 5.273 -5.349 -3.405 1.00 98.69 625 THR A C 1
ATOM 4546 O O . THR A 1 625 ? 4.218 -5.110 -2.826 1.00 98.69 625 THR A O 1
ATOM 4549 N N . ILE A 1 626 ? 5.396 -5.230 -4.724 1.00 98.81 626 ILE A N 1
ATOM 4550 C CA . ILE A 1 626 ? 4.303 -4.902 -5.641 1.00 98.81 626 ILE A CA 1
ATOM 4551 C C . ILE A 1 626 ? 4.130 -6.081 -6.605 1.00 98.81 626 ILE A C 1
ATOM 4553 O O . ILE A 1 626 ? 5.000 -6.391 -7.418 1.00 98.81 626 ILE A O 1
ATOM 4557 N N . GLY A 1 627 ? 2.998 -6.760 -6.478 1.00 98.12 627 GLY A N 1
ATOM 4558 C CA . GLY A 1 627 ? 2.655 -7.998 -7.153 1.00 98.12 627 GLY A CA 1
ATOM 4559 C C . GLY A 1 627 ? 3.309 -9.219 -6.499 1.00 98.12 627 GLY A C 1
ATOM 4560 O O . GLY A 1 627 ? 3.115 -9.466 -5.312 1.00 98.12 627 GLY A O 1
ATOM 4561 N N . SER A 1 628 ? 4.020 -10.042 -7.268 1.00 96.75 628 SER A N 1
ATOM 4562 C CA . SER A 1 628 ? 4.696 -11.251 -6.766 1.00 96.75 628 SER A CA 1
ATOM 4563 C C . SER A 1 628 ? 5.945 -11.568 -7.583 1.00 96.75 628 SER A C 1
ATOM 4565 O O . SER A 1 628 ? 5.965 -11.364 -8.795 1.00 96.75 628 SER A O 1
ATOM 4567 N N . LEU A 1 629 ? 6.984 -12.110 -6.939 1.00 96.75 629 LEU A N 1
ATOM 4568 C CA . LEU A 1 629 ? 8.163 -12.604 -7.653 1.00 96.75 629 LEU A CA 1
ATOM 4569 C C . LEU A 1 629 ? 8.038 -14.068 -8.099 1.00 96.75 629 LEU A C 1
ATOM 4571 O O . LEU A 1 629 ? 8.827 -14.494 -8.931 1.00 96.75 629 LEU A O 1
ATOM 4575 N N . SER A 1 630 ? 7.097 -14.846 -7.568 1.00 95.31 630 SER A N 1
ATOM 4576 C CA . SER A 1 630 ? 7.072 -16.309 -7.749 1.00 95.31 630 SER A CA 1
ATOM 4577 C C . SER A 1 630 ? 5.765 -16.859 -8.323 1.00 95.31 630 SER A C 1
ATOM 4579 O O . SER A 1 630 ? 5.708 -18.033 -8.673 1.00 95.31 630 SER A O 1
ATOM 4581 N N . THR A 1 631 ? 4.725 -16.035 -8.447 1.00 91.19 631 THR A N 1
ATOM 4582 C CA . THR A 1 631 ? 3.400 -16.435 -8.958 1.00 91.19 631 THR A CA 1
ATOM 4583 C C . THR A 1 631 ? 2.944 -15.470 -10.047 1.00 91.19 631 THR A C 1
ATOM 4585 O O . THR A 1 631 ? 3.339 -14.309 -10.007 1.00 91.19 631 THR A O 1
ATOM 4588 N N . THR A 1 632 ? 2.156 -15.909 -11.033 1.00 86.69 632 THR A N 1
ATOM 4589 C CA . THR A 1 632 ? 1.578 -15.056 -12.096 1.00 86.69 632 THR A CA 1
ATOM 4590 C C . THR A 1 632 ? 0.231 -14.455 -11.669 1.00 86.69 632 THR A C 1
ATOM 4592 O O . THR A 1 632 ? -0.434 -14.977 -10.781 1.00 86.69 632 THR A O 1
ATOM 4595 N N . GLY A 1 633 ? -0.186 -13.357 -12.310 1.00 86.12 633 GLY A N 1
ATOM 4596 C CA . GLY A 1 633 ? -1.529 -12.785 -12.147 1.00 86.12 633 GLY A CA 1
ATOM 4597 C C . GLY A 1 633 ? -1.795 -12.026 -10.842 1.00 86.12 633 GLY A C 1
ATOM 4598 O O . GLY A 1 633 ? -2.954 -11.755 -10.547 1.00 86.12 633 GLY A O 1
ATOM 4599 N N . SER A 1 634 ? -0.767 -11.657 -10.069 1.00 97.06 634 SER A N 1
ATOM 4600 C CA . SER A 1 634 ? -0.964 -10.897 -8.824 1.00 97.06 634 SER A CA 1
ATOM 4601 C C . SER A 1 634 ? -1.593 -9.525 -9.088 1.00 97.06 634 SER A C 1
ATOM 4603 O O . SER A 1 634 ? -2.470 -9.095 -8.338 1.00 97.06 634 SER A O 1
ATOM 4605 N N . ILE A 1 635 ? -1.180 -8.842 -10.162 1.00 98.69 635 ILE A N 1
ATOM 4606 C CA . ILE A 1 635 ? -1.795 -7.589 -10.610 1.00 98.69 635 ILE A CA 1
ATOM 4607 C C . ILE A 1 635 ? -2.125 -7.685 -12.100 1.00 98.69 635 ILE A C 1
ATOM 4609 O O . ILE A 1 635 ? -1.265 -7.990 -12.930 1.00 98.69 635 ILE A O 1
ATOM 4613 N N . THR A 1 636 ? -3.371 -7.376 -12.452 1.00 98.56 636 THR A N 1
ATOM 4614 C CA . THR A 1 636 ? -3.812 -7.268 -13.847 1.00 98.56 636 THR A CA 1
ATOM 4615 C C . THR A 1 636 ? -4.353 -5.873 -14.133 1.00 98.56 636 THR A C 1
ATOM 4617 O O . THR A 1 636 ? -5.125 -5.317 -13.355 1.00 98.56 636 THR A O 1
ATOM 4620 N N . TYR A 1 637 ? -3.930 -5.302 -15.256 1.00 98.62 637 TYR A N 1
ATOM 4621 C 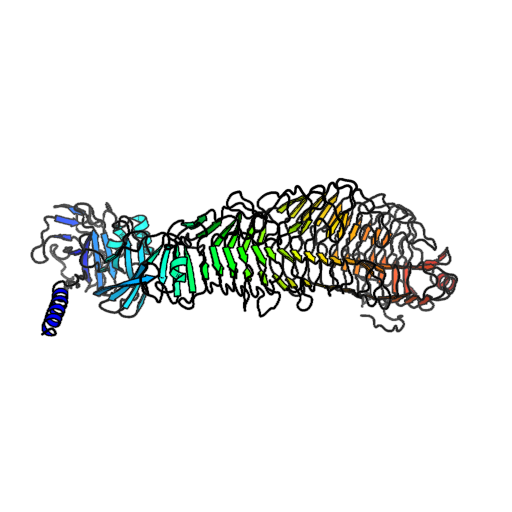CA . TYR A 1 637 ? -4.462 -4.069 -15.816 1.00 98.62 637 TYR A CA 1
ATOM 4622 C C . TYR A 1 637 ? -4.963 -4.360 -17.229 1.00 98.62 637 TYR A C 1
ATOM 4624 O O . TYR A 1 637 ? -4.198 -4.772 -18.100 1.00 98.62 637 TYR A O 1
ATOM 4632 N N . THR A 1 638 ? -6.249 -4.150 -17.472 1.00 98.50 638 THR A N 1
ATOM 4633 C CA . THR A 1 638 ? -6.861 -4.333 -18.788 1.00 98.50 638 THR A CA 1
ATOM 4634 C C . THR A 1 638 ? -7.570 -3.060 -19.215 1.00 98.50 638 THR A C 1
ATOM 4636 O O . THR A 1 638 ? -8.233 -2.408 -18.415 1.00 98.50 638 THR A O 1
ATOM 4639 N N . THR A 1 639 ? -7.427 -2.675 -20.478 1.00 98.44 639 THR A N 1
ATOM 4640 C CA . THR A 1 639 ? -8.143 -1.523 -21.024 1.00 98.44 639 THR A CA 1
ATOM 4641 C C . THR A 1 639 ? -8.681 -1.788 -22.422 1.00 98.44 639 THR A C 1
ATOM 4643 O O . THR A 1 639 ? -8.175 -2.632 -23.167 1.00 98.44 639 THR A O 1
ATOM 4646 N N . SER A 1 640 ? -9.752 -1.080 -22.761 1.00 97.38 640 SER A N 1
ATOM 4647 C CA . SER A 1 640 ? -10.332 -1.007 -24.104 1.00 97.38 640 SER A CA 1
ATOM 4648 C C . SER A 1 640 ? -10.199 0.394 -24.714 1.00 97.38 640 SER A C 1
ATOM 4650 O O . SER A 1 640 ? -10.854 0.701 -25.710 1.00 97.38 640 SER A O 1
ATOM 4652 N N . SER A 1 641 ? -9.388 1.272 -24.112 1.00 96.69 641 SER A N 1
ATOM 4653 C CA . SER A 1 641 ? -9.211 2.645 -24.587 1.00 96.69 641 SER A CA 1
ATOM 4654 C C . SER A 1 641 ? -8.424 2.703 -25.898 1.00 96.69 641 SER A C 1
ATOM 4656 O O . SER A 1 641 ? -7.425 2.005 -26.090 1.00 96.69 641 SER A O 1
ATOM 4658 N N . THR A 1 642 ? -8.849 3.589 -26.796 1.00 96.88 642 THR A N 1
ATOM 4659 C CA . THR A 1 642 ? -8.104 3.963 -28.008 1.00 96.88 642 THR A CA 1
ATOM 4660 C C . THR A 1 642 ? -6.982 4.964 -27.715 1.00 96.88 642 THR A C 1
ATOM 4662 O O . THR A 1 642 ? -6.139 5.204 -28.576 1.00 96.88 642 THR A O 1
ATOM 4665 N N . SER A 1 643 ? -6.964 5.555 -26.516 1.00 97.12 643 SER A N 1
ATOM 4666 C CA . SER A 1 643 ? -5.974 6.544 -26.081 1.00 97.12 643 SER A CA 1
ATOM 4667 C C . SER A 1 643 ? -4.774 5.893 -25.389 1.00 97.12 643 SER A C 1
ATOM 4669 O O . SER A 1 643 ? -4.868 4.802 -24.822 1.00 97.12 643 SER A O 1
ATOM 4671 N N . ALA A 1 644 ? -3.634 6.585 -25.410 1.00 97.06 644 ALA A N 1
ATOM 4672 C CA . ALA A 1 644 ? -2.403 6.126 -24.773 1.00 97.06 644 ALA A CA 1
ATOM 4673 C C . ALA A 1 644 ? -2.544 5.986 -23.249 1.00 97.06 644 ALA A C 1
ATOM 4675 O O . ALA A 1 644 ? -3.244 6.762 -22.590 1.00 97.06 644 ALA A O 1
ATOM 4676 N N . THR A 1 645 ? -1.848 4.995 -22.697 1.00 97.44 645 THR A N 1
ATOM 4677 C CA . THR A 1 645 ? -1.889 4.668 -21.276 1.00 97.44 645 THR A CA 1
ATOM 4678 C C . THR A 1 645 ? -0.511 4.322 -20.733 1.00 97.44 645 THR A C 1
ATOM 4680 O O . THR A 1 645 ? 0.173 3.463 -21.287 1.00 97.44 645 THR A O 1
ATOM 4683 N N . ASP A 1 646 ? -0.161 4.913 -19.593 1.00 97.25 646 ASP A N 1
ATOM 4684 C CA . ASP A 1 646 ? 0.968 4.469 -18.781 1.00 97.25 646 ASP A CA 1
ATOM 4685 C C . ASP A 1 646 ? 0.484 3.587 -17.625 1.00 97.25 646 ASP A C 1
ATOM 4687 O O . ASP A 1 646 ? -0.586 3.816 -17.059 1.00 97.25 646 ASP A O 1
ATOM 4691 N N . VAL A 1 647 ? 1.298 2.618 -17.217 1.00 98.44 647 VAL A N 1
ATOM 4692 C CA . VAL A 1 647 ? 1.103 1.821 -15.998 1.00 98.44 647 VAL A CA 1
ATOM 4693 C C . VAL A 1 647 ? 2.408 1.826 -15.211 1.00 98.44 647 VAL A C 1
ATOM 4695 O O . VAL A 1 647 ? 3.465 1.568 -15.786 1.00 98.44 647 VAL A O 1
ATOM 4698 N N . HIS A 1 648 ? 2.352 2.101 -13.906 1.00 98.12 648 HIS A N 1
ATOM 4699 C CA . HIS A 1 648 ? 3.553 2.220 -13.077 1.00 98.12 648 HIS A CA 1
ATOM 4700 C C . HIS A 1 648 ? 3.549 1.258 -11.886 1.00 98.12 648 HIS A C 1
ATOM 4702 O O . HIS A 1 648 ? 2.572 1.177 -11.139 1.00 98.12 648 HIS A O 1
ATOM 4708 N N . GLY A 1 649 ? 4.686 0.604 -11.636 1.00 98.06 649 GLY A N 1
ATOM 4709 C CA . GLY A 1 649 ? 4.964 0.010 -10.327 1.00 98.06 649 GLY A CA 1
ATOM 4710 C C . GLY A 1 649 ? 5.122 1.107 -9.274 1.00 98.06 649 GLY A C 1
ATOM 4711 O O . GLY A 1 649 ? 4.317 1.216 -8.350 1.00 98.06 649 GLY A O 1
ATOM 4712 N N . MET A 1 650 ? 6.117 1.977 -9.465 1.00 97.50 650 MET A N 1
ATOM 4713 C CA . MET A 1 650 ? 6.295 3.196 -8.671 1.00 97.50 650 MET A CA 1
ATOM 4714 C C . MET A 1 650 ? 6.598 4.397 -9.551 1.00 97.50 650 MET A C 1
ATOM 4716 O O . MET A 1 650 ? 7.381 4.314 -10.501 1.00 97.50 650 MET A O 1
ATOM 4720 N N . TYR A 1 651 ? 6.016 5.534 -9.195 1.00 96.56 651 TYR A N 1
ATOM 4721 C CA . TYR A 1 651 ? 6.211 6.768 -9.927 1.00 96.56 651 TYR A CA 1
ATOM 4722 C C . TYR A 1 651 ? 6.428 7.950 -8.990 1.00 96.56 651 TYR A C 1
ATOM 4724 O O . TYR A 1 651 ? 5.550 8.286 -8.198 1.00 96.56 651 TYR A O 1
ATOM 4732 N N . ASN A 1 652 ? 7.580 8.606 -9.120 1.00 93.88 652 ASN A N 1
ATOM 4733 C CA . ASN A 1 652 ? 7.854 9.866 -8.446 1.00 93.88 652 ASN A CA 1
ATOM 4734 C C . ASN A 1 652 ? 7.900 11.015 -9.460 1.00 93.88 652 ASN A C 1
ATOM 4736 O O . ASN A 1 652 ? 8.803 11.099 -10.290 1.00 93.88 652 ASN A O 1
ATOM 4740 N N . PHE A 1 653 ? 6.911 11.900 -9.404 1.00 92.12 653 PHE A N 1
ATOM 4741 C CA . PHE A 1 653 ? 6.851 13.140 -10.172 1.00 92.12 653 PHE A CA 1
ATOM 4742 C C . PHE A 1 653 ? 7.521 14.320 -9.455 1.00 92.12 653 PHE A C 1
ATOM 4744 O O . PHE A 1 653 ? 7.790 15.332 -10.092 1.00 92.12 653 PHE A O 1
ATOM 4751 N N . GLY A 1 654 ? 7.816 14.203 -8.164 1.00 89.56 654 GLY A N 1
ATOM 4752 C CA . GLY A 1 654 ? 8.446 15.243 -7.362 1.00 89.56 654 GLY A CA 1
ATOM 4753 C C . GLY A 1 654 ? 9.885 15.548 -7.765 1.00 89.56 654 GLY A C 1
ATOM 4754 O O . GLY A 1 654 ? 10.541 14.751 -8.430 1.00 89.56 654 GLY A O 1
ATOM 4755 N N . SER A 1 655 ? 10.371 16.715 -7.338 1.00 88.88 655 SER A N 1
ATOM 4756 C CA . SER A 1 655 ? 11.727 17.211 -7.613 1.00 88.88 655 SER A CA 1
ATOM 4757 C C . SER A 1 655 ? 12.726 16.949 -6.481 1.00 88.88 655 SER A C 1
ATOM 4759 O O . SER A 1 655 ? 13.928 17.136 -6.664 1.00 88.88 655 SER A O 1
ATOM 4761 N N . SER A 1 656 ? 12.254 16.531 -5.303 1.00 91.25 656 SER A N 1
ATOM 4762 C CA . SER A 1 656 ? 13.119 16.145 -4.185 1.00 91.25 656 SER A CA 1
ATOM 4763 C C . SER A 1 656 ? 13.876 14.853 -4.492 1.00 91.25 656 SER A C 1
ATOM 4765 O O . SER A 1 656 ? 13.453 14.058 -5.328 1.00 91.25 656 SER A O 1
ATOM 4767 N N . ILE A 1 657 ? 14.990 14.623 -3.791 1.00 89.62 657 ILE A N 1
ATOM 4768 C CA . ILE A 1 657 ? 15.757 13.376 -3.906 1.00 89.62 657 ILE A CA 1
ATOM 4769 C C . ILE A 1 657 ? 14.822 12.185 -3.681 1.00 89.62 657 ILE A C 1
ATOM 4771 O O . ILE A 1 657 ? 14.058 12.156 -2.717 1.00 89.62 657 ILE A O 1
ATOM 4775 N N . TRP A 1 658 ? 14.908 11.192 -4.558 1.00 93.12 658 TRP A N 1
ATOM 4776 C CA . TRP A 1 658 ? 14.139 9.968 -4.454 1.00 93.12 658 TRP A CA 1
ATOM 4777 C C . TRP A 1 658 ? 15.060 8.788 -4.188 1.00 93.12 658 TRP A C 1
ATOM 4779 O O . TRP A 1 658 ? 15.929 8.466 -4.999 1.00 93.12 658 TRP A O 1
ATOM 4789 N N . THR A 1 659 ? 14.852 8.135 -3.047 1.00 95.19 659 THR A N 1
ATOM 4790 C CA . THR A 1 659 ? 15.517 6.872 -2.719 1.00 95.19 659 THR A CA 1
ATOM 4791 C C . THR A 1 659 ? 14.505 5.739 -2.828 1.00 95.19 659 THR A C 1
ATOM 4793 O O . THR A 1 659 ? 13.534 5.731 -2.069 1.00 95.19 659 THR A O 1
ATOM 4796 N N . ALA A 1 660 ? 14.738 4.777 -3.722 1.00 96.25 660 ALA A N 1
ATOM 4797 C CA . ALA A 1 660 ? 13.933 3.561 -3.826 1.00 96.25 660 ALA A CA 1
ATOM 4798 C C . ALA A 1 660 ? 14.840 2.324 -3.869 1.00 96.25 660 ALA A C 1
ATOM 4800 O O . ALA A 1 660 ? 15.373 1.994 -4.924 1.00 96.25 660 ALA A O 1
ATOM 4801 N N . ASN A 1 661 ? 15.014 1.640 -2.737 1.00 97.94 661 ASN A N 1
ATOM 4802 C CA . ASN A 1 661 ? 15.956 0.525 -2.599 1.00 97.94 661 ASN A CA 1
ATOM 4803 C C . ASN A 1 661 ? 15.267 -0.760 -2.124 1.00 97.94 661 ASN A C 1
ATOM 4805 O O . ASN A 1 661 ? 14.245 -0.698 -1.450 1.00 97.94 661 ASN A O 1
ATOM 4809 N N . ASN A 1 662 ? 15.856 -1.919 -2.423 1.00 98.38 662 ASN A N 1
ATOM 4810 C CA . ASN A 1 662 ? 15.429 -3.246 -1.950 1.00 98.38 662 ASN A CA 1
ATOM 4811 C C . ASN A 1 662 ? 13.993 -3.665 -2.324 1.00 98.38 662 ASN A C 1
ATOM 4813 O O . ASN A 1 662 ? 13.468 -4.626 -1.765 1.00 98.38 662 ASN A O 1
ATOM 4817 N N . ASN A 1 663 ? 13.319 -2.952 -3.225 1.00 98.69 663 ASN A N 1
ATOM 4818 C CA . ASN A 1 663 ? 11.921 -3.213 -3.547 1.00 98.69 663 ASN A CA 1
ATOM 4819 C C . ASN A 1 663 ? 11.775 -4.348 -4.567 1.00 98.69 663 ASN A C 1
ATOM 4821 O O . ASN A 1 663 ? 12.590 -4.500 -5.477 1.00 98.69 663 ASN A O 1
ATOM 4825 N N . ASN A 1 664 ? 10.676 -5.087 -4.452 1.00 98.56 664 ASN A N 1
ATOM 4826 C CA . ASN A 1 664 ? 10.307 -6.191 -5.324 1.00 98.56 664 ASN A CA 1
ATOM 4827 C C . ASN A 1 664 ? 9.084 -5.811 -6.161 1.00 98.56 664 ASN A C 1
ATOM 4829 O O . ASN A 1 664 ? 8.046 -5.439 -5.619 1.00 98.56 664 ASN A O 1
ATOM 4833 N N . LEU A 1 665 ? 9.182 -5.950 -7.478 1.00 98.62 665 LEU A N 1
ATOM 4834 C CA . LEU A 1 665 ? 8.101 -5.704 -8.426 1.00 98.62 665 LEU A CA 1
ATOM 4835 C C . LEU A 1 665 ? 7.987 -6.899 -9.371 1.00 98.62 665 LEU A C 1
ATOM 4837 O O . LEU A 1 665 ? 8.966 -7.267 -10.008 1.00 98.62 665 LEU A O 1
ATOM 4841 N N . GLY A 1 666 ? 6.814 -7.507 -9.511 1.00 97.81 666 GLY A N 1
ATOM 4842 C CA . GLY A 1 666 ? 6.631 -8.632 -10.430 1.00 97.81 666 GLY A CA 1
ATOM 4843 C C . GLY A 1 666 ? 5.179 -9.070 -10.552 1.00 97.81 666 GLY A C 1
ATOM 4844 O O . GLY A 1 666 ? 4.315 -8.548 -9.863 1.00 97.81 666 GLY A O 1
ATOM 4845 N N . SER A 1 667 ? 4.900 -10.050 -11.408 1.00 97.31 667 SER A N 1
ATOM 4846 C CA . SER A 1 667 ? 3.549 -10.568 -11.662 1.00 97.31 667 SER A CA 1
ATOM 4847 C C . SER A 1 667 ? 2.521 -9.508 -12.090 1.00 97.31 667 SER A C 1
ATOM 4849 O O . SER A 1 667 ? 1.412 -9.445 -11.553 1.00 97.31 667 SER A O 1
ATOM 4851 N N . ILE A 1 668 ? 2.891 -8.661 -13.057 1.00 98.38 668 ILE A N 1
ATOM 4852 C CA . ILE A 1 668 ? 2.026 -7.603 -13.595 1.00 98.38 668 ILE A CA 1
ATOM 4853 C C . ILE A 1 668 ? 1.734 -7.861 -15.069 1.00 98.38 668 ILE A C 1
ATOM 4855 O O . ILE A 1 668 ? 2.645 -7.943 -15.889 1.00 98.38 668 ILE A O 1
ATOM 4859 N N . SER A 1 669 ? 0.452 -7.971 -15.410 1.00 97.94 669 SER A N 1
ATOM 4860 C CA . SER A 1 669 ? 0.005 -8.145 -16.795 1.00 97.94 669 SER A CA 1
ATOM 4861 C C . SER A 1 669 ? -0.831 -6.956 -17.242 1.00 97.94 669 SER A C 1
ATOM 4863 O O . SER A 1 669 ? -1.872 -6.678 -16.652 1.00 97.94 669 SER A O 1
ATOM 4865 N N . CYS A 1 670 ? -0.392 -6.282 -18.301 1.00 98.31 670 CYS A N 1
ATOM 4866 C CA . CYS A 1 670 ? -1.059 -5.121 -18.876 1.00 98.31 670 CYS A CA 1
ATOM 4867 C C . CYS A 1 670 ? -1.567 -5.458 -20.281 1.00 98.31 670 CYS A C 1
ATOM 4869 O O . CYS A 1 670 ? -0.775 -5.817 -21.149 1.00 98.31 670 CYS A O 1
ATOM 4871 N N . THR A 1 671 ? -2.868 -5.331 -20.534 1.00 98.31 671 THR A N 1
ATOM 4872 C CA . THR A 1 671 ? -3.468 -5.668 -21.836 1.00 98.31 671 THR A CA 1
ATOM 4873 C C . THR A 1 671 ? -4.324 -4.524 -22.366 1.00 98.31 671 THR A C 1
ATOM 4875 O O . THR A 1 671 ? -5.180 -4.022 -21.642 1.00 98.31 671 THR A O 1
ATOM 4878 N N . ASN A 1 672 ? -4.138 -4.135 -23.632 1.00 97.75 672 ASN A N 1
ATOM 4879 C CA . ASN A 1 672 ? -5.098 -3.296 -24.352 1.00 97.75 672 ASN A CA 1
ATOM 4880 C C . ASN A 1 672 ? -5.758 -4.118 -25.459 1.00 97.75 672 ASN A C 1
ATOM 4882 O O . ASN A 1 672 ? -5.075 -4.633 -26.343 1.00 97.75 672 ASN A O 1
ATOM 4886 N N . SER A 1 673 ? -7.082 -4.220 -25.399 1.00 95.69 673 SER A N 1
ATOM 4887 C CA . SER A 1 673 ? -7.916 -4.909 -26.394 1.00 95.69 673 SER A CA 1
ATOM 4888 C C . SER A 1 673 ? -8.294 -4.029 -27.597 1.00 95.69 673 SER A C 1
ATOM 4890 O O . SER A 1 673 ? -8.906 -4.510 -28.545 1.00 95.69 673 SER A O 1
ATOM 4892 N N . SER A 1 674 ? -7.920 -2.750 -27.563 1.00 95.94 674 SER A N 1
ATOM 4893 C CA . SER A 1 674 ? -8.156 -1.732 -28.587 1.00 95.94 674 SER A CA 1
ATOM 4894 C C . SER A 1 674 ? -6.823 -1.210 -29.160 1.00 95.94 674 SER A C 1
ATOM 4896 O O . SER A 1 674 ? -5.800 -1.902 -29.123 1.00 95.94 674 SER A O 1
ATOM 4898 N N . THR A 1 675 ? -6.821 -0.002 -29.730 1.00 95.44 675 THR A N 1
ATOM 4899 C CA . THR A 1 675 ? -5.685 0.591 -30.462 1.00 95.44 675 THR A CA 1
ATOM 4900 C C . THR A 1 675 ? -4.754 1.457 -29.610 1.00 95.44 675 THR A C 1
ATOM 4902 O O . THR A 1 675 ? -3.687 1.849 -30.086 1.00 95.44 675 THR A O 1
ATOM 4905 N N . GLY A 1 676 ? -5.130 1.787 -28.370 1.00 96.75 676 GLY A N 1
ATOM 4906 C CA . GLY A 1 676 ? -4.306 2.614 -27.487 1.00 96.75 676 GLY A CA 1
ATOM 4907 C C . GLY A 1 676 ? -2.991 1.925 -27.104 1.00 96.75 676 GLY A C 1
ATOM 4908 O O . GLY A 1 676 ? -2.945 0.716 -26.847 1.00 96.75 676 GLY A O 1
ATOM 4909 N N . SER A 1 677 ? -1.901 2.687 -27.033 1.00 97.31 677 SER A N 1
ATOM 4910 C CA . SER A 1 677 ? -0.618 2.161 -26.556 1.00 97.31 677 SER A CA 1
ATOM 4911 C C . SER A 1 677 ? -0.635 1.920 -25.050 1.00 97.31 677 SER A C 1
ATOM 4913 O O . SER A 1 677 ? -1.260 2.678 -24.306 1.00 97.31 677 SER A O 1
ATOM 4915 N N . ILE A 1 678 ? 0.107 0.907 -24.599 1.00 98.12 678 ILE A N 1
ATOM 4916 C CA . ILE A 1 678 ? 0.452 0.735 -23.185 1.00 98.12 678 ILE A CA 1
ATOM 4917 C C . ILE A 1 678 ? 1.955 0.891 -23.022 1.00 98.12 678 ILE A C 1
ATOM 4919 O O . ILE A 1 678 ? 2.728 0.151 -23.630 1.00 98.12 678 ILE A O 1
ATOM 4923 N N . VAL A 1 679 ? 2.361 1.800 -22.144 1.00 97.94 679 VAL A N 1
ATOM 4924 C CA . VAL A 1 679 ? 3.735 1.885 -21.659 1.00 97.94 679 VAL A CA 1
ATOM 4925 C C . VAL A 1 679 ? 3.758 1.469 -20.196 1.00 97.94 679 VAL A C 1
ATOM 4927 O O . VAL A 1 679 ? 3.239 2.159 -19.320 1.00 97.94 679 VAL A O 1
ATOM 4930 N N . PHE A 1 680 ? 4.364 0.320 -19.919 1.00 98.50 680 PHE A N 1
ATOM 4931 C CA . PHE A 1 680 ? 4.640 -0.085 -18.550 1.00 98.50 680 PHE A CA 1
ATOM 4932 C C . PHE A 1 680 ? 5.998 0.456 -18.107 1.00 98.50 680 PHE A C 1
ATOM 4934 O O . PHE A 1 680 ? 7.002 0.260 -18.794 1.00 98.50 680 PHE A O 1
ATOM 4941 N N . TYR A 1 681 ? 6.036 1.057 -16.922 1.00 98.06 681 TYR A N 1
ATOM 4942 C CA . TYR A 1 681 ? 7.266 1.373 -16.211 1.00 98.06 681 TYR A CA 1
ATOM 4943 C C . TYR A 1 681 ? 7.310 0.622 -14.888 1.00 98.06 681 TYR A C 1
ATOM 4945 O O . TYR A 1 681 ? 6.366 0.694 -14.099 1.00 98.06 681 TYR A O 1
ATOM 4953 N N . GLY A 1 682 ? 8.441 -0.018 -14.602 1.00 97.81 682 GLY A N 1
ATOM 4954 C CA . GLY A 1 682 ? 8.721 -0.536 -13.276 1.00 97.81 682 GLY A CA 1
ATOM 4955 C C . GLY A 1 682 ? 8.791 0.621 -12.291 1.00 97.81 682 GLY A C 1
ATOM 4956 O O . GLY A 1 682 ? 7.799 0.910 -11.618 1.00 97.81 682 GLY A O 1
ATOM 4957 N N . PHE A 1 683 ? 9.923 1.330 -12.279 1.00 95.81 683 PHE A N 1
ATOM 4958 C CA . PHE A 1 683 ? 10.093 2.593 -11.552 1.00 95.81 683 PHE A CA 1
ATOM 4959 C C . PHE A 1 683 ? 10.368 3.744 -12.517 1.00 95.81 683 PHE A C 1
ATOM 4961 O O . PHE A 1 683 ? 11.147 3.610 -13.465 1.00 95.81 683 PHE A O 1
ATOM 4968 N N . ARG A 1 684 ? 9.736 4.895 -12.267 1.00 92.88 684 ARG A N 1
ATOM 4969 C CA . ARG A 1 684 ? 9.884 6.084 -13.110 1.00 92.88 684 ARG A CA 1
ATOM 4970 C C . ARG A 1 684 ? 10.054 7.360 -12.296 1.00 92.88 684 ARG A C 1
ATOM 4972 O O . ARG A 1 684 ? 9.340 7.559 -11.315 1.00 92.88 684 ARG A O 1
ATOM 4979 N N . THR A 1 685 ? 10.925 8.254 -12.762 1.00 89.50 685 THR A N 1
ATOM 4980 C CA . THR A 1 685 ? 10.915 9.668 -12.357 1.00 89.50 685 THR A CA 1
ATOM 4981 C C . THR A 1 685 ? 10.246 10.544 -13.408 1.00 89.50 685 THR A C 1
ATOM 4983 O O . THR A 1 685 ? 10.396 10.339 -14.614 1.00 89.50 685 THR A O 1
ATOM 4986 N N . GLY A 1 686 ? 9.459 11.514 -12.948 1.00 79.56 686 GLY A N 1
ATOM 4987 C CA . GLY A 1 686 ? 8.736 12.458 -13.792 1.00 79.56 686 GLY A CA 1
ATOM 4988 C C . GLY A 1 686 ? 9.404 13.823 -13.931 1.00 79.56 686 GLY A C 1
ATOM 4989 O O . GLY A 1 686 ? 9.288 14.419 -14.999 1.00 79.56 686 GLY A O 1
ATOM 4990 N N . THR A 1 687 ? 10.105 14.295 -12.894 1.00 75.81 687 THR A N 1
ATOM 4991 C CA . THR A 1 687 ? 10.841 15.575 -12.885 1.00 75.81 687 THR A CA 1
ATOM 4992 C C . THR A 1 687 ? 12.286 15.388 -12.387 1.00 75.81 687 THR A C 1
ATOM 4994 O O . THR A 1 687 ? 12.787 14.263 -12.348 1.00 75.81 687 THR A O 1
ATOM 4997 N N . SER A 1 688 ? 12.985 16.480 -12.051 1.00 68.62 688 SER A N 1
ATOM 4998 C CA . SER A 1 688 ? 14.413 16.547 -11.696 1.00 68.62 688 SER A CA 1
ATOM 4999 C C . SER A 1 688 ? 14.761 15.985 -10.305 1.00 68.62 688 SER A C 1
ATOM 5001 O O . SER A 1 688 ? 15.598 16.552 -9.603 1.00 68.62 688 SER A O 1
ATOM 5003 N N . ALA A 1 689 ? 14.147 14.893 -9.862 1.00 76.62 689 ALA A N 1
ATOM 5004 C CA . ALA A 1 689 ? 14.604 14.202 -8.657 1.00 76.62 689 ALA A CA 1
ATOM 5005 C C . ALA A 1 689 ? 15.956 13.516 -8.908 1.00 76.62 689 ALA A C 1
ATOM 5007 O O . ALA A 1 689 ? 16.101 12.782 -9.888 1.00 76.62 689 ALA A O 1
ATOM 5008 N N . ASN A 1 690 ? 16.928 13.683 -8.002 1.00 86.75 690 ASN A N 1
ATOM 5009 C CA . ASN A 1 690 ? 18.074 12.765 -7.945 1.00 86.75 690 ASN A CA 1
ATOM 5010 C C . ASN A 1 690 ? 17.538 11.380 -7.590 1.00 86.75 690 ASN A C 1
ATOM 5012 O O . ASN A 1 690 ? 16.946 11.224 -6.519 1.00 86.75 690 ASN A O 1
ATOM 5016 N N . PHE A 1 691 ? 17.729 10.392 -8.462 1.00 91.12 691 PHE A N 1
ATOM 5017 C CA . PHE A 1 691 ? 17.174 9.058 -8.254 1.00 91.12 691 PHE A CA 1
ATOM 5018 C C . PHE A 1 691 ? 18.264 8.074 -7.842 1.00 91.12 691 PHE A C 1
ATOM 5020 O O . PHE A 1 691 ? 19.097 7.675 -8.655 1.00 91.12 691 PHE A O 1
ATOM 5027 N N . SER A 1 692 ? 18.236 7.668 -6.576 1.00 93.12 692 SER A N 1
ATOM 5028 C CA . SER A 1 692 ? 19.047 6.573 -6.055 1.00 93.12 692 SER A CA 1
ATOM 5029 C C . SER A 1 692 ? 18.195 5.309 -5.975 1.00 93.12 692 SER A C 1
ATOM 5031 O O . SER A 1 692 ? 17.208 5.273 -5.235 1.00 93.12 692 SER A O 1
ATOM 5033 N N . ALA A 1 693 ? 18.559 4.292 -6.755 1.00 94.69 693 ALA A N 1
ATOM 5034 C CA . ALA A 1 693 ? 17.893 3.001 -6.755 1.00 94.69 693 ALA A CA 1
ATOM 5035 C C . ALA A 1 693 ? 18.908 1.866 -6.665 1.00 94.69 693 ALA A C 1
ATOM 5037 O O . ALA A 1 693 ? 19.664 1.613 -7.611 1.00 94.69 693 ALA A O 1
ATOM 5038 N N . SER A 1 694 ? 18.900 1.157 -5.539 1.00 97.56 694 SER A N 1
ATOM 5039 C CA . SER A 1 694 ? 19.777 0.016 -5.330 1.00 97.56 694 SER A CA 1
ATOM 5040 C C . SER A 1 694 ? 19.074 -1.247 -4.857 1.00 97.56 694 SER A C 1
ATOM 5042 O O . SER A 1 694 ? 18.084 -1.203 -4.128 1.00 97.56 694 SER A O 1
ATOM 5044 N N . SER A 1 695 ? 19.605 -2.398 -5.271 1.00 98.12 695 SER A N 1
ATOM 5045 C CA . SER A 1 695 ? 19.154 -3.719 -4.809 1.00 98.12 695 SER A CA 1
ATOM 5046 C C . SER A 1 695 ? 17.670 -4.020 -5.064 1.00 98.12 695 SER A C 1
ATOM 5048 O O . SER A 1 695 ? 17.078 -4.840 -4.368 1.00 98.12 695 SER A O 1
ATOM 5050 N N . ASN A 1 696 ? 17.037 -3.372 -6.046 1.00 98.56 696 ASN A N 1
ATOM 5051 C CA . ASN A 1 696 ? 15.649 -3.670 -6.397 1.00 98.56 696 ASN A CA 1
ATOM 5052 C C . ASN A 1 696 ? 15.566 -4.855 -7.365 1.00 98.56 696 ASN A C 1
ATOM 5054 O O . ASN A 1 696 ? 16.442 -5.046 -8.210 1.00 98.56 696 ASN A O 1
ATOM 5058 N N . SER A 1 697 ? 14.467 -5.598 -7.287 1.00 98.44 697 SER A N 1
ATOM 5059 C CA . SER A 1 697 ? 14.122 -6.699 -8.185 1.00 98.44 697 SER A CA 1
ATOM 5060 C C . SER A 1 697 ? 12.896 -6.315 -9.013 1.00 98.44 697 SER A C 1
ATOM 5062 O O . SER A 1 697 ? 11.781 -6.266 -8.495 1.00 98.44 697 SER A O 1
ATOM 5064 N N . ILE A 1 698 ? 13.096 -6.019 -10.298 1.00 98.62 698 ILE A N 1
ATOM 5065 C CA . ILE A 1 698 ? 12.038 -5.717 -11.268 1.00 98.62 698 ILE A CA 1
ATOM 5066 C C . ILE A 1 698 ? 11.881 -6.924 -12.191 1.00 98.62 698 ILE A C 1
ATOM 5068 O O . ILE A 1 698 ? 12.684 -7.159 -13.091 1.00 98.62 698 ILE A O 1
ATOM 5072 N N . GLY A 1 699 ? 10.829 -7.694 -11.951 1.00 98.19 699 GLY A N 1
ATOM 5073 C CA . GLY A 1 699 ? 10.577 -8.996 -12.546 1.00 98.19 699 GLY A CA 1
ATOM 5074 C C . GLY A 1 699 ? 10.868 -10.156 -11.588 1.00 98.19 699 GLY A C 1
ATOM 5075 O O . GLY A 1 699 ? 11.954 -10.290 -11.028 1.00 98.19 699 GLY A O 1
ATOM 5076 N N . GLY A 1 700 ? 9.878 -11.030 -11.431 1.00 96.94 700 GLY A N 1
ATOM 5077 C CA . GLY A 1 700 ? 9.880 -12.287 -10.686 1.00 96.94 700 GLY A CA 1
ATOM 5078 C C . GLY A 1 700 ? 10.562 -13.449 -11.401 1.00 96.94 700 GLY A C 1
ATOM 5079 O O . GLY A 1 700 ? 10.852 -13.361 -12.587 1.00 96.94 700 GLY A O 1
ATOM 5080 N N . THR A 1 701 ? 10.895 -14.532 -10.676 1.00 96.19 701 THR A N 1
ATOM 5081 C CA . THR A 1 701 ? 11.617 -15.761 -11.123 1.00 96.19 701 THR A CA 1
ATOM 5082 C C . THR A 1 701 ? 10.903 -16.504 -12.235 1.00 96.19 701 THR A C 1
ATOM 5084 O O . THR A 1 701 ? 11.544 -17.173 -13.036 1.00 96.19 701 THR A O 1
ATOM 5087 N N . ILE A 1 702 ? 9.604 -16.280 -12.343 1.00 94.81 702 ILE A N 1
ATOM 5088 C CA . ILE A 1 702 ? 8.744 -16.768 -13.410 1.00 94.81 702 ILE A CA 1
ATOM 5089 C C . ILE A 1 702 ? 8.942 -16.009 -14.735 1.00 94.81 702 ILE A C 1
ATOM 5091 O O . ILE A 1 702 ? 9.177 -14.798 -14.755 1.00 94.81 702 ILE A O 1
ATOM 5095 N N . SER A 1 703 ? 8.801 -16.718 -15.856 1.00 93.75 703 SER A N 1
ATOM 5096 C CA . SER A 1 703 ? 8.722 -16.117 -17.194 1.00 93.75 703 SER A CA 1
ATOM 5097 C C . SER A 1 703 ? 7.529 -15.167 -17.304 1.00 93.75 703 SER A C 1
ATOM 5099 O O . SER A 1 703 ? 6.520 -15.354 -16.626 1.00 93.75 703 SER A O 1
ATOM 5101 N N . ASN A 1 704 ? 7.636 -14.155 -18.171 1.00 94.25 704 ASN A N 1
ATOM 5102 C CA . ASN A 1 704 ? 6.588 -13.149 -18.388 1.00 94.25 704 ASN A CA 1
ATOM 5103 C C . ASN A 1 704 ? 6.099 -12.501 -17.084 1.00 94.25 704 ASN A C 1
ATOM 5105 O O . ASN A 1 704 ? 4.930 -12.133 -16.968 1.00 94.25 704 ASN A O 1
ATOM 5109 N N . SER A 1 705 ? 6.986 -12.371 -16.089 1.00 97.75 705 SER A N 1
ATOM 5110 C CA . SER A 1 705 ? 6.632 -11.769 -14.807 1.00 97.75 705 SER A CA 1
ATOM 5111 C C . SER A 1 705 ? 6.023 -10.385 -14.997 1.00 97.75 705 SER A C 1
ATOM 5113 O O . SER A 1 705 ? 5.167 -9.988 -14.214 1.00 97.75 705 SER A O 1
ATOM 5115 N N . ILE A 1 706 ? 6.512 -9.617 -15.963 1.00 98.50 706 ILE A N 1
ATOM 5116 C CA . ILE A 1 706 ? 5.912 -8.345 -16.342 1.00 98.50 706 ILE A CA 1
ATOM 5117 C C . ILE A 1 706 ? 5.680 -8.400 -17.843 1.00 98.50 706 ILE A C 1
ATOM 5119 O O . ILE A 1 706 ? 6.619 -8.635 -18.607 1.00 98.50 706 ILE A O 1
ATOM 5123 N N . GLN A 1 707 ? 4.434 -8.193 -18.260 1.00 97.38 707 GLN A N 1
ATOM 5124 C CA . GLN A 1 707 ? 4.063 -8.303 -19.664 1.00 97.38 707 GLN A CA 1
ATOM 5125 C C . GLN A 1 707 ? 3.109 -7.205 -20.122 1.00 97.38 707 GLN A C 1
ATOM 5127 O O . GLN A 1 707 ? 2.161 -6.855 -19.419 1.00 97.38 707 GLN A O 1
ATOM 5132 N N . VAL A 1 708 ? 3.347 -6.708 -21.337 1.00 98.44 708 VAL A N 1
ATOM 5133 C CA . VAL A 1 708 ? 2.414 -5.859 -22.085 1.00 98.44 708 VAL A CA 1
ATOM 5134 C C . VAL A 1 708 ? 1.925 -6.616 -23.314 1.00 98.44 708 VAL A C 1
ATOM 5136 O O . VAL A 1 708 ? 2.719 -7.144 -24.090 1.00 98.44 708 VAL A O 1
ATOM 5139 N N . SER A 1 709 ? 0.605 -6.656 -23.483 1.00 96.94 709 SER A N 1
ATOM 5140 C CA . SER A 1 709 ? -0.080 -7.203 -24.653 1.00 96.94 709 SER A CA 1
ATOM 5141 C C . SER A 1 709 ? -0.946 -6.123 -25.303 1.00 96.94 709 SER A C 1
ATOM 5143 O O . SER A 1 709 ? -1.959 -5.709 -24.744 1.00 96.94 709 SER A O 1
ATOM 5145 N N . SER A 1 710 ? -0.545 -5.622 -26.472 1.00 95.62 710 SER A N 1
ATOM 5146 C CA . SER A 1 710 ? -1.247 -4.545 -27.187 1.00 95.62 710 SER A CA 1
ATOM 5147 C C . SER A 1 710 ? -1.075 -4.673 -28.705 1.00 95.62 710 SER A C 1
ATOM 5149 O O . SER A 1 710 ? -0.096 -5.229 -29.199 1.00 95.62 710 SER A O 1
ATOM 5151 N N . SER A 1 711 ? -2.028 -4.134 -29.465 1.00 94.38 711 SER A N 1
ATOM 5152 C CA . SER A 1 711 ? -1.930 -4.006 -30.927 1.00 94.38 711 SER A CA 1
ATOM 5153 C C . SER A 1 711 ? -1.119 -2.781 -31.383 1.00 94.38 711 SER A C 1
ATOM 5155 O O . SER A 1 711 ? -0.768 -2.676 -32.557 1.00 94.38 711 SER A O 1
ATOM 5157 N N . SER A 1 712 ? -0.798 -1.862 -30.468 1.00 96.00 712 SER A N 1
ATOM 5158 C CA . SER A 1 712 ? -0.131 -0.600 -30.787 1.00 96.00 712 SER A CA 1
ATOM 5159 C C . SER A 1 712 ? 1.379 -0.757 -30.975 1.00 96.00 712 SER A C 1
ATOM 5161 O O . SER A 1 712 ? 2.071 -1.385 -30.171 1.00 96.00 712 SER A O 1
ATOM 5163 N N . THR A 1 713 ? 1.907 -0.088 -31.998 1.00 95.81 713 THR A N 1
ATOM 5164 C CA . THR A 1 713 ? 3.343 -0.003 -32.306 1.00 95.81 713 THR A CA 1
ATOM 5165 C C . THR A 1 713 ? 4.121 0.928 -31.370 1.00 95.81 713 THR A C 1
ATOM 5167 O O . THR A 1 713 ? 5.350 0.951 -31.420 1.00 95.81 713 THR A O 1
ATOM 5170 N N . SER A 1 714 ? 3.442 1.670 -30.491 1.00 96.38 714 SER A N 1
ATOM 5171 C CA . SER A 1 714 ? 4.068 2.546 -29.487 1.00 96.38 714 SER A CA 1
ATOM 5172 C C . SER A 1 714 ? 4.102 1.936 -28.079 1.00 96.38 714 SER A C 1
ATOM 5174 O O . SER A 1 714 ? 4.520 2.605 -27.134 1.00 96.38 714 SER A O 1
ATOM 5176 N N . SER A 1 715 ? 3.653 0.686 -27.919 1.00 97.50 715 SER A N 1
ATOM 5177 C CA . SER A 1 715 ? 3.643 -0.007 -26.626 1.00 97.50 715 SER A CA 1
ATOM 5178 C C . SER A 1 715 ? 5.044 -0.430 -26.183 1.00 97.50 715 SER A C 1
ATOM 5180 O O . SER A 1 715 ? 5.850 -0.877 -27.001 1.00 97.50 715 SER A O 1
ATOM 5182 N N . GLN A 1 716 ? 5.327 -0.315 -24.883 1.00 98.19 716 GLN A N 1
ATOM 5183 C CA . GLN A 1 716 ? 6.659 -0.531 -24.310 1.00 98.19 716 GLN A CA 1
ATOM 5184 C C . GLN A 1 716 ? 6.603 -1.193 -22.927 1.00 98.19 716 GLN A C 1
ATOM 5186 O O . GLN A 1 716 ? 5.661 -0.979 -22.161 1.00 98.19 716 GLN A O 1
ATOM 5191 N N . VAL A 1 717 ? 7.662 -1.927 -22.577 1.00 98.50 717 VAL A N 1
ATOM 5192 C CA . VAL A 1 717 ? 7.930 -2.395 -21.207 1.00 98.50 717 VAL A CA 1
ATOM 5193 C C . VAL A 1 717 ? 9.299 -1.909 -20.767 1.00 98.50 717 VAL A C 1
ATOM 5195 O O . VAL A 1 717 ? 10.312 -2.282 -21.352 1.00 98.50 717 VAL A O 1
ATOM 5198 N N . ILE A 1 718 ? 9.331 -1.082 -19.728 1.00 98.38 718 ILE A N 1
ATOM 5199 C CA . ILE A 1 718 ? 10.549 -0.440 -19.243 1.00 98.38 718 ILE A CA 1
ATOM 5200 C C . ILE A 1 718 ? 10.746 -0.795 -17.769 1.00 98.38 718 ILE A C 1
ATOM 5202 O O . ILE A 1 718 ? 9.858 -0.554 -16.956 1.00 98.38 718 ILE A O 1
ATOM 5206 N N . GLY A 1 719 ? 11.908 -1.339 -17.397 1.00 97.81 719 GLY A N 1
ATOM 5207 C CA . GLY A 1 719 ? 12.243 -1.593 -15.992 1.00 97.81 719 GLY A CA 1
ATOM 5208 C C . GLY A 1 719 ? 12.419 -0.283 -15.218 1.00 97.81 719 GLY A C 1
ATOM 5209 O O . GLY A 1 719 ? 11.599 0.057 -14.365 1.00 97.81 719 GLY A O 1
ATOM 5210 N N . TYR A 1 720 ? 13.446 0.487 -15.578 1.00 93.44 720 TYR A N 1
ATOM 5211 C CA . TYR A 1 720 ? 13.670 1.851 -15.087 1.00 93.44 720 TYR A CA 1
ATOM 5212 C C . TYR A 1 720 ? 13.475 2.880 -16.192 1.00 93.44 720 TYR A C 1
ATOM 5214 O O . TYR A 1 720 ? 14.133 2.798 -17.226 1.00 93.44 720 TYR A O 1
ATOM 5222 N N . GLY A 1 721 ? 12.612 3.868 -15.963 1.00 86.75 721 GLY A N 1
ATOM 5223 C CA . GLY A 1 721 ? 12.409 4.987 -16.879 1.00 86.75 721 GLY A CA 1
ATOM 5224 C C . GLY A 1 721 ? 12.835 6.317 -16.271 1.00 86.75 721 GLY A C 1
ATOM 5225 O O . GLY A 1 721 ? 12.253 6.756 -15.281 1.00 86.75 721 GLY A O 1
ATOM 5226 N N . MET A 1 722 ? 13.790 6.996 -16.900 1.00 82.38 722 MET A N 1
ATOM 5227 C CA . MET A 1 722 ? 14.087 8.403 -16.623 1.00 82.38 722 MET A CA 1
ATOM 5228 C C . MET A 1 722 ? 13.783 9.260 -17.844 1.00 82.38 722 MET A C 1
ATOM 5230 O O . MET A 1 722 ? 14.012 8.842 -18.978 1.00 82.38 722 MET A O 1
ATOM 5234 N N . ASN A 1 723 ? 13.229 10.446 -17.606 1.00 70.44 723 ASN A N 1
ATOM 5235 C CA . ASN A 1 723 ? 12.807 11.357 -18.663 1.00 70.44 723 ASN A CA 1
ATOM 5236 C C . ASN A 1 723 ? 13.921 12.347 -19.056 1.00 70.44 723 ASN A C 1
ATOM 5238 O O . ASN A 1 723 ? 14.558 12.942 -18.185 1.00 70.44 723 ASN A O 1
ATOM 5242 N N . SER A 1 724 ? 14.069 12.571 -20.370 1.00 58.25 724 SER A N 1
ATOM 5243 C CA . SER A 1 724 ? 15.131 13.331 -21.055 1.00 58.25 724 SER A CA 1
ATOM 5244 C C . SER A 1 724 ? 15.300 14.778 -20.621 1.00 58.25 724 SER A C 1
ATOM 5246 O O . SER A 1 724 ? 16.347 15.364 -20.871 1.00 58.25 724 SER A O 1
ATOM 5248 N N . THR A 1 725 ? 14.283 15.373 -20.009 1.00 60.00 725 THR A N 1
ATOM 5249 C CA . THR A 1 725 ? 14.181 16.832 -19.907 1.00 60.00 725 THR A CA 1
ATOM 5250 C C . THR A 1 725 ? 14.831 17.416 -18.648 1.00 60.00 725 THR A C 1
ATOM 5252 O O . THR A 1 725 ? 14.896 18.637 -18.529 1.00 60.00 725 THR A O 1
ATOM 5255 N N . TYR A 1 726 ? 15.310 16.598 -17.699 1.00 65.19 726 TYR A N 1
ATOM 5256 C CA . TYR A 1 726 ? 15.624 17.103 -16.355 1.00 65.19 726 TYR A CA 1
ATOM 5257 C C . TYR A 1 726 ? 17.029 16.743 -15.832 1.00 65.19 726 TYR A C 1
ATOM 5259 O O . TYR A 1 726 ? 17.426 15.575 -15.896 1.00 65.19 726 TYR A O 1
ATOM 5267 N N . PRO A 1 727 ? 17.783 17.727 -15.293 1.00 58.84 727 PRO A N 1
ATOM 5268 C CA . PRO A 1 727 ? 19.219 17.612 -15.056 1.00 58.84 727 PRO A CA 1
ATOM 5269 C C . PRO A 1 727 ? 19.563 17.092 -13.649 1.00 58.84 727 PRO A C 1
ATOM 5271 O O . PRO A 1 727 ? 20.300 17.751 -12.922 1.00 58.84 727 PRO A O 1
ATOM 5274 N N . SER A 1 728 ? 19.133 15.884 -13.277 1.00 74.94 728 SER A N 1
ATOM 5275 C CA . SER A 1 728 ? 19.497 15.294 -11.973 1.00 74.94 728 SER A CA 1
ATOM 5276 C C . SER A 1 728 ? 20.258 13.969 -12.092 1.00 74.94 728 SER A C 1
ATOM 5278 O O . SER A 1 728 ? 19.812 13.106 -12.852 1.00 74.94 728 SER A O 1
ATOM 5280 N N . PRO A 1 729 ? 21.392 13.786 -11.380 1.00 85.88 729 PRO A N 1
ATOM 5281 C CA . PRO A 1 729 ? 22.157 12.544 -11.403 1.00 85.88 729 PRO A CA 1
ATOM 5282 C C . PRO A 1 729 ? 21.347 11.361 -10.875 1.00 85.88 729 PRO A C 1
ATOM 5284 O O . PRO A 1 729 ? 20.498 11.483 -9.985 1.00 85.88 729 PRO A O 1
ATOM 5287 N N . SER A 1 730 ? 21.675 10.188 -11.406 1.00 89.25 730 SER A N 1
ATOM 5288 C CA . SER A 1 730 ? 20.967 8.940 -11.120 1.00 89.25 730 SER A CA 1
ATOM 5289 C C . SER A 1 730 ? 21.964 7.852 -10.801 1.00 89.25 730 SER A C 1
ATOM 5291 O O . SER A 1 730 ? 22.940 7.683 -11.532 1.00 89.25 730 SER A O 1
ATOM 5293 N N . THR A 1 731 ? 21.683 7.091 -9.751 1.00 93.25 731 THR A N 1
ATOM 5294 C CA . THR A 1 731 ? 22.522 5.987 -9.299 1.00 93.25 731 THR A CA 1
ATOM 5295 C C . THR A 1 731 ? 21.693 4.719 -9.284 1.00 93.25 731 THR A C 1
ATOM 5297 O O . THR A 1 731 ? 20.854 4.537 -8.406 1.00 93.25 731 THR A O 1
ATOM 5300 N N . PHE A 1 732 ? 21.928 3.845 -10.259 1.00 95.56 732 PHE A N 1
ATOM 5301 C CA . PHE A 1 732 ? 21.267 2.552 -10.397 1.00 95.56 732 PHE A CA 1
ATOM 5302 C C . PHE A 1 732 ? 22.280 1.451 -10.148 1.00 95.56 732 PHE A C 1
ATOM 5304 O O . PHE A 1 732 ? 23.086 1.145 -11.032 1.00 95.56 732 PHE A O 1
ATOM 5311 N N . THR A 1 733 ? 22.268 0.884 -8.940 1.00 98.12 733 THR A N 1
ATOM 5312 C CA . THR A 1 733 ? 23.273 -0.099 -8.531 1.00 98.12 733 THR A CA 1
ATOM 5313 C C . THR A 1 733 ? 22.711 -1.406 -7.999 1.00 98.12 733 THR A C 1
ATOM 5315 O O . THR A 1 733 ? 21.735 -1.424 -7.260 1.00 98.12 733 THR A O 1
ATOM 5318 N N . SER A 1 734 ? 23.338 -2.531 -8.343 1.00 98.31 734 SER A N 1
ATOM 5319 C CA . SER A 1 734 ? 22.979 -3.844 -7.780 1.00 98.31 734 SER A CA 1
ATOM 5320 C C . SER A 1 734 ? 21.518 -4.259 -8.012 1.00 98.31 734 SER A C 1
ATOM 5322 O O . SER A 1 734 ? 20.978 -5.063 -7.257 1.00 98.31 734 SER A O 1
ATOM 5324 N N . ASN A 1 735 ? 20.847 -3.710 -9.030 1.00 98.62 735 ASN A N 1
ATOM 5325 C CA . ASN A 1 735 ? 19.465 -4.067 -9.341 1.00 98.62 735 ASN A CA 1
ATOM 5326 C C . ASN A 1 735 ? 19.404 -5.329 -10.202 1.00 98.62 735 ASN A C 1
ATOM 5328 O O . ASN A 1 735 ? 20.288 -5.587 -11.019 1.00 98.62 735 ASN A O 1
ATOM 5332 N N . ILE A 1 736 ? 18.309 -6.070 -10.072 1.00 98.81 736 ILE A N 1
ATOM 5333 C CA . ILE A 1 736 ? 17.963 -7.204 -10.922 1.00 98.81 736 ILE A CA 1
ATOM 5334 C C . ILE A 1 736 ? 16.748 -6.807 -11.761 1.00 98.81 736 ILE A C 1
ATOM 5336 O O . ILE A 1 736 ? 15.703 -6.472 -11.211 1.00 98.81 736 ILE A O 1
ATOM 5340 N N . ILE A 1 737 ? 16.864 -6.853 -13.088 1.00 98.94 737 ILE A N 1
ATOM 5341 C CA . ILE A 1 737 ? 15.777 -6.534 -14.023 1.00 98.94 737 ILE A CA 1
ATOM 5342 C C . ILE A 1 737 ? 15.605 -7.697 -14.984 1.00 98.94 737 ILE A C 1
ATOM 5344 O O . ILE A 1 737 ? 16.540 -8.039 -15.706 1.00 98.94 737 ILE A O 1
ATOM 5348 N N . ARG A 1 738 ? 14.431 -8.326 -15.004 1.00 98.56 738 ARG A N 1
ATOM 5349 C CA . ARG A 1 738 ? 14.277 -9.574 -15.750 1.00 98.56 738 ARG A CA 1
ATOM 5350 C C . ARG A 1 738 ? 12.866 -9.975 -16.118 1.00 98.56 738 ARG A C 1
ATOM 5352 O O . ARG A 1 738 ? 11.903 -9.478 -15.551 1.00 98.56 738 ARG A O 1
ATOM 5359 N N . ASN A 1 739 ? 12.756 -10.943 -17.027 1.00 98.31 739 ASN A N 1
ATOM 5360 C CA . ASN A 1 739 ? 11.490 -11.575 -17.416 1.00 98.31 739 ASN A CA 1
ATOM 5361 C C . ASN A 1 739 ? 10.421 -10.543 -17.840 1.00 98.31 739 ASN A C 1
ATOM 5363 O O . ASN A 1 739 ? 9.244 -10.669 -17.482 1.00 98.31 739 ASN A O 1
ATOM 5367 N N . LEU A 1 740 ? 10.851 -9.517 -18.587 1.00 98.75 740 LEU A N 1
ATOM 5368 C CA . LEU A 1 740 ? 9.998 -8.463 -19.140 1.00 98.75 740 LEU A CA 1
ATOM 5369 C C . LEU A 1 740 ? 9.646 -8.803 -20.589 1.00 98.75 740 LEU A C 1
ATOM 5371 O O . LEU A 1 740 ? 10.544 -9.094 -21.382 1.00 98.75 740 LEU A O 1
ATOM 5375 N N . THR A 1 741 ? 8.364 -8.753 -20.943 1.00 98.44 741 THR A N 1
ATOM 5376 C CA . THR A 1 741 ? 7.901 -9.191 -22.269 1.00 98.44 741 THR A CA 1
ATOM 5377 C C . THR A 1 741 ? 6.912 -8.221 -22.898 1.00 98.44 741 THR A C 1
ATOM 5379 O O . THR A 1 741 ? 5.984 -7.752 -22.245 1.00 98.44 741 THR A O 1
ATOM 5382 N N . ASN A 1 742 ? 7.082 -7.955 -24.189 1.00 98.38 742 ASN A N 1
ATOM 5383 C CA . ASN A 1 742 ? 6.122 -7.222 -25.010 1.00 98.38 742 ASN A CA 1
ATOM 5384 C C . ASN A 1 742 ? 5.777 -8.050 -26.257 1.00 98.38 742 ASN A C 1
ATOM 5386 O O . ASN A 1 742 ? 6.609 -8.812 -26.745 1.00 98.38 742 ASN A O 1
ATOM 5390 N N . ASN A 1 743 ? 4.559 -7.927 -26.776 1.00 97.56 743 ASN A N 1
ATOM 5391 C CA . ASN A 1 743 ? 4.119 -8.634 -27.985 1.00 97.56 743 ASN A CA 1
ATOM 5392 C C . ASN A 1 743 ? 4.131 -7.757 -29.250 1.00 97.56 743 ASN A C 1
ATOM 5394 O O . ASN A 1 743 ? 3.842 -8.233 -30.352 1.00 97.56 743 ASN A O 1
ATOM 5398 N N . ASN A 1 744 ? 4.406 -6.463 -29.097 1.00 95.81 744 ASN A N 1
ATOM 5399 C CA . ASN A 1 744 ? 4.402 -5.482 -30.174 1.00 95.81 744 ASN A CA 1
ATOM 5400 C C . ASN A 1 744 ? 5.361 -4.329 -29.837 1.00 95.81 744 ASN A C 1
ATOM 5402 O O . ASN A 1 744 ? 6.191 -4.453 -28.940 1.00 95.81 744 ASN A O 1
ATOM 5406 N N . GLY A 1 745 ? 5.280 -3.216 -30.557 1.00 95.56 745 GLY A N 1
ATOM 5407 C CA . GLY A 1 745 ? 6.161 -2.071 -30.377 1.00 95.56 745 GLY A CA 1
ATOM 5408 C C . GLY A 1 745 ? 7.274 -2.046 -31.420 1.00 95.56 745 GLY A C 1
ATOM 5409 O O . GLY A 1 745 ? 8.059 -2.987 -31.535 1.00 95.56 745 GLY A O 1
ATOM 5410 N N . THR A 1 746 ? 7.356 -0.951 -32.169 1.00 96.25 746 THR A N 1
ATOM 5411 C CA . THR A 1 746 ? 8.374 -0.722 -33.211 1.00 96.25 746 THR A CA 1
ATOM 5412 C C . THR A 1 746 ? 9.149 0.570 -32.988 1.00 96.25 746 THR A C 1
ATOM 5414 O O . THR A 1 746 ? 9.822 1.058 -33.894 1.00 96.25 746 THR A O 1
ATOM 5417 N N . GLY A 1 747 ? 9.010 1.174 -31.806 1.00 95.25 747 GLY A N 1
ATOM 5418 C CA . GLY A 1 747 ? 9.786 2.345 -31.438 1.00 95.25 747 GLY A CA 1
ATOM 5419 C C . GLY A 1 747 ? 11.279 2.026 -31.373 1.00 95.25 747 GLY A C 1
ATOM 5420 O O . GLY A 1 747 ? 11.699 0.887 -31.163 1.00 95.25 747 GLY A O 1
ATOM 5421 N N . THR A 1 748 ? 12.086 3.062 -31.561 1.00 92.75 748 THR A N 1
ATOM 5422 C CA . THR A 1 748 ? 13.549 2.998 -31.539 1.00 92.75 748 THR A CA 1
ATOM 5423 C C . THR A 1 748 ? 14.099 3.738 -30.333 1.00 92.75 748 THR A C 1
ATOM 5425 O O . THR A 1 748 ? 13.409 4.574 -29.753 1.00 92.75 748 THR A O 1
ATOM 5428 N N . THR A 1 749 ? 15.366 3.502 -30.000 1.00 91.94 749 THR A N 1
ATOM 5429 C CA . THR A 1 749 ? 16.084 4.276 -28.976 1.00 91.94 749 THR A CA 1
ATOM 5430 C C . THR A 1 749 ? 15.366 4.227 -27.613 1.00 91.94 749 THR A C 1
ATOM 5432 O O . THR A 1 749 ? 15.107 3.144 -27.094 1.00 91.94 749 THR A O 1
ATOM 5435 N N . SER A 1 750 ? 15.009 5.375 -27.046 1.00 91.81 750 SER A N 1
ATOM 5436 C CA . SER A 1 750 ? 14.227 5.553 -25.824 1.00 91.81 750 SER A CA 1
ATOM 5437 C C . SER A 1 750 ? 12.793 5.037 -25.895 1.00 91.81 750 SER A C 1
ATOM 5439 O O . SER A 1 750 ? 12.162 4.921 -24.847 1.00 91.81 750 SER A O 1
ATOM 5441 N N . SER A 1 751 ? 12.285 4.766 -27.100 1.00 94.62 751 SER A N 1
ATOM 5442 C CA . SER A 1 751 ? 10.940 4.234 -27.349 1.00 94.62 751 SER A CA 1
ATOM 5443 C C . SER A 1 751 ? 10.929 2.739 -27.703 1.00 94.62 751 SER A C 1
ATOM 5445 O O . SER A 1 751 ? 9.916 2.218 -28.171 1.00 94.62 751 SER A O 1
ATOM 5447 N N . ALA A 1 752 ? 12.065 2.052 -27.532 1.00 96.00 752 ALA A N 1
ATOM 5448 C CA . ALA A 1 752 ? 12.193 0.630 -27.825 1.00 96.00 752 ALA A CA 1
ATOM 5449 C C . ALA A 1 752 ? 11.158 -0.220 -27.076 1.00 96.00 752 ALA A C 1
ATOM 5451 O O . ALA A 1 752 ? 10.816 0.038 -25.925 1.00 96.00 752 ALA A O 1
ATOM 5452 N N . SER A 1 753 ? 10.684 -1.274 -27.745 1.00 97.38 753 SER A N 1
ATOM 5453 C CA . SER A 1 753 ? 9.575 -2.103 -27.261 1.00 97.38 753 SER A CA 1
ATOM 5454 C C . SER A 1 753 ? 9.809 -2.724 -25.881 1.00 97.38 753 SER A C 1
ATOM 5456 O O . SER A 1 753 ? 8.855 -2.886 -25.118 1.00 97.38 753 SER A O 1
ATOM 5458 N N . VAL A 1 754 ? 11.061 -3.052 -25.543 1.00 98.75 754 VAL A N 1
ATOM 5459 C CA . VAL A 1 754 ? 11.451 -3.501 -24.204 1.00 98.75 754 VAL A CA 1
ATOM 5460 C C . VAL A 1 754 ? 12.802 -2.905 -23.834 1.00 98.75 754 VAL A C 1
ATOM 5462 O O . VAL A 1 754 ? 13.759 -3.008 -24.605 1.00 98.75 754 VAL A O 1
ATOM 5465 N N . ILE A 1 755 ? 12.886 -2.305 -22.646 1.00 98.75 755 ILE A N 1
ATOM 5466 C CA . ILE A 1 755 ? 14.114 -1.708 -22.121 1.00 98.75 755 ILE A CA 1
ATOM 5467 C C . ILE A 1 755 ? 14.308 -2.114 -20.657 1.00 98.75 755 ILE A C 1
ATOM 5469 O O . ILE A 1 755 ? 13.408 -1.943 -19.838 1.00 98.75 755 ILE A O 1
ATOM 5473 N N . GLY A 1 756 ? 15.490 -2.611 -20.292 1.00 98.56 756 GLY A N 1
ATOM 5474 C CA . GLY A 1 756 ? 15.831 -2.840 -18.886 1.00 98.56 756 GLY A CA 1
ATOM 5475 C C . GLY A 1 756 ? 15.970 -1.514 -18.133 1.00 98.56 756 GLY A C 1
ATOM 5476 O O . GLY A 1 756 ? 15.157 -1.186 -17.269 1.00 98.56 756 GLY A O 1
ATOM 5477 N N . ILE A 1 757 ? 16.975 -0.723 -18.513 1.00 97.56 757 ILE A N 1
ATOM 5478 C CA . ILE A 1 757 ? 17.224 0.627 -17.991 1.00 97.56 757 ILE A CA 1
ATOM 5479 C C . ILE A 1 757 ? 17.164 1.629 -19.139 1.00 97.56 757 ILE A C 1
ATOM 5481 O O . ILE A 1 757 ? 17.970 1.563 -20.063 1.00 97.56 757 ILE A O 1
ATOM 5485 N N . ASN A 1 758 ? 16.224 2.567 -19.069 1.00 94.75 758 ASN A N 1
ATOM 5486 C CA . ASN A 1 758 ? 16.073 3.673 -20.004 1.00 94.75 758 ASN A CA 1
ATOM 5487 C C . ASN A 1 758 ? 16.481 4.977 -19.309 1.00 94.75 758 ASN A C 1
ATOM 5489 O O . ASN A 1 758 ? 15.651 5.652 -18.692 1.00 94.75 758 ASN A O 1
ATOM 5493 N N . LEU A 1 759 ? 17.775 5.299 -19.360 1.00 91.25 759 LEU A N 1
ATOM 5494 C CA . LEU A 1 759 ? 18.312 6.546 -18.829 1.00 91.25 759 LEU A CA 1
ATOM 5495 C C . LEU A 1 759 ? 18.448 7.547 -19.967 1.00 91.25 759 LEU A C 1
ATOM 5497 O O . LEU A 1 759 ? 19.373 7.487 -20.770 1.00 91.25 759 LEU A O 1
ATOM 5501 N N . ILE A 1 760 ? 17.524 8.492 -20.024 1.00 86.31 760 ILE A N 1
ATOM 5502 C CA . ILE A 1 760 ? 17.575 9.595 -20.969 1.00 86.31 760 ILE A CA 1
ATOM 5503 C C . ILE A 1 760 ? 17.584 10.823 -20.079 1.00 86.31 760 ILE A C 1
ATOM 5505 O O . ILE A 1 760 ? 16.556 11.160 -19.513 1.00 86.31 760 ILE A O 1
ATOM 5509 N N . SER A 1 761 ? 18.732 11.439 -19.846 1.00 81.50 761 SER A N 1
ATOM 5510 C CA . SER A 1 761 ? 18.819 12.669 -19.060 1.00 81.50 761 SER A CA 1
ATOM 5511 C C . SER A 1 761 ? 19.983 13.494 -19.577 1.00 81.50 761 SER A C 1
ATOM 5513 O O . SER A 1 761 ? 21.025 12.967 -19.945 1.00 81.50 761 SER A O 1
ATOM 5515 N N . THR A 1 762 ? 19.828 14.810 -19.612 1.00 79.00 762 THR A N 1
ATOM 5516 C CA . THR A 1 762 ? 20.934 15.720 -19.928 1.00 79.00 762 THR A CA 1
ATOM 5517 C C . THR A 1 762 ? 21.720 16.121 -18.675 1.00 79.00 762 THR A C 1
ATOM 5519 O O . THR A 1 762 ? 22.419 17.133 -18.699 1.00 79.00 762 THR A O 1
ATOM 5522 N N . SER A 1 763 ? 21.593 15.384 -17.563 1.00 83.00 763 SER A N 1
ATOM 5523 C CA . SER A 1 763 ? 22.405 15.612 -16.364 1.00 83.00 763 SER A CA 1
ATOM 5524 C C . SER A 1 763 ? 23.809 15.023 -16.490 1.00 83.00 763 SER A C 1
ATOM 5526 O O . SER A 1 763 ? 24.129 14.278 -17.418 1.00 83.00 763 SER A O 1
ATOM 5528 N N . VAL A 1 764 ? 24.660 15.396 -15.543 1.00 86.81 764 VAL A N 1
ATOM 5529 C CA . VAL A 1 764 ? 26.026 14.894 -15.387 1.00 86.81 764 VAL A CA 1
ATOM 5530 C C . VAL A 1 764 ? 26.068 13.821 -14.296 1.00 86.81 764 VAL A C 1
ATOM 5532 O O . VAL A 1 764 ? 25.192 13.774 -13.434 1.00 86.81 764 VAL A O 1
ATOM 5535 N N . ASN A 1 765 ? 27.126 13.009 -14.274 1.00 89.25 765 ASN A N 1
ATOM 5536 C CA . ASN A 1 765 ? 27.440 12.081 -13.177 1.00 89.25 765 ASN A CA 1
ATOM 5537 C C . ASN A 1 765 ? 26.411 10.957 -12.933 1.00 89.25 765 ASN A C 1
ATOM 5539 O O . ASN A 1 765 ? 26.176 10.564 -11.787 1.00 89.25 765 ASN A O 1
ATOM 5543 N N . HIS A 1 766 ? 25.803 10.396 -13.982 1.00 91.94 766 HIS A N 1
ATOM 5544 C CA . HIS A 1 766 ? 25.014 9.171 -13.823 1.00 91.94 766 HIS A CA 1
ATOM 5545 C C . HIS A 1 766 ? 25.918 7.966 -13.523 1.00 91.94 766 HIS A C 1
ATOM 5547 O O . HIS A 1 766 ? 26.979 7.817 -14.127 1.00 91.94 766 HIS A O 1
ATOM 5553 N N . THR A 1 767 ? 25.476 7.079 -12.630 1.00 95.06 767 THR A N 1
ATOM 5554 C CA . THR A 1 767 ? 26.145 5.810 -12.311 1.00 95.06 767 THR A CA 1
ATOM 5555 C C . THR A 1 767 ? 25.182 4.646 -12.523 1.00 95.06 767 THR A C 1
ATOM 5557 O O . THR A 1 767 ? 24.207 4.501 -11.791 1.00 95.06 767 THR A O 1
ATOM 5560 N N . ILE A 1 768 ? 25.468 3.784 -13.497 1.00 97.12 768 ILE A N 1
ATOM 5561 C CA . ILE A 1 768 ? 24.739 2.531 -13.731 1.00 97.12 768 ILE A CA 1
ATOM 5562 C C . ILE A 1 768 ? 25.710 1.380 -13.481 1.00 97.12 768 ILE A C 1
ATOM 5564 O O . ILE A 1 768 ? 26.540 1.064 -14.332 1.00 97.12 768 ILE A O 1
ATOM 5568 N N . GLY A 1 769 ? 25.650 0.796 -12.287 1.00 98.06 769 GLY A N 1
ATOM 5569 C CA . GLY A 1 769 ? 26.681 -0.104 -11.773 1.00 98.06 769 GLY A CA 1
ATOM 5570 C C . GLY A 1 769 ? 26.153 -1.465 -11.325 1.00 98.06 769 GLY A C 1
ATOM 5571 O O . GLY A 1 769 ? 25.143 -1.509 -10.644 1.00 98.06 769 GLY A O 1
ATOM 5572 N N . GLN A 1 770 ? 26.853 -2.576 -11.553 1.00 98.38 770 GLN A N 1
ATOM 5573 C CA . GLN A 1 770 ? 26.560 -3.847 -10.848 1.00 98.38 770 GLN A CA 1
ATOM 5574 C C . GLN A 1 770 ? 25.135 -4.404 -11.062 1.00 98.38 770 GLN A C 1
ATOM 5576 O O . GLN A 1 770 ? 24.656 -5.191 -10.251 1.00 98.38 770 GLN A O 1
ATOM 5581 N N . ASN A 1 771 ? 24.422 -3.993 -12.114 1.00 98.81 771 ASN A N 1
ATOM 5582 C CA . ASN A 1 771 ? 23.063 -4.477 -12.361 1.00 98.81 771 ASN A CA 1
ATOM 5583 C C . ASN A 1 771 ? 23.087 -5.799 -13.137 1.00 98.81 771 ASN A C 1
ATOM 5585 O O . ASN A 1 771 ? 23.929 -5.987 -14.014 1.00 98.81 771 ASN A O 1
ATOM 5589 N N . GLN A 1 772 ? 22.124 -6.678 -12.864 1.00 98.81 772 GLN A N 1
ATOM 5590 C CA . GLN A 1 772 ? 21.854 -7.879 -13.654 1.00 98.81 772 GLN A CA 1
ATOM 5591 C C . GLN A 1 772 ? 20.591 -7.662 -14.488 1.00 98.81 772 GLN A C 1
ATOM 5593 O O . GLN A 1 772 ? 19.518 -7.426 -13.932 1.00 98.81 772 GLN A O 1
ATOM 5598 N N . ILE A 1 773 ? 20.702 -7.737 -15.814 1.00 98.94 773 ILE A N 1
ATOM 5599 C CA . ILE A 1 773 ? 19.588 -7.477 -16.735 1.00 98.94 773 ILE A CA 1
ATOM 5600 C C . ILE A 1 773 ? 19.432 -8.658 -17.683 1.00 98.94 773 ILE A C 1
ATOM 5602 O O . ILE A 1 773 ? 20.316 -8.896 -18.506 1.00 98.94 773 ILE A O 1
ATOM 5606 N N . PHE A 1 774 ? 18.327 -9.401 -17.592 1.00 98.81 774 PHE A N 1
ATOM 5607 C CA . PHE A 1 774 ? 18.202 -10.616 -18.394 1.00 98.81 774 PHE A CA 1
ATOM 5608 C C . PHE A 1 774 ? 16.792 -11.089 -18.716 1.00 98.81 774 PHE A C 1
ATOM 5610 O O . PHE A 1 774 ? 15.827 -10.691 -18.080 1.00 98.81 774 PHE A O 1
ATOM 5617 N N . ASN A 1 775 ? 16.655 -11.966 -19.711 1.00 98.56 775 ASN A N 1
ATOM 5618 C CA . ASN A 1 775 ? 15.361 -12.506 -20.148 1.00 98.56 775 ASN A CA 1
ATOM 5619 C C . ASN A 1 775 ? 14.352 -11.400 -20.504 1.00 98.56 775 ASN A C 1
ATOM 5621 O O . ASN A 1 775 ? 13.204 -11.413 -20.054 1.00 98.56 775 ASN A O 1
ATOM 5625 N N . LEU A 1 776 ? 14.794 -10.410 -21.279 1.00 98.88 776 LEU A N 1
ATOM 5626 C CA . LEU A 1 776 ? 13.907 -9.397 -21.851 1.00 98.88 776 LEU A CA 1
ATOM 5627 C C . LEU A 1 776 ? 13.538 -9.830 -23.269 1.00 98.88 776 LEU A C 1
ATOM 5629 O O . LEU A 1 776 ? 14.425 -10.232 -24.026 1.00 98.88 776 LEU A O 1
ATOM 5633 N N . SER A 1 777 ? 12.260 -9.768 -23.642 1.00 98.56 777 SER A N 1
ATOM 5634 C CA . SER A 1 777 ? 11.834 -10.328 -24.926 1.00 98.56 777 SER A CA 1
ATOM 5635 C C . SER A 1 777 ? 10.742 -9.546 -25.641 1.00 98.56 777 SER A C 1
ATOM 5637 O O . SER A 1 777 ? 9.837 -8.989 -25.017 1.00 98.56 777 SER A O 1
ATOM 5639 N N . ASN A 1 778 ? 10.807 -9.556 -26.974 1.00 98.44 778 ASN A N 1
ATOM 5640 C CA . ASN A 1 778 ? 9.661 -9.248 -27.818 1.00 98.44 778 ASN A CA 1
ATOM 5641 C C . ASN A 1 778 ? 9.251 -10.470 -28.647 1.00 98.44 778 ASN A C 1
ATOM 5643 O O . ASN A 1 778 ? 10.075 -11.070 -29.345 1.00 98.44 778 ASN A O 1
ATOM 5647 N N . THR A 1 779 ? 7.974 -10.835 -28.576 1.00 97.75 779 THR A N 1
ATOM 5648 C CA . THR A 1 779 ? 7.435 -12.039 -29.221 1.00 97.75 779 THR A CA 1
ATOM 5649 C C . THR A 1 779 ? 6.861 -11.792 -30.616 1.00 97.75 779 THR A C 1
ATOM 5651 O O . THR A 1 779 ? 6.423 -12.739 -31.268 1.00 97.75 779 THR A O 1
ATOM 5654 N N . ASN A 1 780 ? 6.878 -10.555 -31.124 1.00 97.50 780 ASN A N 1
ATOM 5655 C CA . ASN A 1 780 ? 6.372 -10.268 -32.463 1.00 97.50 780 ASN A CA 1
ATOM 5656 C C . ASN A 1 780 ? 7.268 -10.881 -33.552 1.00 97.50 780 ASN A C 1
ATOM 5658 O O . ASN A 1 780 ? 8.462 -10.592 -33.626 1.00 97.50 780 ASN A O 1
ATOM 5662 N N . ALA A 1 781 ? 6.680 -11.693 -34.431 1.00 96.81 781 ALA A N 1
ATOM 5663 C CA . ALA A 1 781 ? 7.415 -12.430 -35.457 1.00 96.81 781 ALA A CA 1
ATOM 5664 C C . ALA A 1 781 ? 7.789 -11.603 -36.705 1.00 96.81 781 ALA A C 1
ATOM 5666 O O . ALA A 1 781 ? 8.624 -12.046 -37.490 1.00 96.81 781 ALA A O 1
ATOM 5667 N N . THR A 1 782 ? 7.196 -10.422 -36.919 1.00 95.56 782 THR A N 1
ATOM 5668 C CA . THR A 1 782 ? 7.379 -9.661 -38.178 1.00 95.56 782 THR A CA 1
ATOM 5669 C C . THR A 1 782 ? 7.682 -8.176 -37.985 1.00 95.56 782 THR A C 1
ATOM 5671 O O . THR A 1 782 ? 8.346 -7.571 -38.827 1.00 95.56 782 THR A O 1
ATOM 5674 N N . ALA A 1 783 ? 7.236 -7.569 -36.885 1.00 96.31 783 ALA A N 1
ATOM 5675 C CA . ALA A 1 783 ? 7.430 -6.149 -36.623 1.00 96.31 783 ALA A CA 1
ATOM 5676 C C . ALA A 1 783 ? 8.907 -5.801 -36.363 1.00 96.31 783 ALA A C 1
ATOM 5678 O O . ALA A 1 783 ? 9.690 -6.633 -35.904 1.00 96.31 783 ALA A O 1
ATOM 5679 N N . ALA A 1 784 ? 9.297 -4.551 -36.617 1.00 95.75 784 ALA A N 1
ATOM 5680 C CA . ALA A 1 784 ? 10.645 -4.040 -36.348 1.00 95.75 784 ALA A CA 1
ATOM 5681 C C . ALA A 1 784 ? 10.870 -3.792 -34.845 1.00 95.75 784 ALA A C 1
ATOM 5683 O O . ALA A 1 784 ? 10.980 -2.659 -34.388 1.00 95.75 784 ALA A O 1
ATOM 5684 N N . THR A 1 785 ? 10.868 -4.861 -34.054 1.00 97.38 785 THR A N 1
ATOM 5685 C CA . THR A 1 785 ? 10.972 -4.776 -32.595 1.00 97.38 785 THR A CA 1
ATOM 5686 C C . THR A 1 785 ? 12.398 -4.475 -32.160 1.00 97.38 785 THR A C 1
ATOM 5688 O O . THR A 1 785 ? 13.348 -5.008 -32.744 1.00 97.38 785 THR A O 1
ATOM 5691 N N . ILE A 1 786 ? 12.534 -3.718 -31.075 1.00 97.88 786 ILE A N 1
ATOM 5692 C CA . ILE A 1 786 ? 13.827 -3.423 -30.457 1.00 97.88 786 ILE A CA 1
ATOM 5693 C C . ILE A 1 786 ? 13.793 -3.796 -28.979 1.00 97.88 786 ILE A C 1
ATOM 5695 O O . ILE A 1 786 ? 12.895 -3.362 -28.250 1.00 97.88 786 ILE A O 1
ATOM 5699 N N . VAL A 1 787 ? 14.775 -4.590 -28.553 1.00 98.75 787 VAL A N 1
ATOM 5700 C CA . VAL A 1 787 ? 14.967 -5.004 -27.157 1.00 98.75 787 VAL A CA 1
ATOM 5701 C C . VAL A 1 787 ? 16.345 -4.558 -26.691 1.00 98.75 787 VAL A C 1
ATOM 5703 O O . VAL A 1 787 ? 17.356 -4.919 -27.292 1.00 98.75 787 VAL A O 1
ATOM 5706 N N . THR A 1 788 ? 16.390 -3.777 -25.615 1.00 98.62 788 THR A N 1
ATOM 5707 C CA . THR A 1 788 ? 17.623 -3.149 -25.131 1.00 98.62 788 THR A CA 1
ATOM 5708 C C . THR A 1 788 ? 17.824 -3.418 -23.640 1.00 98.62 788 THR A C 1
ATOM 5710 O O . THR A 1 788 ? 16.923 -3.195 -22.837 1.00 98.62 788 THR A O 1
ATOM 5713 N N . GLY A 1 789 ? 19.016 -3.859 -23.237 1.00 98.69 789 GLY A N 1
ATOM 5714 C CA . GLY A 1 789 ? 19.374 -3.982 -21.823 1.00 98.69 789 GLY A CA 1
ATOM 5715 C C . GLY A 1 789 ? 19.464 -2.605 -21.163 1.00 98.69 789 GLY A C 1
ATOM 5716 O O . GLY A 1 789 ? 18.658 -2.274 -20.294 1.00 98.69 789 GLY A O 1
ATOM 5717 N N . ILE A 1 790 ? 20.408 -1.781 -21.627 1.00 98.19 790 ILE A N 1
ATOM 5718 C CA . ILE A 1 790 ? 20.598 -0.395 -21.175 1.00 98.19 790 ILE A CA 1
ATOM 5719 C C . ILE A 1 790 ? 20.550 0.551 -22.375 1.00 98.19 790 ILE A C 1
ATOM 5721 O O . ILE A 1 790 ? 21.365 0.451 -23.287 1.00 98.19 790 ILE A O 1
ATOM 5725 N N . GLN A 1 791 ? 19.608 1.486 -22.360 1.00 95.25 791 GLN A N 1
ATOM 5726 C CA . GLN A 1 791 ? 19.539 2.637 -23.254 1.00 95.25 791 GLN A CA 1
ATOM 5727 C C . GLN A 1 791 ? 20.010 3.854 -22.456 1.00 95.25 791 GLN A C 1
ATOM 5729 O O . GLN A 1 791 ? 19.400 4.178 -21.436 1.00 95.25 791 GLN A O 1
ATOM 5734 N N . ILE A 1 792 ? 21.089 4.509 -22.895 1.00 90.94 792 ILE A N 1
ATOM 5735 C CA . ILE A 1 792 ? 21.671 5.638 -22.161 1.00 90.94 792 ILE A CA 1
ATOM 5736 C C . ILE A 1 792 ? 21.957 6.856 -23.046 1.00 90.94 792 ILE A C 1
ATOM 5738 O O . ILE A 1 792 ? 22.593 6.760 -24.098 1.00 90.94 792 ILE A O 1
ATOM 5742 N N . THR A 1 793 ? 21.510 8.013 -22.564 1.00 87.50 793 THR A N 1
ATOM 5743 C CA . THR A 1 793 ? 21.938 9.355 -22.964 1.00 87.50 793 THR A CA 1
ATOM 5744 C C . THR A 1 793 ? 22.202 10.145 -21.687 1.00 87.50 793 THR A C 1
ATOM 5746 O O . THR A 1 793 ? 21.290 10.280 -20.874 1.00 87.50 793 THR A O 1
ATOM 5749 N N . GLY A 1 794 ? 23.427 10.647 -21.523 1.00 82.25 794 GLY A N 1
ATOM 5750 C CA . GLY A 1 794 ? 23.843 11.527 -20.423 1.00 82.25 794 GLY A CA 1
ATOM 5751 C C . GLY A 1 794 ? 24.490 12.813 -20.951 1.00 82.25 794 GLY A C 1
ATOM 5752 O O . GLY A 1 794 ? 24.736 12.922 -22.150 1.00 82.25 794 GLY A O 1
ATOM 5753 N N . SER A 1 795 ? 24.816 13.774 -20.080 1.00 86.81 795 SER A N 1
ATOM 5754 C CA . SER A 1 795 ? 25.673 14.918 -20.436 1.00 86.81 795 SER A CA 1
ATOM 5755 C C . SER A 1 795 ? 27.149 14.555 -20.289 1.00 86.81 795 SER A C 1
ATOM 5757 O O . SER A 1 795 ? 27.712 13.985 -21.218 1.00 86.81 795 SER A O 1
ATOM 5759 N N . THR A 1 796 ? 27.790 14.792 -19.142 1.00 88.38 796 THR A N 1
ATOM 5760 C CA . THR A 1 796 ? 29.222 14.508 -18.945 1.00 88.38 796 THR A CA 1
ATOM 5761 C C . THR A 1 796 ? 29.513 13.688 -17.689 1.00 88.38 796 THR A C 1
ATOM 5763 O O . THR A 1 796 ? 28.713 13.649 -16.757 1.00 88.38 796 THR A O 1
ATOM 5766 N N . ALA A 1 797 ? 30.674 13.020 -17.683 1.00 89.06 797 ALA A N 1
ATOM 5767 C CA . ALA A 1 797 ? 31.211 12.256 -16.552 1.00 89.06 797 ALA A CA 1
ATOM 5768 C C . ALA A 1 797 ? 30.320 11.097 -16.054 1.00 89.06 797 ALA A C 1
ATOM 5770 O O . ALA A 1 797 ? 30.286 10.785 -14.867 1.00 89.06 797 ALA A O 1
ATOM 5771 N N . ASN A 1 798 ? 29.616 10.424 -16.966 1.00 92.94 798 ASN A N 1
ATOM 5772 C CA . ASN A 1 798 ? 28.793 9.263 -16.618 1.00 92.94 798 ASN A CA 1
ATOM 5773 C C . ASN A 1 798 ? 29.635 7.985 -16.511 1.00 92.94 798 ASN A C 1
ATOM 5775 O O . ASN A 1 798 ? 30.638 7.826 -17.215 1.00 92.94 798 ASN A O 1
ATOM 5779 N N . ILE A 1 799 ? 29.195 7.044 -15.677 1.00 95.69 799 ILE A N 1
ATOM 578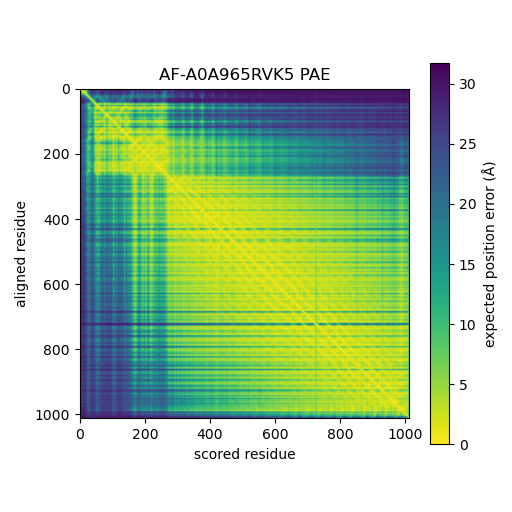0 C CA . ILE A 1 799 ? 29.836 5.744 -15.468 1.00 95.69 799 ILE A CA 1
ATOM 5781 C C . ILE A 1 799 ? 28.801 4.635 -15.659 1.00 95.69 799 ILE A C 1
ATOM 5783 O O . ILE A 1 799 ? 27.773 4.596 -14.985 1.00 95.69 799 ILE A O 1
ATOM 5787 N N . VAL A 1 800 ? 29.101 3.697 -16.554 1.00 97.25 800 VAL A N 1
ATOM 5788 C CA . VAL A 1 800 ? 28.337 2.461 -16.739 1.00 97.25 800 VAL A CA 1
ATOM 5789 C C . VAL A 1 800 ? 29.288 1.298 -16.514 1.00 97.25 800 VAL A C 1
ATOM 5791 O O . VAL A 1 800 ? 30.158 1.033 -17.345 1.00 97.25 800 VAL A O 1
ATOM 5794 N N . GLU A 1 801 ? 29.174 0.623 -15.373 1.00 97.94 801 GLU A N 1
ATOM 5795 C CA . GLU A 1 801 ? 30.187 -0.343 -14.960 1.00 97.94 801 GLU A CA 1
ATOM 5796 C C . GLU A 1 801 ? 29.668 -1.629 -14.331 1.00 97.94 801 GLU A C 1
ATOM 5798 O O . GLU A 1 801 ? 28.646 -1.640 -13.654 1.00 97.94 801 GLU A O 1
ATOM 5803 N N . ARG A 1 802 ? 30.409 -2.729 -14.495 1.00 98.06 802 ARG A N 1
ATOM 5804 C CA . ARG A 1 802 ? 30.114 -4.006 -13.817 1.00 98.06 802 ARG A CA 1
ATOM 5805 C C . ARG A 1 802 ? 28.684 -4.519 -14.038 1.00 98.06 802 ARG A C 1
ATOM 5807 O O . ARG A 1 802 ? 28.169 -5.260 -13.211 1.00 98.06 802 ARG A O 1
ATOM 5814 N N . ASN A 1 803 ? 28.009 -4.118 -15.116 1.00 98.81 803 ASN A N 1
ATOM 5815 C CA . ASN A 1 803 ? 26.681 -4.640 -15.426 1.00 98.81 803 ASN A CA 1
ATOM 5816 C C . ASN A 1 803 ? 26.812 -5.996 -16.117 1.00 98.81 803 ASN A C 1
ATOM 5818 O O . ASN A 1 803 ? 27.687 -6.177 -16.965 1.00 98.81 803 ASN A O 1
ATOM 5822 N N . PHE A 1 804 ? 25.914 -6.917 -15.779 1.00 98.88 804 PHE A N 1
ATOM 5823 C CA . PHE A 1 804 ? 25.819 -8.234 -16.386 1.00 98.88 804 PHE A CA 1
ATOM 5824 C C . PHE A 1 804 ? 24.503 -8.364 -17.155 1.00 98.88 804 PHE A C 1
ATOM 5826 O O . PHE A 1 804 ? 23.421 -8.315 -16.568 1.00 98.88 804 PHE A O 1
ATOM 5833 N N . ILE A 1 805 ? 24.589 -8.484 -18.480 1.00 98.94 805 ILE A N 1
ATOM 5834 C CA . ILE A 1 805 ? 23.431 -8.427 -19.378 1.00 98.94 805 ILE A CA 1
ATOM 5835 C C . ILE A 1 805 ? 23.384 -9.685 -20.238 1.00 98.94 805 ILE A C 1
ATOM 5837 O O . ILE A 1 805 ? 24.340 -9.958 -20.962 1.00 98.94 805 ILE A O 1
ATOM 5841 N N . TYR A 1 806 ? 22.278 -10.433 -20.205 1.00 98.81 806 TYR A N 1
ATOM 5842 C CA . TYR A 1 806 ? 22.147 -11.645 -21.019 1.00 98.81 806 TYR A CA 1
ATOM 5843 C C . TYR A 1 806 ? 20.708 -12.024 -21.379 1.00 98.81 806 TYR A C 1
ATOM 5845 O O . TYR A 1 806 ? 19.755 -11.458 -20.866 1.00 98.81 806 TYR A O 1
ATOM 5853 N N . GLY A 1 807 ? 20.515 -12.973 -22.297 1.00 98.12 807 GLY A N 1
ATOM 5854 C CA . GLY A 1 807 ? 19.181 -13.531 -22.576 1.00 98.12 807 GLY A CA 1
ATOM 5855 C C . GLY A 1 807 ? 18.166 -12.528 -23.144 1.00 98.12 807 GLY A C 1
ATOM 5856 O O . GLY A 1 807 ? 16.969 -12.653 -22.898 1.00 98.12 807 GLY A O 1
ATOM 5857 N N . LEU A 1 808 ? 18.619 -11.508 -23.877 1.00 98.81 808 LEU A N 1
ATOM 5858 C CA . LEU A 1 808 ? 17.724 -10.583 -24.579 1.00 98.81 808 LEU A CA 1
ATOM 5859 C C . LEU A 1 808 ? 17.330 -11.181 -25.932 1.00 98.81 808 LEU A C 1
ATOM 5861 O O . LEU A 1 808 ? 18.207 -11.622 -26.677 1.00 98.81 808 LEU A O 1
ATOM 5865 N N . THR A 1 809 ? 16.039 -11.195 -26.265 1.00 98.38 809 THR A N 1
ATOM 5866 C CA . THR A 1 809 ? 15.540 -11.881 -27.469 1.00 98.38 809 THR A CA 1
ATOM 5867 C C . THR A 1 809 ? 14.497 -11.078 -28.238 1.00 98.38 809 THR A C 1
ATOM 5869 O O . THR A 1 809 ? 13.713 -10.318 -27.676 1.00 98.38 809 THR A O 1
ATOM 5872 N N . SER A 1 810 ? 14.465 -11.276 -29.554 1.00 97.38 810 SER A N 1
ATOM 5873 C CA . SER A 1 810 ? 13.349 -10.875 -30.407 1.00 97.38 810 SER A CA 1
ATOM 5874 C C . SER A 1 810 ? 13.023 -12.014 -31.368 1.00 97.38 810 SER A C 1
ATOM 5876 O O . SER A 1 810 ? 13.929 -12.630 -31.933 1.00 97.38 810 SER A O 1
ATOM 5878 N N . SER A 1 811 ? 11.731 -12.287 -31.544 1.00 96.94 811 SER A N 1
ATOM 5879 C CA . SER A 1 811 ? 11.236 -13.338 -32.446 1.00 96.94 811 SER A CA 1
ATOM 5880 C C . SER A 1 811 ? 11.139 -12.892 -33.910 1.00 96.94 811 SER A C 1
ATOM 5882 O O . SER A 1 811 ? 10.812 -13.700 -34.778 1.00 96.94 811 SER A O 1
ATOM 5884 N N . THR A 1 812 ? 11.404 -11.617 -34.199 1.00 97.19 812 THR A N 1
ATOM 5885 C CA . THR A 1 812 ? 11.157 -11.018 -35.514 1.00 97.19 812 THR A CA 1
ATOM 5886 C C . THR A 1 812 ? 12.071 -11.548 -36.621 1.00 97.19 812 THR A C 1
ATOM 5888 O O . THR A 1 812 ? 13.156 -12.074 -36.367 1.00 97.19 812 THR A O 1
ATOM 5891 N N . THR A 1 813 ? 11.653 -11.370 -37.873 1.00 95.81 813 THR A N 1
ATOM 5892 C CA . THR A 1 813 ? 12.485 -11.512 -39.080 1.00 95.81 813 THR A CA 1
ATOM 5893 C C . THR A 1 813 ? 12.866 -10.162 -39.703 1.00 95.81 813 THR A C 1
ATOM 5895 O O . THR A 1 813 ? 13.514 -10.121 -40.747 1.00 95.81 813 THR A O 1
ATOM 5898 N N . SER A 1 814 ? 12.468 -9.042 -39.089 1.00 96.12 814 SER A N 1
ATOM 5899 C CA . SER A 1 814 ? 12.639 -7.706 -39.664 1.00 96.12 814 SER A CA 1
ATOM 5900 C C . SER A 1 814 ? 14.106 -7.293 -39.833 1.00 96.12 814 SER A C 1
ATOM 5902 O O . SER A 1 814 ? 14.925 -7.399 -38.914 1.00 96.12 814 SER A O 1
ATOM 5904 N N . ALA A 1 815 ? 14.408 -6.700 -40.992 1.00 95.12 815 ALA A N 1
ATOM 5905 C CA . ALA A 1 815 ? 15.702 -6.088 -41.288 1.00 95.12 815 ALA A CA 1
ATOM 5906 C C . ALA A 1 815 ? 15.960 -4.780 -40.510 1.00 95.12 815 ALA A C 1
ATOM 5908 O O . ALA A 1 815 ? 17.074 -4.265 -40.523 1.00 95.12 815 ALA A O 1
ATOM 5909 N N . SER A 1 816 ? 14.955 -4.244 -39.813 1.00 95.19 816 SER A N 1
ATOM 5910 C CA . SER A 1 816 ? 15.076 -3.033 -38.987 1.00 95.19 816 SER A CA 1
ATOM 5911 C C . SER A 1 816 ? 15.133 -3.327 -37.486 1.00 95.19 816 SER A C 1
ATOM 5913 O O . SER A 1 816 ? 15.156 -2.398 -36.686 1.00 95.19 816 SER A O 1
ATOM 5915 N N . ALA A 1 817 ? 15.136 -4.601 -37.091 1.00 97.00 817 ALA A N 1
ATOM 5916 C CA . ALA A 1 817 ? 15.154 -4.992 -35.689 1.00 97.00 817 ALA A CA 1
ATOM 5917 C C . ALA A 1 817 ? 16.534 -4.829 -35.039 1.00 97.00 817 ALA A C 1
ATOM 5919 O O . ALA A 1 817 ? 17.579 -4.933 -35.691 1.00 97.00 817 ALA A O 1
ATOM 5920 N N . GLU A 1 818 ? 16.523 -4.634 -33.722 1.00 97.31 818 GLU A N 1
ATOM 5921 C CA . GLU A 1 818 ? 17.723 -4.551 -32.894 1.00 97.31 818 GLU A CA 1
ATOM 5922 C C . GLU A 1 818 ? 17.557 -5.367 -31.608 1.00 97.31 818 GLU A C 1
ATOM 5924 O O . GLU A 1 818 ? 16.523 -5.314 -30.939 1.00 97.31 818 GLU A O 1
ATOM 5929 N N . VAL A 1 819 ? 18.618 -6.066 -31.215 1.00 98.62 819 VAL A N 1
ATOM 5930 C CA . VAL A 1 819 ? 18.799 -6.545 -29.843 1.00 98.62 819 VAL A CA 1
ATOM 5931 C C . VAL A 1 819 ? 20.107 -5.970 -29.331 1.00 98.62 819 VAL A C 1
ATOM 5933 O O . VAL A 1 819 ? 21.166 -6.281 -29.868 1.00 98.62 819 VAL A O 1
ATOM 5936 N N . ASN A 1 820 ? 20.036 -5.120 -28.310 1.00 98.62 820 ASN A N 1
ATOM 5937 C CA . ASN A 1 820 ? 21.178 -4.365 -27.809 1.00 98.62 820 ASN A CA 1
ATOM 5938 C C . ASN A 1 820 ? 21.469 -4.725 -26.351 1.00 98.62 820 ASN A C 1
ATOM 5940 O O . ASN A 1 820 ? 20.580 -4.638 -25.506 1.00 98.62 820 ASN A O 1
ATOM 5944 N N . GLY A 1 821 ? 22.720 -5.046 -26.023 1.00 98.62 821 GLY A N 1
ATOM 5945 C CA . GLY A 1 821 ? 23.157 -5.122 -24.629 1.00 98.62 821 GLY A CA 1
ATOM 5946 C C . GLY A 1 821 ? 23.151 -3.726 -24.015 1.00 98.62 821 GLY A C 1
ATOM 5947 O O . GLY A 1 821 ? 22.341 -3.424 -23.137 1.00 98.62 821 GLY A O 1
ATOM 5948 N N . ILE A 1 822 ? 23.999 -2.850 -24.558 1.00 98.31 822 ILE A N 1
ATOM 5949 C CA . ILE A 1 822 ? 24.033 -1.421 -24.234 1.00 98.31 822 ILE A CA 1
ATOM 5950 C C . ILE A 1 822 ? 23.937 -0.603 -25.526 1.00 98.31 822 ILE A C 1
ATOM 5952 O O . ILE A 1 822 ? 24.727 -0.780 -26.456 1.00 98.31 822 ILE A O 1
ATOM 5956 N N . ARG A 1 823 ? 22.971 0.315 -25.576 1.00 95.81 823 ARG A N 1
ATOM 5957 C CA . ARG A 1 823 ? 22.743 1.246 -26.682 1.00 95.81 823 ARG A CA 1
ATOM 5958 C C . ARG A 1 823 ? 23.104 2.662 -26.250 1.00 95.81 823 ARG A C 1
ATOM 5960 O O . ARG A 1 823 ? 22.476 3.232 -25.356 1.00 95.81 823 ARG A O 1
ATOM 5967 N N . VAL A 1 824 ? 24.112 3.224 -26.909 1.00 91.94 824 VAL A N 1
ATOM 5968 C CA . VAL A 1 824 ? 24.663 4.546 -26.603 1.00 91.94 824 VAL A CA 1
ATOM 5969 C C . VAL A 1 824 ? 24.012 5.586 -27.499 1.00 91.94 824 VAL A C 1
ATOM 5971 O O . VAL A 1 824 ? 24.177 5.563 -28.719 1.00 91.94 824 VAL A O 1
ATOM 5974 N N . ALA A 1 825 ? 23.264 6.505 -26.897 1.00 86.06 825 ALA A N 1
ATOM 5975 C CA . ALA A 1 825 ? 22.569 7.567 -27.616 1.00 86.06 825 ALA A CA 1
ATOM 5976 C C . ALA A 1 825 ? 23.193 8.961 -27.426 1.00 86.06 825 ALA A C 1
ATOM 5978 O O . ALA A 1 825 ? 22.717 9.909 -28.044 1.00 86.06 825 ALA A O 1
ATOM 5979 N N . GLY A 1 826 ? 24.260 9.103 -26.633 1.00 87.56 826 GLY A N 1
ATOM 5980 C CA . GLY A 1 826 ? 25.049 10.337 -26.530 1.00 87.56 826 GLY A CA 1
ATOM 5981 C C . GLY A 1 826 ? 25.659 10.573 -25.145 1.00 87.56 826 GLY A C 1
ATOM 5982 O O . GLY A 1 826 ? 25.460 9.777 -24.227 1.00 87.56 826 GLY A O 1
ATOM 5983 N N . GLY A 1 827 ? 26.364 11.699 -25.004 1.00 89.12 827 GLY A N 1
ATOM 5984 C CA . GLY A 1 827 ? 27.039 12.113 -23.768 1.00 89.12 827 GLY A CA 1
ATOM 5985 C C . GLY A 1 827 ? 28.522 11.770 -23.713 1.00 89.12 827 GLY A C 1
ATOM 5986 O O . GLY A 1 827 ? 29.072 11.247 -24.675 1.00 89.12 827 GLY A O 1
ATOM 5987 N N . THR A 1 828 ? 29.153 12.067 -22.578 1.00 92.00 828 THR A N 1
ATOM 5988 C CA . THR A 1 828 ? 30.514 11.645 -22.233 1.00 92.00 828 THR A CA 1
ATOM 5989 C C . THR A 1 828 ? 30.449 10.589 -21.140 1.00 92.00 828 THR A C 1
ATOM 5991 O O . THR A 1 828 ? 30.176 10.916 -19.977 1.00 92.00 828 THR A O 1
ATOM 5994 N N . THR A 1 829 ? 30.686 9.329 -21.503 1.00 93.75 829 THR A N 1
ATOM 5995 C CA . THR A 1 829 ? 30.483 8.183 -20.610 1.00 93.75 829 THR A CA 1
ATOM 5996 C C . THR A 1 829 ? 31.681 7.239 -20.612 1.00 93.75 829 THR A C 1
ATOM 5998 O O . THR A 1 829 ? 32.303 6.975 -21.639 1.00 93.75 829 THR A O 1
ATOM 6001 N N . THR A 1 830 ? 32.007 6.697 -19.439 1.00 95.50 830 THR A N 1
ATOM 6002 C CA . THR A 1 830 ? 32.951 5.584 -19.302 1.00 95.50 830 THR A CA 1
ATOM 6003 C C . THR A 1 830 ? 32.185 4.285 -19.083 1.00 95.50 830 THR A C 1
ATOM 6005 O O . THR A 1 830 ? 31.571 4.085 -18.035 1.00 95.50 830 THR A O 1
ATOM 6008 N N . TYR A 1 831 ? 32.249 3.397 -20.070 1.00 96.62 831 TYR A N 1
ATOM 6009 C CA . TYR A 1 831 ? 31.732 2.035 -20.038 1.00 96.62 831 TYR A CA 1
ATOM 6010 C C . TYR A 1 831 ? 32.861 1.083 -19.659 1.00 96.62 831 TYR A C 1
ATOM 6012 O O . TYR A 1 831 ? 33.803 0.904 -20.438 1.00 96.62 831 TYR A O 1
ATOM 6020 N N . ARG A 1 832 ? 32.797 0.468 -18.475 1.00 96.25 832 ARG A N 1
ATOM 6021 C CA . ARG A 1 832 ? 33.885 -0.403 -18.014 1.00 96.25 832 ARG A CA 1
ATOM 6022 C C . ARG A 1 832 ? 33.474 -1.657 -17.263 1.00 96.25 832 ARG A C 1
ATOM 6024 O O . ARG A 1 832 ? 32.518 -1.638 -16.501 1.00 96.25 832 ARG A O 1
ATOM 6031 N N . ASN A 1 833 ? 34.226 -2.739 -17.433 1.00 96.81 833 ASN A N 1
ATOM 6032 C CA . ASN A 1 833 ? 33.999 -4.018 -16.748 1.00 96.81 833 ASN A CA 1
ATOM 6033 C C . ASN A 1 833 ? 32.568 -4.562 -16.940 1.00 96.81 833 ASN A C 1
ATOM 6035 O O . ASN A 1 833 ? 32.049 -5.248 -16.065 1.00 96.81 833 ASN A O 1
ATOM 6039 N N . ASN A 1 834 ? 31.876 -4.219 -18.031 1.00 98.56 834 ASN A N 1
ATOM 6040 C CA . ASN A 1 834 ? 30.554 -4.781 -18.305 1.00 98.56 834 ASN A CA 1
ATOM 6041 C C . ASN A 1 834 ? 30.703 -6.144 -18.987 1.00 98.56 834 ASN A C 1
ATOM 6043 O O . ASN A 1 834 ? 31.562 -6.316 -19.854 1.00 98.56 834 ASN A O 1
ATOM 6047 N N . MET A 1 835 ? 29.831 -7.082 -18.621 1.00 98.75 835 MET A N 1
ATOM 6048 C CA . MET A 1 835 ? 29.737 -8.414 -19.211 1.00 98.75 835 MET A CA 1
ATOM 6049 C C . MET A 1 835 ? 28.419 -8.545 -19.974 1.00 98.75 835 MET A C 1
ATOM 6051 O O . MET A 1 835 ? 27.344 -8.389 -19.393 1.00 98.75 835 MET A O 1
ATOM 6055 N N . ILE A 1 836 ? 28.487 -8.818 -21.278 1.00 98.88 836 ILE A N 1
ATOM 6056 C CA . ILE A 1 836 ? 27.301 -8.877 -22.147 1.00 98.88 836 ILE A CA 1
ATOM 6057 C C . ILE A 1 836 ? 27.299 -10.174 -22.954 1.00 98.88 836 ILE A C 1
ATOM 6059 O O . ILE A 1 836 ? 28.249 -10.446 -23.687 1.00 98.88 836 ILE A O 1
ATOM 6063 N N . VAL A 1 837 ? 26.209 -10.940 -22.858 1.00 98.81 837 VAL A N 1
ATOM 6064 C CA . VAL A 1 837 ? 26.033 -12.231 -23.539 1.00 98.81 837 VAL A CA 1
ATOM 6065 C C . VAL A 1 837 ? 24.717 -12.282 -24.306 1.00 98.81 837 VAL A C 1
ATOM 6067 O O . VAL A 1 837 ? 23.646 -12.360 -23.712 1.00 98.81 837 VAL A O 1
ATOM 6070 N N . LEU A 1 838 ? 24.767 -12.270 -25.637 1.00 98.69 838 LEU A N 1
ATOM 6071 C CA . LEU A 1 838 ? 23.562 -12.188 -26.478 1.00 98.69 838 LEU A CA 1
ATOM 6072 C C . LEU A 1 838 ? 23.533 -13.247 -27.581 1.00 98.69 838 LEU A C 1
ATOM 6074 O O . LEU A 1 838 ? 24.511 -13.941 -27.845 1.00 98.69 838 LEU A O 1
ATOM 6078 N N . GLY A 1 839 ? 22.389 -13.349 -28.260 1.00 97.19 839 GLY A N 1
ATOM 6079 C CA . GLY A 1 839 ? 22.212 -14.147 -29.474 1.00 97.19 839 GLY A CA 1
ATOM 6080 C C . GLY A 1 839 ? 21.658 -15.555 -29.251 1.00 97.19 839 GLY A C 1
ATOM 6081 O O . GLY A 1 839 ? 20.979 -16.079 -30.139 1.00 97.19 839 GLY A O 1
ATOM 6082 N N . ALA A 1 840 ? 21.864 -16.144 -28.071 1.00 95.81 840 ALA A N 1
ATOM 6083 C CA . ALA A 1 840 ? 21.153 -17.355 -27.665 1.00 95.81 840 ALA A CA 1
ATOM 6084 C C . ALA A 1 840 ? 19.632 -17.093 -27.613 1.00 95.81 840 ALA A C 1
ATOM 6086 O O . ALA A 1 840 ? 19.198 -16.042 -27.149 1.00 95.81 840 ALA A O 1
ATOM 6087 N N . GLY A 1 841 ? 18.826 -18.028 -28.128 1.00 94.44 841 GLY A N 1
ATOM 6088 C CA . GLY A 1 841 ? 17.364 -17.885 -28.208 1.00 94.44 841 GLY A CA 1
ATOM 6089 C C . GLY A 1 841 ? 16.845 -17.006 -29.357 1.00 94.44 841 GLY A C 1
ATOM 6090 O O . GLY A 1 841 ? 15.635 -16.871 -29.506 1.00 94.44 841 GLY A O 1
ATOM 6091 N N . ILE A 1 842 ? 17.723 -16.436 -30.193 1.00 97.31 842 ILE A N 1
ATOM 6092 C CA . ILE A 1 842 ? 17.338 -15.684 -31.398 1.00 97.31 842 ILE A CA 1
ATOM 6093 C C . ILE A 1 842 ? 17.609 -16.557 -32.627 1.00 97.31 842 ILE A C 1
ATOM 6095 O O . ILE A 1 842 ? 18.747 -16.630 -33.091 1.00 97.31 842 ILE A O 1
ATOM 6099 N N . SER A 1 843 ? 16.574 -17.204 -33.165 1.00 94.94 843 SER A N 1
ATOM 6100 C CA . SER A 1 843 ? 16.705 -18.150 -34.288 1.00 94.94 843 SER A CA 1
ATOM 6101 C C . SER A 1 843 ? 16.890 -17.492 -35.659 1.00 94.94 843 SER A C 1
ATOM 6103 O O . SER A 1 843 ? 17.331 -18.161 -36.593 1.00 94.94 843 SER A O 1
ATOM 6105 N N . ASN A 1 844 ? 16.582 -16.199 -35.798 1.00 94.06 844 ASN A N 1
ATOM 6106 C CA . ASN A 1 844 ? 16.749 -15.444 -37.041 1.00 94.06 844 ASN A CA 1
ATOM 6107 C C . ASN A 1 844 ? 18.014 -14.575 -36.997 1.00 94.06 844 ASN A C 1
ATOM 6109 O O . ASN A 1 844 ? 18.384 -14.013 -35.964 1.00 94.06 844 ASN A O 1
ATOM 6113 N N . ALA A 1 845 ? 18.682 -14.419 -38.133 1.00 95.12 845 ALA A N 1
ATOM 6114 C CA . ALA A 1 845 ? 19.646 -13.350 -38.350 1.00 95.12 845 ALA A CA 1
ATOM 6115 C C . ALA A 1 845 ? 18.873 -12.043 -38.607 1.00 95.12 845 ALA A C 1
ATOM 6117 O O . ALA A 1 845 ? 18.560 -11.710 -39.751 1.00 95.12 845 ALA A O 1
ATOM 6118 N N . ILE A 1 846 ? 18.505 -11.359 -37.518 1.00 96.75 846 ILE A N 1
ATOM 6119 C CA . ILE A 1 846 ? 17.719 -10.115 -37.517 1.00 96.75 846 ILE A CA 1
ATOM 6120 C C . ILE A 1 846 ? 18.557 -8.895 -37.914 1.00 96.75 846 ILE A C 1
ATOM 6122 O O . ILE A 1 846 ? 19.770 -8.884 -37.708 1.00 96.75 846 ILE A O 1
ATOM 6126 N N . GLY A 1 847 ? 17.905 -7.843 -38.413 1.00 96.44 847 GLY A N 1
ATOM 6127 C CA . GLY A 1 847 ? 18.579 -6.627 -38.871 1.00 96.44 847 GLY A CA 1
ATOM 6128 C C . GLY A 1 847 ? 19.060 -6.704 -40.325 1.00 96.44 847 GLY A C 1
ATOM 6129 O O . GLY A 1 847 ? 18.836 -7.690 -41.027 1.00 96.44 847 GLY A O 1
ATOM 6130 N N . ALA A 1 848 ? 19.703 -5.640 -40.797 1.00 96.06 848 ALA A N 1
ATOM 6131 C CA . ALA A 1 848 ? 20.253 -5.559 -42.143 1.00 96.06 848 ALA A CA 1
ATOM 6132 C C . ALA A 1 848 ? 21.697 -6.085 -42.215 1.00 96.06 848 ALA A C 1
ATOM 6134 O O . ALA A 1 848 ? 22.367 -6.310 -41.201 1.00 96.06 848 ALA A O 1
ATOM 6135 N N . VAL A 1 849 ? 22.186 -6.257 -43.445 1.00 95.44 849 VAL A N 1
ATOM 6136 C CA . VAL A 1 849 ? 23.614 -6.466 -43.720 1.00 95.44 849 VAL A CA 1
ATOM 6137 C C . VAL A 1 849 ? 24.440 -5.266 -43.240 1.00 95.44 849 VAL A C 1
ATOM 6139 O O . VAL A 1 849 ? 23.931 -4.146 -43.150 1.00 95.44 849 VAL A O 1
ATOM 6142 N N . ALA A 1 850 ? 25.718 -5.493 -42.932 1.00 94.81 850 ALA A N 1
ATOM 6143 C CA . ALA A 1 850 ? 26.600 -4.433 -42.456 1.00 94.81 850 ALA A CA 1
ATOM 6144 C C . ALA A 1 850 ? 26.726 -3.288 -43.473 1.00 94.81 850 ALA A C 1
ATOM 6146 O O . ALA A 1 850 ? 26.914 -3.501 -44.668 1.00 94.81 850 ALA A O 1
ATOM 6147 N N . SER A 1 851 ? 26.626 -2.062 -42.968 1.00 93.44 851 SER A N 1
ATOM 6148 C CA . SER A 1 851 ? 26.849 -0.816 -43.699 1.00 93.44 851 SER A CA 1
ATOM 6149 C C . SER A 1 851 ? 27.441 0.209 -42.738 1.00 93.44 851 SER A C 1
ATOM 6151 O O . SER A 1 851 ? 27.278 0.063 -41.524 1.00 93.44 851 SER A O 1
ATOM 6153 N N . ASN A 1 852 ? 28.087 1.269 -43.235 1.00 89.56 852 ASN A N 1
ATOM 6154 C CA . ASN A 1 852 ? 28.661 2.294 -42.353 1.00 89.56 852 ASN A CA 1
ATOM 6155 C C . ASN A 1 852 ? 27.587 2.858 -41.400 1.00 89.56 852 ASN A C 1
ATOM 6157 O O . ASN A 1 852 ? 27.750 2.839 -40.184 1.00 89.56 852 ASN A O 1
ATOM 6161 N N . THR A 1 853 ? 26.422 3.251 -41.906 1.00 87.62 853 THR A N 1
ATOM 6162 C CA . THR A 1 853 ? 25.360 3.864 -41.087 1.00 87.62 853 THR A CA 1
ATOM 6163 C C . THR A 1 853 ? 24.484 2.865 -40.319 1.00 87.62 853 THR A C 1
ATOM 6165 O O . THR A 1 853 ? 23.696 3.283 -39.471 1.00 87.62 853 THR A O 1
ATOM 6168 N N . GLY A 1 854 ? 24.605 1.559 -40.581 1.00 89.12 854 GLY A N 1
ATOM 6169 C CA . GLY A 1 854 ? 23.723 0.533 -40.022 1.00 89.12 854 GLY A CA 1
ATOM 6170 C C . GLY A 1 854 ? 23.896 0.307 -38.515 1.00 89.12 854 GLY A C 1
ATOM 6171 O O . GLY A 1 854 ? 24.994 0.000 -38.051 1.00 89.12 854 GLY A O 1
ATOM 6172 N N . GLN A 1 855 ? 22.795 0.398 -37.767 1.00 90.69 855 GLN A N 1
ATOM 6173 C CA . GLN A 1 855 ? 22.713 0.146 -36.314 1.00 90.69 855 GLN A CA 1
ATOM 6174 C C . GLN A 1 855 ? 21.907 -1.123 -35.968 1.00 90.69 855 GLN A C 1
ATOM 6176 O O . GLN A 1 855 ? 21.904 -1.573 -34.824 1.00 90.69 855 GLN A O 1
ATOM 6181 N N . THR A 1 856 ? 21.239 -1.710 -36.964 1.00 95.38 856 THR A N 1
ATOM 6182 C CA . THR A 1 856 ? 20.348 -2.871 -36.832 1.00 95.38 856 THR A CA 1
ATOM 6183 C C . THR A 1 856 ? 21.116 -4.168 -36.587 1.00 95.38 856 THR A C 1
ATOM 6185 O O . THR A 1 856 ? 22.235 -4.315 -37.081 1.00 95.38 856 THR A O 1
ATOM 6188 N N . GLY A 1 857 ? 20.480 -5.137 -35.928 1.00 97.06 857 GLY A N 1
ATOM 6189 C CA . GLY A 1 857 ? 21.036 -6.467 -35.677 1.00 97.06 857 GLY A CA 1
ATOM 6190 C C . GLY A 1 857 ? 21.209 -6.787 -34.196 1.00 97.06 857 GLY A C 1
ATOM 6191 O O . GLY A 1 857 ? 20.596 -6.164 -33.329 1.00 97.06 857 GLY A O 1
ATOM 6192 N N . ILE A 1 858 ? 22.034 -7.791 -33.899 1.00 98.50 858 ILE A N 1
ATOM 6193 C CA . ILE A 1 858 ? 22.377 -8.157 -32.517 1.00 98.50 858 ILE A CA 1
ATOM 6194 C C . ILE A 1 858 ? 23.677 -7.447 -32.148 1.00 98.50 858 ILE A C 1
ATOM 6196 O O . ILE A 1 858 ? 24.718 -7.739 -32.733 1.00 98.50 858 ILE A O 1
ATOM 6200 N N . ASN A 1 859 ? 23.623 -6.538 -31.181 1.00 98.38 859 ASN A N 1
ATOM 6201 C CA . ASN A 1 859 ? 24.733 -5.684 -30.782 1.00 98.38 859 ASN A CA 1
ATOM 6202 C C . ASN A 1 859 ? 25.047 -5.885 -29.292 1.00 98.38 859 ASN A C 1
ATOM 6204 O O . ASN A 1 859 ? 24.1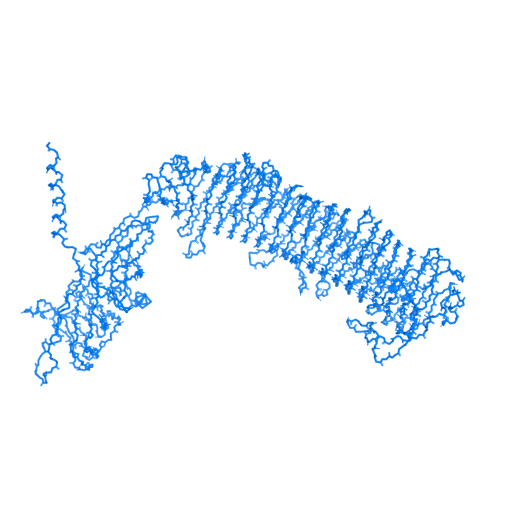93 -5.632 -28.443 1.00 98.38 859 ASN A O 1
ATOM 6208 N N . GLY A 1 860 ? 26.279 -6.268 -28.948 1.00 98.25 860 GLY A N 1
ATOM 6209 C CA . GLY A 1 860 ? 26.750 -6.185 -27.560 1.00 98.25 860 GLY A CA 1
ATOM 6210 C C . GLY A 1 860 ? 26.750 -4.729 -27.095 1.00 98.25 860 GLY A C 1
ATOM 6211 O O . GLY A 1 860 ? 25.972 -4.341 -26.221 1.00 98.25 860 GLY A O 1
ATOM 6212 N N . PHE A 1 861 ? 27.540 -3.910 -27.793 1.00 97.44 861 PHE A N 1
ATOM 6213 C CA . PHE A 1 861 ? 27.433 -2.452 -27.789 1.00 97.44 861 PHE A CA 1
ATOM 6214 C C . PHE A 1 861 ? 26.933 -1.926 -29.134 1.00 97.44 861 PHE A C 1
ATOM 6216 O O . PHE A 1 861 ? 27.475 -2.274 -30.184 1.00 97.44 861 PHE A O 1
ATOM 6223 N N . ASN A 1 862 ? 25.946 -1.034 -29.089 1.00 95.69 862 ASN A N 1
ATOM 6224 C CA . ASN A 1 862 ? 25.510 -0.222 -30.223 1.00 95.69 862 ASN A CA 1
ATOM 6225 C C . ASN A 1 862 ? 25.930 1.236 -29.971 1.00 95.69 862 ASN A C 1
ATOM 6227 O O . ASN A 1 862 ? 25.225 2.002 -29.309 1.00 95.69 862 ASN A O 1
ATOM 6231 N N . GLY A 1 863 ? 27.147 1.567 -30.407 1.00 80.62 863 GLY A N 1
ATOM 6232 C CA . GLY A 1 863 ? 27.857 2.824 -30.165 1.00 80.62 863 GLY A CA 1
ATOM 6233 C C . GLY A 1 863 ? 27.578 3.865 -31.246 1.00 80.62 863 GLY A C 1
ATOM 6234 O O . GLY A 1 863 ? 28.448 4.164 -32.071 1.00 80.62 863 GLY A O 1
ATOM 6235 N N . ALA A 1 864 ? 26.355 4.393 -31.273 1.00 70.38 864 ALA A N 1
ATOM 6236 C CA . ALA A 1 864 ? 25.917 5.262 -32.359 1.00 70.38 864 ALA A CA 1
ATOM 6237 C C . ALA A 1 864 ? 26.448 6.708 -32.255 1.00 70.38 864 ALA A C 1
ATOM 6239 O O . ALA A 1 864 ? 26.731 7.340 -33.275 1.00 70.38 864 ALA A O 1
ATOM 6240 N N . LEU A 1 865 ? 26.582 7.235 -31.031 1.00 79.62 865 LEU A N 1
ATOM 6241 C CA . LEU A 1 865 ? 26.871 8.641 -30.703 1.00 79.62 865 LEU A CA 1
ATOM 6242 C C . LEU A 1 865 ? 27.761 8.740 -29.442 1.00 79.62 865 LEU A C 1
ATOM 6244 O O . LEU A 1 865 ? 28.050 7.713 -28.846 1.00 79.62 865 LEU A O 1
ATOM 6248 N N . GLY A 1 866 ? 28.151 9.958 -29.030 1.00 87.12 866 GLY A N 1
ATOM 6249 C CA . GLY A 1 866 ? 28.829 10.223 -27.742 1.00 87.12 866 GLY A CA 1
ATOM 6250 C C . GLY A 1 866 ? 30.352 10.423 -27.807 1.00 87.12 866 GLY A C 1
ATOM 6251 O O . GLY A 1 866 ? 30.951 10.292 -28.875 1.00 87.12 866 GLY A O 1
ATOM 6252 N N . THR A 1 867 ? 30.941 10.824 -26.676 1.00 92.38 867 THR A N 1
ATOM 6253 C CA . THR A 1 867 ? 32.377 11.033 -26.421 1.00 92.38 867 THR A CA 1
ATOM 6254 C C . THR A 1 867 ? 32.810 10.054 -25.333 1.00 92.38 867 THR A C 1
ATOM 6256 O O . THR A 1 867 ? 32.768 10.363 -24.145 1.00 92.38 867 THR A O 1
ATOM 6259 N N . ASP A 1 868 ? 33.164 8.834 -25.718 1.00 93.19 868 ASP A N 1
ATOM 6260 C CA . ASP A 1 868 ? 33.056 7.701 -24.799 1.00 93.19 868 ASP A CA 1
ATOM 6261 C C . ASP A 1 868 ? 34.339 6.889 -24.638 1.00 93.19 868 ASP A C 1
ATOM 6263 O O . ASP A 1 868 ? 35.125 6.690 -25.566 1.00 93.19 868 ASP A O 1
ATOM 6267 N N . ASN A 1 869 ? 34.511 6.347 -23.438 1.00 94.25 869 ASN A N 1
ATOM 6268 C CA . ASN A 1 869 ? 35.567 5.408 -23.098 1.00 94.25 869 ASN A CA 1
ATOM 6269 C C . ASN A 1 869 ? 34.963 4.017 -22.903 1.00 94.25 869 ASN A C 1
ATOM 6271 O O . ASN A 1 869 ? 34.064 3.856 -22.085 1.00 94.25 869 ASN A O 1
ATOM 6275 N N . PHE A 1 870 ? 35.478 3.011 -23.600 1.00 95.56 870 PHE A N 1
ATOM 6276 C CA . PHE A 1 870 ? 35.099 1.610 -23.440 1.00 95.56 870 PHE A CA 1
ATOM 6277 C C . PHE A 1 870 ? 36.334 0.831 -23.017 1.00 95.56 870 PHE A C 1
ATOM 6279 O O . PHE A 1 870 ? 37.240 0.624 -23.832 1.00 95.56 870 PHE A O 1
ATOM 6286 N N . TRP A 1 871 ? 36.385 0.444 -21.742 1.00 95.69 871 TRP A N 1
ATOM 6287 C CA . TRP A 1 871 ? 37.544 -0.220 -21.148 1.00 95.69 871 TRP A CA 1
ATOM 6288 C C . TRP A 1 871 ? 37.179 -1.533 -20.471 1.00 95.69 871 TRP A C 1
ATOM 6290 O O . TRP A 1 871 ? 36.203 -1.573 -19.732 1.00 95.69 871 TRP A O 1
ATOM 6300 N N . HIS A 1 872 ? 37.982 -2.584 -20.643 1.00 95.31 872 HIS A N 1
ATOM 6301 C CA . HIS A 1 872 ? 37.852 -3.818 -19.845 1.00 95.31 872 HIS A CA 1
ATOM 6302 C C . HIS A 1 872 ? 36.477 -4.503 -19.947 1.00 95.31 872 HIS A C 1
ATOM 6304 O O . HIS A 1 872 ? 36.067 -5.213 -19.036 1.00 95.31 872 HIS A O 1
ATOM 6310 N N . ASN A 1 873 ? 35.713 -4.265 -21.018 1.00 97.69 873 ASN A N 1
ATOM 6311 C CA . ASN A 1 873 ? 34.417 -4.921 -21.204 1.00 97.69 873 ASN A CA 1
ATOM 6312 C C . ASN A 1 873 ? 34.602 -6.292 -21.864 1.00 97.69 873 ASN A C 1
ATOM 6314 O O . ASN A 1 873 ? 35.399 -6.425 -22.795 1.00 97.69 873 ASN A O 1
ATOM 6318 N N . SER A 1 874 ? 33.803 -7.271 -21.440 1.00 98.25 874 SER A N 1
ATOM 6319 C CA . SER A 1 874 ? 33.789 -8.631 -21.987 1.00 98.25 874 SER A CA 1
ATOM 6320 C C . SER A 1 874 ? 32.461 -8.897 -22.678 1.00 98.25 874 SER A C 1
ATOM 6322 O O . SER A 1 874 ? 31.400 -8.883 -22.053 1.00 98.25 874 SER A O 1
ATOM 6324 N N . ILE A 1 875 ? 32.512 -9.137 -23.984 1.00 98.75 875 ILE A N 1
ATOM 6325 C CA . ILE A 1 875 ? 31.327 -9.299 -24.822 1.00 98.75 875 ILE A CA 1
ATOM 6326 C C . ILE A 1 875 ? 31.384 -10.642 -25.534 1.00 98.75 875 ILE A C 1
ATOM 6328 O O . ILE A 1 875 ? 32.380 -10.964 -26.181 1.00 98.75 875 ILE A O 1
ATOM 6332 N N . TYR A 1 876 ? 30.286 -11.389 -25.467 1.00 98.81 876 TYR A N 1
ATOM 6333 C CA . TYR A 1 876 ? 30.098 -12.631 -26.200 1.00 98.81 876 TYR A CA 1
ATOM 6334 C C . TYR A 1 876 ? 28.762 -12.617 -26.946 1.00 98.81 876 TYR A C 1
ATOM 6336 O O . TYR A 1 876 ? 27.689 -12.525 -26.351 1.00 98.81 876 TYR A O 1
ATOM 6344 N N . ILE A 1 877 ? 28.814 -12.743 -28.267 1.00 98.75 877 ILE A N 1
ATOM 6345 C CA . ILE A 1 877 ? 27.630 -12.962 -29.100 1.00 98.75 877 ILE A CA 1
ATOM 6346 C C . ILE A 1 877 ? 27.657 -14.406 -29.591 1.00 98.75 877 ILE A C 1
ATOM 6348 O O . ILE A 1 877 ? 28.610 -14.814 -30.246 1.00 98.75 877 ILE A O 1
ATOM 6352 N N . GLY A 1 878 ? 26.622 -15.180 -29.274 1.00 97.38 878 GLY A N 1
ATOM 6353 C CA . GLY A 1 878 ? 26.513 -16.592 -29.633 1.00 97.38 878 GLY A CA 1
ATOM 6354 C C . GLY A 1 878 ? 25.170 -16.957 -30.263 1.00 97.38 878 GLY A C 1
ATOM 6355 O O . GLY A 1 878 ? 24.479 -16.131 -30.871 1.00 97.38 878 GLY A O 1
ATOM 6356 N N . GLY A 1 879 ? 24.801 -18.227 -30.103 1.00 97.25 879 GLY A N 1
ATOM 6357 C CA . GLY A 1 879 ? 23.583 -18.807 -30.665 1.00 97.25 879 GLY A CA 1
ATOM 6358 C C . GLY A 1 879 ? 23.695 -19.155 -32.151 1.00 97.25 879 GLY A C 1
ATOM 6359 O O . GLY A 1 879 ? 24.677 -18.833 -32.825 1.00 97.25 879 GLY A O 1
ATOM 6360 N N . THR A 1 880 ? 22.656 -19.818 -32.654 1.00 97.31 880 THR A N 1
ATOM 6361 C CA . THR A 1 880 ? 22.601 -20.335 -34.024 1.00 97.31 880 THR A CA 1
ATOM 6362 C C . THR A 1 880 ? 21.458 -19.680 -34.789 1.00 97.31 880 THR A C 1
ATOM 6364 O O . THR A 1 880 ? 20.314 -19.713 -34.339 1.00 97.31 880 THR A O 1
ATOM 6367 N N . ALA A 1 881 ? 21.762 -19.091 -35.945 1.00 96.94 881 ALA A N 1
ATOM 6368 C CA . ALA A 1 881 ? 20.772 -18.500 -36.838 1.00 96.94 881 ALA A CA 1
ATOM 6369 C C . ALA A 1 881 ? 20.376 -19.490 -37.940 1.00 96.94 881 ALA A C 1
ATOM 6371 O O . ALA A 1 881 ? 21.227 -20.009 -38.660 1.00 96.94 881 ALA A O 1
ATOM 6372 N N . THR A 1 882 ? 19.078 -19.728 -38.089 1.00 96.75 882 THR A N 1
ATOM 6373 C CA . THR A 1 882 ? 18.506 -20.699 -39.038 1.00 96.75 882 THR A CA 1
ATOM 6374 C C . THR A 1 882 ? 18.049 -20.070 -40.355 1.00 96.75 882 THR A C 1
ATOM 6376 O O . THR A 1 882 ? 17.987 -20.757 -41.366 1.00 96.75 882 THR A O 1
ATOM 6379 N N . ALA A 1 883 ? 17.775 -18.762 -40.371 1.00 95.31 883 ALA A N 1
ATOM 6380 C CA . ALA A 1 883 ? 17.387 -18.007 -41.563 1.00 95.31 883 ALA A CA 1
ATOM 6381 C C . ALA A 1 883 ? 17.748 -16.514 -41.433 1.00 95.31 883 ALA A C 1
ATOM 6383 O O . ALA A 1 883 ? 18.026 -16.028 -40.334 1.00 95.31 883 ALA A O 1
ATOM 6384 N N . GLY A 1 884 ? 17.704 -15.779 -42.549 1.00 95.62 884 GLY A N 1
ATOM 6385 C CA . GLY A 1 884 ? 17.918 -14.327 -42.607 1.00 95.62 884 GLY A CA 1
ATOM 6386 C C . GLY A 1 884 ? 19.346 -13.906 -42.968 1.00 95.62 884 GLY A C 1
ATOM 6387 O O . GLY A 1 884 ? 20.256 -14.728 -43.082 1.00 95.62 884 GLY A O 1
ATOM 6388 N N . THR A 1 885 ? 19.534 -12.599 -43.149 1.00 96.00 885 THR A N 1
ATOM 6389 C CA . THR A 1 885 ? 20.786 -11.990 -43.643 1.00 96.00 885 THR A CA 1
ATOM 6390 C C . THR A 1 885 ? 21.389 -10.974 -42.673 1.00 96.00 885 THR A C 1
ATOM 6392 O O . THR A 1 885 ? 22.402 -10.349 -42.988 1.00 96.00 885 THR A O 1
ATOM 6395 N N . GLY A 1 886 ? 20.745 -10.742 -41.530 1.00 96.56 886 GLY A N 1
ATOM 6396 C CA . GLY A 1 886 ? 21.118 -9.685 -40.606 1.00 96.56 886 GLY A CA 1
ATOM 6397 C C . GLY A 1 886 ? 22.455 -9.920 -39.919 1.00 96.56 886 GLY A C 1
ATOM 6398 O O . GLY A 1 886 ? 22.841 -11.051 -39.613 1.00 96.56 886 GLY A O 1
ATOM 6399 N N . ALA A 1 887 ? 23.188 -8.836 -39.700 1.00 97.19 887 ALA A N 1
ATOM 6400 C CA . ALA A 1 887 ? 24.493 -8.898 -39.071 1.00 97.19 887 ALA A CA 1
ATOM 6401 C C . ALA A 1 887 ? 24.412 -8.919 -37.535 1.00 97.19 887 ALA A C 1
ATOM 6403 O O . ALA A 1 887 ? 23.424 -8.521 -36.915 1.00 97.19 887 ALA A O 1
ATOM 6404 N N . SER A 1 888 ? 25.496 -9.362 -36.905 1.00 98.31 888 SER A N 1
ATOM 6405 C CA . SER A 1 888 ? 25.677 -9.255 -35.454 1.00 98.31 888 SER A CA 1
ATOM 6406 C C . SER A 1 888 ? 27.068 -8.745 -35.117 1.00 98.31 888 SER A C 1
ATOM 6408 O O . SER A 1 888 ? 28.014 -9.044 -35.847 1.00 98.31 888 SER A O 1
ATOM 6410 N N . TYR A 1 889 ? 27.195 -8.055 -33.991 1.00 98.38 889 TYR A N 1
ATOM 6411 C CA . TYR A 1 889 ? 28.394 -7.329 -33.606 1.00 98.38 889 TYR A CA 1
ATOM 6412 C C . TYR A 1 889 ? 28.625 -7.464 -32.102 1.00 98.38 889 TYR A C 1
ATOM 6414 O O . TYR A 1 889 ? 27.730 -7.156 -31.311 1.00 98.38 889 TYR A O 1
ATOM 6422 N N . ALA A 1 890 ? 29.830 -7.852 -31.678 1.00 98.44 890 ALA A N 1
ATOM 6423 C CA . ALA A 1 890 ? 30.203 -7.635 -30.279 1.00 98.44 890 ALA A CA 1
ATOM 6424 C C . ALA A 1 890 ? 30.328 -6.121 -29.998 1.00 98.44 890 ALA A C 1
ATOM 6426 O O . ALA A 1 890 ? 29.803 -5.634 -28.995 1.00 98.44 890 ALA A O 1
ATOM 6427 N N . PHE A 1 891 ? 30.873 -5.354 -30.950 1.00 97.94 891 PHE A N 1
ATOM 6428 C CA . PHE A 1 891 ? 30.835 -3.890 -30.936 1.00 97.94 891 PHE A CA 1
ATOM 6429 C C . PHE A 1 891 ? 30.444 -3.307 -32.304 1.00 97.94 891 PHE A C 1
ATOM 6431 O O . PHE A 1 891 ? 31.127 -3.549 -33.299 1.00 97.94 891 PHE A O 1
ATOM 6438 N N . ASN A 1 892 ? 29.374 -2.507 -32.359 1.00 96.81 892 ASN A N 1
ATOM 6439 C CA . ASN A 1 892 ? 28.945 -1.765 -33.549 1.00 96.81 892 ASN A CA 1
ATOM 6440 C C . ASN A 1 892 ? 29.122 -0.256 -33.330 1.00 96.81 892 ASN A C 1
ATOM 6442 O O . ASN A 1 892 ? 28.299 0.371 -32.666 1.00 96.81 892 ASN A O 1
ATOM 6446 N N . GLY A 1 893 ? 30.196 0.328 -33.865 1.00 94.19 893 GLY A N 1
ATOM 6447 C CA . GLY A 1 893 ? 30.486 1.758 -33.758 1.00 94.19 893 GLY A CA 1
ATOM 6448 C C . GLY A 1 893 ? 30.213 2.505 -35.057 1.00 94.19 893 GLY A C 1
ATOM 6449 O O . GLY A 1 893 ? 30.877 2.248 -36.063 1.00 94.19 893 GLY A O 1
ATOM 6450 N N . THR A 1 894 ? 29.288 3.473 -35.035 1.00 91.44 894 THR A N 1
ATOM 6451 C CA . THR A 1 894 ? 28.986 4.290 -36.227 1.00 91.44 894 THR A CA 1
ATOM 6452 C C . THR A 1 894 ? 29.543 5.710 -36.189 1.00 91.44 894 THR A C 1
ATOM 6454 O O . THR A 1 894 ? 29.640 6.343 -37.241 1.00 91.44 894 THR A O 1
ATOM 6457 N N . GLN A 1 895 ? 29.918 6.202 -35.006 1.00 89.12 895 GLN A N 1
ATOM 6458 C CA . GLN A 1 895 ? 30.489 7.533 -34.795 1.00 89.12 895 GLN A CA 1
ATOM 6459 C C . GLN A 1 895 ? 31.828 7.695 -35.539 1.00 89.12 895 GLN A C 1
ATOM 6461 O O . GLN A 1 895 ? 32.619 6.755 -35.588 1.00 89.12 895 GLN A O 1
ATOM 6466 N N . THR A 1 896 ? 32.097 8.874 -36.110 1.00 89.69 896 THR A N 1
ATOM 6467 C CA . THR A 1 896 ? 33.317 9.160 -36.896 1.00 89.69 896 THR A CA 1
ATOM 6468 C C . THR A 1 896 ? 34.073 10.411 -36.459 1.00 89.69 896 THR A C 1
ATOM 6470 O O . THR A 1 896 ? 35.238 10.529 -36.822 1.00 89.69 896 THR A O 1
ATOM 6473 N N . VAL A 1 897 ? 33.463 11.302 -35.667 1.00 87.56 897 VAL A N 1
ATOM 6474 C CA . VAL A 1 897 ? 34.034 12.628 -35.365 1.00 87.56 897 VAL A CA 1
ATOM 6475 C C . VAL A 1 897 ? 34.351 12.872 -33.889 1.00 87.56 897 VAL A C 1
ATOM 6477 O O . VAL A 1 897 ? 35.277 13.621 -33.593 1.00 87.56 897 VAL A O 1
ATOM 6480 N N . ASN A 1 898 ? 33.627 12.247 -32.958 1.00 91.12 898 ASN A N 1
ATOM 6481 C CA . ASN A 1 898 ? 33.841 12.472 -31.524 1.00 91.12 898 ASN A CA 1
ATOM 6482 C C . ASN A 1 898 ? 35.038 11.688 -30.967 1.00 91.12 898 ASN A C 1
ATOM 6484 O O . ASN A 1 898 ? 35.342 10.586 -31.441 1.00 91.12 898 ASN A O 1
ATOM 6488 N N . THR A 1 899 ? 35.640 12.219 -29.893 1.00 92.94 899 THR A N 1
ATOM 6489 C CA . THR A 1 899 ? 36.683 11.532 -29.121 1.00 92.94 899 THR A CA 1
ATOM 6490 C C . THR A 1 899 ? 36.138 10.253 -28.498 1.00 92.94 899 THR A C 1
ATOM 6492 O O . THR A 1 899 ? 35.140 10.275 -27.785 1.00 92.94 899 THR A O 1
ATOM 6495 N N . ARG A 1 900 ? 36.802 9.130 -28.747 1.00 93.00 900 ARG A N 1
ATOM 6496 C CA . ARG A 1 900 ? 36.386 7.812 -28.281 1.00 93.00 900 ARG A CA 1
ATOM 6497 C C . ARG A 1 900 ? 37.586 6.904 -28.052 1.00 93.00 900 ARG A C 1
ATOM 6499 O O . ARG A 1 900 ? 38.515 6.889 -28.854 1.00 93.00 900 ARG A O 1
ATOM 6506 N N . SER A 1 901 ? 37.578 6.133 -26.969 1.00 93.94 901 SER A N 1
ATOM 6507 C CA . SER A 1 901 ? 38.705 5.274 -26.590 1.00 93.94 901 SER A CA 1
ATOM 6508 C C . SER A 1 901 ? 38.266 3.843 -26.328 1.00 93.94 901 SER A C 1
ATOM 6510 O O . SER A 1 901 ? 37.567 3.594 -25.351 1.00 93.94 901 SER A O 1
ATOM 6512 N N . PHE A 1 902 ? 38.705 2.903 -27.163 1.00 95.25 902 PHE A N 1
ATOM 6513 C CA . PHE A 1 902 ? 38.362 1.482 -27.064 1.00 95.25 902 PHE A CA 1
ATOM 6514 C C . PHE A 1 902 ? 39.636 0.706 -26.729 1.00 95.25 902 PHE A C 1
ATOM 6516 O O . PHE A 1 902 ? 40.498 0.511 -27.591 1.00 95.25 902 PHE A O 1
ATOM 6523 N N . ARG A 1 903 ? 39.799 0.334 -25.454 1.00 94.88 903 ARG A N 1
ATOM 6524 C CA . ARG A 1 903 ? 41.017 -0.323 -24.960 1.00 94.88 903 ARG A CA 1
ATOM 6525 C C . ARG A 1 903 ? 40.741 -1.442 -23.979 1.00 94.88 903 ARG A C 1
ATOM 6527 O O . ARG A 1 903 ? 39.816 -1.329 -23.188 1.00 94.88 903 ARG A O 1
ATOM 6534 N N . ASN A 1 904 ? 41.590 -2.463 -23.962 1.00 95.12 904 ASN A N 1
ATOM 6535 C CA . ASN A 1 904 ? 41.513 -3.562 -22.997 1.00 95.12 904 ASN A CA 1
ATOM 6536 C C . ASN A 1 904 ? 40.175 -4.323 -23.034 1.00 95.12 904 ASN A C 1
ATOM 6538 O O . ASN A 1 904 ? 39.787 -4.909 -22.036 1.00 95.12 904 ASN A O 1
ATOM 6542 N N . ASN A 1 905 ? 39.425 -4.294 -24.140 1.00 97.19 905 ASN A N 1
ATOM 6543 C CA . ASN A 1 905 ? 38.156 -5.023 -24.242 1.00 97.19 905 ASN A CA 1
ATOM 6544 C C . ASN A 1 905 ? 38.359 -6.405 -24.863 1.00 97.19 905 ASN A C 1
ATOM 6546 O O . ASN A 1 905 ? 39.275 -6.611 -25.660 1.00 97.19 905 ASN A O 1
ATOM 6550 N N . ILE A 1 906 ? 37.440 -7.320 -24.567 1.00 98.12 906 ILE A N 1
ATOM 6551 C CA . ILE A 1 906 ? 37.348 -8.637 -25.192 1.00 98.12 906 ILE A CA 1
ATOM 6552 C C . ILE A 1 906 ? 36.049 -8.693 -26.003 1.00 98.12 906 ILE A C 1
ATOM 6554 O O . ILE A 1 906 ? 34.949 -8.693 -25.448 1.00 98.12 906 ILE A O 1
ATOM 6558 N N . PHE A 1 907 ? 36.176 -8.744 -27.327 1.00 98.62 907 PHE A N 1
ATOM 6559 C CA . PHE A 1 907 ? 35.067 -8.774 -28.275 1.00 98.62 907 PHE A CA 1
ATOM 6560 C C . PHE A 1 907 ? 34.990 -10.133 -28.973 1.00 98.62 907 PHE A C 1
ATOM 6562 O O . PHE A 1 907 ? 35.738 -10.415 -29.914 1.00 98.62 907 PHE A O 1
ATOM 6569 N N . VAL A 1 908 ? 34.059 -10.976 -28.524 1.00 98.69 908 VAL A N 1
ATOM 6570 C CA . VAL A 1 908 ? 33.824 -12.306 -29.092 1.00 98.69 908 VAL A CA 1
ATOM 6571 C C . VAL A 1 908 ? 32.496 -12.355 -29.833 1.00 98.69 908 VAL A C 1
ATOM 6573 O O . VAL A 1 908 ? 31.441 -12.060 -29.271 1.00 98.69 908 VAL A O 1
ATOM 6576 N N . ASN A 1 909 ? 32.533 -12.809 -31.083 1.00 98.56 909 ASN A N 1
ATOM 6577 C CA . ASN A 1 909 ? 31.343 -13.170 -31.838 1.00 98.56 909 ASN A CA 1
ATOM 6578 C C . ASN A 1 909 ? 31.448 -14.605 -32.373 1.00 98.56 909 ASN A C 1
ATOM 6580 O O . ASN A 1 909 ? 32.036 -14.877 -33.417 1.00 98.56 909 ASN A O 1
ATOM 6584 N N . ALA A 1 910 ? 30.869 -15.533 -31.621 1.00 98.12 910 ALA A N 1
ATOM 6585 C CA . ALA A 1 910 ? 30.799 -16.957 -31.917 1.00 98.12 910 ALA A CA 1
ATOM 6586 C C . ALA A 1 910 ? 29.450 -17.373 -32.538 1.00 98.12 910 ALA A C 1
ATOM 6588 O O . ALA A 1 910 ? 29.153 -18.567 -32.638 1.00 98.12 910 ALA A O 1
ATOM 6589 N N . ARG A 1 911 ? 28.603 -16.412 -32.936 1.00 97.75 911 ARG A N 1
ATOM 6590 C CA . ARG A 1 911 ? 27.320 -16.702 -33.585 1.00 97.75 911 ARG A CA 1
ATOM 6591 C C . ARG A 1 911 ? 27.541 -17.508 -34.866 1.00 97.75 911 ARG A C 1
ATOM 6593 O O . ARG A 1 911 ? 28.487 -17.255 -35.605 1.00 97.75 911 ARG A O 1
ATOM 6600 N N . THR A 1 912 ? 26.686 -18.502 -35.096 1.00 97.81 912 THR A N 1
ATOM 6601 C CA . THR A 1 912 ? 26.858 -19.488 -36.172 1.00 97.81 912 THR A CA 1
ATOM 6602 C C . THR A 1 912 ? 25.626 -19.552 -37.070 1.00 97.81 912 THR A C 1
ATOM 6604 O O . THR A 1 912 ? 24.505 -19.712 -36.588 1.00 97.81 912 THR A O 1
ATOM 6607 N N . ASN A 1 913 ? 25.827 -19.492 -38.383 1.00 97.94 913 ASN A N 1
ATOM 6608 C CA . ASN A 1 913 ? 24.786 -19.758 -39.371 1.00 97.94 913 ASN A CA 1
ATOM 6609 C C . ASN A 1 913 ? 24.552 -21.266 -39.561 1.00 97.94 913 ASN A C 1
ATOM 6611 O O . ASN A 1 913 ? 25.486 -22.024 -39.802 1.00 97.94 913 ASN A O 1
ATOM 6615 N N . SER A 1 914 ? 23.284 -21.673 -39.528 1.00 96.38 914 SER A N 1
ATOM 6616 C CA . SER A 1 914 ? 22.782 -23.009 -39.872 1.00 96.38 914 SER A CA 1
ATOM 6617 C C . SER A 1 914 ? 21.545 -22.870 -40.774 1.00 96.38 914 SER A C 1
ATOM 6619 O O . SER A 1 914 ? 20.433 -23.232 -40.399 1.00 96.38 914 SER A O 1
ATOM 6621 N N . GLY A 1 915 ? 21.732 -22.222 -41.930 1.00 94.12 915 GLY A N 1
ATOM 6622 C CA . GLY A 1 915 ? 20.675 -21.866 -42.894 1.00 94.12 915 GLY A CA 1
ATOM 6623 C C . GLY A 1 915 ? 20.518 -20.356 -43.133 1.00 94.12 915 GLY A C 1
ATOM 6624 O O . GLY A 1 915 ? 19.978 -19.942 -44.156 1.00 94.12 915 GLY A O 1
ATOM 6625 N N . ALA A 1 916 ? 21.052 -19.522 -42.236 1.00 97.00 916 ALA A N 1
ATOM 6626 C CA . ALA A 1 916 ? 21.186 -18.078 -42.434 1.00 97.00 916 ALA A CA 1
ATOM 6627 C C . ALA A 1 916 ? 22.450 -17.709 -43.239 1.00 97.00 916 ALA A C 1
ATOM 6629 O O . ALA A 1 916 ? 23.361 -18.520 -43.401 1.00 97.00 916 ALA A O 1
ATOM 6630 N N . THR A 1 917 ? 22.529 -16.462 -43.711 1.00 96.50 917 THR A N 1
ATOM 6631 C CA . THR A 1 917 ? 23.701 -15.918 -44.430 1.00 96.50 917 THR A CA 1
ATOM 6632 C C . THR A 1 917 ? 24.208 -14.601 -43.834 1.00 96.50 917 THR A C 1
ATOM 6634 O O . THR A 1 917 ? 24.956 -13.868 -44.483 1.00 96.50 917 THR A O 1
ATOM 6637 N N . GLY A 1 918 ? 23.767 -14.261 -42.620 1.00 95.88 918 GLY A N 1
ATOM 6638 C CA . GLY A 1 918 ? 24.219 -13.069 -41.907 1.00 95.88 918 GLY A CA 1
ATOM 6639 C C . GLY A 1 918 ? 25.710 -13.124 -41.574 1.00 95.88 918 GLY A C 1
ATOM 6640 O O . GLY A 1 918 ? 26.284 -14.202 -41.432 1.00 95.88 918 GLY A O 1
ATOM 6641 N N . LYS A 1 919 ? 26.352 -11.961 -41.451 1.00 97.50 919 LYS A N 1
ATOM 6642 C CA . LYS A 1 919 ? 27.772 -11.863 -41.076 1.00 97.50 919 LYS A CA 1
ATOM 6643 C C . LYS A 1 919 ? 27.928 -11.512 -39.598 1.00 97.50 919 LYS A C 1
ATOM 6645 O O . LYS A 1 919 ? 27.150 -10.730 -39.045 1.00 97.50 919 LYS A O 1
ATOM 6650 N N . HIS A 1 920 ? 28.932 -12.095 -38.953 1.00 98.06 920 HIS A N 1
ATOM 6651 C CA . HIS A 1 920 ? 29.121 -12.015 -37.507 1.00 98.06 920 HIS A CA 1
ATOM 6652 C C . HIS A 1 920 ? 30.483 -11.400 -37.178 1.00 98.06 920 HIS A C 1
ATOM 6654 O O . HIS A 1 920 ? 31.514 -12.049 -37.323 1.00 98.06 920 HIS A O 1
ATOM 6660 N N . TYR A 1 921 ? 30.476 -10.137 -36.753 1.00 98.44 921 TYR A N 1
ATOM 6661 C CA . TYR A 1 921 ? 31.676 -9.328 -36.559 1.00 98.44 921 TYR A CA 1
ATOM 6662 C C . TYR A 1 921 ? 32.079 -9.246 -35.088 1.00 98.44 921 TYR A C 1
ATOM 6664 O O . TYR A 1 921 ? 31.219 -9.057 -34.217 1.00 98.44 921 TYR A O 1
ATOM 6672 N N . ALA A 1 922 ? 33.382 -9.319 -34.799 1.00 98.25 922 ALA A N 1
ATOM 6673 C CA . ALA A 1 922 ? 33.886 -8.940 -33.478 1.00 98.25 922 ALA A CA 1
ATOM 6674 C C . ALA A 1 922 ? 33.770 -7.419 -33.289 1.00 98.25 922 ALA A C 1
ATOM 6676 O O . ALA A 1 922 ? 33.295 -6.949 -32.258 1.00 98.25 922 ALA A O 1
ATOM 6677 N N . ILE A 1 923 ? 34.118 -6.637 -34.313 1.00 97.56 923 ILE A N 1
ATOM 6678 C CA . ILE A 1 923 ? 34.075 -5.177 -34.232 1.00 97.56 923 ILE A CA 1
ATOM 6679 C C . ILE A 1 923 ? 33.718 -4.525 -35.571 1.00 97.56 923 ILE A C 1
ATOM 6681 O O . ILE A 1 923 ? 34.157 -4.948 -36.639 1.00 97.56 923 ILE A O 1
ATOM 6685 N N . LYS A 1 924 ? 32.935 -3.449 -35.508 1.00 96.38 924 LYS A N 1
ATOM 6686 C CA . LYS A 1 924 ? 32.691 -2.532 -36.619 1.00 96.38 924 LYS A CA 1
ATOM 6687 C C . LYS A 1 924 ? 33.055 -1.105 -36.212 1.00 96.38 924 LYS A C 1
ATOM 6689 O O . LYS A 1 924 ? 32.591 -0.632 -35.174 1.00 96.38 924 LYS A O 1
ATOM 6694 N N . ILE A 1 925 ? 33.844 -0.427 -37.048 1.00 93.06 925 ILE A N 1
ATOM 6695 C CA . ILE A 1 925 ? 34.265 0.971 -36.874 1.00 93.06 925 ILE A CA 1
ATOM 6696 C C . ILE A 1 925 ? 34.145 1.718 -38.197 1.00 93.06 925 ILE A C 1
ATOM 6698 O O . ILE A 1 925 ? 34.529 1.211 -39.247 1.00 93.06 925 ILE A O 1
ATOM 6702 N N . ASN A 1 926 ? 33.683 2.964 -38.132 1.00 88.81 926 ASN A N 1
ATOM 6703 C CA . ASN A 1 926 ? 33.629 3.854 -39.285 1.00 88.81 926 ASN A CA 1
ATOM 6704 C C . ASN A 1 926 ? 34.709 4.945 -39.251 1.00 88.81 926 ASN A C 1
ATOM 6706 O O . ASN A 1 926 ? 35.131 5.402 -38.183 1.00 88.81 926 ASN A O 1
ATOM 6710 N N . GLY A 1 927 ? 35.051 5.439 -40.442 1.00 85.31 927 GLY A N 1
ATOM 6711 C CA . GLY A 1 927 ? 36.003 6.525 -40.682 1.00 85.31 927 GLY A CA 1
ATOM 6712 C C . GLY A 1 927 ? 37.035 6.136 -41.740 1.00 85.31 927 GLY A C 1
ATOM 6713 O O . GLY A 1 927 ? 37.177 4.957 -42.051 1.00 85.31 927 GLY A O 1
ATOM 6714 N N . ALA A 1 928 ? 37.734 7.124 -42.298 1.00 85.56 928 ALA A N 1
ATOM 6715 C CA . ALA A 1 928 ? 38.959 6.870 -43.060 1.00 85.56 928 ALA A CA 1
ATOM 6716 C C . ALA A 1 928 ? 40.064 6.338 -42.119 1.00 85.56 928 ALA A C 1
ATOM 6718 O O . ALA A 1 928 ? 39.942 6.542 -40.906 1.00 85.56 928 ALA A O 1
ATOM 6719 N N . PRO A 1 929 ? 41.133 5.692 -42.633 1.00 89.31 929 PRO A N 1
ATOM 6720 C CA . PRO A 1 929 ? 42.271 5.282 -41.810 1.00 89.31 929 PRO A CA 1
ATOM 6721 C C . PRO A 1 929 ? 42.760 6.426 -40.913 1.00 89.31 929 PRO A C 1
ATOM 6723 O O . PRO A 1 929 ? 42.868 7.567 -41.358 1.00 89.31 929 PRO A O 1
ATOM 6726 N N . ASN A 1 930 ? 43.042 6.110 -39.650 1.00 88.25 930 ASN A N 1
ATOM 6727 C CA . ASN A 1 930 ? 43.141 7.047 -38.530 1.00 88.25 930 ASN A CA 1
ATOM 6728 C C . ASN A 1 930 ? 41.863 7.878 -38.313 1.00 88.25 930 ASN A C 1
ATOM 6730 O O . ASN A 1 930 ? 41.905 9.106 -38.430 1.00 88.25 930 ASN A O 1
ATOM 6734 N N . PRO A 1 931 ? 40.720 7.240 -37.977 1.00 89.00 931 PRO A N 1
ATOM 6735 C CA . PRO A 1 931 ? 39.481 7.966 -37.728 1.00 89.00 931 PRO A CA 1
ATOM 6736 C C . PRO A 1 931 ? 39.675 9.058 -36.671 1.00 89.00 931 PRO A C 1
ATOM 6738 O O . PRO A 1 931 ? 40.230 8.802 -35.600 1.00 89.00 931 PRO A O 1
ATOM 6741 N N . SER A 1 932 ? 39.186 10.266 -36.955 1.00 90.88 932 SER A N 1
ATOM 6742 C CA . SER A 1 932 ? 39.297 11.395 -36.028 1.00 90.88 932 SER A CA 1
ATOM 6743 C C . SER A 1 932 ? 38.711 11.051 -34.655 1.00 90.88 932 SER A C 1
ATOM 6745 O O . SER A 1 932 ? 37.646 10.433 -34.548 1.00 90.88 932 SER A O 1
ATOM 6747 N N . GLY A 1 933 ? 39.436 11.430 -33.602 1.00 91.00 933 GLY A N 1
ATOM 6748 C CA . GLY A 1 933 ? 39.038 11.225 -32.211 1.00 91.00 933 GLY A CA 1
ATOM 6749 C C . GLY A 1 933 ? 39.097 9.775 -31.716 1.00 91.00 933 GLY A C 1
ATOM 6750 O O . GLY A 1 933 ? 38.868 9.557 -30.531 1.00 91.00 933 GLY A O 1
ATOM 6751 N N . LEU A 1 934 ? 39.403 8.780 -32.554 1.00 93.38 934 LEU A N 1
ATOM 6752 C CA . LEU A 1 934 ? 39.496 7.383 -32.124 1.00 93.38 934 LEU A CA 1
ATOM 6753 C C . LEU A 1 934 ? 40.875 7.071 -31.532 1.00 93.38 934 LEU A C 1
ATOM 6755 O O . LEU A 1 934 ? 41.893 7.319 -32.170 1.00 93.38 934 LEU A O 1
ATOM 6759 N N . THR A 1 935 ? 40.874 6.428 -30.366 1.00 94.56 935 THR A N 1
ATOM 6760 C CA . THR A 1 935 ? 42.018 5.706 -29.800 1.00 94.56 935 THR A CA 1
ATOM 6761 C C . THR A 1 935 ? 41.643 4.236 -29.651 1.00 94.56 935 THR A C 1
ATOM 6763 O O . THR A 1 935 ? 40.853 3.888 -28.769 1.00 94.56 935 THR A O 1
ATOM 6766 N N . LEU A 1 936 ? 42.220 3.376 -30.485 1.00 95.31 936 LEU A N 1
ATOM 6767 C CA . LEU A 1 936 ? 41.952 1.937 -30.515 1.00 95.31 936 LEU A CA 1
ATOM 6768 C C . LEU A 1 936 ? 43.248 1.155 -30.255 1.00 95.31 936 LEU A C 1
ATOM 6770 O O . LEU A 1 936 ? 44.197 1.292 -31.029 1.00 95.31 936 LEU A O 1
ATOM 6774 N N . ASN A 1 937 ? 43.321 0.395 -29.154 1.00 95.38 937 ASN A N 1
ATOM 6775 C CA . ASN A 1 937 ? 44.483 -0.454 -28.853 1.00 95.38 937 ASN A CA 1
ATOM 6776 C C . ASN A 1 937 ? 44.216 -1.497 -27.754 1.00 95.38 937 ASN A C 1
ATOM 6778 O O . ASN A 1 937 ? 43.316 -1.304 -26.945 1.00 95.38 937 ASN A O 1
ATOM 6782 N N . ASN A 1 938 ? 45.062 -2.526 -27.632 1.00 95.25 938 ASN A N 1
ATOM 6783 C CA . ASN A 1 938 ? 45.047 -3.501 -26.527 1.00 95.25 938 ASN A CA 1
ATOM 6784 C C . ASN A 1 938 ? 43.712 -4.252 -26.351 1.00 95.25 938 ASN A C 1
ATOM 6786 O O . ASN A 1 938 ? 43.314 -4.551 -25.234 1.00 95.25 938 ASN A O 1
ATOM 6790 N N . ASN A 1 939 ? 42.985 -4.531 -27.427 1.00 97.19 939 ASN A N 1
ATOM 6791 C CA . ASN A 1 939 ? 41.754 -5.318 -27.409 1.00 97.19 939 ASN A CA 1
ATOM 6792 C C . ASN A 1 939 ? 42.012 -6.756 -27.890 1.00 97.19 939 ASN A C 1
ATOM 6794 O O . ASN A 1 939 ? 42.979 -7.033 -28.603 1.00 97.19 939 ASN A O 1
ATOM 6798 N N . ILE A 1 940 ? 41.113 -7.669 -27.530 1.00 97.69 940 ILE A N 1
ATOM 6799 C CA . ILE A 1 940 ? 41.092 -9.047 -28.024 1.00 97.69 940 ILE A CA 1
ATOM 6800 C C . ILE A 1 940 ? 39.853 -9.254 -28.881 1.00 97.69 940 ILE A C 1
ATOM 6802 O O . ILE A 1 940 ? 38.736 -8.984 -28.443 1.00 97.69 940 ILE A O 1
ATOM 6806 N N . TYR A 1 941 ? 40.057 -9.776 -30.087 1.00 98.44 941 TYR A N 1
ATOM 6807 C CA . TYR A 1 941 ? 38.993 -10.065 -31.041 1.00 98.44 941 TYR A CA 1
ATOM 6808 C C . TYR A 1 941 ? 38.936 -11.554 -31.353 1.00 98.44 941 TYR A C 1
ATOM 6810 O O . TYR A 1 941 ? 39.946 -12.164 -31.712 1.00 98.44 941 TYR A O 1
ATOM 6818 N N . PHE A 1 942 ? 37.743 -12.136 -31.299 1.00 98.12 942 PHE A N 1
ATOM 6819 C CA . PHE A 1 942 ? 37.564 -13.532 -31.673 1.00 98.12 942 PHE A CA 1
ATOM 6820 C C . PHE A 1 942 ? 36.257 -13.760 -32.419 1.00 98.12 942 PHE A C 1
ATOM 6822 O O . PHE A 1 942 ? 35.181 -13.401 -31.942 1.00 98.12 942 PHE A O 1
ATOM 6829 N N . THR A 1 943 ? 36.351 -14.410 -33.576 1.00 97.94 943 THR A N 1
ATOM 6830 C CA . THR A 1 943 ? 35.202 -14.901 -34.337 1.00 97.94 943 THR A CA 1
ATOM 6831 C C . THR A 1 943 ? 35.416 -16.365 -34.681 1.00 97.94 943 THR A C 1
ATOM 6833 O O . THR A 1 943 ? 36.469 -16.706 -35.216 1.00 97.94 943 THR A O 1
ATOM 6836 N N . SER A 1 944 ? 34.442 -17.225 -34.383 1.00 95.25 944 SER A N 1
ATOM 6837 C CA . SER A 1 944 ? 34.593 -18.683 -34.542 1.00 95.25 944 SER A CA 1
ATOM 6838 C C . SER A 1 944 ? 33.424 -19.397 -35.220 1.00 95.25 944 SER A C 1
ATOM 6840 O O . SER A 1 944 ? 33.608 -20.510 -35.704 1.00 95.25 944 SER A O 1
ATOM 6842 N N . GLY A 1 945 ? 32.235 -18.793 -35.266 1.00 94.31 945 GLY A N 1
ATOM 6843 C CA . GLY A 1 945 ? 31.064 -19.407 -35.890 1.00 94.31 945 GLY A CA 1
ATOM 6844 C C . GLY A 1 945 ? 31.026 -19.247 -37.413 1.00 94.31 945 GLY A C 1
ATOM 6845 O O . GLY A 1 945 ? 31.672 -18.369 -37.988 1.00 94.31 945 GLY A O 1
ATOM 6846 N N . THR A 1 946 ? 30.237 -20.084 -38.090 1.00 96.25 946 THR A N 1
ATOM 6847 C CA . THR A 1 946 ? 30.003 -19.987 -39.543 1.00 96.25 946 THR A CA 1
ATOM 6848 C C . THR A 1 946 ? 29.340 -18.653 -39.891 1.00 96.25 946 THR A C 1
ATOM 6850 O O . THR A 1 946 ? 28.297 -18.327 -39.332 1.00 96.25 946 THR A O 1
ATOM 6853 N N . GLY A 1 947 ? 29.921 -17.893 -40.827 1.00 95.88 947 GLY A N 1
ATOM 6854 C CA . GLY A 1 947 ? 29.536 -16.499 -41.106 1.00 95.88 947 GLY A CA 1
ATOM 6855 C C . GLY A 1 947 ? 30.352 -15.459 -40.325 1.00 95.88 947 GLY A C 1
ATOM 6856 O O . GLY A 1 947 ? 30.131 -14.259 -40.493 1.00 95.88 947 GLY A O 1
ATOM 6857 N N . GLY A 1 948 ? 31.296 -15.904 -39.491 1.00 96.94 948 GLY A N 1
ATOM 6858 C CA . GLY A 1 948 ? 32.251 -15.053 -38.789 1.00 96.94 948 GLY A CA 1
ATOM 6859 C C . GLY A 1 948 ? 33.137 -14.247 -39.739 1.00 96.94 948 GLY A C 1
ATOM 6860 O O . GLY A 1 948 ? 33.686 -14.780 -40.702 1.00 96.94 948 GLY A O 1
ATOM 6861 N N . VAL A 1 949 ? 33.283 -12.959 -39.445 1.00 97.25 949 VAL A N 1
ATOM 6862 C CA . VAL A 1 949 ? 34.185 -12.025 -40.127 1.00 97.25 949 VAL A CA 1
ATOM 6863 C C . VAL A 1 949 ? 34.901 -11.226 -39.048 1.00 97.25 949 VAL A C 1
ATOM 6865 O O . VAL A 1 949 ? 34.246 -10.751 -38.128 1.00 97.25 949 VAL A O 1
ATOM 6868 N N . PHE A 1 950 ? 36.222 -11.050 -39.137 1.00 97.69 950 PHE A N 1
ATOM 6869 C CA . PHE A 1 950 ? 36.980 -10.376 -38.077 1.00 97.69 950 PHE A CA 1
ATOM 6870 C C . PHE A 1 950 ? 36.379 -9.000 -37.729 1.00 97.69 950 PHE A C 1
ATOM 6872 O O . PHE A 1 950 ? 36.015 -8.748 -36.577 1.00 97.69 950 PHE A O 1
ATOM 6879 N N . GLY A 1 951 ? 36.197 -8.134 -38.729 1.00 96.94 951 GLY A N 1
ATOM 6880 C CA . GLY A 1 951 ? 35.612 -6.815 -38.516 1.00 96.94 951 GLY A CA 1
ATOM 6881 C C . GLY A 1 951 ? 35.090 -6.153 -39.785 1.00 96.94 951 GLY A C 1
ATOM 6882 O O . GLY A 1 951 ? 35.187 -6.709 -40.876 1.00 96.94 951 GLY A O 1
ATOM 6883 N N . TYR A 1 952 ? 34.516 -4.963 -39.630 1.00 96.69 952 TYR A N 1
ATOM 6884 C CA . TYR A 1 952 ? 34.015 -4.137 -40.731 1.00 96.69 952 TYR A CA 1
ATOM 6885 C C . TYR A 1 952 ? 34.542 -2.707 -40.586 1.00 96.69 952 TYR A C 1
ATOM 6887 O O . TYR A 1 952 ? 34.332 -2.074 -39.546 1.00 96.69 952 TYR A O 1
ATOM 6895 N N . ALA A 1 953 ? 35.221 -2.204 -41.615 1.00 93.38 953 ALA A N 1
ATOM 6896 C CA . ALA A 1 953 ? 35.768 -0.850 -41.659 1.00 93.38 953 ALA A CA 1
ATOM 6897 C C . ALA A 1 953 ? 35.797 -0.322 -43.096 1.00 93.38 953 ALA A C 1
ATOM 6899 O O . ALA A 1 953 ? 35.876 -1.095 -44.047 1.00 93.38 953 ALA A O 1
ATOM 6900 N N . SER A 1 954 ? 35.732 1.001 -43.266 1.00 85.75 954 SER A N 1
ATOM 6901 C CA . SER A 1 954 ? 35.843 1.657 -44.582 1.00 85.75 954 SER A CA 1
ATOM 6902 C C . SER A 1 954 ? 34.878 1.104 -45.644 1.00 85.75 954 SER A C 1
ATOM 6904 O O . SER A 1 954 ? 35.238 0.954 -46.807 1.00 85.75 954 SER A O 1
ATOM 6906 N N . ALA A 1 955 ? 33.635 0.818 -45.241 1.00 89.88 955 ALA A N 1
ATOM 6907 C CA . ALA A 1 955 ? 32.596 0.210 -46.075 1.00 89.88 955 ALA A CA 1
ATOM 6908 C C . ALA A 1 955 ? 32.893 -1.212 -46.604 1.00 89.88 955 ALA A C 1
ATOM 6910 O O . ALA A 1 955 ? 32.288 -1.627 -47.592 1.00 89.88 955 ALA A O 1
ATOM 6911 N N . ALA A 1 956 ? 33.795 -1.960 -45.963 1.00 93.81 956 ALA A N 1
ATOM 6912 C CA . ALA A 1 956 ? 34.182 -3.298 -46.394 1.00 93.81 956 ALA A CA 1
ATOM 6913 C C . ALA A 1 956 ? 34.379 -4.272 -45.223 1.00 93.81 956 ALA A C 1
ATOM 6915 O O . ALA A 1 956 ? 34.666 -3.884 -44.086 1.00 93.81 956 ALA A O 1
ATOM 6916 N N . ASP A 1 957 ? 34.261 -5.563 -45.535 1.00 96.88 957 ASP A N 1
ATOM 6917 C CA . ASP A 1 957 ? 34.672 -6.633 -44.633 1.00 96.88 957 ASP A CA 1
ATOM 6918 C C . ASP A 1 957 ? 36.195 -6.664 -44.501 1.00 96.88 957 ASP A C 1
ATOM 6920 O O . ASP A 1 957 ? 36.929 -6.573 -45.486 1.00 96.88 957 ASP A O 1
ATOM 6924 N N . VAL A 1 958 ? 36.665 -6.862 -43.276 1.00 96.75 958 VAL A N 1
ATOM 6925 C CA . VAL A 1 958 ? 38.079 -6.989 -42.945 1.00 96.75 958 VAL A CA 1
ATOM 6926 C C . VAL A 1 958 ? 38.331 -8.405 -42.452 1.00 96.75 958 VAL A C 1
ATOM 6928 O O . VAL A 1 958 ? 37.704 -8.860 -41.497 1.00 96.75 958 VAL A O 1
ATOM 6931 N N . ALA A 1 959 ? 39.243 -9.111 -43.119 1.00 94.19 959 ALA A N 1
ATOM 6932 C CA . ALA A 1 959 ? 39.413 -10.551 -42.937 1.00 94.19 959 ALA A CA 1
ATOM 6933 C C . ALA A 1 959 ? 40.198 -10.944 -41.673 1.00 94.19 959 ALA A C 1
ATOM 6935 O O . ALA A 1 959 ? 39.964 -12.017 -41.125 1.00 94.19 959 ALA A O 1
ATOM 6936 N N . ASN A 1 960 ? 41.148 -10.120 -41.223 1.00 96.62 960 ASN A N 1
ATOM 6937 C CA . ASN A 1 960 ? 42.032 -10.437 -40.099 1.00 96.62 960 ASN A CA 1
ATOM 6938 C C . ASN A 1 960 ? 42.621 -9.171 -39.455 1.00 96.62 960 ASN A C 1
ATOM 6940 O O . ASN A 1 960 ? 42.456 -8.063 -39.968 1.00 96.62 960 ASN A O 1
ATOM 6944 N N . LEU A 1 961 ? 43.345 -9.353 -38.347 1.00 97.00 961 LEU A N 1
ATOM 6945 C CA . LEU A 1 961 ? 43.929 -8.262 -37.565 1.00 97.00 961 LEU A CA 1
ATOM 6946 C C . LEU A 1 961 ? 44.936 -7.401 -38.352 1.00 97.00 961 LEU A C 1
ATOM 6948 O O . LEU A 1 961 ? 44.933 -6.186 -38.196 1.00 97.00 961 LEU A O 1
ATOM 6952 N N . ALA A 1 962 ? 45.765 -7.982 -39.223 1.00 97.12 962 ALA A N 1
ATOM 6953 C CA . ALA A 1 962 ? 46.739 -7.203 -40.000 1.00 97.12 962 ALA A CA 1
ATOM 6954 C C . ALA A 1 962 ? 46.046 -6.279 -41.022 1.00 97.12 962 ALA A C 1
ATOM 6956 O O . ALA A 1 962 ? 46.376 -5.096 -41.151 1.00 97.12 962 ALA A O 1
ATOM 6957 N N . ALA A 1 963 ? 45.023 -6.800 -41.710 1.00 96.62 963 ALA A N 1
ATOM 6958 C CA . ALA A 1 963 ? 44.169 -5.998 -42.581 1.00 96.62 963 ALA A CA 1
ATOM 6959 C C . ALA A 1 963 ? 43.393 -4.932 -41.788 1.00 96.62 963 ALA A C 1
ATOM 6961 O O . ALA A 1 963 ? 43.209 -3.819 -42.275 1.00 96.62 963 ALA A O 1
ATOM 6962 N N . TRP A 1 964 ? 42.989 -5.238 -40.553 1.00 96.56 964 TRP A N 1
ATOM 6963 C CA . TRP A 1 964 ? 42.327 -4.290 -39.658 1.00 96.56 964 TRP A CA 1
ATOM 6964 C C . TRP A 1 964 ? 43.224 -3.132 -39.255 1.00 96.56 964 TRP A C 1
ATOM 6966 O O . TRP A 1 964 ? 42.835 -1.984 -39.450 1.00 96.56 964 TRP A 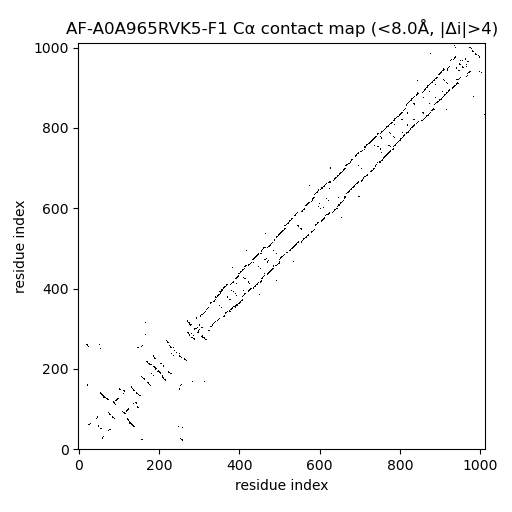O 1
ATOM 6976 N N . GLN A 1 965 ? 44.437 -3.420 -38.784 1.00 96.00 965 GLN A N 1
ATOM 6977 C CA . GLN A 1 965 ? 45.434 -2.408 -38.431 1.00 96.00 965 GLN A CA 1
ATOM 6978 C C . GLN A 1 965 ? 45.722 -1.476 -39.614 1.00 96.00 965 GLN A C 1
ATOM 6980 O O . GLN A 1 965 ? 45.826 -0.265 -39.439 1.00 96.00 965 GLN A O 1
ATOM 6985 N N . THR A 1 966 ? 45.744 -2.019 -40.835 1.00 94.00 966 THR A N 1
ATOM 6986 C CA . THR A 1 966 ? 45.869 -1.224 -42.067 1.00 94.00 966 THR A CA 1
ATOM 6987 C C . THR A 1 966 ? 44.622 -0.371 -42.330 1.00 94.00 966 THR A C 1
ATOM 6989 O O . THR A 1 966 ? 44.736 0.820 -42.612 1.00 94.00 966 THR A O 1
ATOM 6992 N N . ALA A 1 967 ? 43.424 -0.955 -42.221 1.00 93.81 967 ALA A N 1
ATOM 6993 C CA . ALA A 1 967 ? 42.160 -0.277 -42.509 1.00 93.81 967 ALA A CA 1
ATOM 6994 C C . ALA A 1 967 ? 41.849 0.866 -41.528 1.00 93.81 967 ALA A C 1
ATOM 6996 O O . ALA A 1 967 ? 41.278 1.877 -41.935 1.00 93.81 967 ALA A O 1
ATOM 6997 N N . VAL A 1 968 ? 42.222 0.720 -40.252 1.00 93.81 968 VAL A N 1
ATOM 6998 C CA . VAL A 1 968 ? 41.968 1.727 -39.207 1.00 93.81 968 VAL A CA 1
ATOM 6999 C C . VAL A 1 968 ? 43.179 2.606 -38.898 1.00 93.81 968 VAL A C 1
ATOM 7001 O O . VAL A 1 968 ? 43.001 3.666 -38.306 1.00 93.81 968 VAL A O 1
ATOM 7004 N N . GLY A 1 969 ? 44.393 2.210 -39.291 1.00 94.12 969 GLY A N 1
ATOM 7005 C CA . GLY A 1 969 ? 45.642 2.938 -39.025 1.00 94.12 969 GLY A CA 1
ATOM 7006 C C . GLY A 1 969 ? 46.136 2.888 -37.570 1.00 94.12 969 GLY A C 1
ATOM 7007 O O . GLY A 1 969 ? 47.085 3.584 -37.227 1.00 94.12 969 GLY A O 1
ATOM 7008 N N . GLN A 1 970 ? 45.500 2.090 -36.706 1.00 94.06 970 GLN A N 1
ATOM 7009 C CA . GLN A 1 970 ? 45.769 1.995 -35.262 1.00 94.06 970 GLN A CA 1
ATOM 7010 C C . GLN A 1 970 ? 45.771 0.521 -34.799 1.00 94.06 970 GLN A C 1
ATOM 7012 O O . GLN A 1 970 ? 45.878 -0.383 -35.622 1.00 94.06 970 GLN A O 1
ATOM 7017 N N . ASP A 1 971 ? 45.617 0.264 -33.493 1.00 95.00 971 ASP A N 1
ATOM 7018 C CA . ASP A 1 971 ? 45.372 -1.071 -32.917 1.00 95.00 971 ASP A CA 1
ATOM 7019 C C . ASP A 1 971 ? 46.572 -2.043 -32.901 1.00 95.00 971 ASP A C 1
ATOM 7021 O O . ASP A 1 971 ? 46.420 -3.263 -32.988 1.00 95.00 971 ASP A O 1
ATOM 7025 N N . ALA A 1 972 ? 47.790 -1.503 -32.787 1.00 94.94 972 ALA A N 1
ATOM 7026 C CA . ALA A 1 972 ? 49.042 -2.259 -32.897 1.00 94.94 972 ALA A CA 1
ATOM 7027 C C . ALA A 1 972 ? 49.245 -3.343 -31.816 1.00 94.94 972 ALA A C 1
ATOM 7029 O O . ALA A 1 972 ? 49.812 -4.390 -32.111 1.00 94.94 972 ALA A O 1
ATOM 7030 N N . ASN A 1 973 ? 48.771 -3.115 -30.587 1.00 95.25 973 ASN A N 1
ATOM 7031 C CA . ASN A 1 973 ? 48.944 -4.019 -29.438 1.00 95.25 973 ASN A CA 1
ATOM 7032 C C . ASN A 1 973 ? 47.698 -4.875 -29.158 1.00 95.25 973 ASN A C 1
ATOM 7034 O O . ASN A 1 973 ? 47.513 -5.360 -28.042 1.00 95.25 973 ASN A O 1
ATOM 7038 N N . SER A 1 974 ? 46.805 -5.000 -30.136 1.00 97.12 974 SER A N 1
ATOM 7039 C CA . SER A 1 974 ? 45.639 -5.876 -30.050 1.00 97.12 974 SER A CA 1
ATOM 7040 C C . SER A 1 974 ? 45.939 -7.264 -30.591 1.00 97.12 974 SER A C 1
ATOM 7042 O O . SER A 1 974 ? 46.902 -7.462 -31.328 1.00 97.12 974 SER A O 1
ATOM 7044 N N . TYR A 1 975 ? 45.091 -8.231 -30.246 1.00 97.12 975 TYR A N 1
ATOM 7045 C CA . TYR A 1 975 ? 45.279 -9.627 -30.624 1.00 97.12 975 TYR A CA 1
ATOM 7046 C C . TYR A 1 975 ? 43.996 -10.243 -31.173 1.00 97.12 975 TYR A C 1
ATOM 7048 O O . TYR A 1 975 ? 42.891 -9.914 -30.743 1.00 97.12 975 TYR A O 1
ATOM 7056 N N . SER A 1 976 ? 44.145 -11.186 -32.105 1.00 96.88 976 SER A N 1
ATOM 7057 C CA . SER A 1 976 ? 43.053 -12.071 -32.505 1.00 96.88 976 SER A CA 1
ATOM 7058 C C . SER A 1 976 ? 43.281 -13.453 -31.905 1.00 96.88 976 SER A C 1
ATOM 7060 O O . SER A 1 976 ? 44.139 -14.196 -32.375 1.00 96.88 976 SER A O 1
ATOM 7062 N N . SER A 1 977 ? 42.574 -13.765 -30.820 1.00 95.56 977 SER A N 1
ATOM 7063 C CA . SER A 1 977 ? 42.733 -15.024 -30.086 1.00 95.56 977 SER A CA 1
ATOM 7064 C C . SER A 1 977 ? 41.488 -15.343 -29.267 1.00 95.56 977 SER A C 1
ATOM 7066 O O . SER A 1 977 ? 40.751 -14.441 -28.874 1.00 95.56 977 SER A O 1
ATOM 7068 N N . ASN A 1 978 ? 41.262 -16.628 -28.999 1.00 95.44 978 ASN A N 1
ATOM 7069 C CA . ASN A 1 978 ? 40.175 -17.074 -28.139 1.00 95.44 978 ASN A CA 1
ATOM 7070 C C . ASN A 1 978 ? 40.499 -16.732 -26.670 1.00 95.44 978 ASN A C 1
ATOM 7072 O O . ASN A 1 978 ? 41.495 -17.243 -26.158 1.00 95.44 978 ASN A O 1
ATOM 7076 N N . PRO A 1 979 ? 39.667 -15.939 -25.970 1.00 94.94 979 PRO A N 1
ATOM 7077 C CA . PRO A 1 979 ? 39.875 -15.634 -24.553 1.00 94.94 979 PRO A CA 1
ATOM 7078 C C . PRO A 1 979 ? 39.536 -16.805 -23.615 1.00 94.94 979 PRO A C 1
ATOM 7080 O O . PRO A 1 979 ? 39.718 -16.683 -22.414 1.00 94.94 979 PRO A O 1
ATOM 7083 N N . GLN A 1 980 ? 39.004 -17.920 -24.134 1.00 94.12 980 GLN A N 1
ATOM 7084 C CA . GLN A 1 980 ? 38.663 -19.125 -23.365 1.00 94.12 980 GLN A CA 1
ATOM 7085 C C . GLN A 1 980 ? 37.806 -18.845 -22.114 1.00 94.12 980 GLN A C 1
ATOM 7087 O O . GLN A 1 980 ? 38.097 -19.343 -21.026 1.00 94.12 980 GLN A O 1
ATOM 7092 N N . PHE A 1 981 ? 36.729 -18.067 -22.285 1.00 95.69 981 PHE A N 1
ATOM 7093 C CA . PHE A 1 981 ? 35.725 -17.849 -21.236 1.00 95.69 981 PHE A CA 1
ATOM 7094 C C . PHE A 1 981 ? 35.235 -19.174 -20.632 1.00 95.69 981 PHE A C 1
ATOM 7096 O O . PHE A 1 981 ? 35.023 -20.141 -21.368 1.00 95.69 981 PHE A O 1
ATOM 7103 N N . ILE A 1 982 ? 35.012 -19.196 -19.313 1.00 95.94 982 ILE A N 1
ATOM 7104 C CA . ILE A 1 982 ? 34.668 -20.410 -18.550 1.00 95.94 982 ILE A CA 1
ATOM 7105 C C . ILE A 1 982 ? 33.388 -21.082 -19.068 1.00 95.94 982 ILE A C 1
ATOM 7107 O O . ILE A 1 982 ? 33.402 -22.275 -19.372 1.00 95.94 982 ILE A O 1
ATOM 7111 N N . ALA A 1 983 ? 32.277 -20.342 -19.164 1.00 96.50 983 ALA A N 1
ATOM 7112 C CA . ALA A 1 983 ? 30.984 -20.906 -19.561 1.00 96.50 983 ALA A CA 1
ATOM 7113 C C . ALA A 1 983 ? 30.076 -19.871 -20.261 1.00 96.50 983 ALA A C 1
ATOM 7115 O O . ALA A 1 983 ? 28.981 -19.562 -19.778 1.00 96.50 983 ALA A O 1
ATOM 7116 N N . PRO A 1 984 ? 30.476 -19.338 -21.432 1.00 96.31 984 PRO A N 1
ATOM 7117 C CA . PRO A 1 984 ? 29.747 -18.258 -22.104 1.00 96.31 984 PRO A CA 1
ATOM 7118 C C . PRO A 1 984 ? 28.359 -18.667 -22.634 1.00 96.31 984 PRO A C 1
ATOM 7120 O O . PRO A 1 984 ? 27.561 -17.803 -22.986 1.00 96.31 984 PRO A O 1
ATOM 7123 N N . THR A 1 985 ? 28.055 -19.967 -22.705 1.00 96.00 985 THR A N 1
ATOM 7124 C CA . THR A 1 985 ? 26.786 -20.515 -23.222 1.00 96.00 985 THR A CA 1
ATOM 7125 C C . THR A 1 985 ? 25.897 -21.151 -22.147 1.00 96.00 985 THR A C 1
ATOM 7127 O O . THR A 1 985 ? 24.865 -21.734 -22.482 1.00 96.00 985 THR A O 1
ATOM 7130 N N . ALA A 1 986 ? 26.273 -21.063 -20.866 1.00 97.12 986 ALA A N 1
ATOM 7131 C CA . ALA A 1 986 ? 25.449 -21.557 -19.764 1.00 97.12 986 ALA A CA 1
ATOM 7132 C C . ALA A 1 986 ? 24.147 -20.743 -19.605 1.00 97.12 986 ALA A C 1
ATOM 7134 O O . ALA A 1 986 ? 24.033 -19.624 -20.101 1.00 97.12 986 ALA A O 1
ATOM 7135 N N . ALA A 1 987 ? 23.163 -21.296 -18.883 1.00 93.31 987 ALA A N 1
ATOM 7136 C CA . ALA A 1 987 ? 21.881 -20.625 -18.627 1.00 93.31 987 ALA A CA 1
ATOM 7137 C C . ALA A 1 987 ? 22.049 -19.282 -17.890 1.00 93.31 987 ALA A C 1
ATOM 7139 O O . ALA A 1 987 ? 21.385 -18.305 -18.230 1.00 93.31 987 ALA A O 1
ATOM 7140 N N . THR A 1 988 ? 22.982 -19.240 -16.934 1.00 96.69 988 THR A N 1
ATOM 7141 C CA . THR A 1 988 ? 23.591 -18.009 -16.422 1.00 96.69 988 THR A CA 1
ATOM 7142 C C . THR A 1 988 ? 25.023 -17.981 -16.952 1.00 96.69 988 THR A C 1
ATOM 7144 O O . THR A 1 988 ? 25.843 -18.764 -16.471 1.00 96.69 988 THR A O 1
ATOM 7147 N N . PRO A 1 989 ? 25.323 -17.166 -17.973 1.00 98.00 989 PRO A N 1
ATOM 7148 C CA . PRO A 1 989 ? 26.639 -17.163 -18.600 1.00 98.00 989 PRO A CA 1
ATOM 7149 C C . PRO A 1 989 ? 27.776 -16.757 -17.656 1.00 98.00 989 PRO A C 1
ATOM 7151 O O . PRO A 1 989 ? 27.576 -15.972 -16.733 1.00 98.00 989 PRO A O 1
ATOM 7154 N N . ASP A 1 990 ? 28.985 -17.227 -17.952 1.00 97.12 990 ASP A N 1
ATOM 7155 C CA . ASP A 1 990 ? 30.205 -16.835 -17.246 1.00 97.12 990 ASP A CA 1
ATOM 7156 C C . ASP A 1 990 ? 31.296 -16.412 -18.244 1.00 97.12 990 ASP A C 1
ATOM 7158 O O . ASP A 1 990 ? 31.790 -17.235 -19.023 1.00 97.12 990 ASP A O 1
ATOM 7162 N N . LEU A 1 991 ? 31.635 -15.116 -18.233 1.00 97.06 991 LEU A N 1
ATOM 7163 C CA . LEU A 1 991 ? 32.674 -14.507 -19.075 1.00 97.06 991 LEU A CA 1
ATOM 7164 C C . LEU A 1 991 ? 33.985 -14.234 -18.321 1.00 97.06 991 LEU A C 1
ATOM 7166 O O . LEU A 1 991 ? 34.819 -13.468 -18.809 1.00 97.06 991 LEU A O 1
ATOM 7170 N N . HIS A 1 992 ? 34.193 -14.825 -17.145 1.00 95.12 992 HIS A N 1
ATOM 7171 C CA . HIS A 1 992 ? 35.503 -14.765 -16.506 1.00 95.12 992 HIS A CA 1
ATOM 7172 C C . HIS A 1 992 ? 36.521 -15.619 -17.276 1.00 95.12 992 HIS A C 1
ATOM 7174 O O . HIS A 1 992 ? 36.175 -16.573 -17.984 1.00 95.12 992 HIS A O 1
ATOM 7180 N N . LEU A 1 993 ? 37.794 -15.248 -17.139 1.00 92.38 993 LEU A N 1
ATOM 7181 C CA . LEU A 1 993 ? 38.925 -16.002 -17.672 1.00 92.38 993 LEU A CA 1
ATOM 7182 C C . LEU A 1 993 ? 39.252 -17.169 -16.736 1.00 92.38 993 LEU A C 1
ATOM 7184 O O . LEU A 1 993 ? 39.155 -17.047 -15.513 1.00 92.38 993 LEU A O 1
ATOM 7188 N N . SER A 1 994 ? 39.661 -18.301 -17.305 1.00 86.31 994 SER A N 1
ATOM 7189 C CA . SER A 1 994 ? 40.130 -19.431 -16.505 1.00 86.31 994 SER A CA 1
ATOM 7190 C C . SER A 1 994 ? 41.504 -19.134 -15.904 1.00 86.31 994 SER A C 1
ATOM 7192 O O . SER A 1 994 ? 42.453 -18.851 -16.628 1.00 86.31 994 SER A O 1
ATOM 7194 N N . ALA A 1 995 ? 41.653 -19.308 -14.590 1.00 84.06 995 ALA A N 1
ATOM 7195 C CA . ALA A 1 995 ? 42.953 -19.183 -13.925 1.00 84.06 995 ALA A CA 1
ATOM 7196 C C . ALA A 1 995 ? 43.962 -20.281 -14.329 1.00 84.06 995 ALA A C 1
ATOM 7198 O O . ALA A 1 995 ? 45.154 -20.138 -14.070 1.00 84.06 995 ALA A O 1
ATOM 7199 N N . SER A 1 996 ? 43.505 -21.384 -14.936 1.00 86.19 996 SER A N 1
ATOM 7200 C CA . SER A 1 996 ? 44.367 -22.505 -15.339 1.00 86.19 996 SER A CA 1
ATOM 7201 C C . SER A 1 996 ? 44.802 -22.458 -16.803 1.00 86.19 996 SER A C 1
ATOM 7203 O O . SER A 1 996 ? 45.731 -23.173 -17.176 1.00 86.19 996 SER A O 1
ATOM 7205 N N . ASN A 1 997 ? 44.128 -21.663 -17.638 1.00 86.69 997 ASN A N 1
ATOM 7206 C CA . ASN A 1 997 ? 44.378 -21.612 -19.075 1.00 86.69 997 ASN A CA 1
ATOM 7207 C C . ASN A 1 997 ? 44.885 -20.218 -19.429 1.00 86.69 997 ASN A C 1
ATOM 7209 O O . ASN A 1 997 ? 44.094 -19.293 -19.563 1.00 86.69 997 ASN A O 1
ATOM 7213 N N . ALA A 1 998 ? 46.202 -20.071 -19.563 1.00 86.06 998 ALA A N 1
ATOM 7214 C CA . ALA A 1 998 ? 46.792 -18.799 -19.954 1.00 86.06 998 ALA A CA 1
ATOM 7215 C C . ALA A 1 998 ? 46.344 -18.412 -21.370 1.00 86.06 998 ALA A C 1
ATOM 7217 O O . ALA A 1 998 ? 46.462 -19.207 -22.308 1.00 86.06 998 ALA A O 1
ATOM 7218 N N . THR A 1 999 ? 45.877 -17.179 -21.532 1.00 90.62 999 THR A N 1
ATOM 7219 C CA . THR A 1 999 ? 45.509 -16.604 -22.821 1.00 90.62 999 THR A CA 1
ATOM 7220 C C . THR A 1 999 ? 46.319 -15.329 -23.072 1.00 90.62 999 THR A C 1
ATOM 7222 O O . THR A 1 999 ? 47.352 -15.074 -22.451 1.00 90.62 999 THR A O 1
ATOM 7225 N N . LEU A 1 1000 ? 45.910 -14.531 -24.059 1.00 89.88 1000 LEU A N 1
ATOM 7226 C CA . LEU A 1 1000 ? 46.492 -13.204 -24.268 1.00 89.88 1000 LEU A CA 1
ATOM 7227 C C . LEU A 1 1000 ? 45.802 -12.137 -23.407 1.00 89.88 1000 LEU A C 1
ATOM 7229 O O . LEU A 1 1000 ? 46.285 -11.004 -23.356 1.00 89.88 1000 LEU A O 1
ATOM 7233 N N . ALA A 1 1001 ? 44.699 -12.479 -22.739 1.00 86.38 1001 ALA A N 1
ATOM 7234 C CA . ALA A 1 1001 ? 43.853 -11.537 -22.017 1.00 86.38 1001 ALA A CA 1
ATOM 7235 C C . ALA A 1 1001 ? 44.428 -11.107 -20.663 1.00 86.38 1001 ALA A C 1
ATOM 7237 O O . ALA A 1 1001 ? 44.182 -9.983 -20.234 1.00 86.38 1001 ALA A O 1
ATOM 7238 N N . GLU A 1 1002 ? 45.230 -11.947 -20.009 1.00 83.38 1002 GLU A N 1
ATOM 7239 C CA . GLU A 1 1002 ? 45.674 -11.735 -18.627 1.00 83.38 1002 GLU A CA 1
ATOM 7240 C C . GLU A 1 1002 ? 46.852 -10.751 -18.509 1.00 83.38 1002 GLU A C 1
ATOM 7242 O O . GLU A 1 1002 ? 47.057 -10.171 -17.445 1.00 83.38 1002 GLU A O 1
ATOM 7247 N N . GLY A 1 1003 ? 47.635 -10.549 -19.578 1.00 78.06 1003 GLY A N 1
ATOM 7248 C CA . GLY A 1 1003 ? 48.936 -9.860 -19.496 1.00 78.06 1003 GLY A CA 1
ATOM 7249 C C . GLY A 1 1003 ? 49.181 -8.718 -20.483 1.00 78.06 1003 GLY A C 1
ATOM 7250 O O . GLY A 1 1003 ? 50.199 -8.041 -20.374 1.00 78.06 1003 GLY A O 1
ATOM 7251 N N . ASN A 1 1004 ? 48.283 -8.479 -21.443 1.00 81.94 1004 ASN A N 1
ATOM 7252 C CA . ASN A 1 1004 ? 48.524 -7.533 -22.545 1.00 81.94 1004 ASN A CA 1
ATOM 7253 C C . ASN A 1 1004 ? 47.735 -6.216 -22.443 1.00 81.94 1004 ASN A C 1
ATOM 7255 O O . ASN A 1 1004 ? 47.633 -5.464 -23.417 1.00 81.94 1004 ASN A O 1
ATOM 7259 N N . GLY A 1 1005 ? 47.163 -5.928 -21.274 1.00 79.56 1005 GLY A N 1
ATOM 7260 C CA . GLY A 1 1005 ? 46.469 -4.669 -21.024 1.00 79.56 1005 GLY A CA 1
ATOM 7261 C C . GLY A 1 1005 ? 47.425 -3.474 -20.952 1.00 79.56 1005 GLY A C 1
ATOM 7262 O O . GLY A 1 1005 ? 48.572 -3.589 -20.525 1.00 79.56 1005 GLY A O 1
ATOM 7263 N N . SER A 1 1006 ? 46.940 -2.295 -21.337 1.00 82.06 1006 SER A N 1
ATOM 7264 C CA . SER A 1 1006 ? 47.631 -1.022 -21.101 1.00 82.06 1006 SER A CA 1
ATOM 7265 C C . SER A 1 1006 ? 47.088 -0.336 -19.846 1.00 82.06 1006 SER A C 1
ATOM 7267 O O . SER A 1 1006 ? 45.884 -0.406 -19.574 1.00 82.06 1006 SER A O 1
ATOM 7269 N N . ALA A 1 1007 ? 47.955 0.362 -19.103 1.00 75.44 1007 ALA A N 1
ATOM 7270 C CA . ALA A 1 1007 ? 47.556 1.151 -17.944 1.00 75.44 1007 ALA A CA 1
ATOM 7271 C C . ALA A 1 1007 ? 46.548 2.239 -18.359 1.00 75.44 1007 ALA A C 1
ATOM 7273 O O . ALA A 1 1007 ? 46.865 3.206 -19.053 1.00 75.44 1007 ALA A O 1
ATOM 7274 N N . THR A 1 1008 ? 45.305 2.066 -17.931 1.00 68.88 1008 THR A N 1
ATOM 7275 C CA . THR A 1 1008 ? 44.258 3.091 -17.971 1.00 68.88 1008 THR A CA 1
ATOM 7276 C C . THR A 1 1008 ? 44.157 3.743 -16.592 1.00 68.88 1008 THR A C 1
ATOM 7278 O O . THR A 1 1008 ? 44.653 3.181 -15.622 1.00 68.88 1008 THR A O 1
ATOM 7281 N N . ALA A 1 1009 ? 43.480 4.887 -16.444 1.00 61.19 1009 ALA A N 1
ATOM 7282 C CA . ALA A 1 1009 ? 43.241 5.527 -15.135 1.00 61.19 1009 ALA A CA 1
ATOM 7283 C C . ALA A 1 1009 ? 42.326 4.703 -14.182 1.00 61.19 1009 ALA A C 1
ATOM 7285 O O . ALA A 1 1009 ? 41.674 5.253 -13.300 1.00 61.19 1009 ALA A O 1
ATOM 7286 N N . VAL A 1 1010 ? 42.217 3.390 -14.406 1.00 54.16 1010 VAL A N 1
ATOM 7287 C CA . VAL A 1 1010 ? 41.328 2.433 -13.746 1.00 54.16 1010 VAL A CA 1
ATOM 7288 C C . VAL A 1 1010 ? 42.004 1.055 -13.727 1.00 54.16 1010 VAL A C 1
ATOM 7290 O O . VAL A 1 1010 ? 42.518 0.624 -14.763 1.00 54.16 1010 VAL A O 1
ATOM 7293 N N . THR A 1 1011 ? 41.965 0.377 -12.576 1.00 45.97 1011 THR A N 1
ATOM 7294 C CA . THR A 1 1011 ? 42.448 -1.000 -12.348 1.00 45.97 1011 THR A CA 1
ATOM 7295 C C . THR A 1 1011 ? 41.356 -2.030 -12.683 1.00 45.97 1011 THR A C 1
ATOM 7297 O O . THR A 1 1011 ? 40.180 -1.764 -12.431 1.00 45.97 1011 THR A O 1
ATOM 7300 N N . MET A 1 1012 ? 41.721 -3.199 -13.228 1.00 43.47 1012 MET A N 1
ATOM 7301 C CA . MET A 1 1012 ? 40.794 -4.339 -13.352 1.00 43.47 1012 MET A CA 1
ATOM 7302 C C . MET A 1 1012 ? 40.374 -4.829 -11.957 1.00 43.47 1012 MET A C 1
ATOM 7304 O O . MET A 1 1012 ? 41.221 -4.919 -11.068 1.00 43.47 1012 MET A O 1
ATOM 7308 N N . ILE A 1 1013 ? 39.081 -5.109 -11.771 1.00 45.75 1013 ILE A N 1
ATOM 7309 C CA . ILE A 1 1013 ? 38.502 -5.716 -10.561 1.00 45.75 1013 ILE A CA 1
ATOM 7310 C C . ILE A 1 1013 ? 37.596 -6.843 -11.012 1.00 45.75 1013 ILE A C 1
ATOM 7312 O O . ILE A 1 1013 ? 36.747 -6.540 -11.889 1.00 45.75 1013 ILE A O 1
#